Protein AF-0000000079326878 (afdb_homodimer)

Sequence (816 aa):
MRILHTADWHLGKNLEGQSRMDEQEEFLNDFVKIVEENNIDLIMIAGDVYDSSNPPARAEKMFYDTLKRLSGNGERLTLIISGNHDNPDRLVAAGPLARDHGIIMVGTPKTVVPCGEYGNHKVIKSGEGFIEIEMNNEKAVILTVPYPSEKRLNEVIYNGMDDEDEKAKSYSDRIFSLFDALKSNYREDTINLAISHLFAMGSEESGSERSVQLGGTYIVDGSCFPKEAQYVALGHVHKPQIVPGTNKKARYCGSPIHYNKKEINFSKKCFIVDVKASEECNIEEVDLKVYKPIEVWKCSSIEEAILKCDENKERDCWVYLEINTDRYIREDEIKQMKDLKKDILEIMPKIKSLEEEEIALDLNDKSFEEIFRDFYLKERETAPEEEVVELLLSIISEEGEIDETNQAMRILHTADWHLGKNLEGQSRMDEQEEFLNDFVKIVEENNIDLIMIAGDVYDSSNPPARAEKMFYDTLKRLSGNGERLTLIISGNHDNPDRLVAAGPLARDHGIIMVGTPKTVVPCGEYGNHKVIKSGEGFIEIEMNNEKAVILTVPYPSEKRLNEVIYNGMDDEDEKAKSYSDRIFSLFDALKSNYREDTINLAISHLFAMGSEESGSERSVQLGGTYIVDGSCFPKEAQYVALGHVHKPQIVPGTNKKARYCGSPIHYNKKEINFSKKCFIVDVKASEECNIEEVDLKVYKPIEVWKCSSIEEAILKCDENKERDCWVYLEINTDRYIREDEIKQMKDLKKDILEIMPKIKSLEEEEIALDLNDKSFEEIFRDFYLKERETAPEEEVVELLLSIISEEGEIDETNQA

pLDDT: mean 86.63, std 18.92, range [22.53, 98.94]

Radius of gyration: 30.7 Å; Cα contacts (8 Å, |Δi|>4): 1773; chains: 2; bounding box: 71×85×83 Å

Secondary structure (DSSP, 8-state):
-EEEEE----BT-EETTEE-HHHHHHHHHHHHHHHHHTT-SEEEEES--BSSSS--HHHHHHHHHHHHHHHTTTTSEEEEE--SSS-HHHHTTTHHHHGGGTEEEE-STT--PPPEEETTEEEEEEETTEEEEEETTEEEEEEEE----HHHHHHHHSSS---HHHHTS-HHHHHHHHHHHHGGG--TTSEEEEEEE-EETT----S-S--TTTTSTTEE-GGGS-TT-SEEEEES-SS-EEPTTSTT-EEE---SS--SGGGGGS--EEEEEE--TTSPPEEEEEEPP-SS-EEEEEESSHHHHHHHHHHTTT---EEEEEEEESSPPPHHHHHHHHHH-TTEEEEEEEEHHHHHH-----GGGS-HHHHHHHHHHHHHSSPPPHHHHHHHHHHHHHHHHHHHHTT-/-EEEEE----BT-EETTEE-HHHHHHHHHHHHHHHHHTT-SEEEEES--BSSSS--HHHHHHHHHHHHHHHTTTTSEEEEE--SSS-HHHHTTTHHHHGGGTEEEE-STT--PPPEEETTEEEEEEETTEEEEEETTEEEEEEEE----HHHHHHHHSTT---HHHHTS-HHHHHHHHHHHHGGG--TTSEEEEEEE-EETT----S-S--TTTTSTTEE-GGGS-TT-SEEEEES-SS-EEPTTSTT-EEE---SS--SGGGGGS--EEEEEE--TTSPPEEEEEEPP-SS-EEEEEESSHHHHHHHHHHTTT---EEEEEEEESSPPPHHHHHHHHHH-TTEEEEEEEEHHHHHH-----GGGS-HHHHHHHHHHHHHSSPPPHHHHHHHHHHHHHHHHHHHHTT-

Organism: NCBI:txid704125

Foldseek 3Di:
DKEWFEEQLQQQAAFLNHTCNVVSLVQLVVVLVVCVVVVHAEYEYQANLHNAQDHDPVSVVSVVVSLLSNLVQVRHAYEYEYEPRHQLCVQCVCVVVQQLSRYHYYRALQDWTDWDHRNPWTFHDTGRQWTWIADPNAIAIEGEHEHQDPVRLCVVQVVPPPPVVVVPDALQVSLLVVQVVSCVPDDQRHQYEYGYEAAEPPDDAQPPFDPPPPPDRGYYHLNSHDLSHLAYRYERGQDWDAHPPNVSRYIYQHHQEDSDPSPLPDFHWMWMWADGRNDHIDIDIGTHDHPAEEEEDEEAALVRLLVVLQVCLPPRHAYEYEYEDQDDDDPVSVVSSCVSHVRYSYHHYDHVVVVVPPPPPVPVPDDPLVVVQVVCCVVVVDGDDPVVSVVVVVVVVVVVVVVVVVVD/DKEWFEEQLQAQAAFLNHTCNVVSLVQLVVVLVVCVVVVHAEYEYQANLHNAQDHDPVSVVSVVVSLLSNLVQVRHAYEYEYEPRYQLCVQCVCVVVQQLSRYHYYRALQDWTDWDHRNPWTFHDTGRQWTWIADPNAIAIEGEHEHQDPVRLCVVQVVPPPPVVVVPDALQVSLLVVQVVSCVPDDQRHQYEYGYEAAEPPDDAQPQFDPPCPPDRGYYHLNSHDLSHLAYRYERGQDWDAHPPNVSRYIYQHHQEDSDPSPLPDFHWMWMWADGRNDHIDIDIGTHDHPAEEEEDEEAALVRLLVVLQVCLPPRHAYEYEYEDQDDDDPVSVVSSCVSHVRYSYHHYDHVVVVVPPPPPVPVPDDPLVVVQVVCCVVVVDGDDPVVSVVVVVVVVVVVVVVVVVVD

Nearest PDB structures (foldseek):
  7dog-assembly1_B  TM=8.941E-01  e=4.505E-23  Staphylococcus aureus subsp. aureus Mu50
  4lu9-assembly1_C  TM=8.098E-01  e=3.257E-23  Escherichia coli KO11FL
  4m0v-assembly1_A  TM=8.175E-01  e=1.069E-22  Escherichia coli KO11FL
  7z03-assembly1_A  TM=7.058E-01  e=2.003E-23  Escherichia coli
  7yzp-assembly1_A  TM=7.051E-01  e=3.438E-23  Escherichia coli

Solvent-accessible surface area (backbone atoms only — not comparable to full-atom values): 41894 Å² total; per-residue (Å²): 91,36,32,36,38,42,21,33,61,25,34,57,35,59,48,77,85,40,75,42,48,69,53,50,52,53,48,54,55,50,48,44,48,54,43,61,76,63,64,46,42,35,37,38,34,16,9,16,57,26,48,36,62,76,53,50,40,67,34,51,25,52,50,34,47,46,50,44,61,58,11,60,83,6,71,15,38,36,43,36,35,19,14,85,32,30,33,30,59,49,70,33,20,51,36,67,45,32,24,65,33,9,36,45,59,36,34,39,42,67,42,60,59,79,62,41,71,25,33,80,30,31,30,77,41,56,36,65,29,32,41,25,36,42,51,96,91,40,38,34,31,36,36,38,39,16,33,61,46,72,70,53,42,44,54,65,73,28,73,77,56,82,51,68,68,67,71,66,48,52,54,33,54,50,49,25,52,50,38,58,60,55,52,70,71,52,53,72,79,22,30,30,35,34,36,26,23,56,47,45,51,88,57,66,74,48,75,67,50,78,73,65,48,81,81,63,59,62,48,26,52,40,77,33,56,59,83,79,39,51,33,32,41,29,7,66,36,49,43,53,43,64,39,56,82,36,89,71,30,29,31,26,24,8,16,54,63,77,73,43,81,68,38,66,85,56,76,32,30,34,35,39,35,42,41,48,51,82,45,81,54,48,78,42,82,40,79,47,73,79,80,59,48,71,41,78,47,78,23,78,25,67,68,49,42,43,50,51,24,56,76,44,40,82,57,76,44,38,31,38,38,35,29,33,33,90,63,83,80,49,69,68,56,51,48,50,32,43,70,40,23,75,45,57,53,44,81,44,79,43,48,66,78,55,60,72,66,59,63,79,70,62,64,86,79,42,52,71,64,50,50,47,42,49,48,39,23,67,74,64,74,40,76,64,53,67,65,58,54,48,49,49,49,46,48,48,52,49,49,56,52,49,60,59,55,71,74,102,91,37,32,36,38,39,22,34,61,26,34,58,35,60,48,78,84,41,75,44,48,70,52,49,51,51,48,53,57,50,48,45,48,52,42,62,75,63,63,45,42,35,37,39,35,16,10,17,55,26,49,36,63,76,53,50,39,67,33,48,26,52,49,34,47,48,51,43,60,56,12,60,84,6,70,16,40,36,42,37,34,19,15,85,33,30,33,31,58,50,72,33,20,52,36,67,45,32,24,65,33,9,36,45,59,36,33,38,41,68,43,60,58,79,64,42,73,26,32,78,30,32,31,77,42,56,35,64,30,32,41,26,35,42,50,97,91,40,38,33,31,34,37,37,38,16,34,62,45,73,70,54,42,46,55,64,73,28,73,79,56,84,50,69,68,66,69,66,50,51,54,34,54,50,49,25,52,49,38,59,60,55,53,70,71,52,52,72,78,20,30,30,35,33,38,26,24,57,46,48,50,88,58,67,73,49,76,68,49,79,73,64,48,81,80,63,58,62,48,28,52,40,76,32,55,59,82,78,40,50,35,32,40,30,7,65,36,50,43,53,43,63,38,54,82,37,90,71,29,30,31,27,26,8,15,54,63,77,73,42,82,68,38,65,83,56,76,32,29,33,36,38,36,41,40,46,50,84,44,80,53,46,79,43,82,40,81,47,74,79,82,59,47,72,41,78,46,80,25,79,27,68,68,50,42,42,50,49,23,55,76,45,40,83,56,76,44,38,30,37,37,36,28,32,35,90,63,84,81,50,70,68,56,50,48,50,31,42,71,39,22,74,46,58,53,45,82,43,78,43,45,65,77,56,60,73,66,59,62,80,70,63,62,85,80,43,52,72,66,50,51,47,43,50,48,38,24,69,73,63,75,40,76,64,54,69,65,57,53,48,48,49,48,46,47,48,53,49,49,57,52,49,59,59,56,70,73,103

InterPro domains:
  IPR004593 Nuclease SbcCD subunit D [TIGR00619] (1-268)
  IPR004843 Calcineurin-like, phosphoesterase domain [PF00149] (1-240)
  IPR026843 Nuclease SbcCD subunit D, C-terminal domain [PF12320] (291-379)
  IPR029052 Metallo-dependent phosphatase-like [G3DSA:3.60.21.10] (1-290)
  IPR029052 Metallo-dependent phosphatase-like [SSF56300] (1-348)
  IPR041796 DNA double-strand break repair protein Mre11, N-terminal metallophosphatase domain [cd00840] (2-257)
  IPR050535 DNA Repair and Maintenance Complex Component [PTHR30337] (1-402)

Structure (mmCIF, N/CA/C/O backbone):
data_AF-0000000079326878-model_v1
#
loop_
_entity.id
_entity.type
_entity.pdbx_description
1 polymer 'Nuclease SbcCD subunit D'
#
loop_
_atom_site.group_PDB
_atom_site.id
_atom_site.type_symbol
_atom_site.label_atom_id
_atom_site.label_alt_id
_atom_site.label_comp_id
_atom_site.label_asym_id
_atom_site.label_entity_id
_atom_site.label_seq_id
_atom_site.pdbx_PDB_ins_code
_atom_site.Cartn_x
_atom_site.Cartn_y
_atom_site.Cartn_z
_atom_site.occupancy
_atom_site.B_iso_or_equiv
_atom_site.auth_seq_id
_atom_site.auth_comp_id
_atom_site.auth_asym_id
_atom_site.auth_atom_id
_atom_site.pdbx_PDB_model_num
ATOM 1 N N . MET A 1 1 ? 9.391 -29.906 9.258 1 97.69 1 MET A N 1
ATOM 2 C CA . MET A 1 1 ? 8.719 -28.656 8.883 1 97.69 1 MET A CA 1
ATOM 3 C C . MET A 1 1 ? 7.816 -28.859 7.672 1 97.69 1 MET A C 1
ATOM 5 O O . MET A 1 1 ? 8.188 -29.578 6.734 1 97.69 1 MET A O 1
ATOM 9 N N . ARG A 1 2 ? 6.57 -28.375 7.773 1 98.62 2 ARG A N 1
ATOM 10 C CA . ARG A 1 2 ? 5.641 -28.469 6.652 1 98.62 2 ARG A CA 1
ATOM 11 C C . ARG A 1 2 ? 5.492 -27.125 5.953 1 98.62 2 ARG A C 1
ATOM 13 O O . ARG A 1 2 ? 5.059 -26.141 6.566 1 98.62 2 ARG A O 1
ATOM 20 N N . ILE A 1 3 ? 5.836 -27.109 4.617 1 98.69 3 ILE A N 1
ATOM 21 C CA . ILE A 1 3 ? 5.938 -25.875 3.844 1 98.69 3 ILE A CA 1
ATOM 22 C C . ILE A 1 3 ? 4.867 -25.859 2.754 1 98.69 3 ILE A C 1
ATOM 24 O O . ILE A 1 3 ? 4.586 -26.891 2.137 1 98.69 3 ILE A O 1
ATOM 28 N N . LEU A 1 4 ? 4.238 -24.75 2.539 1 98.94 4 LEU A N 1
ATOM 29 C CA . LEU A 1 4 ? 3.365 -24.562 1.385 1 98.94 4 LEU A CA 1
ATOM 30 C C . LEU A 1 4 ? 3.947 -23.531 0.427 1 98.94 4 LEU A C 1
ATOM 32 O O . LEU A 1 4 ? 4.293 -22.422 0.838 1 98.94 4 LEU A O 1
ATOM 36 N N . HIS A 1 5 ? 4.133 -23.938 -0.835 1 98.88 5 HIS A N 1
ATOM 37 C CA . HIS A 1 5 ? 4.703 -23.109 -1.899 1 98.88 5 HIS A CA 1
ATOM 38 C C . HIS A 1 5 ? 3.617 -22.609 -2.84 1 98.88 5 HIS A C 1
ATOM 40 O O . HIS A 1 5 ? 2.869 -23.391 -3.422 1 98.88 5 HIS A O 1
ATOM 46 N N . THR A 1 6 ? 3.473 -21.25 -2.959 1 98.88 6 THR A N 1
ATOM 47 C CA . THR A 1 6 ? 2.576 -20.594 -3.91 1 98.88 6 THR A CA 1
ATOM 48 C C . THR A 1 6 ? 3.262 -19.406 -4.57 1 98.88 6 THR A C 1
ATOM 50 O O . THR A 1 6 ? 4.359 -19.016 -4.168 1 98.88 6 THR A O 1
ATOM 53 N N . ALA A 1 7 ? 2.723 -18.906 -5.688 1 98.5 7 ALA A N 1
ATOM 54 C CA . ALA A 1 7 ? 3.305 -17.781 -6.41 1 98.5 7 ALA A CA 1
ATOM 55 C C . ALA A 1 7 ? 2.314 -17.203 -7.418 1 98.5 7 ALA A C 1
ATOM 57 O O . ALA A 1 7 ? 1.236 -17.766 -7.625 1 98.5 7 ALA A O 1
ATOM 58 N N . ASP A 1 8 ? 2.668 -16.031 -7.969 1 98.19 8 ASP A N 1
ATOM 59 C CA . ASP A 1 8 ? 2.045 -15.445 -9.148 1 98.19 8 ASP A CA 1
ATOM 60 C C . ASP A 1 8 ? 0.544 -15.258 -8.945 1 98.19 8 ASP A C 1
ATOM 62 O O . ASP A 1 8 ? -0.258 -15.641 -9.797 1 98.19 8 ASP A O 1
ATOM 66 N N . TRP A 1 9 ? 0.219 -14.695 -7.766 1 98.75 9 TRP A N 1
ATOM 67 C CA . TRP A 1 9 ? -1.181 -14.398 -7.477 1 98.75 9 TRP A CA 1
ATOM 68 C C . TRP A 1 9 ? -1.731 -13.359 -8.445 1 98.75 9 TRP A C 1
ATOM 70 O O . TRP A 1 9 ? -2.904 -13.414 -8.828 1 98.75 9 TRP A O 1
ATOM 80 N N . HIS A 1 10 ? -0.893 -12.438 -8.82 1 98.31 10 HIS A N 1
ATOM 81 C CA . HIS A 1 10 ? -1.231 -11.375 -9.758 1 98.31 10 HIS A CA 1
ATOM 82 C C . HIS A 1 10 ? -2.508 -10.656 -9.336 1 98.31 10 HIS A C 1
ATOM 84 O O . HIS A 1 10 ? -3.402 -10.438 -10.156 1 98.31 10 HIS A O 1
ATOM 90 N N . LEU A 1 11 ? -2.621 -10.359 -8.078 1 98.75 11 LEU A N 1
ATOM 91 C CA . LEU A 1 11 ? -3.793 -9.641 -7.586 1 98.75 11 LEU A CA 1
ATOM 92 C C . LEU A 1 11 ? -4.004 -8.344 -8.359 1 98.75 11 LEU A C 1
ATOM 94 O O . LEU A 1 11 ? -3.068 -7.566 -8.539 1 98.75 11 LEU A O 1
ATOM 98 N N . GLY A 1 12 ? -5.254 -8.133 -8.836 1 98.12 12 GLY A N 1
ATOM 99 C CA . GLY A 1 12 ? -5.582 -6.953 -9.617 1 98.12 12 GLY A CA 1
ATOM 100 C C . GLY A 1 12 ? -5.559 -7.207 -11.117 1 98.12 12 GLY A C 1
ATOM 101 O O . GLY A 1 12 ? -5.809 -6.301 -11.914 1 98.12 12 GLY A O 1
ATOM 102 N N . LYS A 1 13 ? -5.367 -8.383 -11.531 1 96.5 13 LYS A N 1
ATOM 103 C CA . LYS A 1 13 ? -5.219 -8.703 -12.953 1 96.5 13 LYS A CA 1
ATOM 104 C C . LYS A 1 13 ? -6.562 -8.641 -13.672 1 96.5 13 LYS A C 1
ATOM 106 O O . LYS A 1 13 ? -7.59 -9.039 -13.117 1 96.5 13 LYS A O 1
ATOM 111 N N . ASN A 1 14 ? -6.535 -8.164 -14.922 1 94.62 14 ASN A N 1
ATOM 112 C CA . ASN A 1 14 ? -7.672 -8.172 -15.836 1 94.62 14 ASN A CA 1
ATOM 113 C C . ASN A 1 14 ? -7.453 -9.141 -17 1 94.62 14 ASN A C 1
ATOM 115 O O . ASN A 1 14 ? -6.312 -9.414 -17.375 1 94.62 14 ASN A O 1
ATOM 119 N N . LEU A 1 15 ? -8.484 -9.727 -17.438 1 93.5 15 LEU A N 1
ATOM 120 C CA . LEU A 1 15 ? -8.531 -10.531 -18.656 1 93.5 15 LEU A CA 1
ATOM 121 C C . LEU A 1 15 ? -9.359 -9.836 -19.734 1 93.5 15 LEU A C 1
ATOM 123 O O . LEU A 1 15 ? -10.594 -9.828 -19.672 1 93.5 15 LEU A O 1
ATOM 127 N N . GLU A 1 16 ? -8.727 -9.305 -20.719 1 91.75 16 GLU A N 1
ATOM 128 C CA . GLU A 1 16 ? -9.406 -8.562 -21.781 1 91.75 16 GLU A CA 1
ATOM 129 C C . GLU A 1 16 ? -10.305 -7.477 -21.188 1 91.75 16 GLU A C 1
ATOM 131 O O . GLU A 1 16 ? -11.484 -7.383 -21.562 1 91.75 16 GLU A O 1
ATOM 136 N N . GLY A 1 17 ? -9.82 -6.789 -20.25 1 92.81 17 GLY A N 1
ATOM 137 C CA . GLY A 1 17 ? -10.531 -5.66 -19.672 1 92.81 17 GLY A CA 1
ATOM 138 C C . GLY A 1 17 ? -11.453 -6.055 -18.531 1 92.81 17 GLY A C 1
ATOM 139 O O . GLY A 1 17 ? -11.992 -5.191 -17.844 1 92.81 17 GLY A O 1
ATOM 140 N N . GLN A 1 18 ? -11.68 -7.289 -18.312 1 95.31 18 GLN A N 1
ATOM 141 C CA . GLN A 1 18 ? -12.531 -7.762 -17.234 1 95.31 18 GLN A CA 1
ATOM 142 C C . GLN A 1 18 ? -11.711 -8.148 -16.016 1 95.31 18 GLN A C 1
ATOM 144 O O . GLN A 1 18 ? -10.75 -8.914 -16.125 1 95.31 18 GLN A O 1
ATOM 149 N N . SER A 1 19 ? -12.141 -7.684 -14.852 1 96.88 19 SER A N 1
ATOM 150 C CA . SER A 1 19 ? -11.398 -7.934 -13.617 1 96.88 19 SER A CA 1
ATOM 151 C C . SER A 1 19 ? -11.508 -9.391 -13.188 1 96.88 19 SER A C 1
ATOM 153 O O . SER A 1 19 ? -12.586 -9.977 -13.25 1 96.88 19 SER A O 1
ATOM 155 N N . ARG A 1 20 ? -10.43 -9.945 -12.711 1 97.19 20 ARG A N 1
ATOM 156 C CA . ARG A 1 20 ? -10.43 -11.297 -12.172 1 97.19 20 ARG A CA 1
ATOM 157 C C . ARG A 1 20 ? -10.461 -11.281 -10.648 1 97.19 20 ARG A C 1
ATOM 159 O O . ARG A 1 20 ? -10.391 -12.328 -10.008 1 97.19 20 ARG A O 1
ATOM 166 N N . MET A 1 21 ? -10.656 -10.172 -10.023 1 98.12 21 MET A N 1
ATOM 167 C CA . MET A 1 21 ? -10.438 -10 -8.586 1 98.12 21 MET A CA 1
ATOM 168 C C . MET A 1 21 ? -11.5 -10.75 -7.785 1 98.12 21 MET A C 1
ATOM 170 O O . MET A 1 21 ? -11.234 -11.195 -6.664 1 98.12 21 MET A O 1
ATOM 174 N N . ASP A 1 22 ? -12.711 -10.938 -8.352 1 98.06 22 ASP A N 1
ATOM 175 C CA . ASP A 1 22 ? -13.711 -11.727 -7.637 1 98.06 22 ASP A CA 1
ATOM 176 C C . ASP A 1 22 ? -13.242 -13.172 -7.473 1 98.06 22 ASP A C 1
ATOM 178 O O . ASP A 1 22 ? -13.328 -13.742 -6.383 1 98.06 22 ASP A O 1
ATOM 182 N N . GLU A 1 23 ? -12.727 -13.758 -8.539 1 98.5 23 GLU A N 1
ATOM 183 C CA . GLU A 1 23 ? -12.195 -15.117 -8.484 1 98.5 23 GLU A CA 1
ATOM 184 C C . GLU A 1 23 ? -10.938 -15.18 -7.621 1 98.5 23 GLU A C 1
ATOM 186 O O . GLU A 1 23 ? -10.711 -16.172 -6.922 1 98.5 23 GLU A O 1
ATOM 191 N N . GLN A 1 24 ? -10.125 -14.164 -7.695 1 98.62 24 GLN A N 1
ATOM 192 C CA . GLN A 1 24 ? -8.93 -14.109 -6.852 1 98.62 24 GLN A CA 1
ATOM 193 C C . GLN A 1 24 ? -9.305 -14.109 -5.375 1 98.62 24 GLN A C 1
ATOM 195 O O . GLN A 1 24 ? -8.648 -14.773 -4.566 1 98.62 24 GLN A O 1
ATOM 200 N N . GLU A 1 25 ? -10.305 -13.352 -5.02 1 98.62 25 GLU A N 1
ATOM 201 C CA . GLU A 1 25 ? -10.781 -13.336 -3.637 1 98.62 25 GLU A CA 1
ATOM 202 C C . GLU A 1 25 ? -11.25 -14.719 -3.197 1 98.62 25 GLU A C 1
ATOM 204 O O . GLU A 1 25 ? -10.961 -15.156 -2.078 1 98.62 25 GLU A O 1
ATOM 209 N N . GLU A 1 26 ? -11.961 -15.406 -4.078 1 98.62 26 GLU A N 1
ATOM 210 C CA . GLU A 1 26 ? -12.391 -16.766 -3.791 1 98.62 26 GLU A CA 1
ATOM 211 C C . GLU A 1 26 ? -11.195 -17.688 -3.578 1 98.62 26 GLU A C 1
ATOM 213 O O . GLU A 1 26 ? -11.188 -18.5 -2.648 1 98.62 26 GLU A O 1
ATOM 218 N N . PHE A 1 27 ? -10.234 -17.594 -4.426 1 98.69 27 PHE A N 1
ATOM 219 C CA . PHE A 1 27 ? -9.016 -18.391 -4.277 1 98.69 27 PHE A CA 1
ATOM 220 C C . PHE A 1 27 ? -8.367 -18.125 -2.922 1 98.69 27 PHE A C 1
ATOM 222 O O . PHE A 1 27 ? -7.996 -19.078 -2.217 1 98.69 27 PHE A O 1
ATOM 229 N N . LEU A 1 28 ? -8.18 -16.844 -2.584 1 98.88 28 LEU A N 1
ATOM 230 C CA . LEU A 1 28 ? -7.512 -16.5 -1.338 1 98.88 28 LEU A CA 1
ATOM 231 C C . LEU A 1 28 ? -8.266 -17.062 -0.138 1 98.88 28 LEU A C 1
ATOM 233 O O . LEU A 1 28 ? -7.645 -17.531 0.819 1 98.88 28 LEU A O 1
ATOM 237 N N . ASN A 1 29 ? -9.57 -17 -0.182 1 98.69 29 ASN A N 1
ATOM 238 C CA . ASN A 1 29 ? -10.375 -17.609 0.877 1 98.69 29 ASN A CA 1
ATOM 239 C C . ASN A 1 29 ? -10.109 -19.109 0.992 1 98.69 29 ASN A C 1
ATOM 241 O O . ASN A 1 29 ? -9.898 -19.625 2.092 1 98.69 29 ASN A O 1
ATOM 245 N N . ASP A 1 30 ? -10.109 -19.781 -0.126 1 98.69 30 ASP A N 1
ATOM 246 C CA . ASP A 1 30 ? -9.852 -21.219 -0.14 1 98.69 30 ASP A CA 1
ATOM 247 C C . ASP A 1 30 ? -8.414 -21.516 0.29 1 98.69 30 ASP A C 1
ATOM 249 O O . ASP A 1 30 ? -8.164 -22.516 0.962 1 98.69 30 ASP A O 1
ATOM 253 N N . PHE A 1 31 ? -7.52 -20.703 -0.158 1 98.81 31 PHE A N 1
ATOM 254 C CA . PHE A 1 31 ? -6.109 -20.891 0.152 1 98.81 31 PHE A CA 1
ATOM 255 C C . PHE A 1 31 ? -5.879 -20.875 1.658 1 98.81 31 PHE A C 1
ATOM 257 O O . PHE A 1 31 ? -5.133 -21.703 2.189 1 98.81 31 PHE A O 1
ATOM 264 N N . VAL A 1 32 ? -6.516 -19.922 2.348 1 98.81 32 VAL A N 1
ATOM 265 C CA . VAL A 1 32 ? -6.418 -19.844 3.803 1 98.81 32 VAL A CA 1
ATOM 266 C C . VAL A 1 32 ? -6.891 -21.156 4.418 1 98.81 32 VAL A C 1
ATOM 268 O O . VAL A 1 32 ? -6.254 -21.688 5.332 1 98.81 32 VAL A O 1
ATOM 271 N N . LYS A 1 33 ? -7.961 -21.688 3.906 1 98.62 33 LYS A N 1
ATOM 272 C CA . LYS A 1 33 ? -8.477 -22.969 4.402 1 98.62 33 LYS A CA 1
ATOM 273 C C . LYS A 1 33 ? -7.473 -24.094 4.164 1 98.62 33 LYS A C 1
ATOM 275 O O . LYS A 1 33 ? -7.246 -24.922 5.043 1 98.62 33 LYS A O 1
ATOM 280 N N . ILE A 1 34 ? -6.891 -24.141 3.002 1 98.75 34 ILE A N 1
ATOM 281 C CA . ILE A 1 34 ? -5.898 -25.156 2.672 1 98.75 34 ILE A CA 1
ATOM 282 C C . ILE A 1 34 ? -4.75 -25.094 3.68 1 98.75 34 ILE A C 1
ATOM 284 O O . ILE A 1 34 ? -4.32 -26.125 4.195 1 98.75 34 ILE A O 1
ATOM 288 N N . VAL A 1 35 ? -4.305 -23.891 4 1 98.75 35 VAL A N 1
ATOM 289 C CA . VAL A 1 35 ? -3.189 -23.688 4.918 1 98.75 35 VAL A CA 1
ATOM 290 C C . VAL A 1 35 ? -3.564 -24.203 6.309 1 98.75 35 VAL A C 1
ATOM 292 O O . VAL A 1 35 ? -2.789 -24.922 6.941 1 98.75 35 VAL A O 1
ATOM 295 N N . GLU A 1 36 ? -4.723 -23.844 6.758 1 98.44 36 GLU A N 1
ATOM 296 C CA . GLU A 1 36 ? -5.184 -24.234 8.086 1 98.44 36 GLU A CA 1
ATOM 297 C C . GLU A 1 36 ? -5.418 -25.734 8.18 1 98.44 36 GLU A C 1
ATOM 299 O O . GLU A 1 36 ? -4.957 -26.391 9.117 1 98.44 36 GLU A O 1
ATOM 304 N N . GLU A 1 37 ? -6.031 -26.281 7.172 1 98.25 37 GLU A N 1
ATOM 305 C CA . GLU A 1 37 ? -6.41 -27.703 7.184 1 98.25 37 GLU A CA 1
ATOM 306 C C . GLU A 1 37 ? -5.18 -28.594 7.09 1 98.25 37 GLU A C 1
ATOM 308 O O . GLU A 1 37 ? -5.203 -29.734 7.559 1 98.25 37 GLU A O 1
ATOM 313 N N . ASN A 1 38 ? -4.156 -28.078 6.566 1 98.44 38 ASN A N 1
ATOM 314 C CA . ASN A 1 38 ? -2.973 -28.906 6.371 1 98.44 38 ASN A CA 1
ATOM 315 C C . ASN A 1 38 ? -1.89 -28.594 7.398 1 98.44 38 ASN A C 1
ATOM 317 O O . ASN A 1 38 ? -0.758 -29.062 7.277 1 98.44 38 ASN A O 1
ATOM 321 N N . ASN A 1 39 ? -2.182 -27.734 8.359 1 97.81 39 ASN A N 1
ATOM 322 C CA . ASN A 1 39 ? -1.274 -27.406 9.453 1 97.81 39 ASN A CA 1
ATOM 323 C C . ASN A 1 39 ? 0.087 -26.953 8.93 1 97.81 39 ASN A C 1
ATOM 325 O O . ASN A 1 39 ? 1.122 -27.469 9.352 1 97.81 39 ASN A O 1
ATOM 329 N N . ILE A 1 40 ? 0.088 -26.047 8.055 1 98.62 40 ILE A N 1
ATOM 330 C CA . ILE A 1 40 ? 1.303 -25.531 7.43 1 98.62 40 ILE A CA 1
ATOM 331 C C . ILE A 1 40 ? 2.111 -24.734 8.453 1 98.62 40 ILE A C 1
ATOM 333 O O . ILE A 1 40 ? 1.551 -23.953 9.227 1 98.62 40 ILE A O 1
ATOM 337 N N . ASP A 1 41 ? 3.453 -24.922 8.445 1 98.56 41 ASP A N 1
ATOM 338 C CA . ASP A 1 41 ? 4.359 -24.188 9.32 1 98.56 41 ASP A CA 1
ATOM 339 C C . ASP A 1 41 ? 4.871 -22.922 8.641 1 98.56 41 ASP A C 1
ATOM 341 O O . ASP A 1 41 ? 4.898 -21.844 9.258 1 98.56 41 ASP A O 1
ATOM 345 N N . LEU A 1 42 ? 5.301 -23.031 7.41 1 98.81 42 LEU A N 1
ATOM 346 C CA . LEU A 1 42 ? 5.926 -21.969 6.633 1 98.81 42 LEU A CA 1
ATOM 347 C C . LEU A 1 42 ? 5.27 -21.844 5.262 1 98.81 42 LEU A C 1
ATOM 349 O O . LEU A 1 42 ? 5.168 -22.812 4.523 1 98.81 42 LEU A O 1
ATOM 353 N N . ILE A 1 43 ? 4.758 -20.703 4.977 1 98.94 43 ILE A N 1
ATOM 354 C CA . ILE A 1 43 ? 4.238 -20.391 3.648 1 98.94 43 ILE A CA 1
ATOM 355 C C . ILE A 1 43 ? 5.285 -19.625 2.846 1 98.94 43 ILE A C 1
ATOM 357 O O . ILE A 1 43 ? 5.832 -18.625 3.32 1 98.94 43 ILE A O 1
ATOM 361 N N . MET A 1 44 ? 5.641 -20.078 1.679 1 98.94 44 MET A N 1
ATOM 362 C CA . MET A 1 44 ? 6.562 -19.391 0.77 1 98.94 44 MET A CA 1
ATOM 363 C C . MET A 1 44 ? 5.816 -18.844 -0.441 1 98.94 44 MET A C 1
ATOM 365 O O . MET A 1 44 ? 5.273 -19.609 -1.242 1 98.94 44 MET A O 1
ATOM 369 N N . ILE A 1 45 ? 5.746 -17.547 -0.574 1 98.94 45 ILE A N 1
ATOM 370 C CA . ILE A 1 45 ? 5.141 -16.875 -1.718 1 98.94 45 ILE A CA 1
ATOM 371 C C . ILE A 1 45 ? 6.23 -16.359 -2.65 1 98.94 45 ILE A C 1
ATOM 373 O O . ILE A 1 45 ? 6.898 -15.367 -2.344 1 98.94 45 ILE A O 1
ATOM 377 N N . ALA A 1 46 ? 6.363 -16.938 -3.809 1 98.75 46 ALA A N 1
ATOM 378 C CA . ALA A 1 46 ? 7.543 -16.75 -4.648 1 98.75 46 ALA A CA 1
ATOM 379 C C . ALA A 1 46 ? 7.305 -15.68 -5.707 1 98.75 46 ALA A C 1
ATOM 381 O O . ALA A 1 46 ? 7.602 -15.883 -6.887 1 98.75 46 ALA A O 1
ATOM 382 N N . GLY A 1 47 ? 6.699 -14.609 -5.336 1 98.06 47 GLY A N 1
ATOM 383 C CA . GLY A 1 47 ? 6.719 -13.391 -6.129 1 98.06 47 GLY A CA 1
ATOM 384 C C . GLY A 1 47 ? 5.488 -13.234 -7.004 1 98.06 47 GLY A C 1
ATOM 385 O O . GLY A 1 47 ? 4.641 -14.125 -7.062 1 98.06 47 GLY A O 1
ATOM 386 N N . ASP A 1 48 ? 5.414 -11.992 -7.594 1 97.62 48 ASP A N 1
ATOM 387 C CA . ASP A 1 48 ? 4.293 -11.539 -8.414 1 97.62 48 ASP A CA 1
ATOM 388 C C . ASP A 1 48 ? 2.975 -11.656 -7.648 1 97.62 48 ASP A C 1
ATOM 390 O O . ASP A 1 48 ? 2.016 -12.25 -8.141 1 97.62 48 ASP A O 1
ATOM 394 N N . VAL A 1 49 ? 3.025 -11.086 -6.492 1 98.69 49 VAL A N 1
ATOM 395 C CA . VAL A 1 49 ? 1.826 -10.977 -5.672 1 98.69 49 VAL A CA 1
ATOM 396 C C . VAL A 1 49 ? 0.778 -10.133 -6.395 1 98.69 49 VAL A C 1
ATOM 398 O O . VAL A 1 49 ? -0.389 -10.523 -6.477 1 98.69 49 VAL A O 1
ATOM 401 N N . TYR A 1 50 ? 1.265 -9.016 -6.898 1 98.25 50 TYR A N 1
ATOM 402 C CA . TYR A 1 50 ? 0.395 -8.117 -7.641 1 98.25 50 TYR A CA 1
ATOM 403 C C . TYR A 1 50 ? 0.619 -8.25 -9.141 1 98.25 50 TYR A C 1
ATOM 405 O O . TYR A 1 50 ? 1.658 -8.75 -9.578 1 98.25 50 TYR A O 1
ATOM 413 N N . ASP A 1 51 ? -0.393 -7.801 -9.867 1 97.25 51 ASP A N 1
ATOM 414 C CA . ASP A 1 51 ? -0.265 -7.832 -11.32 1 97.25 51 ASP A CA 1
ATOM 415 C C . ASP A 1 51 ? 0.555 -6.648 -11.828 1 97.25 51 ASP A C 1
ATOM 417 O O . ASP A 1 51 ? 1.085 -6.684 -12.945 1 97.25 51 ASP A O 1
ATOM 421 N N . SER A 1 52 ? 0.606 -5.629 -11.016 1 94.56 52 SER A N 1
ATOM 422 C CA . SER A 1 52 ? 1.326 -4.426 -11.414 1 94.56 52 SER A CA 1
ATOM 423 C C . SER A 1 52 ? 2.076 -3.811 -10.242 1 94.56 52 SER A C 1
ATOM 425 O O . SER A 1 52 ? 1.787 -4.121 -9.086 1 94.56 52 SER A O 1
ATOM 427 N N . SER A 1 53 ? 3.027 -2.922 -10.602 1 94.19 53 SER A N 1
ATOM 428 C CA . SER A 1 53 ? 3.834 -2.256 -9.586 1 94.19 53 SER A CA 1
ATOM 429 C C . SER A 1 53 ? 2.996 -1.278 -8.773 1 94.19 53 SER A C 1
ATOM 431 O O . SER A 1 53 ? 3.395 -0.877 -7.676 1 94.19 53 SER A O 1
ATOM 433 N N . ASN A 1 54 ? 1.917 -0.812 -9.305 1 93.75 54 ASN A N 1
ATOM 434 C CA . ASN A 1 54 ? 0.926 0.02 -8.633 1 93.75 54 ASN A CA 1
ATOM 435 C C . ASN A 1 54 ? -0.45 -0.64 -8.625 1 93.75 54 ASN A C 1
ATOM 437 O O . ASN A 1 54 ? -1.326 -0.264 -9.406 1 93.75 54 ASN A O 1
ATOM 441 N N . PRO A 1 55 ? -0.63 -1.581 -7.734 1 96.69 55 PRO A N 1
ATOM 442 C CA . PRO A 1 55 ? -1.884 -2.34 -7.738 1 96.69 55 PRO A CA 1
ATOM 443 C C . PRO A 1 55 ? -3.086 -1.495 -7.324 1 96.69 55 PRO A C 1
ATOM 445 O O . PRO A 1 55 ? -2.926 -0.472 -6.652 1 96.69 55 PRO A O 1
ATOM 448 N N . PRO A 1 56 ? -4.324 -1.897 -7.781 1 95.56 56 PRO A N 1
ATOM 449 C CA . PRO A 1 56 ? -5.527 -1.253 -7.246 1 95.56 56 PRO A CA 1
ATOM 450 C C . PRO A 1 56 ? -5.672 -1.432 -5.738 1 95.56 56 PRO A C 1
ATOM 452 O O . PRO A 1 56 ? -5.152 -2.398 -5.176 1 95.56 56 PRO A O 1
ATOM 455 N N . ALA A 1 57 ? -6.367 -0.544 -5.121 1 94.5 57 ALA A N 1
ATOM 456 C CA . ALA A 1 57 ? -6.543 -0.54 -3.672 1 94.5 57 ALA A CA 1
ATOM 457 C C . ALA A 1 57 ? -7.164 -1.848 -3.189 1 94.5 57 ALA A C 1
ATOM 459 O O . ALA A 1 57 ? -6.758 -2.389 -2.158 1 94.5 57 ALA A O 1
ATOM 460 N N . ARG A 1 58 ? -8.109 -2.332 -3.904 1 96.38 58 ARG A N 1
ATOM 461 C CA . ARG A 1 58 ? -8.781 -3.572 -3.521 1 96.38 58 ARG A CA 1
ATOM 462 C C . ARG A 1 58 ? -7.789 -4.734 -3.482 1 96.38 58 ARG A C 1
ATOM 464 O O . ARG A 1 58 ? -7.891 -5.613 -2.625 1 96.38 58 ARG A O 1
ATOM 471 N N . ALA A 1 59 ? -6.867 -4.781 -4.418 1 98.19 59 ALA A N 1
ATOM 472 C CA . ALA A 1 59 ? -5.844 -5.82 -4.441 1 98.19 59 ALA A CA 1
ATOM 473 C C . ALA A 1 59 ? -4.973 -5.762 -3.189 1 98.19 59 ALA A C 1
ATOM 475 O O . ALA A 1 59 ? -4.656 -6.797 -2.598 1 98.19 59 ALA A O 1
ATOM 476 N N . GLU A 1 60 ? -4.598 -4.578 -2.807 1 97.31 60 GLU A N 1
ATOM 477 C CA . GLU A 1 60 ? -3.805 -4.414 -1.593 1 97.31 60 GLU A CA 1
ATOM 478 C C . GLU A 1 60 ? -4.578 -4.883 -0.363 1 97.31 60 GLU A C 1
ATOM 480 O O . GLU A 1 60 ? -4.023 -5.566 0.501 1 97.31 60 GLU A O 1
ATOM 485 N N . LYS A 1 61 ? -5.809 -4.492 -0.317 1 96.62 61 LYS A N 1
ATOM 486 C CA . LYS A 1 61 ? -6.652 -4.922 0.793 1 96.62 61 LYS A CA 1
ATOM 487 C C . LYS A 1 61 ? -6.734 -6.445 0.866 1 96.62 61 LYS A C 1
ATOM 489 O O . LYS A 1 61 ? -6.598 -7.027 1.943 1 96.62 61 LYS A O 1
ATOM 494 N N . MET A 1 62 ? -6.973 -7.07 -0.293 1 98.12 62 MET A N 1
ATOM 495 C CA . MET A 1 62 ? -7.02 -8.531 -0.36 1 98.12 62 MET A CA 1
ATOM 496 C C . MET A 1 62 ? -5.727 -9.141 0.163 1 98.12 62 MET A C 1
ATOM 498 O O . MET A 1 62 ? -5.754 -10.117 0.909 1 98.12 62 MET A O 1
ATOM 502 N N . PHE A 1 63 ? -4.641 -8.562 -0.199 1 98.69 63 PHE A N 1
ATOM 503 C CA . PHE A 1 63 ? -3.324 -9.062 0.172 1 98.69 63 PHE A CA 1
ATOM 504 C C . PHE A 1 63 ? -3.139 -9.031 1.685 1 98.69 63 PHE A C 1
ATOM 506 O O . PHE A 1 63 ? -2.861 -10.062 2.303 1 98.69 63 PHE A O 1
ATOM 513 N N . TYR A 1 64 ? -3.371 -7.891 2.303 1 98.19 64 TYR A N 1
ATOM 514 C CA . TYR A 1 64 ? -3.121 -7.73 3.73 1 98.19 64 TYR A CA 1
ATOM 515 C C . TYR A 1 64 ? -4.125 -8.523 4.555 1 98.19 64 TYR A C 1
ATOM 517 O O . TYR A 1 64 ? -3.771 -9.102 5.586 1 98.19 64 TYR A O 1
ATOM 525 N N . ASP A 1 65 ? -5.402 -8.562 4.082 1 97.56 65 ASP A N 1
ATOM 526 C CA . ASP A 1 65 ? -6.398 -9.398 4.742 1 97.56 65 ASP A CA 1
ATOM 527 C C . ASP A 1 65 ? -5.957 -10.859 4.773 1 97.56 65 ASP A C 1
ATOM 529 O O . ASP A 1 65 ? -6.027 -11.516 5.812 1 97.56 65 ASP A O 1
ATOM 533 N N . THR A 1 66 ? -5.516 -11.297 3.674 1 98.75 66 THR A N 1
ATOM 534 C CA . THR A 1 66 ? -5.105 -12.688 3.541 1 98.75 66 THR A CA 1
ATOM 535 C C . THR A 1 66 ? -3.879 -12.977 4.402 1 98.75 66 THR A C 1
ATOM 537 O O . THR A 1 66 ? -3.822 -14 5.09 1 98.75 66 THR A O 1
ATOM 540 N N . LEU A 1 67 ? -2.883 -12.086 4.395 1 98.56 67 LEU A N 1
ATOM 541 C CA . LEU A 1 67 ? -1.679 -12.273 5.195 1 98.56 67 LEU A CA 1
ATOM 542 C C . LEU A 1 67 ? -2.025 -12.414 6.676 1 98.56 67 LEU A C 1
ATOM 544 O O . LEU A 1 67 ? -1.474 -13.273 7.367 1 98.56 67 LEU A O 1
ATOM 548 N N . LYS A 1 68 ? -2.91 -11.555 7.125 1 98.25 68 LYS A N 1
ATOM 549 C CA . LYS A 1 68 ? -3.332 -11.617 8.523 1 98.25 68 LYS A CA 1
ATOM 550 C C . LYS A 1 68 ? -3.949 -12.977 8.844 1 98.25 68 LYS A C 1
ATOM 552 O O . LYS A 1 68 ? -3.592 -13.609 9.844 1 98.25 68 LYS A O 1
ATOM 557 N N . ARG A 1 69 ? -4.789 -13.398 7.977 1 98.44 69 ARG A N 1
ATOM 558 C CA . ARG A 1 69 ? -5.465 -14.672 8.195 1 98.44 69 ARG A CA 1
ATOM 559 C C . ARG A 1 69 ? -4.48 -15.836 8.125 1 98.44 69 ARG A C 1
ATOM 561 O O . ARG A 1 69 ? -4.547 -16.766 8.938 1 98.44 69 ARG A O 1
ATOM 568 N N . LEU A 1 70 ? -3.572 -15.789 7.191 1 98.75 70 LEU A N 1
ATOM 569 C CA . LEU A 1 70 ? -2.584 -16.844 7.02 1 98.75 70 LEU A CA 1
ATOM 570 C C . LEU A 1 70 ? -1.673 -16.938 8.242 1 98.75 70 LEU A C 1
ATOM 572 O O . LEU A 1 70 ? -1.177 -18.031 8.562 1 98.75 70 LEU A O 1
ATOM 576 N N . SER A 1 71 ? -1.428 -15.859 8.898 1 97.94 71 SER A N 1
ATOM 577 C CA . SER A 1 71 ? -0.466 -15.789 10 1 97.94 71 SER A CA 1
ATOM 578 C C . SER A 1 71 ? -0.907 -16.656 11.172 1 97.94 71 SER A C 1
ATOM 580 O O . SER A 1 71 ? -0.075 -17.109 11.953 1 97.94 71 SER A O 1
ATOM 582 N N . GLY A 1 72 ? -2.26 -16.828 11.32 1 96.5 72 GLY A N 1
ATOM 583 C CA . GLY A 1 72 ? -2.754 -17.516 12.5 1 96.5 72 GLY A CA 1
ATOM 584 C C . GLY A 1 72 ? -2.305 -16.875 13.797 1 96.5 72 GLY A C 1
ATOM 585 O O . GLY A 1 72 ? -1.89 -17.562 14.727 1 96.5 72 GLY A O 1
ATOM 586 N N . ASN A 1 73 ? -2.273 -15.555 13.75 1 92.25 73 ASN A N 1
ATOM 587 C CA . ASN A 1 73 ? -1.854 -14.75 14.891 1 92.25 73 ASN A CA 1
ATOM 588 C C . ASN A 1 73 ? -0.4 -15.023 15.266 1 92.25 73 ASN A C 1
ATOM 590 O O . ASN A 1 73 ? -0.061 -15.094 16.453 1 92.25 73 ASN A O 1
ATOM 594 N N . GLY A 1 74 ? 0.403 -15.289 14.297 1 95.12 74 GLY A N 1
ATOM 595 C CA . GLY A 1 74 ? 1.839 -15.414 14.492 1 95.12 74 GLY A CA 1
ATOM 596 C C . GLY A 1 74 ? 2.307 -16.844 14.625 1 95.12 74 GLY A C 1
ATOM 597 O O . GLY A 1 74 ? 3.504 -17.109 14.766 1 95.12 74 GLY A O 1
ATOM 598 N N . GLU A 1 75 ? 1.389 -17.75 14.523 1 97.12 75 GLU A N 1
ATOM 599 C CA . GLU A 1 75 ? 1.733 -19.172 14.664 1 97.12 75 GLU A CA 1
ATOM 600 C C . GLU A 1 75 ? 2.459 -19.688 13.422 1 97.12 75 GLU A C 1
ATOM 602 O O . GLU A 1 75 ? 3.281 -20.594 13.516 1 97.12 75 GLU A O 1
ATOM 607 N N . ARG A 1 76 ? 2.115 -19.156 12.328 1 98.31 76 ARG A N 1
ATOM 608 C CA . ARG A 1 76 ? 2.729 -19.547 11.07 1 98.31 76 ARG A CA 1
ATOM 609 C C . ARG A 1 76 ? 3.695 -18.484 10.57 1 98.31 76 ARG A C 1
ATOM 611 O O . ARG A 1 76 ? 3.5 -17.297 10.828 1 98.31 76 ARG A O 1
ATOM 618 N N . LEU A 1 77 ? 4.734 -18.922 9.906 1 98.69 77 LEU A N 1
ATOM 619 C CA . LEU A 1 77 ? 5.605 -17.969 9.211 1 98.69 77 LEU A CA 1
ATOM 620 C C . LEU A 1 77 ? 5.215 -17.859 7.738 1 98.69 77 LEU A C 1
ATOM 622 O O . LEU A 1 77 ? 4.852 -18.844 7.105 1 98.69 77 LEU A O 1
ATOM 626 N N . THR A 1 78 ? 5.219 -16.688 7.242 1 98.88 78 THR A N 1
ATOM 627 C CA . THR A 1 78 ? 5.07 -16.438 5.812 1 98.88 78 THR A CA 1
ATOM 628 C C . THR A 1 78 ? 6.293 -15.703 5.266 1 98.88 78 THR A C 1
ATOM 630 O O . THR A 1 78 ? 6.699 -14.672 5.801 1 98.88 78 THR A O 1
ATOM 633 N N . LEU A 1 79 ? 6.965 -16.25 4.32 1 98.94 79 LEU A N 1
ATOM 634 C CA . LEU A 1 79 ? 8.062 -15.617 3.594 1 98.94 79 LEU A CA 1
ATOM 635 C C . LEU A 1 79 ? 7.625 -15.211 2.191 1 98.94 79 LEU A C 1
ATOM 637 O O . LEU A 1 79 ? 7.211 -16.047 1.394 1 98.94 79 LEU A O 1
ATOM 641 N N . ILE A 1 80 ? 7.719 -13.922 1.918 1 98.88 80 ILE A N 1
ATOM 642 C CA . ILE A 1 80 ? 7.281 -13.391 0.632 1 98.88 80 ILE A CA 1
ATOM 643 C C . ILE A 1 80 ? 8.445 -12.688 -0.06 1 98.88 80 ILE A C 1
ATOM 645 O O . ILE A 1 80 ? 9.172 -11.914 0.566 1 98.88 80 ILE A O 1
ATOM 649 N N . ILE A 1 81 ? 8.656 -12.93 -1.315 1 98.62 81 ILE A N 1
ATOM 650 C CA . ILE A 1 81 ? 9.633 -12.188 -2.105 1 98.62 81 ILE A CA 1
ATOM 651 C C . ILE A 1 81 ? 8.938 -11.492 -3.27 1 98.62 81 ILE A C 1
ATOM 653 O O . ILE A 1 81 ? 7.797 -11.828 -3.611 1 98.62 81 ILE A O 1
ATOM 657 N N . SER A 1 82 ? 9.586 -10.508 -3.91 1 97.81 82 SER A N 1
ATOM 658 C CA . SER A 1 82 ? 9.016 -9.773 -5.035 1 97.81 82 SER A CA 1
ATOM 659 C C . SER A 1 82 ? 9.258 -10.508 -6.352 1 97.81 82 SER A C 1
ATOM 661 O O . SER A 1 82 ? 10.281 -11.164 -6.52 1 97.81 82 SER A O 1
ATOM 663 N N . GLY A 1 83 ? 8.273 -10.469 -7.215 1 96.38 83 GLY A N 1
ATOM 664 C CA . GLY A 1 83 ? 8.469 -10.844 -8.609 1 96.38 83 GLY A CA 1
ATOM 665 C C . GLY A 1 83 ? 8.648 -9.648 -9.523 1 96.38 83 GLY A C 1
ATOM 666 O O . GLY A 1 83 ? 8.867 -8.531 -9.055 1 96.38 83 GLY A O 1
ATOM 667 N N . ASN A 1 84 ? 8.648 -9.836 -10.805 1 92.94 84 ASN A N 1
ATOM 668 C CA . ASN A 1 84 ? 8.961 -8.766 -11.75 1 92.94 84 ASN A CA 1
ATOM 669 C C . ASN A 1 84 ? 7.797 -7.797 -11.906 1 92.94 84 ASN A C 1
ATOM 671 O O . ASN A 1 84 ? 7.973 -6.676 -12.391 1 92.94 84 ASN A O 1
ATOM 675 N N . HIS A 1 85 ? 6.555 -8.203 -11.547 1 94.94 85 HIS A N 1
ATOM 676 C CA . HIS A 1 85 ? 5.406 -7.305 -11.57 1 94.94 85 HIS A CA 1
ATOM 677 C C . HIS A 1 85 ? 5.34 -6.457 -10.305 1 94.94 85 HIS A C 1
ATOM 679 O O . HIS A 1 85 ? 4.754 -5.371 -10.312 1 94.94 85 HIS A O 1
ATOM 685 N N . ASP A 1 86 ? 5.945 -6.906 -9.312 1 96.56 86 ASP A N 1
ATOM 686 C CA . ASP A 1 86 ? 5.859 -6.25 -8.008 1 96.56 86 ASP A CA 1
ATOM 687 C C . ASP A 1 86 ? 6.82 -5.066 -7.93 1 96.56 86 ASP A C 1
ATOM 689 O O . ASP A 1 86 ? 7.91 -5.105 -8.5 1 96.56 86 ASP A O 1
ATOM 693 N N . ASN A 1 87 ? 6.371 -4.008 -7.281 1 95.56 87 ASN A N 1
ATOM 694 C CA . ASN A 1 87 ? 7.316 -3.023 -6.762 1 95.56 87 ASN A CA 1
ATOM 695 C C . ASN A 1 87 ? 7.938 -3.48 -5.445 1 95.56 87 ASN A C 1
ATOM 697 O O . ASN A 1 87 ? 7.234 -3.633 -4.441 1 95.56 87 ASN A O 1
ATOM 701 N N . PRO A 1 88 ? 9.242 -3.703 -5.473 1 96.25 88 PRO A N 1
ATOM 702 C CA . PRO A 1 88 ? 9.859 -4.289 -4.281 1 96.25 88 PRO A CA 1
ATOM 703 C C . PRO A 1 88 ? 9.656 -3.432 -3.033 1 96.25 88 PRO A C 1
ATOM 705 O O . PRO A 1 88 ? 9.367 -3.961 -1.957 1 96.25 88 PRO A O 1
ATOM 708 N N . ASP A 1 89 ? 9.797 -2.156 -3.141 1 95.19 89 ASP A N 1
ATOM 709 C CA . ASP A 1 89 ? 9.664 -1.256 -1.999 1 95.19 89 ASP A CA 1
ATOM 710 C C . ASP A 1 89 ? 8.227 -1.242 -1.477 1 95.19 89 ASP A C 1
ATOM 712 O O . ASP A 1 89 ? 8 -1.239 -0.264 1 95.19 89 ASP A O 1
ATOM 716 N N . ARG A 1 90 ? 7.301 -1.198 -2.369 1 96 90 ARG A N 1
ATOM 717 C CA . ARG A 1 90 ? 5.891 -1.203 -1.986 1 96 90 ARG A CA 1
ATOM 718 C C . ARG A 1 90 ? 5.512 -2.521 -1.323 1 96 90 ARG A C 1
ATOM 720 O O . ARG A 1 90 ? 4.789 -2.533 -0.322 1 96 90 ARG A O 1
ATOM 727 N N . LEU A 1 91 ? 5.988 -3.562 -1.851 1 96.94 91 LEU A N 1
ATOM 728 C CA . LEU A 1 91 ? 5.656 -4.887 -1.331 1 96.94 91 LEU A CA 1
ATOM 729 C C . LEU A 1 91 ? 6.094 -5.023 0.124 1 96.94 91 LEU A C 1
ATOM 731 O O . LEU A 1 91 ? 5.387 -5.629 0.933 1 96.94 91 LEU A O 1
ATOM 735 N N . VAL A 1 92 ? 7.266 -4.465 0.463 1 96.62 92 VAL A N 1
ATOM 736 C CA . VAL A 1 92 ? 7.824 -4.707 1.789 1 96.62 92 VAL A CA 1
ATOM 737 C C . VAL A 1 92 ? 7.461 -3.557 2.723 1 96.62 92 VAL A C 1
ATOM 739 O O . VAL A 1 92 ? 7.883 -3.529 3.881 1 96.62 92 VAL A O 1
ATOM 742 N N . ALA A 1 93 ? 6.656 -2.602 2.285 1 95.75 93 ALA A N 1
ATOM 743 C CA . ALA A 1 93 ? 6.395 -1.359 3.008 1 95.75 93 ALA A CA 1
ATOM 744 C C . ALA A 1 93 ? 5.77 -1.638 4.371 1 95.75 93 ALA A C 1
ATOM 746 O O . ALA A 1 93 ? 6.102 -0.979 5.359 1 95.75 93 ALA A O 1
ATOM 747 N N . ALA A 1 94 ? 4.895 -2.621 4.449 1 95.94 94 ALA A N 1
ATOM 748 C CA . ALA A 1 94 ? 4.176 -2.895 5.691 1 95.94 94 ALA A CA 1
ATOM 749 C C . ALA A 1 94 ? 4.953 -3.867 6.574 1 95.94 94 ALA A C 1
ATOM 751 O O . ALA A 1 94 ? 4.418 -4.383 7.559 1 95.94 94 ALA A O 1
ATOM 752 N N . GLY A 1 95 ? 6.215 -4.113 6.246 1 95.88 95 GLY A N 1
ATOM 753 C CA . GLY A 1 95 ? 7.074 -5.043 6.961 1 95.88 95 GLY A CA 1
ATOM 754 C C . GLY A 1 95 ? 7.078 -4.816 8.461 1 95.88 95 GLY A C 1
ATOM 755 O O . GLY A 1 95 ? 6.902 -5.762 9.234 1 95.88 95 GLY A O 1
ATOM 756 N N . PRO A 1 96 ? 7.23 -3.59 8.883 1 94.81 96 PRO A N 1
ATOM 757 C CA . PRO A 1 96 ? 7.297 -3.311 10.32 1 94.81 96 PRO A CA 1
ATOM 758 C C . PRO A 1 96 ? 6.047 -3.766 11.07 1 94.81 96 PRO A C 1
ATOM 760 O O . PRO A 1 96 ? 6.145 -4.258 12.195 1 94.81 96 PRO A O 1
ATOM 763 N N . LEU A 1 97 ? 4.879 -3.666 10.438 1 96.31 97 LEU A N 1
ATOM 764 C CA . LEU A 1 97 ? 3.635 -4.121 11.047 1 96.31 97 LEU A CA 1
ATOM 765 C C . LEU A 1 97 ? 3.484 -5.633 10.906 1 96.31 97 LEU A C 1
ATOM 767 O O . LEU A 1 97 ? 2.992 -6.301 11.82 1 96.31 97 LEU A O 1
ATOM 771 N N . ALA A 1 98 ? 3.979 -6.176 9.82 1 97.62 98 ALA A N 1
ATOM 772 C CA . ALA A 1 98 ? 3.785 -7.574 9.453 1 97.62 98 ALA A CA 1
ATOM 773 C C . ALA A 1 98 ? 4.656 -8.492 10.297 1 97.62 98 ALA A C 1
ATOM 775 O O . ALA A 1 98 ? 4.293 -9.641 10.562 1 97.62 98 ALA A O 1
ATOM 776 N N . ARG A 1 99 ? 5.785 -7.969 10.789 1 97.31 99 ARG A N 1
ATOM 777 C CA . ARG A 1 99 ? 6.785 -8.758 11.508 1 97.31 99 ARG A CA 1
ATOM 778 C C . ARG A 1 99 ? 6.168 -9.461 12.703 1 97.31 99 ARG A C 1
ATOM 780 O O . ARG A 1 99 ? 6.395 -10.656 12.914 1 97.31 99 ARG A O 1
ATOM 787 N N . ASP A 1 100 ? 5.348 -8.805 13.43 1 96.38 100 ASP A N 1
ATOM 788 C CA . ASP A 1 100 ? 4.77 -9.344 14.656 1 96.38 100 ASP A CA 1
ATOM 789 C C . ASP A 1 100 ? 3.754 -10.438 14.352 1 96.38 100 ASP A C 1
ATOM 791 O O . ASP A 1 100 ? 3.334 -11.172 15.242 1 96.38 100 ASP A O 1
ATOM 795 N N . HIS A 1 101 ? 3.42 -10.555 13.094 1 97.75 101 HIS A N 1
ATOM 796 C CA . HIS A 1 101 ? 2.488 -11.594 12.664 1 97.75 101 HIS A CA 1
ATOM 797 C C . HIS A 1 101 ? 3.221 -12.742 11.992 1 97.75 101 HIS A C 1
ATOM 799 O O . HIS A 1 101 ? 2.594 -13.602 11.367 1 97.75 101 HIS A O 1
ATOM 805 N N . GLY A 1 102 ? 4.539 -12.758 12.055 1 98.44 102 GLY A N 1
ATOM 806 C CA . GLY A 1 102 ? 5.316 -13.844 11.477 1 98.44 102 GLY A CA 1
ATOM 807 C C . GLY A 1 102 ? 5.496 -13.719 9.977 1 98.44 102 GLY A C 1
ATOM 808 O O . GLY A 1 102 ? 5.656 -14.719 9.273 1 98.44 102 GLY A O 1
ATOM 809 N N . ILE A 1 103 ? 5.43 -12.539 9.508 1 98.75 103 ILE A N 1
ATOM 810 C CA . ILE A 1 103 ? 5.508 -12.32 8.07 1 98.75 103 ILE A CA 1
ATOM 811 C C . ILE A 1 103 ? 6.852 -11.688 7.719 1 98.75 103 ILE A C 1
ATOM 813 O O . ILE A 1 103 ? 7.215 -10.648 8.266 1 98.75 103 ILE A O 1
ATOM 817 N N . ILE A 1 104 ? 7.609 -12.32 6.887 1 98.75 104 ILE A N 1
ATOM 818 C CA . ILE A 1 104 ? 8.914 -11.875 6.414 1 98.75 104 ILE A CA 1
ATOM 819 C C . ILE A 1 104 ? 8.812 -11.438 4.953 1 98.75 104 ILE A C 1
ATOM 821 O O . ILE A 1 104 ? 8.359 -12.211 4.098 1 98.75 104 ILE A O 1
ATOM 825 N N . MET A 1 105 ? 9.211 -10.234 4.664 1 98.25 105 MET A N 1
ATOM 826 C CA . MET A 1 105 ? 9.109 -9.688 3.312 1 98.25 105 MET A CA 1
ATOM 827 C C . MET A 1 105 ? 10.484 -9.305 2.771 1 98.25 105 MET A C 1
ATOM 829 O O . MET A 1 105 ? 11.234 -8.586 3.43 1 98.25 105 MET A O 1
ATOM 833 N N . VAL A 1 106 ? 10.797 -9.789 1.615 1 98.31 106 VAL A N 1
ATOM 834 C CA . VAL A 1 106 ? 12.086 -9.539 0.983 1 98.31 106 VAL A CA 1
ATOM 835 C C . VAL A 1 106 ? 11.875 -8.93 -0.404 1 98.31 106 VAL A C 1
ATOM 837 O O . VAL A 1 106 ? 11.367 -9.602 -1.308 1 98.31 106 VAL A O 1
ATOM 840 N N . GLY A 1 107 ? 12.328 -7.719 -0.595 1 97.12 107 GLY A N 1
ATOM 841 C CA . GLY A 1 107 ? 12.031 -7 -1.825 1 97.12 107 GLY A CA 1
ATOM 842 C C . GLY A 1 107 ? 13.078 -7.219 -2.906 1 97.12 107 GLY A C 1
ATOM 843 O O . GLY A 1 107 ? 12.75 -7.258 -4.094 1 97.12 107 GLY A O 1
ATOM 844 N N . THR A 1 108 ? 14.336 -7.266 -2.539 1 95.44 108 THR A N 1
ATOM 845 C CA . THR A 1 108 ? 15.445 -7.426 -3.475 1 95.44 108 THR A CA 1
ATOM 846 C C . THR A 1 108 ? 16.484 -8.391 -2.918 1 95.44 108 THR A C 1
ATOM 848 O O . THR A 1 108 ? 16.484 -8.703 -1.724 1 95.44 108 THR A O 1
ATOM 851 N N . PRO A 1 109 ? 17.359 -8.844 -3.779 1 94.5 109 PRO A N 1
ATOM 852 C CA . PRO A 1 109 ? 18.422 -9.727 -3.289 1 94.5 109 PRO A CA 1
ATOM 853 C C . PRO A 1 109 ? 19.344 -9.039 -2.281 1 94.5 109 PRO A C 1
ATOM 855 O O . PRO A 1 109 ? 20.094 -9.711 -1.565 1 94.5 109 PRO A O 1
ATOM 858 N N . LYS A 1 110 ? 19.297 -7.754 -2.139 1 94.25 110 LYS A N 1
ATOM 859 C CA . LYS A 1 110 ? 20.141 -7 -1.221 1 94.25 110 LYS A CA 1
ATOM 860 C C . LYS A 1 110 ? 19.438 -6.766 0.11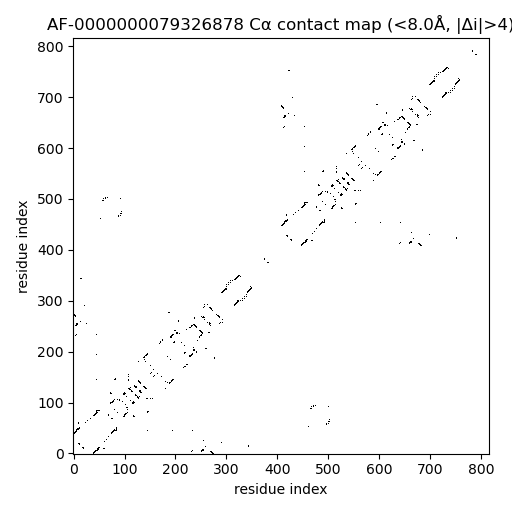2 1 94.25 110 LYS A C 1
ATOM 862 O O . LYS A 1 110 ? 20.031 -6.277 1.066 1 94.25 110 LYS A O 1
ATOM 867 N N . THR A 1 111 ? 18.203 -7.109 0.147 1 95 111 THR A N 1
ATOM 868 C CA . THR A 1 111 ? 17.453 -6.898 1.372 1 95 111 THR A CA 1
ATOM 869 C C . THR A 1 111 ? 18.031 -7.723 2.52 1 95 111 THR A C 1
ATOM 871 O O . THR A 1 111 ? 18.266 -8.922 2.373 1 95 111 THR A O 1
ATOM 874 N N . VAL A 1 112 ? 18.297 -7.074 3.609 1 97.12 112 VAL A N 1
ATOM 875 C CA . VAL A 1 112 ? 18.688 -7.77 4.832 1 97.12 112 VAL A CA 1
ATOM 876 C C . VAL A 1 112 ? 17.547 -7.746 5.832 1 97.12 112 VAL A C 1
ATOM 878 O O . VAL A 1 112 ? 17.125 -6.68 6.289 1 97.12 112 VAL A O 1
ATOM 881 N N . VAL A 1 113 ? 17.031 -8.844 6.125 1 97.88 113 VAL A N 1
ATOM 882 C CA . VAL A 1 113 ? 15.914 -8.992 7.059 1 97.88 113 VAL A CA 1
ATOM 883 C C . VAL A 1 113 ? 16.422 -8.852 8.492 1 97.88 113 VAL A C 1
ATOM 885 O O . VAL A 1 113 ? 17.422 -9.477 8.875 1 97.88 113 VAL A O 1
ATOM 888 N N . PRO A 1 114 ? 15.82 -8.023 9.328 1 96.69 114 PRO A N 1
ATOM 889 C CA . PRO A 1 114 ? 16.25 -7.922 10.719 1 96.69 114 PRO A CA 1
ATOM 890 C C . PRO A 1 114 ? 16.078 -9.219 11.492 1 96.69 114 PRO A C 1
ATOM 892 O O . PRO A 1 114 ? 15.031 -9.867 11.391 1 96.69 114 PRO A O 1
ATOM 895 N N . CYS A 1 115 ? 17.078 -9.516 12.25 1 98.38 115 CYS A N 1
ATOM 896 C CA . CYS A 1 115 ? 16.953 -10.68 13.133 1 98.38 115 CYS A CA 1
ATOM 897 C C . CYS A 1 115 ? 16.031 -10.375 14.312 1 98.38 115 CYS A C 1
ATOM 899 O O . CYS A 1 115 ? 15.859 -9.211 14.68 1 98.38 115 CYS A O 1
ATOM 901 N N . GLY A 1 116 ? 15.445 -11.453 14.852 1 98 116 GLY A N 1
ATOM 902 C CA . GLY A 1 116 ? 14.57 -11.305 16 1 98 116 GLY A CA 1
ATOM 903 C C . GLY A 1 116 ? 13.305 -12.133 15.906 1 98 116 GLY A C 1
ATOM 904 O O . GLY A 1 116 ? 13.266 -13.125 15.18 1 98 116 GLY A O 1
ATOM 905 N N . GLU A 1 117 ? 12.367 -11.711 16.703 1 97.75 117 GLU A N 1
ATOM 906 C CA . GLU A 1 117 ? 11.109 -12.453 16.781 1 97.75 117 GLU A CA 1
ATOM 907 C C . GLU A 1 117 ? 10.203 -12.117 15.594 1 97.75 117 GLU A C 1
ATOM 909 O O . GLU A 1 117 ? 10.078 -10.945 15.211 1 97.75 117 GLU A O 1
ATOM 914 N N . TYR A 1 118 ? 9.648 -13.023 15.031 1 98.19 118 TYR A N 1
ATOM 915 C CA . TYR A 1 118 ? 8.602 -12.961 14.016 1 98.19 118 TYR A CA 1
ATOM 916 C C . TYR A 1 118 ? 7.418 -13.836 14.406 1 98.19 118 TYR A C 1
ATOM 918 O O . TYR A 1 118 ? 7.441 -15.047 14.203 1 98.19 118 TYR A O 1
ATOM 926 N N . GLY A 1 119 ? 6.383 -13.18 14.828 1 97.06 119 GLY A N 1
ATOM 927 C CA . GLY A 1 119 ? 5.348 -13.961 15.484 1 97.06 119 GLY A CA 1
ATOM 928 C C . GLY A 1 119 ? 5.875 -14.812 16.625 1 97.06 119 GLY A C 1
ATOM 929 O O . GLY A 1 119 ? 6.547 -14.305 17.531 1 97.06 119 GLY A O 1
ATOM 930 N N . ASN A 1 120 ? 5.602 -16.078 16.594 1 97.69 120 ASN A N 1
ATOM 931 C CA . ASN A 1 120 ? 6.027 -17 17.641 1 97.69 120 ASN A CA 1
ATOM 932 C C . ASN A 1 120 ? 7.355 -17.656 17.297 1 97.69 120 ASN A C 1
ATOM 934 O O . ASN A 1 120 ? 7.777 -18.594 17.984 1 97.69 120 ASN A O 1
ATOM 938 N N . HIS A 1 121 ? 7.961 -17.188 16.25 1 98.38 121 HIS A N 1
ATOM 939 C CA . HIS A 1 121 ? 9.195 -17.781 15.766 1 98.38 121 HIS A CA 1
ATOM 940 C C . HIS A 1 121 ? 10.312 -16.75 15.664 1 98.38 121 HIS A C 1
ATOM 942 O O . HIS A 1 121 ? 10.18 -15.641 16.188 1 98.38 121 HIS A O 1
ATOM 948 N N . LYS A 1 122 ? 11.492 -17.172 15.023 1 98.44 122 LYS A N 1
ATOM 949 C CA . LYS A 1 122 ? 12.609 -16.234 15.07 1 98.44 122 LYS A CA 1
ATOM 950 C C . LYS A 1 122 ? 13.438 -16.312 13.789 1 98.44 122 LYS A C 1
ATOM 952 O O . LYS A 1 122 ? 13.617 -17.391 13.219 1 98.44 122 LYS A O 1
ATOM 957 N N . VAL A 1 123 ? 13.852 -15.195 13.359 1 98.69 123 VAL A N 1
ATOM 958 C CA . VAL A 1 123 ? 14.984 -15.102 12.445 1 98.69 123 VAL A CA 1
ATOM 959 C C . VAL A 1 123 ? 16.281 -14.969 13.234 1 98.69 123 VAL A C 1
ATOM 961 O O . VAL A 1 123 ? 16.484 -13.969 13.93 1 98.69 123 VAL A O 1
ATOM 964 N N . ILE A 1 124 ? 17.141 -15.93 13.125 1 98.56 124 ILE A N 1
ATOM 965 C CA . ILE A 1 124 ? 18.281 -15.977 14.031 1 98.56 124 ILE A CA 1
ATOM 966 C C . ILE A 1 124 ? 19.531 -15.484 13.32 1 98.56 124 ILE A C 1
ATOM 968 O O . ILE A 1 124 ? 20.516 -15.094 13.961 1 98.56 124 ILE A O 1
ATOM 972 N N . LYS A 1 125 ? 19.562 -15.531 12.062 1 98.56 125 LYS A N 1
ATOM 973 C CA . LYS A 1 125 ? 20.641 -15.008 11.234 1 98.56 125 LYS A CA 1
ATOM 974 C C . LYS A 1 125 ? 20.109 -14.492 9.898 1 98.56 125 LYS A C 1
ATOM 976 O O . LYS A 1 125 ? 19.125 -15.031 9.367 1 98.56 125 LYS A O 1
ATOM 981 N N . SER A 1 126 ? 20.734 -13.438 9.414 1 98.62 126 SER A N 1
ATOM 982 C CA . SER A 1 126 ? 20.297 -12.844 8.156 1 98.62 126 SER A CA 1
ATOM 983 C C . SER A 1 126 ? 21.438 -12.117 7.453 1 98.62 126 SER A C 1
ATOM 985 O O . SER A 1 126 ? 22.391 -11.656 8.102 1 98.62 126 SER A O 1
ATOM 987 N N . GLY A 1 127 ? 21.406 -12.062 6.207 1 97.88 127 GLY A N 1
ATOM 988 C CA . GLY A 1 127 ? 22.266 -11.312 5.312 1 97.88 127 GLY A CA 1
ATOM 989 C C . GLY A 1 127 ? 21.656 -11.094 3.939 1 97.88 127 GLY A C 1
ATOM 990 O O . GLY A 1 127 ? 20.516 -11.484 3.689 1 97.88 127 GLY A O 1
ATOM 991 N N . GLU A 1 128 ? 22.453 -10.406 3.104 1 96.56 128 GLU A N 1
ATOM 992 C CA . GLU A 1 128 ? 21.969 -10.25 1.734 1 96.56 128 GLU A CA 1
ATOM 993 C C . GLU A 1 128 ? 21.75 -11.609 1.07 1 96.56 128 GLU A C 1
ATOM 995 O O . GLU A 1 128 ? 22.672 -12.43 1.006 1 96.56 128 GLU A O 1
ATOM 1000 N N . GLY A 1 129 ? 20.547 -11.844 0.713 1 97.38 129 GLY A N 1
ATOM 1001 C CA . GLY A 1 129 ? 20.25 -13.008 -0.099 1 97.38 129 GLY A CA 1
ATOM 1002 C C . GLY A 1 129 ? 19.875 -14.234 0.725 1 97.38 129 GLY A C 1
ATOM 1003 O O . GLY A 1 129 ? 19.672 -15.32 0.177 1 97.38 129 GLY A O 1
ATOM 1004 N N . PHE A 1 130 ? 19.828 -14.102 2.109 1 98.56 130 PHE A N 1
ATOM 1005 C CA . PHE A 1 130 ? 19.453 -15.297 2.859 1 98.56 130 PHE A CA 1
ATOM 1006 C C . PHE A 1 130 ? 18.922 -14.922 4.242 1 98.56 130 PHE A C 1
ATOM 1008 O O . PHE A 1 130 ? 19.203 -13.828 4.738 1 98.56 130 PHE A O 1
ATOM 1015 N N . ILE A 1 131 ? 18.141 -15.844 4.828 1 98.81 131 ILE A N 1
ATOM 1016 C CA . ILE A 1 131 ? 17.719 -15.781 6.227 1 98.81 131 ILE A CA 1
ATOM 1017 C C . ILE A 1 131 ? 17.844 -17.156 6.863 1 98.81 131 ILE A C 1
ATOM 1019 O O . ILE A 1 131 ? 17.812 -18.188 6.168 1 98.81 131 ILE A O 1
ATOM 1023 N N . GLU A 1 132 ? 18.094 -17.203 8.125 1 98.88 132 GLU A N 1
ATOM 1024 C CA . GLU A 1 132 ? 17.984 -18.406 8.945 1 98.88 132 GLU A CA 1
ATOM 1025 C C . GLU A 1 132 ? 16.891 -18.266 9.992 1 98.88 132 GLU A C 1
ATOM 1027 O O . GLU A 1 132 ? 16.891 -17.328 10.789 1 98.88 132 GLU A O 1
ATOM 1032 N N . ILE A 1 133 ? 15.961 -19.172 9.969 1 98.88 133 ILE A N 1
ATOM 1033 C CA . ILE A 1 133 ? 14.836 -19.094 10.898 1 98.88 133 ILE A CA 1
ATOM 1034 C C . ILE A 1 133 ? 14.883 -20.281 11.859 1 98.88 133 ILE A C 1
ATOM 1036 O O . ILE A 1 133 ? 15.492 -21.312 11.555 1 98.88 133 ILE A O 1
ATOM 1040 N N . GLU A 1 134 ? 14.344 -20.094 13.008 1 98.5 134 GLU A N 1
ATOM 1041 C CA . GLU A 1 134 ? 14.117 -21.141 14 1 98.5 134 GLU A CA 1
ATOM 1042 C C . GLU A 1 134 ? 12.633 -21.281 14.312 1 98.5 134 GLU A C 1
ATOM 1044 O O . GLU A 1 134 ? 11.977 -20.312 14.703 1 98.5 134 GLU A O 1
ATOM 1049 N N . MET A 1 135 ? 12.133 -22.453 14.008 1 96.5 135 MET A N 1
ATOM 1050 C CA . MET A 1 135 ? 10.727 -22.781 14.242 1 96.5 135 MET A CA 1
ATOM 1051 C C . MET A 1 135 ? 10.586 -24.172 14.852 1 96.5 135 MET A C 1
ATOM 1053 O O . MET A 1 135 ? 11.109 -25.156 14.312 1 96.5 135 MET A O 1
ATOM 1057 N N . ASN A 1 136 ? 9.867 -24.281 15.969 1 92.69 136 ASN A N 1
ATOM 1058 C CA . ASN A 1 136 ? 9.625 -25.578 16.609 1 92.69 136 ASN A CA 1
ATOM 1059 C C . ASN A 1 136 ? 10.93 -26.344 16.812 1 92.69 136 ASN A C 1
ATOM 1061 O O . ASN A 1 136 ? 11.008 -27.531 16.469 1 92.69 136 ASN A O 1
ATOM 1065 N N . ASN A 1 137 ? 11.906 -25.703 17.125 1 92.12 137 ASN A N 1
ATOM 1066 C CA . ASN A 1 137 ? 13.211 -26.266 17.469 1 92.12 137 ASN A CA 1
ATOM 1067 C C . ASN A 1 137 ? 13.945 -26.766 16.234 1 92.12 137 ASN A C 1
ATOM 1069 O O . ASN A 1 137 ? 14.867 -27.594 16.344 1 92.12 137 ASN A O 1
ATOM 1073 N N . GLU A 1 138 ? 13.508 -26.438 15.102 1 97.06 138 GLU A N 1
ATOM 1074 C CA . GLU A 1 138 ? 14.203 -26.703 13.852 1 97.06 138 GLU A CA 1
ATOM 1075 C C . GLU A 1 138 ? 14.734 -25.406 13.227 1 97.06 138 GLU A C 1
ATOM 1077 O O . GLU A 1 138 ? 14.148 -24.344 13.414 1 97.06 138 GLU A O 1
ATOM 1082 N N . LYS A 1 139 ? 15.836 -25.562 12.555 1 98.44 139 LYS A N 1
ATOM 1083 C CA . LYS A 1 139 ? 16.422 -24.422 11.867 1 98.44 139 LYS A CA 1
ATOM 1084 C C . LYS A 1 139 ? 16.344 -24.594 10.352 1 98.44 139 LYS A C 1
ATOM 1086 O O . LYS A 1 139 ? 16.547 -25.703 9.844 1 98.44 139 LYS A O 1
ATOM 1091 N N . ALA A 1 140 ? 16.094 -23.547 9.688 1 98.81 140 ALA A N 1
ATOM 1092 C CA . ALA A 1 140 ? 16.078 -23.562 8.234 1 98.81 140 ALA A CA 1
ATOM 1093 C C . ALA A 1 140 ? 16.859 -22.375 7.676 1 98.81 140 ALA A C 1
ATOM 1095 O O . ALA A 1 140 ? 16.719 -21.25 8.164 1 98.81 140 ALA A O 1
ATOM 1096 N N . VAL A 1 141 ? 17.75 -22.656 6.754 1 98.88 141 VAL A N 1
ATOM 1097 C CA . VAL A 1 141 ? 18.391 -21.609 5.965 1 98.88 141 VAL A CA 1
ATOM 1098 C C . VAL A 1 141 ? 17.672 -21.469 4.621 1 98.88 141 VAL A C 1
ATOM 1100 O O . VAL A 1 141 ? 17.562 -22.453 3.871 1 98.88 141 VAL A O 1
ATOM 1103 N N . ILE A 1 142 ? 17.188 -20.312 4.359 1 98.94 142 ILE A N 1
ATOM 1104 C CA . ILE A 1 142 ? 16.469 -20.062 3.119 1 98.94 142 ILE A CA 1
ATOM 1105 C C . ILE A 1 142 ? 17.203 -19 2.305 1 98.94 142 ILE A C 1
ATOM 1107 O O . ILE A 1 142 ? 17.344 -17.859 2.752 1 98.94 142 ILE A O 1
ATOM 1111 N N . LEU A 1 143 ? 17.688 -19.375 1.149 1 98.81 143 LEU A N 1
ATOM 1112 C CA . LEU A 1 143 ? 18.188 -18.391 0.208 1 98.81 143 LEU A CA 1
ATOM 1113 C C . LEU A 1 143 ? 17.047 -17.594 -0.429 1 98.81 143 LEU A C 1
ATOM 1115 O O . LEU A 1 143 ? 16.078 -18.188 -0.893 1 98.81 143 LEU A O 1
ATOM 1119 N N . THR A 1 144 ? 17.109 -16.297 -0.368 1 98.56 144 THR A N 1
ATOM 1120 C CA . THR A 1 144 ? 16.047 -15.414 -0.851 1 98.56 144 THR A CA 1
ATOM 1121 C C . THR A 1 144 ? 16.547 -14.555 -2.012 1 98.56 144 THR A C 1
ATOM 1123 O O . THR A 1 144 ? 17.266 -13.578 -1.805 1 98.56 144 THR A O 1
ATOM 1126 N N . VAL A 1 145 ? 16.109 -14.852 -3.203 1 96.44 145 VAL A N 1
ATOM 1127 C CA . VAL A 1 145 ? 16.547 -14.125 -4.391 1 96.44 145 VAL A CA 1
ATOM 1128 C C . VAL A 1 145 ? 15.328 -13.617 -5.16 1 96.44 145 VAL A C 1
ATOM 1130 O O . VAL A 1 145 ? 14.938 -14.195 -6.18 1 96.44 145 VAL A O 1
ATOM 1133 N N . PRO A 1 146 ? 14.742 -12.539 -4.652 1 96.94 146 PRO A N 1
ATOM 1134 C CA . PRO A 1 146 ? 13.656 -11.914 -5.418 1 96.94 146 PRO A CA 1
ATOM 1135 C C . PRO A 1 146 ? 14.062 -11.594 -6.855 1 96.94 146 PRO A C 1
ATOM 1137 O O . PRO A 1 146 ? 15.242 -11.688 -7.207 1 96.94 146 PRO A O 1
ATOM 1140 N N . TYR A 1 147 ? 13.086 -11.258 -7.684 1 91.62 147 TYR A N 1
ATOM 1141 C CA . TYR A 1 147 ? 13.359 -11.031 -9.094 1 91.62 147 TYR A CA 1
ATOM 1142 C C . TYR A 1 147 ? 14.578 -10.133 -9.273 1 91.62 147 TYR A C 1
ATOM 1144 O O . TYR A 1 147 ? 14.531 -8.945 -8.961 1 91.62 147 TYR A O 1
ATOM 1152 N N . PRO A 1 148 ? 15.57 -10.672 -9.75 1 80.31 148 PRO A N 1
ATOM 1153 C CA . PRO A 1 148 ? 16.812 -9.922 -9.969 1 80.31 148 PRO A CA 1
ATOM 1154 C C . PRO A 1 148 ? 16.906 -9.352 -11.383 1 80.31 148 PRO A C 1
ATOM 1156 O O . PRO A 1 148 ? 17.484 -10 -12.273 1 80.31 148 PRO A O 1
ATOM 1159 N N . SER A 1 149 ? 16.359 -8.164 -11.516 1 73.25 149 SER A N 1
ATOM 1160 C CA . SER A 1 149 ? 16.578 -7.527 -12.812 1 73.25 149 SER A CA 1
ATOM 1161 C C . SER A 1 149 ? 18.062 -7.324 -13.094 1 73.25 149 SER A C 1
ATOM 1163 O O . SER A 1 149 ? 18.891 -7.547 -12.219 1 73.25 149 SER A O 1
ATOM 1165 N N . GLU A 1 150 ? 18.375 -7.066 -14.344 1 64.38 150 GLU A N 1
ATOM 1166 C CA . GLU A 1 150 ? 19.781 -6.82 -14.664 1 64.38 150 GLU A CA 1
ATOM 1167 C C . GLU A 1 150 ? 20.375 -5.73 -13.773 1 64.38 150 GLU A C 1
ATOM 1169 O O . GLU A 1 150 ? 21.484 -5.863 -13.273 1 64.38 150 GLU A O 1
ATOM 1174 N N . LYS A 1 151 ? 19.578 -4.742 -13.648 1 65.75 151 LYS A N 1
ATOM 1175 C CA . LYS A 1 151 ? 20.031 -3.629 -12.82 1 65.75 151 LYS A CA 1
ATOM 1176 C C . LYS A 1 151 ? 20.25 -4.07 -11.383 1 65.75 151 LYS A C 1
ATOM 1178 O O . LYS A 1 151 ? 21.297 -3.762 -10.781 1 65.75 151 LYS A O 1
ATOM 1183 N N . ARG A 1 152 ? 19.406 -4.824 -10.891 1 70 152 ARG A N 1
ATOM 1184 C CA . ARG A 1 152 ? 19.484 -5.277 -9.508 1 70 152 ARG A CA 1
ATOM 1185 C C . ARG A 1 152 ? 20.625 -6.266 -9.32 1 70 152 ARG A C 1
ATOM 1187 O O . ARG A 1 152 ? 21.281 -6.273 -8.273 1 70 152 ARG A O 1
ATOM 1194 N N . LEU A 1 153 ? 20.844 -7.086 -10.297 1 68.38 153 LEU A N 1
ATOM 1195 C CA . LEU A 1 153 ? 21.922 -8.07 -10.219 1 68.38 153 LEU A CA 1
ATOM 1196 C C . LEU A 1 153 ? 23.281 -7.379 -10.203 1 68.38 153 LEU A C 1
ATOM 1198 O O . LEU A 1 153 ? 24.188 -7.812 -9.492 1 68.38 153 LEU A O 1
ATOM 1202 N N . ASN A 1 154 ? 23.344 -6.293 -11.008 1 65.56 154 ASN A N 1
ATOM 1203 C CA . ASN A 1 154 ? 24.578 -5.535 -11.023 1 65.56 154 ASN A CA 1
ATOM 1204 C C . ASN A 1 154 ? 24.891 -4.941 -9.656 1 65.56 154 ASN A C 1
ATOM 1206 O O . ASN A 1 154 ? 26.047 -4.906 -9.234 1 65.56 154 ASN A O 1
ATOM 1210 N N . GLU A 1 155 ? 23.906 -4.602 -9.008 1 65.31 155 GLU A N 1
ATOM 1211 C CA . GLU A 1 155 ? 24.078 -4.008 -7.684 1 65.31 155 GLU A CA 1
ATOM 1212 C C . GLU A 1 155 ? 24.531 -5.051 -6.664 1 65.31 155 GLU A C 1
ATOM 1214 O O . GLU A 1 155 ? 25.281 -4.73 -5.734 1 65.31 155 GLU A O 1
ATOM 1219 N N . VAL A 1 156 ? 24.047 -6.211 -6.816 1 62.47 156 VAL A N 1
ATOM 1220 C CA . VAL A 1 156 ? 24.312 -7.262 -5.84 1 62.47 156 VAL A CA 1
ATOM 1221 C C . VAL A 1 156 ? 25.703 -7.844 -6.078 1 62.47 156 VAL A C 1
ATOM 1223 O O . VAL A 1 156 ? 26.438 -8.125 -5.129 1 62.47 156 VAL A O 1
ATOM 1226 N N . ILE A 1 157 ? 25.984 -8.094 -7.312 1 55.97 157 ILE A N 1
ATOM 1227 C CA . ILE A 1 157 ? 27.219 -8.781 -7.656 1 55.97 157 ILE A CA 1
ATOM 1228 C C . ILE A 1 157 ? 28.375 -7.793 -7.656 1 55.97 157 ILE A C 1
ATOM 1230 O O . ILE A 1 157 ? 29.484 -8.117 -7.207 1 55.97 157 ILE A O 1
ATOM 1234 N N . TYR A 1 158 ? 28.016 -6.574 -8.328 1 52.31 158 TYR A N 1
ATOM 1235 C CA . TYR A 1 158 ? 29.141 -5.664 -8.5 1 52.31 158 TYR A CA 1
ATOM 1236 C C . TYR A 1 158 ? 29.203 -4.633 -7.379 1 52.31 158 TYR A C 1
ATOM 1238 O O . TYR A 1 158 ? 28.547 -3.592 -7.457 1 52.31 158 TYR A O 1
ATOM 1246 N N . ASN A 1 159 ? 29.062 -5.062 -6.156 1 49.03 159 ASN A N 1
ATOM 1247 C CA . ASN A 1 159 ? 29.266 -4.031 -5.148 1 49.03 159 ASN A CA 1
ATOM 1248 C C . ASN A 1 159 ? 29.844 -2.758 -5.758 1 49.03 159 ASN A C 1
ATOM 1250 O O . ASN A 1 159 ? 30.859 -2.246 -5.289 1 49.03 159 ASN A O 1
ATOM 1254 N N . GLY A 1 160 ? 29.359 -2.154 -6.738 1 43.78 160 GLY A N 1
ATOM 1255 C CA . GLY A 1 160 ? 29.844 -0.92 -7.332 1 43.78 160 GLY A CA 1
ATOM 1256 C C . GLY A 1 160 ? 31.062 -1.123 -8.211 1 43.78 160 GLY A C 1
ATOM 1257 O O . GLY A 1 160 ? 31.609 -0.161 -8.75 1 43.78 160 GLY A O 1
ATOM 1258 N N . MET A 1 161 ? 31.875 -2.168 -8.031 1 43.12 161 MET A N 1
ATOM 1259 C CA . MET A 1 161 ? 33.156 -2.176 -8.727 1 43.12 161 MET A CA 1
ATOM 1260 C C . MET A 1 161 ? 33 -2.586 -10.188 1 43.12 161 MET A C 1
ATOM 1262 O O . MET A 1 161 ? 32.25 -3.514 -10.484 1 43.12 161 MET A O 1
ATOM 1266 N N . ASP A 1 162 ? 33.125 -1.688 -11.094 1 44.84 162 ASP A N 1
ATOM 1267 C CA . ASP A 1 162 ? 33.188 -1.722 -12.555 1 44.84 162 ASP A CA 1
ATOM 1268 C C . ASP A 1 162 ? 34.094 -2.863 -13.031 1 44.84 162 ASP A C 1
ATOM 1270 O O . ASP A 1 162 ? 35.219 -2.633 -13.453 1 44.84 162 ASP A O 1
ATOM 1274 N N . ASP A 1 163 ? 34.094 -3.963 -12.438 1 45.66 163 ASP A N 1
ATOM 1275 C CA . ASP A 1 163 ? 35.031 -4.918 -13.031 1 45.66 163 ASP A CA 1
ATOM 1276 C C . ASP A 1 163 ? 34.5 -5.43 -14.367 1 45.66 163 ASP A C 1
ATOM 1278 O O . ASP A 1 163 ? 33.438 -6.023 -14.438 1 45.66 163 ASP A O 1
ATOM 1282 N N . GLU A 1 164 ? 35.031 -4.961 -15.43 1 51.31 164 GLU A N 1
ATOM 1283 C CA . GLU A 1 164 ? 34.781 -5.246 -16.844 1 51.31 164 GLU A CA 1
ATOM 1284 C C . GLU A 1 164 ? 34.531 -6.738 -17.062 1 51.31 164 GLU A C 1
ATOM 1286 O O . GLU A 1 164 ? 33.719 -7.125 -17.906 1 51.31 164 GLU A O 1
ATOM 1291 N N . ASP A 1 165 ? 35.25 -7.551 -16.438 1 50.47 165 ASP A N 1
ATOM 1292 C CA . ASP A 1 165 ? 35.156 -8.984 -16.688 1 50.47 165 ASP A CA 1
ATOM 1293 C C . ASP A 1 165 ? 33.812 -9.547 -16.188 1 50.47 165 ASP A C 1
ATOM 1295 O O . ASP A 1 165 ? 33.219 -10.406 -16.828 1 50.47 165 ASP A O 1
ATOM 1299 N N . GLU A 1 166 ? 33.375 -9.156 -15.055 1 54.12 166 GLU A N 1
ATOM 1300 C CA . GLU A 1 166 ? 32.125 -9.68 -14.484 1 54.12 166 GLU A CA 1
ATOM 1301 C C . GLU A 1 166 ? 30.922 -9.141 -15.242 1 54.12 166 GLU A C 1
ATOM 1303 O O . GLU A 1 166 ? 29.891 -9.812 -15.336 1 54.12 166 GLU A O 1
ATOM 1308 N N . LYS A 1 167 ? 31.141 -8 -15.758 1 53.81 167 LYS A N 1
ATOM 1309 C CA . LYS A 1 167 ? 30.094 -7.43 -16.594 1 53.81 167 LYS A CA 1
ATOM 1310 C C . LYS A 1 167 ? 29.906 -8.258 -17.859 1 53.81 167 LYS A C 1
ATOM 1312 O O . LYS A 1 167 ? 28.812 -8.266 -18.453 1 53.81 167 LYS A O 1
ATOM 1317 N N . ALA A 1 168 ? 30.969 -9.086 -18.109 1 54.41 168 ALA A N 1
ATOM 1318 C CA . ALA A 1 168 ? 30.953 -9.867 -19.344 1 54.41 168 ALA A CA 1
ATOM 1319 C C . ALA A 1 168 ? 30.188 -11.172 -19.156 1 54.41 168 ALA A C 1
ATOM 1321 O O . ALA A 1 168 ? 29.797 -11.812 -20.141 1 54.41 168 ALA A O 1
ATOM 1322 N N . LYS A 1 169 ? 29.891 -11.484 -17.906 1 67.38 169 LYS A N 1
ATOM 1323 C CA . LYS A 1 169 ? 29.219 -12.758 -17.672 1 67.38 169 LYS A CA 1
ATOM 1324 C C . LYS A 1 169 ? 27.734 -12.664 -18.016 1 67.38 169 LYS A C 1
ATOM 1326 O O . LYS A 1 169 ? 27.125 -11.594 -17.891 1 67.38 169 LYS A O 1
ATOM 1331 N N . SER A 1 170 ? 27.25 -13.789 -18.5 1 77.56 170 SER A N 1
ATOM 1332 C CA . SER A 1 170 ? 25.828 -13.859 -18.828 1 77.56 170 SER A CA 1
ATOM 1333 C C . SER A 1 170 ? 24.953 -13.773 -17.578 1 77.56 170 SER A C 1
ATOM 1335 O O . SER A 1 170 ? 25.453 -13.93 -16.453 1 77.56 170 SER A O 1
ATOM 1337 N N . TYR A 1 171 ? 23.875 -13.43 -17.641 1 82.94 171 TYR A N 1
ATOM 1338 C CA . TYR A 1 171 ? 22.891 -13.398 -16.562 1 82.94 171 TYR A CA 1
ATOM 1339 C C . TYR A 1 171 ? 22.859 -14.727 -15.812 1 82.94 171 TYR A C 1
ATOM 1341 O O . TYR A 1 171 ? 22.891 -14.75 -14.578 1 82.94 171 TYR A O 1
ATOM 1349 N N . SER A 1 172 ? 22.875 -15.781 -16.531 1 85.62 172 SER A N 1
ATOM 1350 C CA . SER A 1 172 ? 22.844 -17.109 -15.938 1 85.62 172 SER A CA 1
ATOM 1351 C C . SER A 1 172 ? 24.062 -17.375 -15.078 1 85.62 172 SER A C 1
ATOM 1353 O O . SER A 1 172 ? 23.969 -17.922 -13.984 1 85.62 172 SER A O 1
ATOM 1355 N N . ASP A 1 173 ? 25.172 -16.953 -15.57 1 87.31 173 ASP A N 1
ATOM 1356 C CA . ASP A 1 173 ? 26.422 -17.125 -14.828 1 87.31 173 ASP A CA 1
ATOM 1357 C C . ASP A 1 173 ? 26.406 -16.328 -13.531 1 87.31 173 ASP A C 1
ATOM 1359 O O . ASP A 1 173 ? 26.891 -16.797 -12.5 1 87.31 173 ASP A O 1
ATOM 1363 N N . ARG A 1 174 ? 25.891 -15.211 -13.641 1 87.56 174 ARG A N 1
ATOM 1364 C CA . ARG A 1 174 ? 25.828 -14.352 -12.461 1 87.56 174 ARG A CA 1
ATOM 1365 C C . ARG A 1 174 ? 24.891 -14.93 -11.406 1 87.56 174 ARG A C 1
ATOM 1367 O O . ARG A 1 174 ? 25.203 -14.914 -10.219 1 87.56 174 ARG A O 1
ATOM 1374 N N . ILE A 1 175 ? 23.812 -15.414 -11.836 1 91.31 175 ILE A N 1
ATOM 1375 C CA . ILE A 1 175 ? 22.859 -16.031 -10.914 1 91.31 175 ILE A CA 1
ATOM 1376 C C . ILE A 1 175 ? 23.484 -17.281 -10.289 1 91.31 175 ILE A C 1
ATOM 1378 O O . ILE A 1 175 ? 23.344 -17.516 -9.094 1 91.31 175 ILE A O 1
ATOM 1382 N N . PHE A 1 176 ? 24.172 -18.062 -11.109 1 91.88 176 PHE A N 1
ATOM 1383 C CA . PHE A 1 176 ? 24.891 -19.234 -10.602 1 91.88 176 PHE A CA 1
ATOM 1384 C C . PHE A 1 176 ? 25.875 -18.828 -9.508 1 91.88 176 PHE A C 1
ATOM 1386 O O . PHE A 1 176 ? 25.906 -19.453 -8.445 1 91.88 176 PHE A O 1
ATOM 1393 N N . SER A 1 177 ? 26.609 -17.797 -9.836 1 92 177 SER A N 1
ATOM 1394 C CA . SER A 1 177 ? 27.609 -17.328 -8.875 1 92 177 SER A CA 1
ATOM 1395 C C . SER A 1 177 ? 26.938 -16.859 -7.582 1 92 177 SER A C 1
ATOM 1397 O O . SER A 1 177 ? 27.469 -17.078 -6.492 1 92 177 SER A O 1
ATOM 1399 N N . LEU A 1 178 ? 25.859 -16.203 -7.73 1 93.19 178 LEU A N 1
ATOM 1400 C CA . LEU A 1 178 ? 25.125 -15.719 -6.566 1 93.19 178 LEU A CA 1
ATOM 1401 C C . LEU A 1 178 ? 24.672 -16.875 -5.684 1 93.19 178 LEU A C 1
ATOM 1403 O O . LEU A 1 178 ? 24.953 -16.891 -4.484 1 93.19 178 LEU A O 1
ATOM 1407 N N . PHE A 1 179 ? 24.031 -17.828 -6.246 1 95.94 179 PHE A N 1
ATOM 1408 C CA . PHE A 1 179 ? 23.547 -18.969 -5.48 1 95.94 179 PHE A CA 1
ATOM 1409 C C . PHE A 1 179 ? 24.719 -19.766 -4.898 1 95.94 179 PHE A C 1
ATOM 1411 O O . PHE A 1 179 ? 24.625 -20.297 -3.789 1 95.94 179 PHE A O 1
ATOM 1418 N N . ASP A 1 180 ? 25.766 -19.844 -5.66 1 95.62 180 ASP A N 1
ATOM 1419 C CA . ASP A 1 180 ? 26.953 -20.562 -5.203 1 95.62 180 ASP A CA 1
ATOM 1420 C C . ASP A 1 180 ? 27.547 -19.906 -3.955 1 95.62 180 ASP A C 1
ATOM 1422 O O . ASP A 1 180 ? 27.984 -20.594 -3.035 1 95.62 180 ASP A O 1
ATOM 1426 N N . ALA A 1 181 ? 27.562 -18.641 -3.973 1 95.81 181 ALA A N 1
ATOM 1427 C CA . ALA A 1 181 ? 28.047 -17.922 -2.807 1 95.81 181 ALA A CA 1
ATOM 1428 C C . ALA A 1 181 ? 27.109 -18.078 -1.62 1 95.81 181 ALA A C 1
ATOM 1430 O O . ALA A 1 181 ? 27.547 -18.297 -0.492 1 95.81 181 ALA A O 1
ATOM 1431 N N . LEU A 1 182 ? 25.859 -18.047 -1.852 1 97.44 182 LEU A N 1
ATOM 1432 C CA . LEU A 1 182 ? 24.859 -18.047 -0.796 1 97.44 182 LEU A CA 1
ATOM 1433 C C . LEU A 1 182 ? 24.734 -19.422 -0.157 1 97.44 182 LEU A C 1
ATOM 1435 O O . LEU A 1 182 ? 24.422 -19.531 1.03 1 97.44 182 LEU A O 1
ATOM 1439 N N . LYS A 1 183 ? 25.016 -20.5 -0.903 1 97.31 183 LYS A N 1
ATOM 1440 C CA . LYS A 1 183 ? 24.844 -21.844 -0.396 1 97.31 183 LYS A CA 1
ATOM 1441 C C . LYS A 1 183 ? 25.812 -22.156 0.731 1 97.31 183 LYS A C 1
ATOM 1443 O O . LYS A 1 183 ? 25.656 -23.141 1.455 1 97.31 183 LYS A O 1
ATOM 1448 N N . SER A 1 184 ? 26.828 -21.312 0.834 1 97.81 184 SER A N 1
ATOM 1449 C CA . SER A 1 184 ? 27.797 -21.484 1.912 1 97.81 184 SER A CA 1
ATOM 1450 C C . SER A 1 184 ? 27.141 -21.344 3.279 1 97.81 184 SER A C 1
ATOM 1452 O O . SER A 1 184 ? 27.703 -21.766 4.293 1 97.81 184 SER A O 1
ATOM 1454 N N . ASN A 1 185 ? 25.938 -20.812 3.314 1 98.25 185 ASN A N 1
ATOM 1455 C CA . ASN A 1 185 ? 25.219 -20.641 4.574 1 98.25 185 ASN A CA 1
ATOM 1456 C C . ASN A 1 185 ? 24.484 -21.906 4.984 1 98.25 185 ASN A C 1
ATOM 1458 O O . ASN A 1 185 ? 24.047 -22.047 6.129 1 98.25 185 ASN A O 1
ATOM 1462 N N . TYR A 1 186 ? 24.328 -22.844 4.07 1 98.5 186 TYR A N 1
ATOM 1463 C CA . TYR A 1 186 ? 23.688 -24.109 4.371 1 98.5 186 TYR A CA 1
ATOM 1464 C C . TYR A 1 186 ? 24.531 -24.938 5.336 1 98.5 186 TYR A C 1
ATOM 1466 O O . TYR A 1 186 ? 25.766 -24.875 5.301 1 98.5 186 TYR A O 1
ATOM 1474 N N . ARG A 1 187 ? 23.859 -25.641 6.145 1 98.12 187 ARG A N 1
ATOM 1475 C CA . ARG A 1 187 ? 24.516 -26.578 7.059 1 98.12 187 ARG A CA 1
ATOM 1476 C C . ARG A 1 187 ? 23.766 -27.906 7.113 1 98.12 187 ARG A C 1
ATOM 1478 O O . ARG A 1 187 ? 22.641 -28.016 6.637 1 98.12 187 ARG A O 1
ATOM 1485 N N . GLU A 1 188 ? 24.438 -28.938 7.738 1 96.5 188 GLU A N 1
ATOM 1486 C CA . GLU A 1 188 ? 23.844 -30.266 7.852 1 96.5 188 GLU A CA 1
ATOM 1487 C C . GLU A 1 188 ? 22.688 -30.266 8.844 1 96.5 188 GLU A C 1
ATOM 1489 O O . GLU A 1 188 ? 21.75 -31.047 8.703 1 96.5 188 GLU A O 1
ATOM 1494 N N . ASP A 1 189 ? 22.75 -29.391 9.773 1 97.38 189 ASP A N 1
ATOM 1495 C CA . ASP A 1 189 ? 21.75 -29.391 10.836 1 97.38 189 ASP A CA 1
ATOM 1496 C C . ASP A 1 189 ? 20.594 -28.453 10.484 1 97.38 189 ASP A C 1
ATOM 1498 O O . ASP A 1 189 ? 19.719 -28.203 11.32 1 97.38 189 ASP A O 1
ATOM 1502 N N . THR A 1 190 ? 20.641 -27.953 9.289 1 98.44 190 THR A N 1
ATOM 1503 C CA . THR A 1 190 ? 19.562 -27.031 8.883 1 98.44 190 THR A CA 1
ATOM 1504 C C . THR A 1 190 ? 18.766 -27.625 7.723 1 98.44 190 THR A C 1
ATOM 1506 O O . THR A 1 190 ? 19.297 -28.422 6.941 1 98.44 190 THR A O 1
ATOM 1509 N N . ILE A 1 191 ? 17.5 -27.297 7.75 1 98.62 191 ILE A N 1
ATOM 1510 C CA . ILE A 1 191 ? 16.703 -27.453 6.531 1 98.62 191 ILE A CA 1
ATOM 1511 C C . ILE A 1 191 ? 17.156 -26.422 5.496 1 98.62 191 ILE A C 1
ATOM 1513 O O . ILE A 1 191 ? 17.188 -25.219 5.781 1 98.62 191 ILE A O 1
ATOM 1517 N N . ASN A 1 192 ? 17.547 -26.844 4.289 1 98.81 192 ASN A N 1
ATOM 1518 C CA . ASN A 1 192 ? 18.109 -25.969 3.27 1 98.81 192 ASN A CA 1
ATOM 1519 C C . ASN A 1 192 ? 17.125 -25.703 2.141 1 98.81 192 ASN A C 1
ATOM 1521 O O . ASN A 1 192 ? 16.766 -26.625 1.392 1 98.81 192 ASN A O 1
ATOM 1525 N N . LEU A 1 193 ? 16.719 -24.453 2.012 1 98.88 193 LEU A N 1
ATOM 1526 C CA . LEU A 1 193 ? 15.695 -24.062 1.052 1 98.88 193 LEU A CA 1
ATOM 1527 C C . LEU A 1 193 ? 16.141 -22.875 0.214 1 98.88 193 LEU A C 1
ATOM 1529 O O . LEU A 1 193 ? 17.109 -22.188 0.57 1 98.88 193 LEU A O 1
ATOM 1533 N N . ALA A 1 194 ? 15.492 -22.656 -0.907 1 98.75 194 ALA A N 1
ATOM 1534 C CA . ALA A 1 194 ? 15.641 -21.453 -1.712 1 98.75 194 ALA A CA 1
ATOM 1535 C C . ALA A 1 194 ? 14.297 -20.984 -2.264 1 98.75 194 ALA A C 1
ATOM 1537 O O . ALA A 1 194 ? 13.414 -21.797 -2.537 1 98.75 194 ALA A O 1
ATOM 1538 N N . ILE A 1 195 ? 14.102 -19.75 -2.35 1 98.81 195 ILE A N 1
ATOM 1539 C CA . ILE A 1 195 ? 12.938 -19.125 -2.975 1 98.81 195 ILE A CA 1
ATOM 1540 C C . ILE A 1 195 ? 13.391 -18.062 -3.965 1 98.81 195 ILE A C 1
ATOM 1542 O O . ILE A 1 195 ? 14.281 -17.266 -3.662 1 98.81 195 ILE A O 1
ATOM 1546 N N . SER A 1 196 ? 12.875 -18.062 -5.168 1 97.69 196 SER A N 1
ATOM 1547 C CA . SER A 1 196 ? 13.273 -17.094 -6.184 1 97.69 196 SER A CA 1
ATOM 1548 C C . SER A 1 196 ? 12.18 -16.891 -7.223 1 97.69 196 SER A C 1
ATOM 1550 O O . SER A 1 196 ? 11.211 -17.656 -7.266 1 97.69 196 SER A O 1
ATOM 1552 N N . HIS A 1 197 ? 12.281 -15.828 -7.938 1 96.69 197 HIS A N 1
ATOM 1553 C CA . HIS A 1 197 ? 11.398 -15.5 -9.047 1 96.69 197 HIS A CA 1
ATOM 1554 C C . HIS A 1 197 ? 12.188 -15.297 -10.336 1 96.69 197 HIS A C 1
ATOM 1556 O O . HIS A 1 197 ? 12.688 -14.203 -10.602 1 96.69 197 HIS A O 1
ATOM 1562 N N . LEU A 1 198 ? 12.328 -16.375 -11.078 1 92.12 198 LEU A N 1
ATOM 1563 C CA . LEU A 1 198 ? 13.172 -16.422 -12.266 1 92.12 198 LEU A CA 1
ATOM 1564 C C . LEU A 1 198 ? 12.617 -17.391 -13.297 1 92.12 198 LEU A C 1
ATOM 1566 O O . LEU A 1 198 ? 11.797 -18.25 -12.969 1 92.12 198 LEU A O 1
ATOM 1570 N N . PHE A 1 199 ? 13.125 -17.219 -14.461 1 89.62 199 PHE A N 1
ATOM 1571 C CA . PHE A 1 199 ? 12.773 -18.141 -15.531 1 89.62 199 PHE A CA 1
ATOM 1572 C C . PHE A 1 199 ? 13.914 -19.094 -15.828 1 89.62 199 PHE A C 1
ATOM 1574 O O . PHE A 1 199 ? 15 -18.672 -16.234 1 89.62 199 PHE A O 1
ATOM 1581 N N . ALA A 1 200 ? 13.703 -20.328 -15.656 1 90.31 200 ALA A N 1
ATOM 1582 C CA . ALA A 1 200 ? 14.719 -21.344 -15.898 1 90.31 200 ALA A CA 1
ATOM 1583 C C . ALA A 1 200 ? 14.531 -21.984 -17.281 1 90.31 200 ALA A C 1
ATOM 1585 O O . ALA A 1 200 ? 13.406 -22.25 -17.688 1 90.31 200 ALA A O 1
ATOM 1586 N N . MET A 1 201 ? 15.641 -22.219 -17.875 1 85.38 201 MET A N 1
ATOM 1587 C CA . MET A 1 201 ? 15.641 -22.859 -19.203 1 85.38 201 MET A CA 1
ATOM 1588 C C . MET A 1 201 ? 14.945 -24.219 -19.141 1 85.38 201 MET A C 1
ATOM 1590 O O . MET A 1 201 ? 15.125 -24.984 -18.188 1 85.38 201 MET A O 1
ATOM 1594 N N . GLY A 1 202 ? 14.227 -24.484 -20.25 1 84.31 202 GLY A N 1
ATOM 1595 C CA . GLY A 1 202 ? 13.547 -25.766 -20.359 1 84.31 202 GLY A CA 1
ATOM 1596 C C . GLY A 1 202 ? 12.141 -25.734 -19.781 1 84.31 202 GLY A C 1
ATOM 1597 O O . GLY A 1 202 ? 11.391 -26.703 -19.922 1 84.31 202 GLY A O 1
ATOM 1598 N N . SER A 1 203 ? 11.812 -24.703 -19.094 1 85.75 203 SER A N 1
ATOM 1599 C CA . SER A 1 203 ? 10.453 -24.531 -18.578 1 85.75 203 SER A CA 1
ATOM 1600 C C . SER A 1 203 ? 9.531 -23.953 -19.641 1 85.75 203 SER A C 1
ATOM 1602 O O . SER A 1 203 ? 9.984 -23.297 -20.578 1 85.75 203 SER A O 1
ATOM 1604 N N . GLU A 1 204 ? 8.273 -24.266 -19.484 1 81 204 GLU A N 1
ATOM 1605 C CA . GLU A 1 204 ? 7.273 -23.828 -20.453 1 81 204 GLU A CA 1
ATOM 1606 C C . GLU A 1 204 ? 6.406 -22.703 -19.891 1 81 204 GLU A C 1
ATOM 1608 O O . GLU A 1 204 ? 5.766 -22.875 -18.844 1 81 204 GLU A O 1
ATOM 1613 N N . GLU A 1 205 ? 6.414 -21.609 -20.578 1 81.88 205 GLU A N 1
ATOM 1614 C CA . GLU A 1 205 ? 5.523 -20.5 -20.203 1 81.88 205 GLU A CA 1
ATOM 1615 C C . GLU A 1 205 ? 4.133 -20.703 -20.812 1 81.88 205 GLU A C 1
ATOM 1617 O O . GLU A 1 205 ? 3.971 -21.438 -21.781 1 81.88 205 GLU A O 1
ATOM 1622 N N . SER A 1 206 ? 3.16 -20.047 -20.172 1 79.5 206 SER A N 1
ATOM 1623 C CA . SER A 1 206 ? 1.771 -20.25 -20.562 1 79.5 206 SER A CA 1
ATOM 1624 C C . SER A 1 206 ? 1.26 -19.094 -21.422 1 79.5 206 SER A C 1
ATOM 1626 O O . SER A 1 206 ? 0.153 -19.172 -21.969 1 79.5 206 SER A O 1
ATOM 1628 N N . GLY A 1 207 ? 1.969 -18.047 -21.609 1 73.31 207 GLY A N 1
ATOM 1629 C CA . GLY A 1 207 ? 1.546 -16.938 -22.438 1 73.31 207 GLY A CA 1
ATOM 1630 C C . GLY A 1 207 ? 1.099 -15.727 -21.641 1 73.31 207 GLY A C 1
ATOM 1631 O O . GLY A 1 207 ? 0.984 -14.625 -22.188 1 73.31 207 GLY A O 1
ATOM 1632 N N . SER A 1 208 ? 0.86 -15.883 -20.438 1 74.44 208 SER A N 1
ATOM 1633 C CA . SER A 1 208 ? 0.364 -14.773 -19.625 1 74.44 208 SER A CA 1
ATOM 1634 C C . SER A 1 208 ? 1.5 -14.078 -18.875 1 74.44 208 SER A C 1
ATOM 1636 O O . SER A 1 208 ? 1.312 -13 -18.312 1 74.44 208 SER A O 1
ATOM 1638 N N . GLU A 1 209 ? 2.646 -14.719 -18.938 1 80.31 209 GLU A N 1
ATOM 1639 C CA . GLU A 1 209 ? 3.799 -14.164 -18.234 1 80.31 209 GLU A CA 1
ATOM 1640 C C . GLU A 1 209 ? 4.402 -12.992 -19.016 1 80.31 209 GLU A C 1
ATOM 1642 O O . GLU A 1 209 ? 4.32 -12.953 -20.234 1 80.31 209 GLU A O 1
ATOM 1647 N N . ARG A 1 210 ? 4.75 -11.906 -18.312 1 68.56 210 ARG A N 1
ATOM 1648 C CA . ARG A 1 210 ? 5.551 -10.875 -18.969 1 68.56 210 ARG A CA 1
ATOM 1649 C C . ARG A 1 210 ? 6.867 -11.461 -19.484 1 68.56 210 ARG A C 1
ATOM 1651 O O . ARG A 1 210 ? 7.602 -12.102 -18.719 1 68.56 210 ARG A O 1
ATOM 1658 N N . SER A 1 211 ? 6.871 -11.43 -20.875 1 56.53 211 SER A N 1
ATOM 1659 C CA . SER A 1 211 ? 8.031 -12.031 -21.5 1 56.53 211 SER A CA 1
ATOM 1660 C C . SER A 1 211 ? 9.328 -11.43 -20.969 1 56.53 211 SER A C 1
ATOM 1662 O O . SER A 1 211 ? 9.516 -10.211 -21.016 1 56.53 211 SER A O 1
ATOM 1664 N N . VAL A 1 212 ? 9.875 -11.891 -19.938 1 54 212 VAL A N 1
ATOM 1665 C CA . VAL A 1 212 ? 11.227 -11.477 -19.562 1 54 212 VAL A CA 1
ATOM 1666 C C . VAL A 1 212 ? 12.18 -11.719 -20.734 1 54 212 VAL A C 1
ATOM 1668 O O . VAL A 1 212 ? 13.289 -11.172 -20.766 1 54 212 VAL A O 1
ATOM 1671 N N . GLN A 1 213 ? 11.672 -12.438 -21.797 1 46.84 213 GLN A N 1
ATOM 1672 C CA . GLN A 1 213 ? 12.484 -13.008 -22.859 1 46.84 213 GLN A CA 1
ATOM 1673 C C . GLN A 1 213 ? 12.852 -11.961 -23.906 1 46.84 213 GLN A C 1
ATOM 1675 O O . GLN A 1 213 ? 13.57 -12.25 -24.859 1 46.84 213 GLN A O 1
ATOM 1680 N N . LEU A 1 214 ? 12.25 -10.75 -23.766 1 42 214 LEU A N 1
ATOM 1681 C CA . LEU A 1 214 ? 12.719 -10.016 -24.938 1 42 214 LEU A CA 1
ATOM 1682 C C . LEU A 1 214 ? 14.242 -9.875 -24.906 1 42 214 LEU A C 1
ATOM 1684 O O . LEU A 1 214 ? 14.797 -9.312 -23.969 1 42 214 LEU A O 1
ATOM 1688 N N . GLY A 1 215 ? 14.82 -10.773 -25.688 1 47.12 215 GLY A N 1
ATOM 1689 C CA . GLY A 1 215 ? 16.203 -10.891 -26.125 1 47.12 215 GLY A CA 1
ATOM 1690 C C . GLY A 1 215 ? 16.969 -11.977 -25.391 1 47.12 215 GLY A C 1
ATOM 1691 O O . GLY A 1 215 ? 18.188 -12.102 -25.562 1 47.12 215 GLY A O 1
ATOM 1692 N N . GLY A 1 216 ? 16.188 -12.883 -24.688 1 52.38 216 GLY A N 1
ATOM 1693 C CA . GLY A 1 216 ? 16.859 -14.055 -24.141 1 52.38 216 GLY A CA 1
ATOM 1694 C C . GLY A 1 216 ? 17.719 -13.742 -22.938 1 52.38 216 GLY A C 1
ATOM 1695 O O . GLY A 1 216 ? 18.406 -14.625 -22.406 1 52.38 216 GLY A O 1
ATOM 1696 N N . THR A 1 217 ? 17.594 -12.586 -22.469 1 60.16 217 THR A N 1
ATOM 1697 C CA . THR A 1 217 ? 18.656 -12.047 -21.609 1 60.16 217 THR A CA 1
ATOM 1698 C C . THR A 1 217 ? 18.422 -12.445 -20.156 1 60.16 217 THR A C 1
ATOM 1700 O O . THR A 1 217 ? 19.391 -12.594 -19.391 1 60.16 217 THR A O 1
ATOM 1703 N N . TYR A 1 218 ? 17.172 -13.039 -19.734 1 76.94 218 TYR A N 1
ATOM 1704 C CA . TYR A 1 218 ? 17.031 -13.281 -18.312 1 76.94 218 TYR A CA 1
ATOM 1705 C C . TYR A 1 218 ? 16.625 -14.727 -18.047 1 76.94 218 TYR A C 1
ATOM 1707 O O . TYR A 1 218 ? 15.656 -14.984 -17.312 1 76.94 218 TYR A O 1
ATOM 1715 N N . ILE A 1 219 ? 17.281 -15.625 -18.734 1 80.94 219 ILE A N 1
ATOM 1716 C CA . ILE A 1 219 ? 17.047 -17.062 -18.578 1 80.94 219 ILE A CA 1
ATOM 1717 C C . ILE A 1 219 ? 18.203 -17.703 -17.812 1 80.94 219 ILE A C 1
ATOM 1719 O O . ILE A 1 219 ? 19.359 -17.375 -18.062 1 80.94 219 ILE A O 1
ATOM 1723 N N . VAL A 1 220 ? 17.812 -18.562 -16.891 1 87.69 220 VAL A N 1
ATOM 1724 C CA . VAL A 1 220 ? 18.844 -19.25 -16.125 1 87.69 220 VAL A CA 1
ATOM 1725 C C . VAL A 1 220 ? 18.781 -20.75 -16.391 1 87.69 220 VAL A C 1
ATOM 1727 O O . VAL A 1 220 ? 17.75 -21.25 -16.844 1 87.69 220 VAL A O 1
ATOM 1730 N N . ASP A 1 221 ? 19.922 -21.375 -16.156 1 87.44 221 ASP A N 1
ATOM 1731 C CA . ASP A 1 221 ? 19.969 -22.828 -16.234 1 87.44 221 ASP A CA 1
ATOM 1732 C C . ASP A 1 221 ? 19.594 -23.469 -14.906 1 87.44 221 ASP A C 1
ATOM 1734 O O . ASP A 1 221 ? 19.891 -22.922 -13.844 1 87.44 221 ASP A O 1
ATOM 1738 N N . GLY A 1 222 ? 18.953 -24.641 -15.016 1 89.5 222 GLY A N 1
ATOM 1739 C CA . GLY A 1 222 ? 18.594 -25.359 -13.797 1 89.5 222 GLY A CA 1
ATOM 1740 C C . GLY A 1 222 ? 19.781 -25.609 -12.883 1 89.5 222 GLY A C 1
ATOM 1741 O O . GLY A 1 222 ? 19.609 -25.781 -11.672 1 89.5 222 GLY A O 1
ATOM 1742 N N . SER A 1 223 ? 20.938 -25.688 -13.445 1 90.75 223 SER A N 1
ATOM 1743 C CA . SER A 1 223 ? 22.156 -25.969 -12.68 1 90.75 223 SER A CA 1
ATOM 1744 C C . SER A 1 223 ? 22.516 -24.797 -11.773 1 90.75 223 SER A C 1
ATOM 1746 O O . SER A 1 223 ? 23.375 -24.922 -10.891 1 90.75 223 SER A O 1
ATOM 1748 N N . CYS A 1 224 ? 21.812 -23.688 -11.953 1 91.44 224 CYS A N 1
ATOM 1749 C CA . CYS A 1 224 ? 22.094 -22.5 -11.133 1 91.44 224 CYS A CA 1
ATOM 1750 C C . CYS A 1 224 ? 21.641 -22.719 -9.695 1 91.44 224 CYS A C 1
ATOM 1752 O O . CYS A 1 224 ? 22.156 -22.078 -8.781 1 91.44 224 CYS A O 1
ATOM 1754 N N . PHE A 1 225 ? 20.688 -23.578 -9.508 1 95.69 225 PHE A N 1
ATOM 1755 C CA . PHE A 1 225 ? 20.172 -23.812 -8.172 1 95.69 225 PHE A CA 1
ATOM 1756 C C . PHE A 1 225 ? 21.062 -24.781 -7.402 1 95.69 225 PHE A C 1
ATOM 1758 O O . PHE A 1 225 ? 21.484 -25.812 -7.938 1 95.69 225 PHE A O 1
ATOM 1765 N N . PRO A 1 226 ? 21.391 -24.484 -6.203 1 96.12 226 PRO A N 1
ATOM 1766 C CA . PRO A 1 226 ? 22.312 -25.328 -5.438 1 96.12 226 PRO A CA 1
ATOM 1767 C C . PRO A 1 226 ? 21.766 -26.734 -5.23 1 96.12 226 PRO A C 1
ATOM 1769 O O . PRO A 1 226 ? 20.609 -26.906 -4.848 1 96.12 226 PRO A O 1
ATOM 1772 N N . LYS A 1 227 ? 22.594 -27.719 -5.367 1 94.75 227 LYS A N 1
ATOM 1773 C CA . LYS A 1 227 ? 22.234 -29.109 -5.152 1 94.75 227 LYS A CA 1
ATOM 1774 C C . LYS A 1 227 ? 21.969 -29.391 -3.676 1 94.75 227 LYS A C 1
ATOM 1776 O O . LYS A 1 227 ? 21.25 -30.328 -3.334 1 94.75 227 LYS A O 1
ATOM 1781 N N . GLU A 1 228 ? 22.594 -28.547 -2.84 1 96.12 228 GLU A N 1
ATOM 1782 C CA . GLU A 1 228 ? 22.453 -28.688 -1.393 1 96.12 228 GLU A CA 1
ATOM 1783 C C . GLU A 1 228 ? 21.062 -28.266 -0.92 1 96.12 228 GLU A C 1
ATOM 1785 O O . GLU A 1 228 ? 20.688 -28.547 0.214 1 96.12 228 GLU A O 1
ATOM 1790 N N . ALA A 1 229 ? 20.328 -27.562 -1.769 1 97.94 229 ALA A N 1
ATOM 1791 C CA . ALA A 1 229 ? 18.969 -27.203 -1.414 1 97.94 229 ALA A CA 1
ATOM 1792 C C . ALA A 1 229 ? 18.047 -28.422 -1.45 1 97.94 229 ALA A C 1
ATOM 1794 O O . ALA A 1 229 ? 18.078 -29.203 -2.398 1 97.94 229 ALA A O 1
ATOM 1795 N N . GLN A 1 230 ? 17.281 -28.562 -0.435 1 98.38 230 GLN A N 1
ATOM 1796 C CA . GLN A 1 230 ? 16.312 -29.656 -0.394 1 98.38 230 GLN A CA 1
ATOM 1797 C C . GLN A 1 230 ? 15.078 -29.344 -1.219 1 98.38 230 GLN A C 1
ATOM 1799 O O . GLN A 1 230 ? 14.414 -30.234 -1.738 1 98.38 230 GLN A O 1
ATOM 1804 N N . TYR A 1 231 ? 14.75 -28.062 -1.353 1 98.62 231 TYR A N 1
ATOM 1805 C CA . TYR A 1 231 ? 13.625 -27.594 -2.145 1 98.62 231 TYR A CA 1
ATOM 1806 C C . TYR A 1 231 ? 13.859 -26.156 -2.621 1 98.62 231 TYR A C 1
ATOM 1808 O O . TYR A 1 231 ? 14.383 -25.328 -1.873 1 98.62 231 TYR A O 1
ATOM 1816 N N . VAL A 1 232 ? 13.539 -25.906 -3.857 1 98.69 232 VAL A N 1
ATOM 1817 C CA . VAL A 1 232 ? 13.625 -24.562 -4.449 1 98.69 232 VAL A CA 1
ATOM 1818 C C . VAL A 1 232 ? 12.242 -24.125 -4.934 1 98.69 232 VAL A C 1
ATOM 1820 O O . VAL A 1 232 ? 11.711 -24.672 -5.898 1 98.69 232 VAL A O 1
ATOM 1823 N N . ALA A 1 233 ? 11.656 -23.125 -4.266 1 98.81 233 ALA A N 1
ATOM 1824 C CA . ALA A 1 233 ? 10.359 -22.562 -4.613 1 98.81 233 ALA A CA 1
ATOM 1825 C C . ALA A 1 233 ? 10.5 -21.453 -5.652 1 98.81 233 ALA A C 1
ATOM 1827 O O . ALA A 1 233 ? 11.07 -20.406 -5.371 1 98.81 233 ALA A O 1
ATOM 1828 N N . LEU A 1 234 ? 9.922 -21.688 -6.816 1 97.88 234 LEU A N 1
ATOM 1829 C CA . LEU A 1 234 ? 10.086 -20.719 -7.898 1 97.88 234 LEU A CA 1
ATOM 1830 C C . LEU A 1 234 ? 8.742 -20.094 -8.273 1 97.88 234 LEU A C 1
ATOM 1832 O O . LEU A 1 234 ? 7.695 -20.719 -8.117 1 97.88 234 LEU A O 1
ATOM 1836 N N . GLY A 1 235 ? 8.781 -18.859 -8.695 1 96.94 235 GLY A N 1
ATOM 1837 C CA . GLY A 1 235 ? 7.676 -18.172 -9.344 1 96.94 235 GLY A CA 1
ATOM 1838 C C . GLY A 1 235 ? 8.031 -17.656 -10.727 1 96.94 235 GLY A C 1
ATOM 1839 O O . GLY A 1 235 ? 9.156 -17.844 -11.195 1 96.94 235 GLY A O 1
ATOM 1840 N N . HIS A 1 236 ? 7.059 -17.047 -11.461 1 94.56 236 HIS A N 1
ATOM 1841 C CA . HIS A 1 236 ? 7.203 -16.422 -12.773 1 94.56 236 HIS A CA 1
ATOM 1842 C C . HIS A 1 236 ? 6.434 -17.203 -13.836 1 94.56 236 HIS A C 1
ATOM 1844 O O . HIS A 1 236 ? 5.684 -16.625 -14.617 1 94.56 236 HIS A O 1
ATOM 1850 N N . VAL A 1 237 ? 6.68 -18.531 -13.82 1 94.69 237 VAL A N 1
ATOM 1851 C CA . VAL A 1 237 ? 5.98 -19.375 -14.781 1 94.69 237 VAL A CA 1
ATOM 1852 C C . VAL A 1 237 ? 4.621 -19.781 -14.219 1 94.69 237 VAL A C 1
ATOM 1854 O O . VAL A 1 237 ? 4.531 -20.266 -13.086 1 94.69 237 VAL A O 1
ATOM 1857 N N . HIS A 1 238 ? 3.57 -19.672 -15.031 1 96.5 238 HIS A N 1
ATOM 1858 C CA . HIS A 1 238 ? 2.213 -19.828 -14.523 1 96.5 238 HIS A CA 1
ATOM 1859 C C . HIS A 1 238 ? 1.765 -21.281 -14.586 1 96.5 238 HIS A C 1
ATOM 1861 O O . HIS A 1 238 ? 0.714 -21.641 -14.047 1 96.5 238 HIS A O 1
ATOM 1867 N N . LYS A 1 239 ? 2.508 -22.156 -15.188 1 95.75 239 LYS A N 1
ATOM 1868 C CA . LYS A 1 239 ? 2.221 -23.594 -15.258 1 95.75 239 LYS A CA 1
ATOM 1869 C C . LYS A 1 239 ? 3.01 -24.359 -14.203 1 95.75 239 LYS A C 1
ATOM 1871 O O . LYS A 1 239 ? 4.242 -24.297 -14.172 1 95.75 239 LYS A O 1
ATOM 1876 N N . PRO A 1 240 ? 2.258 -25.078 -13.398 1 97.12 240 PRO A N 1
ATOM 1877 C CA . PRO A 1 240 ? 3.012 -25.922 -12.477 1 97.12 240 PRO A CA 1
ATOM 1878 C C . PRO A 1 240 ? 3.918 -26.922 -13.211 1 97.12 240 PRO A C 1
ATOM 1880 O O . PRO A 1 240 ? 3.469 -27.609 -14.125 1 97.12 240 PRO A O 1
ATOM 1883 N N . GLN A 1 241 ? 5.188 -26.938 -12.836 1 95.75 241 GLN A N 1
ATOM 1884 C CA . GLN A 1 241 ? 6.105 -27.844 -13.531 1 95.75 241 GLN A CA 1
ATOM 1885 C C . GLN A 1 241 ? 7.422 -27.969 -12.766 1 95.75 241 GLN A C 1
ATOM 1887 O O . GLN A 1 241 ? 7.75 -27.125 -11.93 1 95.75 241 GLN A O 1
ATOM 1892 N N . ILE A 1 242 ? 8.094 -29.062 -13.039 1 96.31 242 ILE A N 1
ATOM 1893 C CA . ILE A 1 242 ? 9.414 -29.344 -12.484 1 96.31 242 ILE A CA 1
ATOM 1894 C C . ILE A 1 242 ? 10.5 -28.781 -13.406 1 96.31 242 ILE A C 1
ATOM 1896 O O . ILE A 1 242 ? 10.414 -28.922 -14.625 1 96.31 242 ILE A O 1
ATOM 1900 N N . VAL A 1 243 ? 11.422 -28.062 -12.836 1 95.38 243 VAL A N 1
ATOM 1901 C CA . VAL A 1 243 ? 12.547 -27.578 -13.633 1 95.38 243 VAL A CA 1
ATOM 1902 C C . VAL A 1 243 ? 13.469 -28.734 -13.992 1 95.38 243 VAL A C 1
ATOM 1904 O O . VAL A 1 243 ? 13.953 -29.438 -13.102 1 95.38 243 VAL A O 1
ATOM 1907 N N . PRO A 1 244 ? 13.75 -28.906 -15.219 1 91.5 244 PRO A N 1
ATOM 1908 C CA . PRO A 1 244 ? 14.609 -30.031 -15.617 1 91.5 244 PRO A CA 1
ATOM 1909 C C . PRO A 1 244 ? 16.016 -29.938 -15.016 1 91.5 244 PRO A C 1
ATOM 1911 O O . PRO A 1 244 ? 16.531 -28.828 -14.836 1 91.5 244 PRO A O 1
ATOM 1914 N N . GLY A 1 245 ? 16.562 -31.062 -14.672 1 89.19 245 GLY A N 1
ATOM 1915 C CA . GLY A 1 245 ? 17.938 -31.125 -14.227 1 89.19 245 GLY A CA 1
ATOM 1916 C C . GLY A 1 245 ? 18.109 -30.797 -12.75 1 89.19 245 GLY A C 1
ATOM 1917 O O . GLY A 1 245 ? 19.219 -30.547 -12.281 1 89.19 245 GLY A O 1
ATOM 1918 N N . THR A 1 246 ? 17 -30.766 -12.016 1 93.19 246 THR A N 1
ATOM 1919 C CA . THR A 1 246 ? 17.094 -30.359 -10.617 1 93.19 246 THR A CA 1
ATOM 1920 C C . THR A 1 246 ? 16.656 -31.484 -9.688 1 93.19 246 THR A C 1
ATOM 1922 O O . THR A 1 246 ? 16.328 -31.25 -8.523 1 93.19 246 THR A O 1
ATOM 1925 N N . ASN A 1 247 ? 16.594 -32.75 -10.211 1 92 247 ASN A N 1
ATOM 1926 C CA . ASN A 1 247 ? 16.156 -33.906 -9.445 1 92 247 ASN A CA 1
ATOM 1927 C C . ASN A 1 247 ? 14.82 -33.656 -8.758 1 92 247 ASN A C 1
ATOM 1929 O O . ASN A 1 247 ? 14.641 -34 -7.586 1 92 247 ASN A O 1
ATOM 1933 N N . LYS A 1 248 ? 13.953 -32.844 -9.359 1 92.88 248 LYS A N 1
ATOM 1934 C CA . LYS A 1 248 ? 12.57 -32.562 -8.977 1 92.88 248 LYS A CA 1
ATOM 1935 C C . LYS A 1 248 ? 12.508 -31.641 -7.77 1 92.88 248 LYS A C 1
ATOM 1937 O O . LYS A 1 248 ? 11.453 -31.469 -7.16 1 92.88 248 LYS A O 1
ATOM 1942 N N . LYS A 1 249 ? 13.664 -31.031 -7.453 1 95.44 249 LYS A N 1
ATOM 1943 C CA . LYS A 1 249 ? 13.727 -30.203 -6.25 1 95.44 249 LYS A CA 1
ATOM 1944 C C . LYS A 1 249 ? 13.25 -28.781 -6.543 1 95.44 249 LYS A C 1
ATOM 1946 O O . LYS A 1 249 ? 12.75 -28.094 -5.648 1 95.44 249 LYS A O 1
ATOM 1951 N N . ALA A 1 250 ? 13.516 -28.281 -7.727 1 97.38 250 ALA A N 1
ATOM 1952 C CA . ALA A 1 250 ? 13.078 -26.938 -8.117 1 97.38 250 ALA A CA 1
ATOM 1953 C C . ALA A 1 250 ? 11.766 -27 -8.898 1 97.38 250 ALA A C 1
ATOM 1955 O O . ALA A 1 250 ? 11.648 -27.75 -9.875 1 97.38 250 ALA A O 1
ATOM 1956 N N . ARG A 1 251 ? 10.789 -26.234 -8.484 1 97.81 251 ARG A N 1
ATOM 1957 C CA . ARG A 1 251 ? 9.477 -26.297 -9.109 1 97.81 251 ARG A CA 1
ATOM 1958 C C . ARG A 1 251 ? 8.844 -24.906 -9.211 1 97.81 251 ARG A C 1
ATOM 1960 O O . ARG A 1 251 ? 9.055 -24.062 -8.336 1 97.81 251 ARG A O 1
ATOM 1967 N N . TYR A 1 252 ? 8.156 -24.766 -10.266 1 97.56 252 TYR A N 1
ATOM 1968 C CA . TYR A 1 252 ? 7.16 -23.703 -10.344 1 97.56 252 TYR A CA 1
ATOM 1969 C C . TYR A 1 252 ? 5.793 -24.188 -9.875 1 97.56 252 TYR A C 1
ATOM 1971 O O . TYR A 1 252 ? 5.309 -25.234 -10.328 1 97.56 252 TYR A O 1
ATOM 1979 N N . CYS A 1 253 ? 5.211 -23.5 -8.938 1 97.56 253 CYS A N 1
ATOM 1980 C CA . CYS A 1 253 ? 3.867 -23.891 -8.523 1 97.56 253 CYS A CA 1
ATOM 1981 C C . CYS A 1 253 ? 2.818 -23.328 -9.477 1 97.56 253 CYS A C 1
ATOM 1983 O O . CYS A 1 253 ? 1.679 -23.797 -9.492 1 97.56 253 CYS A O 1
ATOM 1985 N N . GLY A 1 254 ? 3.229 -22.25 -10.289 1 96.94 254 GLY A N 1
ATOM 1986 C CA . GLY A 1 254 ? 2.299 -21.625 -11.219 1 96.94 254 GLY A CA 1
ATOM 1987 C C . GLY A 1 254 ? 1.383 -20.625 -10.562 1 96.94 254 GLY A C 1
ATOM 1988 O O . GLY A 1 254 ? 1.462 -20.391 -9.352 1 96.94 254 GLY A O 1
ATOM 1989 N N . SER A 1 255 ? 0.547 -19.953 -11.414 1 97.88 255 SER A N 1
ATOM 1990 C CA . SER A 1 255 ? -0.49 -19.078 -10.898 1 97.88 255 SER A CA 1
ATOM 1991 C C . SER A 1 255 ? -1.67 -19.859 -10.344 1 97.88 255 SER A C 1
ATOM 1993 O O . SER A 1 255 ? -1.899 -21 -10.742 1 97.88 255 SER A O 1
ATOM 1995 N N . PRO A 1 256 ? -2.42 -19.297 -9.43 1 98.25 256 PRO A N 1
ATOM 1996 C CA . PRO A 1 256 ? -3.473 -20.062 -8.766 1 98.25 256 PRO A CA 1
ATOM 1997 C C . PRO A 1 256 ? -4.746 -20.172 -9.602 1 98.25 256 PRO A C 1
ATOM 1999 O O . PRO A 1 256 ? -5.57 -21.062 -9.367 1 98.25 256 PRO A O 1
ATOM 2002 N N . ILE A 1 257 ? -4.98 -19.234 -10.516 1 97.81 257 ILE A N 1
ATOM 2003 C CA . ILE A 1 257 ? -6.137 -19.281 -11.398 1 97.81 257 ILE A CA 1
ATOM 2004 C C . ILE A 1 257 ? -5.695 -19.047 -12.836 1 97.81 257 ILE A C 1
ATOM 2006 O O . ILE A 1 257 ? -4.543 -18.688 -13.086 1 97.81 257 ILE A O 1
ATOM 2010 N N . HIS A 1 258 ? -6.59 -19.297 -13.789 1 96.62 258 HIS A N 1
ATOM 2011 C CA . HIS A 1 258 ? -6.281 -19.078 -15.195 1 96.62 258 HIS A CA 1
ATOM 2012 C C . HIS A 1 258 ? -6.277 -17.594 -15.547 1 96.62 258 HIS A C 1
ATOM 2014 O O . HIS A 1 258 ? -7.266 -16.891 -15.305 1 96.62 258 HIS A O 1
ATOM 2020 N N . TYR A 1 259 ? -5.16 -17.141 -16.094 1 95.38 259 TYR A N 1
ATOM 2021 C CA . TYR A 1 259 ? -5.055 -15.742 -16.453 1 95.38 259 TYR A CA 1
ATOM 2022 C C . TYR A 1 259 ? -5 -15.57 -17.969 1 95.38 259 TYR A C 1
ATOM 2024 O O . TYR A 1 259 ? -4.867 -14.445 -18.469 1 95.38 259 TYR A O 1
ATOM 2032 N N . ASN A 1 260 ? -5.078 -16.609 -18.688 1 91.25 260 ASN A N 1
ATOM 2033 C CA . ASN A 1 260 ? -5.047 -16.641 -20.141 1 91.25 260 ASN A CA 1
ATOM 2034 C C . ASN A 1 260 ? -5.73 -17.891 -20.688 1 91.25 260 ASN A C 1
ATOM 2036 O O . ASN A 1 260 ? -5.773 -18.922 -20.031 1 91.25 260 ASN A O 1
ATOM 2040 N N . LYS A 1 261 ? -6.254 -17.812 -21.906 1 91.62 261 LYS A N 1
ATOM 2041 C CA . LYS A 1 261 ? -6.957 -18.953 -22.516 1 91.62 261 LYS A CA 1
ATOM 2042 C C . LYS A 1 261 ? -6.012 -20.125 -22.719 1 91.62 261 LYS A C 1
ATOM 2044 O O . LYS A 1 261 ? -6.449 -21.281 -22.734 1 91.62 261 LYS A O 1
ATOM 2049 N N . LYS A 1 262 ? -4.734 -19.891 -22.875 1 90.19 262 LYS A N 1
ATOM 2050 C CA . LYS A 1 262 ? -3.76 -20.953 -23.094 1 90.19 262 LYS A CA 1
ATOM 2051 C C . LYS A 1 262 ? -3.541 -21.781 -21.828 1 90.19 262 LYS A C 1
ATOM 2053 O O . LYS A 1 262 ? -2.967 -22.859 -21.875 1 90.19 262 LYS A O 1
ATOM 2058 N N . GLU A 1 263 ? -4.004 -21.281 -20.672 1 93.88 263 GLU A N 1
ATOM 2059 C CA . GLU A 1 263 ? -3.773 -21.938 -19.391 1 93.88 263 GLU A CA 1
ATOM 2060 C C . GLU A 1 263 ? -4.898 -22.922 -19.078 1 93.88 263 GLU A C 1
ATOM 2062 O O . GLU A 1 263 ? -4.82 -23.656 -18.078 1 93.88 263 GLU A O 1
ATOM 2067 N N . ILE A 1 264 ? -5.871 -23 -19.922 1 92.81 264 ILE A N 1
ATOM 2068 C CA . ILE A 1 264 ? -7.055 -23.797 -19.625 1 92.81 264 ILE A CA 1
ATOM 2069 C C . ILE A 1 264 ? -6.719 -25.281 -19.719 1 92.81 264 ILE A C 1
ATOM 2071 O O . ILE A 1 264 ? -7.449 -26.125 -19.188 1 92.81 264 ILE A O 1
ATOM 2075 N N . ASN A 1 265 ? -5.578 -25.641 -20.359 1 91 265 ASN A N 1
ATOM 2076 C CA . ASN A 1 265 ? -5.254 -27.031 -20.672 1 91 265 ASN A CA 1
ATOM 2077 C C . ASN A 1 265 ? -4.496 -27.703 -19.531 1 91 265 ASN A C 1
ATOM 2079 O O . ASN A 1 265 ? -4.074 -28.844 -19.656 1 91 265 ASN A O 1
ATOM 2083 N N . PHE A 1 266 ? -4.262 -27.031 -18.438 1 91.56 266 PHE A N 1
ATOM 2084 C CA . PHE A 1 266 ? -3.609 -27.672 -17.297 1 91.56 266 PHE A CA 1
ATOM 2085 C C . PHE A 1 266 ? -4.223 -27.203 -15.984 1 91.56 266 PHE A C 1
ATOM 2087 O O . PHE A 1 266 ? -4.883 -26.156 -15.938 1 91.56 266 PHE A O 1
ATOM 2094 N N . SER A 1 267 ? -4.039 -28.031 -15 1 95.38 267 SER A N 1
ATOM 2095 C CA . SER A 1 267 ? -4.594 -27.75 -13.68 1 95.38 267 SER A CA 1
ATOM 2096 C C . SER A 1 267 ? -3.672 -26.828 -12.883 1 95.38 267 SER A C 1
ATOM 2098 O O . SER A 1 267 ? -2.447 -26.938 -12.984 1 95.38 267 SER A O 1
ATOM 2100 N N . LYS A 1 268 ? -4.316 -26 -12.156 1 97.5 268 LYS A N 1
ATOM 2101 C CA . LYS A 1 268 ? -3.57 -25.156 -11.234 1 97.5 268 LYS A CA 1
ATOM 2102 C C . LYS A 1 268 ? -3.348 -25.844 -9.898 1 97.5 268 LYS A C 1
ATOM 2104 O O . LYS A 1 268 ? -4.188 -26.641 -9.453 1 97.5 268 LYS A O 1
ATOM 2109 N N . LYS A 1 269 ? -2.188 -25.547 -9.305 1 97.38 269 LYS A N 1
ATOM 2110 C CA . LYS A 1 269 ? -1.82 -26.281 -8.102 1 97.38 269 LYS A CA 1
ATOM 2111 C C . LYS A 1 269 ? -0.983 -25.422 -7.16 1 97.38 269 LYS A C 1
ATOM 2113 O O . LYS A 1 269 ? -0.528 -24.344 -7.547 1 97.38 269 LYS A O 1
ATOM 2118 N N . CYS A 1 270 ? -0.888 -25.781 -5.93 1 97.94 270 CYS A N 1
ATOM 2119 C CA . CYS A 1 270 ? 0.193 -25.438 -5.016 1 97.94 270 CYS A CA 1
ATOM 2120 C C . CYS A 1 270 ? 0.863 -26.672 -4.453 1 97.94 270 CYS A C 1
ATOM 2122 O O . CYS A 1 270 ? 0.403 -27.797 -4.688 1 97.94 270 CYS A O 1
ATOM 2124 N N . PHE A 1 271 ? 2.023 -26.516 -3.799 1 98.62 271 PHE A N 1
ATOM 2125 C CA . PHE A 1 271 ? 2.783 -27.672 -3.328 1 98.62 271 PHE A CA 1
ATOM 2126 C C . PHE A 1 271 ? 2.938 -27.641 -1.812 1 98.62 271 PHE A C 1
ATOM 2128 O O . PHE A 1 271 ? 3.193 -26.578 -1.233 1 98.62 271 PHE A O 1
ATOM 2135 N N . ILE A 1 272 ? 2.721 -28.719 -1.207 1 98.81 272 ILE A N 1
ATOM 2136 C CA . ILE A 1 272 ? 3.057 -28.938 0.197 1 98.81 272 ILE A CA 1
ATOM 2137 C C . ILE A 1 272 ? 4.32 -29.781 0.301 1 98.81 272 ILE A C 1
ATOM 2139 O O . ILE A 1 272 ? 4.414 -30.844 -0.309 1 98.81 272 ILE A O 1
ATOM 2143 N N . VAL A 1 273 ? 5.273 -29.312 1.057 1 98.75 273 VAL A N 1
ATOM 2144 C CA . VAL A 1 273 ? 6.582 -29.953 1.165 1 98.75 273 VAL A CA 1
ATOM 2145 C C . VAL A 1 273 ? 6.875 -30.297 2.625 1 98.75 273 VAL A C 1
ATOM 2147 O O . VAL A 1 273 ? 6.93 -29.406 3.475 1 98.75 273 VAL A O 1
ATOM 2150 N N . ASP A 1 274 ? 7.047 -31.562 2.898 1 98.62 274 ASP A N 1
ATOM 2151 C CA . ASP A 1 274 ? 7.543 -32 4.203 1 98.62 274 ASP A CA 1
ATOM 2152 C C . ASP A 1 274 ? 9.055 -32.188 4.18 1 98.62 274 ASP A C 1
ATOM 2154 O O . ASP A 1 274 ? 9.578 -32.938 3.359 1 98.62 274 ASP A O 1
ATOM 2158 N N . VAL A 1 275 ? 9.727 -31.484 5.109 1 98 275 VAL A N 1
ATOM 2159 C CA . VAL A 1 275 ? 11.18 -31.5 5.008 1 98 275 VAL A CA 1
ATOM 2160 C C . VAL A 1 275 ? 11.797 -31.562 6.406 1 98 275 VAL A C 1
ATOM 2162 O O . VAL A 1 275 ? 11.266 -30.969 7.348 1 98 275 VAL A O 1
ATOM 2165 N N . LYS A 1 276 ? 12.812 -32.281 6.555 1 97.44 276 LYS A N 1
ATOM 2166 C CA . LYS A 1 276 ? 13.672 -32.406 7.73 1 97.44 276 LYS A CA 1
ATOM 2167 C C . LYS A 1 276 ? 15.141 -32.25 7.352 1 97.44 276 LYS A C 1
ATOM 2169 O O . LYS A 1 276 ? 15.547 -32.656 6.254 1 97.44 276 LYS A O 1
ATOM 2174 N N . ALA A 1 277 ? 15.867 -31.703 8.289 1 97.44 277 ALA A N 1
ATOM 2175 C CA . ALA A 1 277 ? 17.297 -31.516 8.016 1 97.44 277 ALA A CA 1
ATOM 2176 C C . ALA A 1 277 ? 17.938 -32.812 7.57 1 97.44 277 ALA A C 1
ATOM 2178 O O . ALA A 1 277 ? 17.656 -33.875 8.141 1 97.44 277 ALA A O 1
ATOM 2179 N N . SER A 1 278 ? 18.703 -32.781 6.465 1 95.25 278 SER A N 1
ATOM 2180 C CA . SER A 1 278 ? 19.547 -33.844 5.953 1 95.25 278 SER A CA 1
ATOM 2181 C C . SER A 1 278 ? 18.719 -35 5.398 1 95.25 278 SER A C 1
ATOM 2183 O O . SER A 1 278 ? 19.188 -36.125 5.285 1 95.25 278 SER A O 1
ATOM 2185 N N . GLU A 1 279 ? 17.453 -34.781 5.156 1 96.19 279 GLU A N 1
ATOM 2186 C CA . GLU A 1 279 ? 16.578 -35.781 4.527 1 96.19 279 GLU A CA 1
ATOM 2187 C C . GLU A 1 279 ? 15.977 -35.219 3.229 1 96.19 279 GLU A C 1
ATOM 2189 O O . GLU A 1 279 ? 15.891 -34.031 3.041 1 96.19 279 GLU A O 1
ATOM 2194 N N . GLU A 1 280 ? 15.672 -36.156 2.406 1 95.5 280 GLU A N 1
ATOM 2195 C CA . GLU A 1 280 ? 14.945 -35.75 1.208 1 95.5 280 GLU A CA 1
ATOM 2196 C C . GLU A 1 280 ? 13.547 -35.281 1.553 1 95.5 280 GLU A C 1
ATOM 2198 O O . GLU A 1 280 ? 12.906 -35.781 2.477 1 95.5 280 GLU A O 1
ATOM 2203 N N . CYS A 1 281 ? 13.117 -34.312 0.787 1 96.62 281 CYS A N 1
ATOM 2204 C CA . CYS A 1 281 ? 11.789 -33.781 1.086 1 96.62 281 CYS A CA 1
ATOM 2205 C C . CYS A 1 281 ? 10.711 -34.594 0.395 1 96.62 281 CYS A C 1
ATOM 2207 O O . CYS A 1 281 ? 10.984 -35.312 -0.563 1 96.62 281 CYS A O 1
ATOM 2209 N N . ASN A 1 282 ? 9.516 -34.594 0.952 1 97.75 282 ASN A N 1
ATOM 2210 C CA . ASN A 1 282 ? 8.305 -35.156 0.347 1 97.75 282 ASN A CA 1
ATOM 2211 C C . ASN A 1 282 ? 7.398 -34.062 -0.188 1 97.75 282 ASN A C 1
ATOM 2213 O O . ASN A 1 282 ? 7.027 -33.125 0.547 1 97.75 282 ASN A O 1
ATOM 2217 N N . ILE A 1 283 ? 7.066 -34.188 -1.447 1 97.94 283 ILE A N 1
ATOM 2218 C CA . ILE A 1 283 ? 6.297 -33.125 -2.092 1 97.94 283 ILE A CA 1
ATOM 2219 C C . ILE A 1 283 ? 4.906 -33.656 -2.453 1 97.94 283 ILE A C 1
ATOM 2221 O O . ILE A 1 283 ? 4.777 -34.688 -3.119 1 97.94 283 ILE A O 1
ATOM 2225 N N . GLU A 1 284 ? 3.906 -32.938 -2.012 1 97.94 284 GLU A N 1
ATOM 2226 C CA . GLU A 1 284 ? 2.512 -33.25 -2.328 1 97.94 284 GLU A CA 1
ATOM 2227 C C . GLU A 1 284 ? 1.895 -32.125 -3.17 1 97.94 284 GLU A C 1
ATOM 2229 O O . GLU A 1 284 ? 2.09 -30.938 -2.883 1 97.94 284 GLU A O 1
ATOM 2234 N N . GLU A 1 285 ? 1.236 -32.531 -4.203 1 97.5 285 GLU A N 1
ATOM 2235 C CA . GLU A 1 285 ? 0.524 -31.578 -5.043 1 97.5 285 GLU A CA 1
ATOM 2236 C C . GLU A 1 285 ? -0.899 -31.359 -4.543 1 97.5 285 GLU A C 1
ATOM 2238 O O . GLU A 1 285 ? -1.589 -32.312 -4.168 1 97.5 285 GLU A O 1
ATOM 2243 N N . VAL A 1 286 ? -1.289 -30.141 -4.469 1 98.12 286 VAL A N 1
ATOM 2244 C CA . VAL A 1 286 ? -2.65 -29.766 -4.086 1 98.12 286 VAL A CA 1
ATOM 2245 C C . VAL A 1 286 ? -3.35 -29.094 -5.258 1 98.12 286 VAL A C 1
ATOM 2247 O O . VAL A 1 286 ? -2.916 -28.031 -5.715 1 98.12 286 VAL A O 1
ATOM 2250 N N . ASP A 1 287 ? -4.434 -29.641 -5.684 1 97.31 287 ASP A N 1
ATOM 2251 C CA . ASP A 1 287 ? -5.195 -29.062 -6.785 1 97.31 287 ASP A CA 1
ATOM 2252 C C . ASP A 1 287 ? -5.992 -27.844 -6.328 1 97.31 287 ASP A C 1
ATOM 2254 O O . ASP A 1 287 ? -6.578 -27.844 -5.242 1 97.31 287 ASP A O 1
ATOM 2258 N N . LEU A 1 288 ? -5.969 -26.875 -7.148 1 98.31 288 LEU A N 1
ATOM 2259 C CA . LEU A 1 288 ? -6.762 -25.688 -6.871 1 98.31 288 LEU A CA 1
ATOM 2260 C C . LEU A 1 288 ? -8.031 -25.672 -7.715 1 98.31 288 LEU A C 1
ATOM 2262 O O . LEU A 1 288 ? -8.047 -26.188 -8.836 1 98.31 288 LEU A O 1
ATOM 2266 N N . LYS A 1 289 ? -9.047 -25.047 -7.215 1 97.31 289 LYS A N 1
ATOM 2267 C CA . LYS A 1 289 ? -10.352 -24.984 -7.871 1 97.31 289 LYS A CA 1
ATOM 2268 C C . LYS A 1 289 ? -10.336 -23.984 -9.023 1 97.31 289 LYS A C 1
ATOM 2270 O O . LYS A 1 289 ? -9.57 -23.016 -8.992 1 97.31 289 LYS A O 1
ATOM 2275 N N . VAL A 1 290 ? -11.148 -24.312 -9.945 1 97.56 290 VAL A N 1
ATOM 2276 C CA . VAL A 1 290 ? -11.477 -23.312 -10.969 1 97.56 290 VAL A CA 1
ATOM 2277 C C . VAL A 1 290 ? -12.773 -22.609 -10.602 1 97.56 290 VAL A C 1
ATOM 2279 O O . VAL A 1 290 ? -13.844 -23.219 -10.602 1 97.56 290 VAL A O 1
ATOM 2282 N N . TYR A 1 291 ? -12.75 -21.391 -10.305 1 97.62 291 TYR A N 1
ATOM 2283 C CA . TYR A 1 291 ? -13.891 -20.656 -9.766 1 97.62 291 TYR A CA 1
ATOM 2284 C C . TYR A 1 291 ? -14.797 -20.156 -10.875 1 97.62 291 TYR A C 1
ATOM 2286 O O . TYR A 1 291 ? -16.016 -20.156 -10.742 1 97.62 291 TYR A O 1
ATOM 2294 N N . LYS A 1 292 ? -14.266 -19.625 -11.914 1 97.19 292 LYS A N 1
ATOM 2295 C CA . LYS A 1 292 ? -14.945 -19.219 -13.141 1 97.19 292 LYS A CA 1
ATOM 2296 C C . LYS A 1 292 ? -14.133 -19.625 -14.367 1 97.19 292 LYS A C 1
ATOM 2298 O O . LYS A 1 292 ? -13.172 -18.938 -14.734 1 97.19 292 LYS A O 1
ATOM 2303 N N . PRO A 1 293 ? -14.547 -20.656 -15.039 1 97 293 PRO A N 1
ATOM 2304 C CA . PRO A 1 293 ? -13.734 -21.188 -16.141 1 97 293 PRO A CA 1
ATOM 2305 C C . PRO A 1 293 ? -13.688 -20.266 -17.344 1 97 293 PRO A C 1
ATOM 2307 O O . PRO A 1 293 ? -14.609 -19.469 -17.562 1 97 293 PRO A O 1
ATOM 2310 N N . ILE A 1 294 ? -12.57 -20.328 -18.031 1 97 294 ILE A N 1
ATOM 2311 C CA . ILE A 1 294 ? -12.43 -19.734 -19.344 1 97 294 ILE A CA 1
ATOM 2312 C C . ILE A 1 294 ? -12.758 -20.766 -20.422 1 97 294 ILE A C 1
ATOM 2314 O O . ILE A 1 294 ? -12.195 -21.875 -20.422 1 97 294 ILE A O 1
ATOM 2318 N N . GLU A 1 295 ? -13.664 -20.359 -21.328 1 96.94 295 GLU A N 1
ATOM 2319 C CA . GLU A 1 295 ? -14.047 -21.281 -22.391 1 96.94 295 GLU A CA 1
ATOM 2320 C C . GLU A 1 295 ? -13.891 -20.641 -23.766 1 96.94 295 GLU A C 1
ATOM 2322 O O . GLU A 1 295 ? -14.109 -19.438 -23.922 1 96.94 295 GLU A O 1
ATOM 2327 N N . VAL A 1 296 ? -13.5 -21.484 -24.656 1 96.31 296 VAL A N 1
ATOM 2328 C CA . VAL A 1 296 ? -13.445 -21.078 -26.047 1 96.31 296 VAL A CA 1
ATOM 2329 C C . VAL A 1 296 ? -14.578 -21.75 -26.828 1 96.31 296 VAL A C 1
ATOM 2331 O O . VAL A 1 296 ? -14.633 -22.969 -26.922 1 96.31 296 VAL A O 1
ATOM 2334 N N . TRP A 1 297 ? -15.492 -20.891 -27.359 1 97.19 297 TRP A N 1
ATOM 2335 C CA . TRP A 1 297 ? -16.625 -21.391 -28.141 1 97.19 297 TRP A CA 1
ATOM 2336 C C . TRP A 1 297 ? -16.375 -21.188 -29.641 1 97.19 297 TRP A C 1
ATOM 2338 O O . TRP A 1 297 ? -16.203 -20.062 -30.094 1 97.19 297 TRP A O 1
ATOM 2348 N N . LYS A 1 298 ? -16.312 -22.219 -30.297 1 96.75 298 LYS A N 1
ATOM 2349 C CA . LYS A 1 298 ? -16.188 -22.172 -31.75 1 96.75 298 LYS A CA 1
ATOM 2350 C C . LYS A 1 298 ? -17.547 -22.328 -32.438 1 96.75 298 LYS A C 1
ATOM 2352 O O . LYS A 1 298 ? -18.219 -23.344 -32.219 1 96.75 298 LYS A O 1
ATOM 2357 N N . CYS A 1 299 ? -17.875 -21.328 -33.188 1 97.5 299 CYS A N 1
ATOM 2358 C CA . CYS A 1 299 ? -19.172 -21.328 -33.875 1 97.5 299 CYS A CA 1
ATOM 2359 C C . CYS A 1 299 ? -19.016 -21.266 -35.375 1 97.5 299 CYS A C 1
ATOM 2361 O O . CYS A 1 299 ? -18.141 -20.562 -35.875 1 97.5 299 CYS A O 1
ATOM 2363 N N . SER A 1 300 ? -19.922 -21.938 -36.031 1 96.38 300 SER A N 1
ATOM 2364 C CA . SER A 1 300 ? -19.844 -22.031 -37.469 1 96.38 300 SER A CA 1
ATOM 2365 C C . SER A 1 300 ? -20.5 -20.828 -38.156 1 96.38 300 SER A C 1
ATOM 2367 O O . SER A 1 300 ? -20.328 -20.609 -39.344 1 96.38 300 SER A O 1
ATOM 2369 N N . SER A 1 301 ? -21.266 -20.141 -37.406 1 95.56 301 SER A N 1
ATOM 2370 C CA . SER A 1 301 ? -21.938 -18.969 -37.969 1 95.56 301 SER A CA 1
ATOM 2371 C C . SER A 1 301 ? -22.281 -17.969 -36.844 1 95.56 301 SER A C 1
ATOM 2373 O O . SER A 1 301 ? -22.203 -18.297 -35.656 1 95.56 301 SER A O 1
ATOM 2375 N N . ILE A 1 302 ? -22.656 -16.797 -37.312 1 96.94 302 ILE A N 1
ATOM 2376 C CA . ILE A 1 302 ? -23.062 -15.758 -36.375 1 96.94 302 ILE A CA 1
ATOM 2377 C C . ILE A 1 302 ? -24.344 -16.172 -35.656 1 96.94 302 ILE A C 1
ATOM 2379 O O . ILE A 1 302 ? -24.484 -15.984 -34.469 1 96.94 302 ILE A O 1
ATOM 2383 N N . GLU A 1 303 ? -25.219 -16.797 -36.438 1 96.56 303 GLU A N 1
ATOM 2384 C CA . GLU A 1 303 ? -26.484 -17.266 -35.875 1 96.56 303 GLU A CA 1
ATOM 2385 C C . GLU A 1 303 ? -26.234 -18.312 -34.781 1 96.56 303 GLU A C 1
ATOM 2387 O O . GLU A 1 303 ? -26.875 -18.297 -33.719 1 96.56 303 GLU A O 1
ATOM 2392 N N . GLU A 1 304 ? -25.297 -19.109 -35.062 1 97.5 304 GLU A N 1
ATOM 2393 C CA . GLU A 1 304 ? -24.969 -20.141 -34.062 1 97.5 304 GLU A CA 1
ATOM 2394 C C . GLU A 1 304 ? -24.375 -19.516 -32.812 1 97.5 304 GLU A C 1
ATOM 2396 O O . GLU A 1 304 ? -24.656 -19.969 -31.688 1 97.5 304 GLU A O 1
ATOM 2401 N N . ALA A 1 305 ? -23.594 -18.578 -33.031 1 98 305 ALA A N 1
ATOM 2402 C CA . ALA A 1 305 ? -22.969 -17.875 -31.891 1 98 305 ALA A CA 1
ATOM 2403 C C . ALA A 1 305 ? -24.031 -17.25 -31 1 98 305 ALA A C 1
ATOM 2405 O O . ALA A 1 305 ? -23.969 -17.375 -29.766 1 98 305 ALA A O 1
ATOM 2406 N N . ILE A 1 306 ? -24.984 -16.578 -31.609 1 97.88 306 ILE A N 1
ATOM 2407 C CA . ILE A 1 306 ? -26.062 -15.922 -30.875 1 97.88 306 ILE A CA 1
ATOM 2408 C C . ILE A 1 306 ? -26.859 -16.969 -30.109 1 97.88 306 ILE A C 1
ATOM 2410 O O . ILE A 1 306 ? -27.188 -16.781 -28.938 1 97.88 306 ILE A O 1
ATOM 2414 N N . LEU A 1 307 ? -27.141 -18.078 -30.766 1 97.75 307 LEU A N 1
ATOM 2415 C CA . LEU A 1 307 ? -27.891 -19.156 -30.125 1 97.75 307 LEU A CA 1
ATOM 2416 C C . LEU A 1 307 ? -27.109 -19.719 -28.938 1 97.75 307 LEU A C 1
ATOM 2418 O O . LEU A 1 307 ? -27.703 -20 -27.891 1 97.75 307 LEU A O 1
ATOM 2422 N N . LYS A 1 308 ? -25.859 -19.922 -29.141 1 97.94 308 LYS A N 1
ATOM 2423 C CA . LYS A 1 308 ? -25.016 -20.453 -28.078 1 97.94 308 LYS A CA 1
ATOM 2424 C C . LYS A 1 308 ? -25 -19.516 -26.859 1 97.94 308 LYS A C 1
ATOM 2426 O O . LYS A 1 308 ? -25.031 -19.984 -25.719 1 97.94 308 LYS A O 1
ATOM 2431 N N . CYS A 1 309 ? -24.906 -18.266 -27.125 1 98 309 CYS A N 1
ATOM 2432 C CA . CYS A 1 309 ? -24.969 -17.266 -26.047 1 98 309 CYS A CA 1
ATOM 2433 C C . CYS A 1 309 ? -26.281 -17.391 -25.281 1 98 309 CYS A C 1
ATOM 2435 O O . CYS A 1 309 ? -26.281 -17.328 -24.047 1 98 309 CYS A O 1
ATOM 2437 N N . ASP A 1 310 ? -27.328 -17.562 -26 1 97.5 310 ASP A N 1
ATOM 2438 C CA . ASP A 1 310 ? -28.641 -17.688 -25.375 1 97.5 310 ASP A CA 1
ATOM 2439 C C . ASP A 1 310 ? -28.734 -18.953 -24.531 1 97.5 310 ASP A C 1
ATOM 2441 O O . ASP A 1 310 ? -29.234 -18.906 -23.391 1 97.5 310 ASP A O 1
ATOM 2445 N N . GLU A 1 311 ? -28.25 -20.047 -25.047 1 97.44 311 GLU A N 1
ATOM 2446 C CA . GLU A 1 311 ? -28.312 -21.344 -24.375 1 97.44 311 GLU A CA 1
ATOM 2447 C C . GLU A 1 311 ? -27.469 -21.359 -23.109 1 97.44 311 GLU A C 1
ATOM 2449 O O . GLU A 1 311 ? -27.734 -22.109 -22.172 1 97.44 311 GLU A O 1
ATOM 2454 N N . ASN A 1 312 ? -26.469 -20.516 -23.109 1 97.44 312 ASN A N 1
ATOM 2455 C CA . ASN A 1 312 ? -25.531 -20.531 -22 1 97.44 312 ASN A CA 1
ATOM 2456 C C . ASN A 1 312 ? -25.547 -19.234 -21.219 1 97.44 312 ASN A C 1
ATOM 2458 O O . ASN A 1 312 ? -24.562 -18.859 -20.594 1 97.44 312 ASN A O 1
ATOM 2462 N N . LYS A 1 313 ? -26.625 -18.5 -21.266 1 95.06 313 LYS A N 1
ATOM 2463 C CA . LYS A 1 313 ? -26.719 -17.156 -20.703 1 95.06 313 LYS A CA 1
ATOM 2464 C C . LYS A 1 313 ? -26.516 -17.172 -19.188 1 95.06 313 LYS A C 1
ATOM 2466 O O . LYS A 1 313 ? -26 -16.219 -18.609 1 95.06 313 LYS A O 1
ATOM 2471 N N . GLU A 1 314 ? -26.812 -18.297 -18.547 1 94.69 314 GLU A N 1
ATOM 2472 C CA . GLU A 1 314 ? -26.766 -18.359 -17.078 1 94.69 314 GLU A CA 1
ATOM 2473 C C . GLU A 1 314 ? -25.469 -19 -16.594 1 94.69 314 GLU A C 1
ATOM 2475 O O . GLU A 1 314 ? -25.188 -19.016 -15.398 1 94.69 314 GLU A O 1
ATOM 2480 N N . ARG A 1 315 ? -24.766 -19.547 -17.547 1 95.62 315 ARG A N 1
ATOM 2481 C CA . ARG A 1 315 ? -23.531 -20.219 -17.156 1 95.62 315 ARG A CA 1
ATOM 2482 C C . ARG A 1 315 ? -22.469 -19.219 -16.75 1 95.62 315 ARG A C 1
ATOM 2484 O O . ARG A 1 315 ? -22.203 -18.25 -17.469 1 95.62 315 ARG A O 1
ATOM 2491 N N . ASP A 1 316 ? -21.875 -19.469 -15.539 1 96.5 316 ASP A N 1
ATOM 2492 C CA . ASP A 1 316 ? -20.844 -18.562 -15.016 1 96.5 316 ASP A CA 1
ATOM 2493 C C . ASP A 1 316 ? -19.469 -18.938 -15.57 1 96.5 316 ASP A C 1
ATOM 2495 O O . ASP A 1 316 ? -18.719 -19.656 -14.922 1 96.5 316 ASP A O 1
ATOM 2499 N N . CYS A 1 317 ? -19.172 -18.469 -16.766 1 96.88 317 CYS A N 1
ATOM 2500 C CA . CYS A 1 317 ? -17.891 -18.719 -17.422 1 96.88 317 CYS A CA 1
ATOM 2501 C C . CYS A 1 317 ? -17.5 -17.547 -18.297 1 96.88 317 CYS A C 1
ATOM 2503 O O . CYS A 1 317 ? -18.359 -16.812 -18.797 1 96.88 317 CYS A O 1
ATOM 2505 N N . TRP A 1 318 ? -16.188 -17.328 -18.359 1 97.5 318 TRP A N 1
ATOM 2506 C CA . TRP A 1 318 ? -15.641 -16.391 -19.328 1 97.5 318 TRP A CA 1
ATOM 2507 C C . TRP A 1 318 ? -15.547 -17.016 -20.719 1 97.5 318 TRP A C 1
ATOM 2509 O O . TRP A 1 318 ? -15.141 -18.172 -20.859 1 97.5 318 TRP A O 1
ATOM 2519 N N . VAL A 1 319 ? -15.844 -16.188 -21.781 1 97.44 319 VAL A N 1
ATOM 2520 C CA . VAL A 1 319 ? -15.977 -16.844 -23.078 1 97.44 319 VAL A CA 1
ATOM 2521 C C . VAL A 1 319 ? -15.164 -16.094 -24.125 1 97.44 319 VAL A C 1
ATOM 2523 O O . VAL A 1 319 ? -15.266 -14.867 -24.25 1 97.44 319 VAL A O 1
ATOM 2526 N N . TYR A 1 320 ? -14.352 -16.828 -24.797 1 96.56 320 TYR A N 1
ATOM 2527 C CA . TYR A 1 320 ? -13.828 -16.422 -26.094 1 96.56 320 TYR A CA 1
ATOM 2528 C C . TYR A 1 320 ? -14.672 -17 -27.219 1 96.56 320 TYR A C 1
ATOM 2530 O O . TYR A 1 320 ? -14.781 -18.219 -27.359 1 96.56 320 TYR A O 1
ATOM 2538 N N . LEU A 1 321 ? -15.203 -16.078 -28.031 1 96.88 321 LEU A N 1
ATOM 2539 C CA . LEU A 1 321 ? -16.062 -16.516 -29.125 1 96.88 321 LEU A CA 1
ATOM 2540 C C . LEU A 1 321 ? -15.328 -16.469 -30.469 1 96.88 321 LEU A C 1
ATOM 2542 O O . LEU A 1 321 ? -14.898 -15.406 -30.906 1 96.88 321 LEU A O 1
ATOM 2546 N N . GLU A 1 322 ? -15.133 -17.641 -30.984 1 96.25 322 GLU A N 1
ATOM 2547 C CA . GLU A 1 322 ? -14.602 -17.766 -32.344 1 96.25 322 GLU A CA 1
ATOM 2548 C C . GLU A 1 322 ? -15.695 -18.094 -33.344 1 96.25 322 GLU A C 1
ATOM 2550 O O . GLU A 1 322 ? -16.312 -19.156 -33.25 1 96.25 322 GLU A O 1
ATOM 2555 N N . ILE A 1 323 ? -15.828 -17.156 -34.344 1 97 323 ILE A N 1
ATOM 2556 C CA . ILE A 1 323 ? -16.969 -17.297 -35.25 1 97 323 ILE A CA 1
ATOM 2557 C C . ILE A 1 323 ? -16.469 -17.406 -36.688 1 97 323 ILE A C 1
ATOM 2559 O O . ILE A 1 323 ? -15.836 -16.469 -37.219 1 97 323 ILE A O 1
ATOM 2563 N N . ASN A 1 324 ? -16.812 -18.531 -37.281 1 95.06 324 ASN A N 1
ATOM 2564 C CA . ASN A 1 324 ? -16.594 -18.625 -38.719 1 95.06 324 ASN A CA 1
ATOM 2565 C C . ASN A 1 324 ? -17.641 -17.844 -39.5 1 95.06 324 ASN A C 1
ATOM 2567 O O . ASN A 1 324 ? -18.844 -18.062 -39.344 1 95.06 324 ASN A O 1
ATOM 2571 N N . THR A 1 325 ? -17.094 -16.891 -40.281 1 92.75 325 THR A N 1
ATOM 2572 C CA . THR A 1 325 ? -18.031 -16.062 -41.031 1 92.75 325 THR A CA 1
ATOM 2573 C C . THR A 1 325 ? -17.375 -15.539 -42.312 1 92.75 325 THR A C 1
ATOM 2575 O O . THR A 1 325 ? -16.141 -15.539 -42.438 1 92.75 325 THR A O 1
ATOM 2578 N N . ASP A 1 326 ? -18.203 -15.258 -43.281 1 89.56 326 ASP A N 1
ATOM 2579 C CA . ASP A 1 326 ? -17.719 -14.719 -44.562 1 89.56 326 ASP A CA 1
ATOM 2580 C C . ASP A 1 326 ? -17.938 -13.211 -44.625 1 89.56 326 ASP A C 1
ATOM 2582 O O . ASP A 1 326 ? -17.656 -12.578 -45.656 1 89.56 326 ASP A O 1
ATOM 2586 N N . ARG A 1 327 ? -18.391 -12.664 -43.469 1 88.56 327 ARG A N 1
ATOM 2587 C CA . ARG A 1 327 ? -18.641 -11.234 -43.406 1 88.56 327 ARG A CA 1
ATOM 2588 C C . ARG A 1 327 ? -18.297 -10.672 -42.031 1 88.56 327 ARG A C 1
ATOM 2590 O O . ARG A 1 327 ? -18.016 -11.43 -41.094 1 88.56 327 ARG A O 1
ATOM 2597 N N . TYR A 1 328 ? -18.344 -9.352 -42.062 1 89.5 328 TYR A N 1
ATOM 2598 C CA . TYR A 1 328 ? -18.156 -8.68 -40.781 1 89.5 328 TYR A CA 1
ATOM 2599 C C . TYR A 1 328 ? -19.375 -8.867 -39.875 1 89.5 328 TYR A C 1
ATOM 2601 O O . TYR A 1 328 ? -20.5 -8.906 -40.375 1 89.5 328 TYR A O 1
ATOM 2609 N N . ILE A 1 329 ? -19.047 -8.953 -38.656 1 94 329 ILE A N 1
ATOM 2610 C CA . ILE A 1 329 ? -20.141 -9.07 -37.688 1 94 329 ILE A CA 1
ATOM 2611 C C . ILE A 1 329 ? -20.703 -7.684 -37.406 1 94 329 ILE A C 1
ATOM 2613 O O . ILE A 1 329 ? -19.969 -6.758 -37.062 1 94 329 ILE A O 1
ATOM 2617 N N . ARG A 1 330 ? -22.016 -7.598 -37.469 1 94.19 330 ARG A N 1
ATOM 2618 C CA . ARG A 1 330 ? -22.672 -6.301 -37.25 1 94.19 330 ARG A CA 1
ATOM 2619 C C . ARG A 1 330 ? -22.672 -5.91 -35.781 1 94.19 330 ARG A C 1
ATOM 2621 O O . ARG A 1 330 ? -22.625 -6.777 -34.906 1 94.19 330 ARG A O 1
ATOM 2628 N N . GLU A 1 331 ? -22.766 -4.582 -35.594 1 93.88 331 GLU A N 1
ATOM 2629 C CA . GLU A 1 331 ? -22.781 -4.051 -34.219 1 93.88 331 GLU A CA 1
ATOM 2630 C C . GLU A 1 331 ? -23.984 -4.566 -33.438 1 93.88 331 GLU A C 1
ATOM 2632 O O . GLU A 1 331 ? -23.875 -4.852 -32.25 1 93.88 331 GLU A O 1
ATOM 2637 N N . ASP A 1 332 ? -25.078 -4.625 -34.094 1 94.31 332 ASP A N 1
ATOM 2638 C CA . ASP A 1 332 ? -26.281 -5.102 -33.406 1 94.31 332 ASP A CA 1
ATOM 2639 C C . ASP A 1 332 ? -26.156 -6.574 -33.031 1 94.31 332 ASP A C 1
ATOM 2641 O O . ASP A 1 332 ? -26.703 -7.012 -32.031 1 94.31 332 ASP A O 1
ATOM 2645 N N . GLU A 1 333 ? -25.469 -7.328 -33.875 1 95.69 333 GLU A N 1
ATOM 2646 C CA . GLU A 1 333 ? -25.219 -8.734 -33.594 1 95.69 333 GLU A CA 1
ATOM 2647 C C . GLU A 1 333 ? -24.266 -8.891 -32.406 1 95.69 333 GLU A C 1
ATOM 2649 O O . GLU A 1 333 ? -24.469 -9.75 -31.531 1 95.69 333 GLU A O 1
ATOM 2654 N N . ILE A 1 334 ? -23.297 -8.047 -32.375 1 96.5 334 ILE A N 1
ATOM 2655 C CA . ILE A 1 334 ? -22.359 -8.039 -31.266 1 96.5 334 ILE A CA 1
ATOM 2656 C C . ILE A 1 334 ? -23.094 -7.684 -29.969 1 96.5 334 ILE A C 1
ATOM 2658 O O . ILE A 1 334 ? -22.922 -8.352 -28.953 1 96.5 334 ILE A O 1
ATOM 2662 N N . LYS A 1 335 ? -23.875 -6.688 -30.062 1 96.5 335 LYS A N 1
ATOM 2663 C CA . LYS A 1 335 ? -24.656 -6.266 -28.906 1 96.5 335 LYS A CA 1
ATOM 2664 C C . LYS A 1 335 ? -25.578 -7.383 -28.438 1 96.5 335 LYS A C 1
ATOM 2666 O O . LYS A 1 335 ? -25.734 -7.609 -27.234 1 96.5 335 LYS A O 1
ATOM 2671 N N . GLN A 1 336 ? -26.188 -8.016 -29.359 1 96.5 336 GLN A N 1
ATOM 2672 C CA . GLN A 1 336 ? -27.094 -9.117 -29.031 1 96.5 336 GLN A CA 1
ATOM 2673 C C . GLN A 1 336 ? -26.344 -10.219 -28.281 1 96.5 336 GLN A C 1
ATOM 2675 O O . GLN A 1 336 ? -26.844 -10.719 -27.266 1 96.5 336 GLN A O 1
ATOM 2680 N N . MET A 1 337 ? -25.25 -10.57 -28.781 1 97.44 337 MET A N 1
ATOM 2681 C CA . MET A 1 337 ? -24.438 -11.586 -28.109 1 97.44 337 MET A CA 1
ATOM 2682 C C . MET A 1 337 ? -24.062 -11.148 -26.703 1 97.44 337 MET A C 1
ATOM 2684 O O . MET A 1 337 ? -24.203 -11.914 -25.75 1 97.44 337 MET A O 1
ATOM 2688 N N . LYS A 1 338 ? -23.641 -9.914 -26.562 1 96.25 338 LYS A N 1
ATOM 2689 C CA . LYS A 1 338 ? -23.172 -9.398 -25.281 1 96.25 338 LYS A CA 1
ATOM 2690 C C . LYS A 1 338 ? -24.328 -9.242 -24.297 1 96.25 338 LYS A C 1
ATOM 2692 O O . LYS A 1 338 ? -24.156 -9.391 -23.094 1 96.25 338 LYS A O 1
ATOM 2697 N N . ASP A 1 339 ? -25.453 -8.906 -24.797 1 96.75 339 ASP A N 1
ATOM 2698 C CA . ASP A 1 339 ? -26.641 -8.805 -23.938 1 96.75 339 ASP A CA 1
ATOM 2699 C C . ASP A 1 339 ? -27.047 -10.18 -23.406 1 96.75 339 ASP A C 1
ATOM 2701 O O . ASP A 1 339 ? -27.516 -10.297 -22.266 1 96.75 339 ASP A O 1
ATOM 2705 N N . LEU A 1 340 ? -26.922 -11.188 -24.234 1 96.69 340 LEU A N 1
ATOM 2706 C CA . LEU A 1 340 ? -27.266 -12.555 -23.859 1 96.69 340 LEU A CA 1
ATOM 2707 C C . LEU A 1 340 ? -26.219 -13.148 -22.938 1 96.69 340 LEU A C 1
ATOM 2709 O O . LEU A 1 340 ? -26.547 -13.766 -21.922 1 96.69 340 LEU A O 1
ATOM 2713 N N . LYS A 1 341 ? -24.984 -12.945 -23.266 1 96.94 341 LYS A N 1
ATOM 2714 C CA . LYS A 1 341 ? -23.859 -13.461 -22.5 1 96.94 341 LYS A CA 1
ATOM 2715 C C . LYS A 1 341 ? -22.922 -12.336 -22.062 1 96.94 341 LYS A C 1
ATOM 2717 O O . LYS A 1 341 ? -22 -11.977 -22.797 1 96.94 341 LYS A O 1
ATOM 2722 N N . LYS A 1 342 ? -23.062 -11.938 -20.875 1 94.31 342 LYS A N 1
ATOM 2723 C CA . LYS A 1 342 ? -22.391 -10.75 -20.359 1 94.31 342 LYS A CA 1
ATOM 2724 C C . LYS A 1 342 ? -20.906 -11.008 -20.156 1 94.31 342 LYS A C 1
ATOM 2726 O O . LYS A 1 342 ? -20.094 -10.078 -20.219 1 94.31 342 LYS A O 1
ATOM 2731 N N . ASP A 1 343 ? -20.453 -12.234 -20.094 1 96.12 343 ASP A N 1
ATOM 2732 C CA . ASP A 1 343 ? -19.094 -12.578 -19.719 1 96.12 343 ASP A CA 1
ATOM 2733 C C . ASP A 1 343 ? -18.266 -12.922 -20.953 1 96.12 343 ASP A C 1
ATOM 2735 O O . ASP A 1 343 ? -17.359 -13.766 -20.891 1 96.12 343 ASP A O 1
ATOM 2739 N N . ILE A 1 344 ? -18.594 -12.344 -22.078 1 96.75 344 ILE A N 1
ATOM 2740 C CA . ILE A 1 344 ? -17.781 -12.516 -23.281 1 96.75 344 ILE A CA 1
ATOM 2741 C C . ILE A 1 344 ? -16.516 -11.664 -23.172 1 96.75 344 ILE A C 1
ATOM 2743 O O . ILE A 1 344 ? -16.594 -10.461 -22.922 1 96.75 344 ILE A O 1
ATOM 2747 N N . LEU A 1 345 ? -15.383 -12.336 -23.359 1 96.44 345 LEU A N 1
ATOM 2748 C CA . LEU A 1 345 ? -14.102 -11.648 -23.297 1 96.44 345 LEU A CA 1
ATOM 2749 C C . LEU A 1 345 ? -13.734 -11.078 -24.656 1 96.44 345 LEU A C 1
ATOM 2751 O O . LEU A 1 345 ? -13.227 -9.953 -24.75 1 96.44 345 LEU A O 1
ATOM 2755 N N . GLU A 1 346 ? -13.961 -11.797 -25.688 1 95.06 346 GLU A N 1
ATOM 2756 C CA . GLU A 1 346 ? -13.586 -11.406 -27.047 1 95.06 346 GLU A CA 1
ATOM 2757 C C . GLU A 1 346 ? -14.43 -12.141 -28.094 1 95.06 346 GLU A C 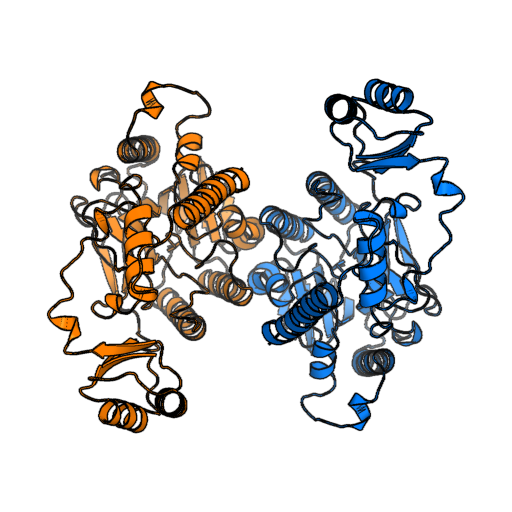1
ATOM 2759 O O . GLU A 1 346 ? -14.781 -13.305 -27.891 1 95.06 346 GLU A O 1
ATOM 2764 N N . ILE A 1 347 ? -14.781 -11.367 -29.109 1 96.25 347 ILE A N 1
ATOM 2765 C CA . ILE A 1 347 ? -15.43 -11.938 -30.281 1 96.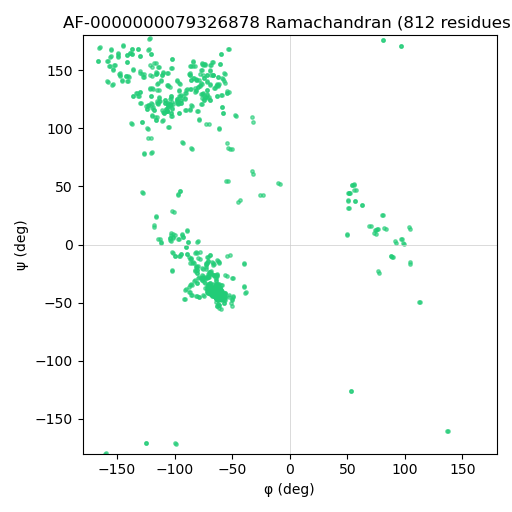25 347 ILE A CA 1
ATOM 2766 C C . ILE A 1 347 ? -14.469 -11.891 -31.484 1 96.25 347 ILE A C 1
ATOM 2768 O O . ILE A 1 347 ? -14.094 -10.812 -31.938 1 96.25 347 ILE A O 1
ATOM 2772 N N . MET A 1 348 ? -14.102 -13.078 -31.906 1 93.69 348 MET A N 1
ATOM 2773 C CA . MET A 1 348 ? -13.102 -13.148 -32.969 1 93.69 348 MET A CA 1
ATOM 2774 C C . MET A 1 348 ? -13.703 -13.758 -34.219 1 93.69 348 MET A C 1
ATOM 2776 O O . MET A 1 348 ? -13.938 -14.961 -34.312 1 93.69 348 MET A O 1
ATOM 2780 N N . PRO A 1 349 ? -13.898 -12.898 -35.312 1 93.06 349 PRO A N 1
ATOM 2781 C CA . PRO A 1 349 ? -14.336 -13.453 -36.594 1 93.06 349 PRO A CA 1
ATOM 2782 C C . PRO A 1 349 ? -13.219 -14.18 -37.344 1 93.06 349 PRO A C 1
ATOM 2784 O O . PRO A 1 349 ? -12.086 -13.703 -37.375 1 93.06 349 PRO A O 1
ATOM 2787 N N . LYS A 1 350 ? -13.484 -15.383 -37.781 1 90.38 350 LYS A N 1
ATOM 2788 C CA . LYS A 1 350 ? -12.586 -16.141 -38.656 1 90.38 350 LYS A CA 1
ATOM 2789 C C . LYS A 1 350 ? -13.102 -16.172 -40.094 1 90.38 350 LYS A C 1
ATOM 2791 O O . LYS A 1 350 ? -14.078 -16.859 -40.375 1 90.38 350 LYS A O 1
ATOM 2796 N N . ILE A 1 351 ? -12.531 -15.328 -41 1 80.56 351 ILE A N 1
ATOM 2797 C CA . ILE A 1 351 ? -13.016 -15.164 -42.344 1 80.56 351 ILE A CA 1
ATOM 2798 C C . ILE A 1 351 ? -12.406 -16.234 -43.25 1 80.56 351 ILE A C 1
ATOM 2800 O O . ILE A 1 351 ? -11.195 -16.453 -43.219 1 80.56 351 ILE A O 1
ATOM 2804 N N . LYS A 1 352 ? -13.164 -17.172 -43.969 1 64.19 352 LYS A N 1
ATOM 2805 C CA . LYS A 1 352 ? -12.789 -18.25 -44.844 1 64.19 352 LYS A CA 1
ATOM 2806 C C . LYS A 1 352 ? -11.812 -17.781 -45.938 1 64.19 352 LYS A C 1
ATOM 2808 O O . LYS A 1 352 ? -10.914 -18.516 -46.344 1 64.19 352 LYS A O 1
ATOM 2813 N N . SER A 1 353 ? -12.125 -16.703 -46.656 1 52.81 353 SER A N 1
ATOM 2814 C CA . SER A 1 353 ? -11.234 -16.375 -47.781 1 52.81 353 SER A CA 1
ATOM 2815 C C . SER A 1 353 ? -9.82 -16.094 -47.281 1 52.81 353 SER A C 1
ATOM 2817 O O . SER A 1 353 ? -8.844 -16.391 -47.969 1 52.81 353 SER A O 1
ATOM 2819 N N . LEU A 1 354 ? -9.742 -15.43 -46.188 1 43.47 354 LEU A N 1
ATOM 2820 C CA . LEU A 1 354 ? -8.414 -15.008 -45.781 1 43.47 354 LEU A CA 1
ATOM 2821 C C . LEU A 1 354 ? -7.656 -16.156 -45.125 1 43.47 354 LEU A C 1
ATOM 2823 O O . LEU A 1 354 ? -6.496 -16.016 -44.75 1 43.47 354 LEU A O 1
ATOM 2827 N N . GLU A 1 355 ? -8.289 -17.156 -44.688 1 41.53 355 GLU A N 1
ATOM 2828 C CA . GLU A 1 355 ? -7.508 -18.234 -44.094 1 41.53 355 GLU A CA 1
ATOM 2829 C C . GLU A 1 355 ? -6.496 -18.797 -45.094 1 41.53 355 GLU A C 1
ATOM 2831 O O . GLU A 1 355 ? -5.438 -19.297 -44.719 1 41.53 355 GLU A O 1
ATOM 2836 N N . GLU A 1 356 ? -6.922 -18.984 -46.406 1 39.25 356 GLU A N 1
ATOM 2837 C CA . GLU A 1 356 ? -5.934 -19.547 -47.344 1 39.25 356 GLU A CA 1
ATOM 2838 C C . GLU A 1 356 ? -4.719 -18.625 -47.469 1 39.25 356 GLU A C 1
ATOM 2840 O O . GLU A 1 356 ? -3.588 -19.109 -47.594 1 39.25 356 GLU A O 1
ATOM 2845 N N . GLU A 1 357 ? -4.934 -17.312 -47.812 1 35.88 357 GLU A N 1
ATOM 2846 C CA . GLU A 1 357 ? -3.748 -16.516 -48.125 1 35.88 357 GLU A CA 1
ATOM 2847 C C . GLU A 1 357 ? -3.074 -16.016 -46.844 1 35.88 357 GLU A C 1
ATOM 2849 O O . GLU A 1 357 ? -2.186 -15.164 -46.875 1 35.88 357 GLU A O 1
ATOM 2854 N N . GLU A 1 358 ? -3.576 -16.188 -45.781 1 36.62 358 GLU A N 1
ATOM 2855 C CA . GLU A 1 358 ? -2.689 -15.766 -44.719 1 36.62 358 GLU A CA 1
ATOM 2856 C C . GLU A 1 358 ? -1.332 -16.453 -44.812 1 36.62 358 GLU A C 1
ATOM 2858 O O . GLU A 1 358 ? -1.199 -17.641 -44.469 1 36.62 358 GLU A O 1
ATOM 2863 N N . ILE A 1 359 ? -0.653 -16.375 -45.906 1 33.28 359 ILE A N 1
ATOM 2864 C CA . ILE A 1 359 ? 0.799 -16.516 -45.938 1 33.28 359 ILE A CA 1
ATOM 2865 C C . ILE A 1 359 ? 1.41 -15.961 -44.656 1 33.28 359 ILE A C 1
ATOM 2867 O O . ILE A 1 359 ? 1.116 -14.836 -44.25 1 33.28 359 ILE A O 1
ATOM 2871 N N . ALA A 1 360 ? 1.892 -16.734 -43.844 1 34.84 360 ALA A N 1
ATOM 2872 C CA . ALA A 1 360 ? 2.869 -16.594 -42.75 1 34.84 360 ALA A CA 1
ATOM 2873 C C . ALA A 1 360 ? 3.795 -15.414 -43.031 1 34.84 360 ALA A C 1
ATOM 2875 O O . ALA A 1 360 ? 4.816 -15.547 -43.688 1 34.84 360 ALA A O 1
ATOM 2876 N N . LEU A 1 361 ? 3.41 -14.32 -43.469 1 34 361 LEU A N 1
ATOM 2877 C CA . LEU A 1 361 ? 4.414 -13.266 -43.375 1 34 361 LEU A CA 1
ATOM 2878 C C . LEU A 1 361 ? 4.961 -13.172 -41.938 1 34 361 LEU A C 1
ATOM 2880 O O . LEU A 1 361 ? 4.203 -12.953 -41 1 34 361 LEU A O 1
ATOM 2884 N N . ASP A 1 362 ? 5.875 -13.992 -41.625 1 34.78 362 ASP A N 1
ATOM 2885 C CA . ASP A 1 362 ? 6.762 -13.992 -40.469 1 34.78 362 ASP A CA 1
ATOM 2886 C C . ASP A 1 362 ? 7.09 -12.57 -40.031 1 34.78 362 ASP A C 1
ATOM 2888 O O . ASP A 1 362 ? 7.938 -11.906 -40.625 1 34.78 362 ASP A O 1
ATOM 2892 N N . LEU A 1 363 ? 6.191 -11.805 -39.625 1 37.25 363 LEU A N 1
ATOM 2893 C CA . LEU A 1 363 ? 6.359 -10.5 -39 1 37.25 363 LEU A CA 1
ATOM 2894 C C . LEU A 1 363 ? 7.551 -10.492 -38.031 1 37.25 363 LEU A C 1
ATOM 2896 O O . LEU A 1 363 ? 8.023 -9.43 -37.625 1 37.25 363 LEU A O 1
ATOM 2900 N N . ASN A 1 364 ? 8.031 -11.68 -37.656 1 41.78 364 ASN A N 1
ATOM 2901 C CA . ASN A 1 364 ? 9.188 -11.742 -36.75 1 41.78 364 ASN A CA 1
ATOM 2902 C C . ASN A 1 364 ? 10.469 -11.328 -37.5 1 41.78 364 ASN A C 1
ATOM 2904 O O . ASN A 1 364 ? 11.469 -11 -36.844 1 41.78 364 ASN A O 1
ATOM 2908 N N . ASP A 1 365 ? 10.523 -11.391 -38.875 1 43.25 365 ASP A N 1
ATOM 2909 C CA . ASP A 1 365 ? 11.758 -11.039 -39.562 1 43.25 365 ASP A CA 1
ATOM 2910 C C . ASP A 1 365 ? 11.664 -9.648 -40.188 1 43.25 365 ASP A C 1
ATOM 2912 O O . ASP A 1 365 ? 12.555 -9.242 -40.938 1 43.25 365 ASP A O 1
ATOM 2916 N N . LYS A 1 366 ? 10.477 -8.953 -39.938 1 49.03 366 LYS A N 1
ATOM 2917 C CA . LYS A 1 366 ? 10.445 -7.633 -40.562 1 49.03 366 LYS A CA 1
ATOM 2918 C C . LYS A 1 366 ? 10.68 -6.527 -39.531 1 49.03 366 LYS A C 1
ATOM 2920 O O . LYS A 1 366 ? 10.391 -6.703 -38.344 1 49.03 366 LYS A O 1
ATOM 2925 N N . SER A 1 367 ? 11.523 -5.566 -39.906 1 56.25 367 SER A N 1
ATOM 2926 C CA . SER A 1 367 ? 11.75 -4.391 -39.062 1 56.25 367 SER A CA 1
ATOM 2927 C C . SER A 1 367 ? 10.438 -3.668 -38.781 1 56.25 367 SER A C 1
ATOM 2929 O O . SER A 1 367 ? 9.445 -3.854 -39.469 1 56.25 367 SER A O 1
ATOM 2931 N N . PHE A 1 368 ? 10.375 -3.102 -37.656 1 58.12 368 PHE A N 1
ATOM 2932 C CA . PHE A 1 368 ? 9.219 -2.285 -37.312 1 58.12 368 PHE A CA 1
ATOM 2933 C C . PHE A 1 368 ? 8.766 -1.461 -38.5 1 58.12 368 PHE A C 1
ATOM 2935 O O . PHE A 1 368 ? 7.562 -1.319 -38.75 1 58.12 368 PHE A O 1
ATOM 2942 N N . GLU A 1 369 ? 9.68 -1.018 -39.25 1 63.62 369 GLU A N 1
ATOM 2943 C CA . GLU A 1 369 ? 9.383 -0.249 -40.438 1 63.62 369 GLU A CA 1
ATOM 2944 C C . GLU A 1 369 ? 8.602 -1.082 -41.469 1 63.62 369 GLU A C 1
ATOM 2946 O O . GLU A 1 369 ? 7.617 -0.607 -42.031 1 63.62 369 GLU A O 1
ATOM 2951 N N . GLU A 1 370 ? 8.953 -2.256 -41.625 1 66.44 370 GLU A N 1
ATOM 2952 C CA . GLU A 1 370 ? 8.32 -3.135 -42.594 1 66.44 370 GLU A CA 1
ATOM 2953 C C . GLU A 1 370 ? 6.918 -3.537 -42.156 1 66.44 370 GLU A C 1
ATOM 2955 O O . GLU A 1 370 ? 5.984 -3.566 -42.969 1 66.44 370 G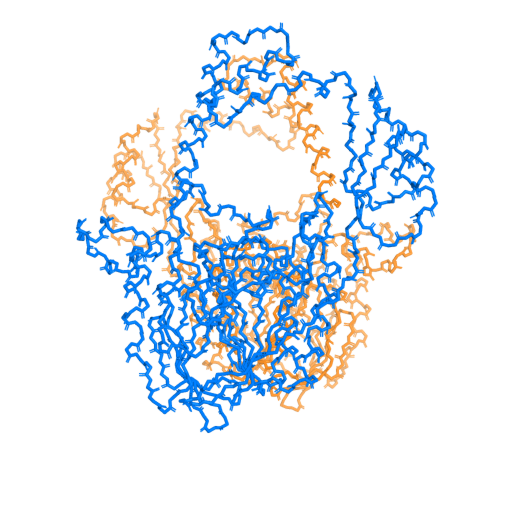LU A O 1
ATOM 2960 N N . ILE A 1 371 ? 6.84 -3.721 -40.875 1 62.62 371 ILE A N 1
ATOM 2961 C CA . ILE A 1 371 ? 5.547 -4.062 -40.281 1 62.62 371 ILE A CA 1
ATOM 2962 C C . ILE A 1 371 ? 4.578 -2.895 -40.469 1 62.62 371 ILE A C 1
ATOM 2964 O O . ILE A 1 371 ? 3.414 -3.09 -40.812 1 62.62 371 ILE A O 1
ATOM 2968 N N . PHE A 1 372 ? 5.105 -1.744 -40.188 1 64.69 372 PHE A N 1
ATOM 2969 C CA . PHE A 1 372 ? 4.297 -0.545 -40.344 1 64.69 372 PHE A CA 1
ATOM 2970 C C . PHE A 1 372 ? 3.9 -0.368 -41.812 1 64.69 372 PHE A C 1
ATOM 2972 O O . PHE A 1 372 ? 2.744 -0.066 -42.125 1 64.69 372 PHE A O 1
ATOM 2979 N N . ARG A 1 373 ? 4.785 -0.496 -42.688 1 67.5 373 ARG A N 1
ATOM 2980 C CA . ARG A 1 373 ? 4.508 -0.341 -44.125 1 67.5 373 ARG A CA 1
ATOM 2981 C C . ARG A 1 373 ? 3.471 -1.354 -44.594 1 67.5 373 ARG A C 1
ATOM 2983 O O . ARG A 1 373 ? 2.564 -1.015 -45.344 1 67.5 373 ARG A O 1
ATOM 2990 N N . ASP A 1 374 ? 3.584 -2.49 -44.094 1 65.56 374 ASP A N 1
ATOM 2991 C CA . ASP A 1 374 ? 2.643 -3.551 -44.438 1 65.56 374 ASP A CA 1
ATOM 2992 C C . ASP A 1 374 ? 1.252 -3.25 -43.875 1 65.56 374 ASP A C 1
ATOM 2994 O O . ASP A 1 374 ? 0.247 -3.453 -44.562 1 65.56 374 ASP A O 1
ATOM 2998 N N . PHE A 1 375 ? 1.238 -2.799 -42.688 1 62.25 375 PHE A N 1
ATOM 2999 C CA . PHE A 1 375 ? -0.006 -2.416 -42.031 1 62.25 375 PHE A CA 1
ATOM 3000 C C . PHE A 1 375 ? -0.664 -1.249 -42.75 1 62.25 375 PHE A C 1
ATOM 3002 O O . PHE A 1 375 ? -1.874 -1.259 -42.969 1 62.25 375 PHE A O 1
ATOM 3009 N N . TYR A 1 376 ? 0.119 -0.26 -43 1 61.12 376 TYR A N 1
ATOM 3010 C CA . TYR A 1 376 ? -0.354 0.903 -43.75 1 61.12 376 TYR A CA 1
ATOM 3011 C C . TYR A 1 376 ? -0.902 0.494 -45.094 1 61.12 376 TYR A C 1
ATOM 3013 O O . TYR A 1 376 ? -1.971 0.955 -45.531 1 61.12 376 TYR A O 1
ATOM 3021 N N . LEU A 1 377 ? -0.2 -0.322 -45.75 1 65.94 377 LEU A N 1
ATOM 3022 C CA . LEU A 1 377 ? -0.623 -0.827 -47.062 1 65.94 377 LEU A CA 1
ATOM 3023 C C . LEU A 1 377 ? -1.914 -1.629 -46.938 1 65.94 377 LEU A C 1
ATOM 3025 O O . LEU A 1 377 ? -2.805 -1.513 -47.781 1 65.94 377 LEU A O 1
ATOM 3029 N N . LYS A 1 378 ? -2.006 -2.355 -45.969 1 61.22 378 LYS A N 1
ATOM 3030 C CA . LYS A 1 378 ? -3.191 -3.18 -45.75 1 61.22 378 LYS A CA 1
ATOM 3031 C C . LYS A 1 378 ? -4.402 -2.318 -45.406 1 61.22 378 LYS A C 1
ATOM 3033 O O . LYS A 1 378 ? -5.512 -2.578 -45.875 1 61.22 378 LYS A O 1
ATOM 3038 N N . GLU A 1 379 ? -4.148 -1.312 -44.688 1 58.44 379 GLU A N 1
ATOM 3039 C CA . GLU A 1 379 ? -5.254 -0.486 -44.219 1 58.44 379 GLU A CA 1
ATOM 3040 C C . GLU A 1 379 ? -5.625 0.581 -45.25 1 58.44 379 GLU A C 1
ATOM 3042 O O . GLU A 1 379 ? -6.801 0.914 -45.406 1 58.44 379 GLU A O 1
ATOM 3047 N N . ARG A 1 380 ? -4.613 1.08 -45.938 1 60.62 380 ARG A N 1
ATOM 3048 C CA . ARG A 1 380 ? -4.867 2.217 -46.812 1 60.62 380 ARG A CA 1
ATOM 3049 C C . ARG A 1 380 ? -4.664 1.834 -48.281 1 60.62 380 ARG A C 1
ATOM 3051 O O . ARG A 1 380 ? -4.801 2.674 -49.156 1 60.62 380 ARG A O 1
ATOM 3058 N N . GLU A 1 381 ? -4.387 0.505 -48.5 1 63.06 381 GLU A N 1
ATOM 3059 C CA . GLU A 1 381 ? -4.176 -0.053 -49.844 1 63.06 381 GLU A CA 1
ATOM 3060 C C . GLU A 1 381 ? -3.178 0.782 -50.625 1 63.06 381 GLU A C 1
ATOM 3062 O O . GLU A 1 381 ? -3.158 0.73 -51.844 1 63.06 381 GLU A O 1
ATOM 3067 N N . THR A 1 382 ? -2.537 1.714 -50.031 1 68.38 382 THR A N 1
ATOM 3068 C CA . THR A 1 382 ? -1.449 2.473 -50.625 1 68.38 382 THR A CA 1
ATOM 3069 C C . THR A 1 382 ? -0.212 2.453 -49.75 1 68.38 382 THR A C 1
ATOM 3071 O O . THR A 1 382 ? -0.322 2.297 -48.531 1 68.38 382 THR A O 1
ATOM 3074 N N . ALA A 1 383 ? 0.974 2.467 -50.344 1 68.88 383 ALA A N 1
ATOM 3075 C CA . ALA A 1 383 ? 2.213 2.541 -49.594 1 68.88 383 ALA A CA 1
ATOM 3076 C C . ALA A 1 383 ? 2.324 3.877 -48.844 1 68.88 383 ALA A C 1
ATOM 3078 O O . ALA A 1 383 ? 1.966 4.922 -49.406 1 68.88 383 ALA A O 1
ATOM 3079 N N . PRO A 1 384 ? 2.729 3.844 -47.562 1 66.56 384 PRO A N 1
ATOM 3080 C CA . PRO A 1 384 ? 2.902 5.133 -46.906 1 66.56 384 PRO A CA 1
ATOM 3081 C C . PRO A 1 384 ? 4 5.984 -47.531 1 66.56 384 PRO A C 1
ATOM 3083 O O . PRO A 1 384 ? 4.961 5.445 -48.094 1 66.56 384 PRO A O 1
ATOM 3086 N N . GLU A 1 385 ? 3.688 7.27 -47.688 1 69.5 385 GLU A N 1
ATOM 3087 C CA . GLU A 1 385 ? 4.746 8.18 -48.125 1 69.5 385 GLU A CA 1
ATOM 3088 C C . GLU A 1 385 ? 5.941 8.125 -47.156 1 69.5 385 GLU A C 1
ATOM 3090 O O . GLU A 1 385 ? 5.777 7.871 -45.969 1 69.5 385 GLU A O 1
ATOM 3095 N N . GLU A 1 386 ? 7.09 8.172 -47.688 1 70.69 386 GLU A N 1
ATOM 3096 C CA . GLU A 1 386 ? 8.328 8.086 -46.906 1 70.69 386 GLU A CA 1
ATOM 3097 C C . GLU A 1 386 ? 8.32 9.055 -45.75 1 70.69 386 GLU A C 1
ATOM 3099 O O . GLU A 1 386 ? 8.82 8.734 -44.656 1 70.69 386 GLU A O 1
ATOM 3104 N N . GLU A 1 387 ? 7.637 10.141 -45.875 1 63.78 387 GLU A N 1
ATOM 3105 C CA . GLU A 1 387 ? 7.566 11.141 -44.812 1 63.78 387 GLU A CA 1
ATOM 3106 C C . GLU A 1 387 ? 6.75 10.633 -43.625 1 63.78 387 GLU A C 1
ATOM 3108 O O . GLU A 1 387 ? 7.102 10.891 -42.469 1 63.78 387 GLU A O 1
ATOM 3113 N N . VAL A 1 388 ? 5.785 9.93 -43.844 1 62.03 388 VAL A N 1
ATOM 3114 C CA . VAL A 1 388 ? 4.938 9.383 -42.781 1 62.03 388 VAL A CA 1
ATOM 3115 C C . VAL A 1 388 ? 5.672 8.25 -42.062 1 62.03 388 VAL A C 1
ATOM 3117 O O . VAL A 1 388 ? 5.609 8.148 -40.844 1 62.03 388 VAL A O 1
ATOM 3120 N N . VAL A 1 389 ? 6.41 7.477 -42.812 1 65.19 389 VAL A N 1
ATOM 3121 C CA . VAL A 1 389 ? 7.211 6.406 -42.25 1 65.19 389 VAL A CA 1
ATOM 3122 C C . VAL A 1 389 ? 8.328 7.004 -41.375 1 65.19 389 VAL A C 1
ATOM 3124 O O . VAL A 1 389 ? 8.578 6.555 -40.25 1 65.19 389 VAL A O 1
ATOM 3127 N N . GLU A 1 390 ? 8.883 8.086 -41.812 1 64.25 390 GLU A N 1
ATOM 3128 C CA . GLU A 1 390 ? 9.945 8.766 -41.094 1 64.25 390 GLU A CA 1
ATOM 3129 C C . GLU A 1 390 ? 9.398 9.438 -39.812 1 64.25 390 GLU A C 1
ATOM 3131 O O . GLU A 1 390 ? 10.047 9.414 -38.781 1 64.25 390 GLU A O 1
ATOM 3136 N N . LEU A 1 391 ? 8.32 10.016 -39.875 1 59.12 391 LEU A N 1
ATOM 3137 C CA . LEU A 1 391 ? 7.691 10.625 -38.719 1 59.12 391 LEU A CA 1
ATOM 3138 C C . LEU A 1 391 ? 7.34 9.57 -37.688 1 59.12 391 LEU A C 1
ATOM 3140 O O . LEU A 1 391 ? 7.582 9.758 -36.5 1 59.12 391 LEU A O 1
ATOM 3144 N N . LEU A 1 392 ? 6.797 8.57 -38.125 1 55.59 392 LEU A N 1
ATOM 3145 C CA . LEU A 1 392 ? 6.477 7.48 -37.219 1 55.59 392 LEU A CA 1
ATOM 3146 C C . LEU A 1 392 ? 7.742 6.895 -36.594 1 55.59 392 LEU A C 1
ATOM 3148 O O . LEU A 1 392 ? 7.801 6.656 -35.406 1 55.59 392 LEU A O 1
ATOM 3152 N N . LEU A 1 393 ? 8.742 6.695 -37.438 1 60.03 393 LEU A N 1
ATOM 3153 C CA . LEU A 1 393 ? 10.016 6.199 -36.938 1 60.03 393 LEU A CA 1
ATOM 3154 C C . LEU A 1 393 ? 10.656 7.211 -36 1 60.03 393 LEU A C 1
ATOM 3156 O O . LEU A 1 393 ? 11.266 6.832 -35 1 60.03 393 LEU A O 1
ATOM 3160 N N . SER A 1 394 ? 10.469 8.453 -36.25 1 58.56 394 SER A N 1
ATOM 3161 C CA . SER A 1 394 ? 10.977 9.484 -35.375 1 58.56 394 SER A CA 1
ATOM 3162 C C . SER A 1 394 ? 10.195 9.508 -34.062 1 58.56 394 SER A C 1
ATOM 3164 O O . SER A 1 394 ? 10.781 9.695 -32.969 1 58.56 394 SER A O 1
ATOM 3166 N N . ILE A 1 395 ? 8.969 9.328 -34.094 1 50.41 395 ILE A N 1
ATOM 3167 C CA . ILE A 1 395 ? 8.164 9.273 -32.875 1 50.41 395 ILE A CA 1
ATOM 3168 C C . ILE A 1 395 ? 8.508 8.016 -32.094 1 50.41 395 ILE A C 1
ATOM 3170 O O . ILE A 1 395 ? 8.641 8.062 -30.859 1 50.41 395 ILE A O 1
ATOM 3174 N N . ILE A 1 396 ? 8.648 6.934 -32.812 1 48.53 396 ILE A N 1
ATOM 3175 C CA . ILE A 1 396 ? 9.047 5.691 -32.156 1 48.53 396 ILE A CA 1
ATOM 3176 C C . ILE A 1 396 ? 10.484 5.809 -31.641 1 48.53 396 ILE A C 1
ATOM 3178 O O . ILE A 1 396 ? 10.805 5.352 -30.547 1 48.53 396 ILE A O 1
ATOM 3182 N N . SER A 1 397 ? 11.336 6.359 -32.438 1 49.94 397 SER A N 1
ATOM 3183 C CA . SER A 1 397 ? 12.695 6.609 -31.969 1 49.94 397 SER A CA 1
ATOM 3184 C C . SER A 1 397 ? 12.703 7.625 -30.828 1 49.94 397 SER A C 1
ATOM 3186 O O . SER A 1 397 ? 13.516 7.523 -29.906 1 49.94 397 SER A O 1
ATOM 3188 N N . GLU A 1 398 ? 11.938 8.656 -30.953 1 44.81 398 GLU A N 1
ATOM 3189 C CA . GLU A 1 398 ? 11.836 9.594 -29.844 1 44.81 398 GLU A CA 1
ATOM 3190 C C . GLU A 1 398 ? 11.062 8.992 -28.672 1 44.81 398 GLU A C 1
ATOM 3192 O O . GLU A 1 398 ? 11.359 9.281 -27.516 1 44.81 398 GLU A O 1
ATOM 3197 N N . GLU A 1 399 ? 10.039 8.289 -28.906 1 40.19 399 GLU A N 1
ATOM 3198 C CA . GLU A 1 399 ? 9.391 7.602 -27.797 1 40.19 399 GLU A CA 1
ATOM 3199 C C . GLU A 1 399 ? 10.258 6.473 -27.266 1 40.19 399 GLU A C 1
ATOM 3201 O O . GLU A 1 399 ? 10.195 6.141 -26.078 1 40.19 399 GLU A O 1
ATOM 3206 N N . GLY A 1 400 ? 11.039 5.785 -28.031 1 38.56 400 GLY A N 1
ATOM 3207 C CA . GLY A 1 400 ? 12.078 4.898 -27.516 1 38.56 400 GLY A CA 1
ATOM 3208 C C . GLY A 1 400 ? 13.141 5.625 -26.719 1 38.56 400 GLY A C 1
ATOM 3209 O O . GLY A 1 400 ? 13.742 5.043 -25.812 1 38.56 400 GLY A O 1
ATOM 3210 N N . GLU A 1 401 ? 13.5 6.816 -27.062 1 35.72 401 GLU A N 1
ATOM 3211 C CA . GLU A 1 401 ? 14.43 7.57 -26.234 1 35.72 401 GLU A CA 1
ATOM 3212 C C . GLU A 1 401 ? 13.734 8.125 -25 1 35.72 401 GLU A C 1
ATOM 3214 O O . GLU A 1 401 ? 14.383 8.43 -24 1 35.72 401 GLU A O 1
ATOM 3219 N N . ILE A 1 402 ? 12.469 8.422 -24.984 1 34.16 402 ILE A N 1
ATOM 3220 C CA . ILE A 1 402 ? 11.852 8.898 -23.75 1 34.16 402 ILE A CA 1
ATOM 3221 C C . ILE A 1 402 ? 11.641 7.723 -22.797 1 34.16 402 ILE A C 1
ATOM 3223 O O . ILE A 1 402 ? 11.57 7.902 -21.578 1 34.16 402 ILE A O 1
ATOM 3227 N N . ASP A 1 403 ? 11.43 6.555 -23.219 1 31.06 403 ASP A N 1
ATOM 3228 C CA . ASP A 1 403 ? 11.344 5.469 -22.25 1 31.06 403 ASP A CA 1
ATOM 3229 C C . ASP A 1 403 ? 12.695 5.242 -21.562 1 31.06 403 ASP A C 1
ATOM 3231 O O . ASP A 1 403 ? 12.758 4.656 -20.484 1 31.06 403 ASP A O 1
ATOM 3235 N N . GLU A 1 404 ? 13.781 5.582 -22.188 1 30.44 404 GLU A N 1
ATOM 3236 C CA . GLU A 1 404 ? 15.031 5.406 -21.469 1 30.44 404 GLU A CA 1
ATOM 3237 C C . GLU A 1 404 ? 15.234 6.508 -20.422 1 30.44 404 GLU A C 1
ATOM 3239 O O . GLU A 1 404 ? 15.984 6.336 -19.469 1 30.44 404 GLU A O 1
ATOM 3244 N N . THR A 1 405 ? 14.742 7.715 -20.609 1 29.14 405 THR A N 1
ATOM 3245 C CA . THR A 1 405 ? 15.047 8.734 -19.609 1 29.14 405 THR A CA 1
ATOM 3246 C C . THR A 1 405 ? 14.102 8.625 -18.422 1 29.14 405 THR A C 1
ATOM 3248 O O . THR A 1 405 ? 14.398 9.133 -17.328 1 29.14 405 THR A O 1
ATOM 3251 N N . ASN A 1 406 ? 12.93 8.211 -18.547 1 25.88 406 ASN A N 1
ATOM 3252 C CA . ASN A 1 406 ? 12.133 8.18 -17.328 1 25.88 406 ASN A CA 1
ATOM 3253 C C . ASN A 1 406 ? 12.461 6.957 -16.469 1 25.88 406 ASN A C 1
ATOM 3255 O O . ASN A 1 406 ? 11.758 6.66 -15.5 1 25.88 406 ASN A O 1
ATOM 3259 N N . GLN A 1 407 ? 13.195 6.004 -17 1 22.62 407 GLN A N 1
ATOM 3260 C CA . GLN A 1 407 ? 13.656 5.055 -16 1 22.62 407 GLN A CA 1
ATOM 3261 C C . GLN A 1 407 ? 14.867 5.594 -15.242 1 22.62 407 GLN A C 1
ATOM 3263 O O . GLN A 1 407 ? 15.469 4.887 -14.43 1 22.62 407 GLN A O 1
ATOM 3268 N N . ALA A 1 408 ? 15.359 6.824 -15.477 1 22.53 408 ALA A N 1
ATOM 3269 C CA . ALA A 1 408 ? 16.328 7.293 -14.492 1 22.53 408 ALA A CA 1
ATOM 3270 C C . ALA A 1 408 ? 15.641 8.062 -13.367 1 22.53 408 ALA A C 1
ATOM 3272 O O . ALA A 1 408 ? 14.758 8.883 -13.625 1 22.53 408 ALA A O 1
ATOM 3273 N N . MET B 1 1 ? -6.953 11.547 29.641 1 97.69 1 MET B N 1
ATOM 3274 C CA . MET B 1 1 ? -6.379 11.07 28.391 1 97.69 1 MET B CA 1
ATOM 3275 C C . MET B 1 1 ? -5.582 12.172 27.703 1 97.69 1 MET B C 1
ATOM 3277 O O . MET B 1 1 ? -6 13.328 27.688 1 97.69 1 MET B O 1
ATOM 3281 N N . ARG B 1 2 ? -4.352 11.828 27.281 1 98.62 2 ARG B N 1
ATOM 3282 C CA . ARG B 1 2 ? -3.523 12.789 26.547 1 98.62 2 ARG B CA 1
ATOM 3283 C C . ARG B 1 2 ? -3.496 12.469 25.062 1 98.62 2 ARG B C 1
ATOM 3285 O O . ARG B 1 2 ? -3.051 11.391 24.656 1 98.62 2 ARG B O 1
ATOM 3292 N N . ILE B 1 3 ? -3.963 13.477 24.234 1 98.69 3 ILE B N 1
ATOM 3293 C CA . ILE B 1 3 ? -4.18 13.281 22.797 1 98.69 3 ILE B CA 1
ATOM 3294 C C . ILE B 1 3 ? -3.211 14.148 22.016 1 98.69 3 ILE B C 1
ATOM 3296 O O . ILE B 1 3 ? -2.938 15.289 22.391 1 98.69 3 ILE B O 1
ATOM 3300 N N . LEU B 1 4 ? -2.65 13.641 20.969 1 98.94 4 LEU B N 1
ATOM 3301 C CA . LEU B 1 4 ? -1.891 14.438 20.016 1 98.94 4 LEU B CA 1
ATOM 3302 C C . LEU B 1 4 ? -2.598 14.492 18.656 1 98.94 4 LEU B C 1
ATOM 3304 O O . LEU B 1 4 ? -2.951 13.453 18.094 1 98.94 4 LEU B O 1
ATOM 3308 N N . HIS B 1 5 ? -2.877 15.711 18.188 1 98.88 5 HIS B N 1
ATOM 3309 C CA . HIS B 1 5 ? -3.574 15.977 16.938 1 98.88 5 HIS B CA 1
ATOM 3310 C C . HIS B 1 5 ? -2.6 16.422 15.852 1 98.88 5 HIS B C 1
ATOM 3312 O O . HIS B 1 5 ? -1.87 17.406 16.016 1 98.88 5 HIS B O 1
ATOM 3318 N N . THR B 1 6 ? -2.52 15.656 14.719 1 98.88 6 THR B N 1
ATOM 3319 C CA . THR B 1 6 ? -1.74 16.016 13.539 1 98.88 6 THR B CA 1
ATOM 3320 C C . THR B 1 6 ? -2.531 15.734 12.266 1 98.88 6 THR B C 1
ATOM 3322 O O . THR B 1 6 ? -3.602 15.117 12.312 1 98.88 6 THR B O 1
ATOM 3325 N N . ALA B 1 7 ? -2.117 16.297 11.141 1 98.5 7 ALA B N 1
ATOM 3326 C CA . ALA B 1 7 ? -2.807 16.109 9.867 1 98.5 7 ALA B CA 1
ATOM 3327 C C . ALA B 1 7 ? -1.936 16.547 8.695 1 98.5 7 ALA B C 1
ATOM 3329 O O . ALA B 1 7 ? -0.857 17.125 8.898 1 98.5 7 ALA B O 1
ATOM 3330 N N . ASP B 1 8 ? -2.385 16.219 7.469 1 98.12 8 ASP B N 1
ATOM 3331 C CA . ASP B 1 8 ? -1.893 16.766 6.215 1 98.12 8 ASP B CA 1
ATOM 3332 C C . ASP B 1 8 ? -0.388 16.562 6.066 1 98.12 8 ASP B C 1
ATOM 3334 O O . ASP B 1 8 ? 0.351 17.484 5.75 1 98.12 8 ASP B O 1
ATOM 3338 N N . TRP B 1 9 ? 0.014 15.305 6.352 1 98.75 9 TRP B N 1
ATOM 3339 C CA . TRP B 1 9 ? 1.419 14.953 6.18 1 98.75 9 TRP B CA 1
ATOM 3340 C C . TRP B 1 9 ? 1.835 15.062 4.719 1 98.75 9 TRP B C 1
ATOM 3342 O O . TRP B 1 9 ? 2.969 15.438 4.414 1 98.75 9 TRP B O 1
ATOM 3352 N N . HIS B 1 10 ? 0.935 14.727 3.85 1 98.31 10 HIS B N 1
ATOM 3353 C CA . HIS B 1 10 ? 1.145 14.781 2.406 1 98.31 10 HIS B CA 1
ATOM 3354 C C . HIS B 1 10 ? 2.422 14.047 2.008 1 98.31 10 HIS B C 1
ATOM 3356 O O . HIS B 1 10 ? 3.23 14.57 1.24 1 98.31 10 HIS B O 1
ATOM 3362 N N . LEU B 1 11 ? 2.625 12.898 2.566 1 98.75 11 LEU B N 1
ATOM 3363 C CA . LEU B 1 11 ? 3.805 12.109 2.227 1 98.75 11 LEU B CA 1
ATOM 3364 C C . LEU B 1 11 ? 3.895 11.883 0.72 1 98.75 11 LEU B C 1
ATOM 3366 O O . LEU B 1 11 ? 2.914 11.484 0.087 1 98.75 11 LEU B O 1
ATOM 3370 N N . GLY B 1 12 ? 5.09 12.156 0.14 1 98.12 12 GLY B N 1
ATOM 3371 C CA . GLY B 1 12 ? 5.301 12.031 -1.293 1 98.12 12 GLY B CA 1
ATOM 3372 C C . GLY B 1 12 ? 5.16 13.344 -2.037 1 98.12 12 GLY B C 1
ATOM 3373 O O . GLY B 1 12 ? 5.297 13.391 -3.262 1 98.12 12 GLY B O 1
ATOM 3374 N N . LYS B 1 13 ? 4.977 14.406 -1.379 1 96.5 13 LYS B N 1
ATOM 3375 C CA . LYS B 1 13 ? 4.719 15.695 -2.016 1 96.5 13 LYS B CA 1
ATOM 3376 C C . LYS B 1 13 ? 5.988 16.266 -2.639 1 96.5 13 LYS B C 1
ATOM 3378 O O . LYS B 1 13 ? 7.074 16.141 -2.072 1 96.5 13 LYS B O 1
ATOM 3383 N N . ASN B 1 14 ? 5.832 16.922 -3.795 1 94.5 14 ASN B N 1
ATOM 3384 C CA . ASN B 1 14 ? 6.883 17.672 -4.473 1 94.5 14 ASN B CA 1
ATOM 3385 C C . ASN B 1 14 ? 6.605 19.172 -4.445 1 94.5 14 ASN B C 1
ATOM 3387 O O . ASN B 1 14 ? 5.449 19.594 -4.375 1 94.5 14 ASN B O 1
ATOM 3391 N N . LEU B 1 15 ? 7.621 19.922 -4.359 1 93.38 15 LEU B N 1
ATOM 3392 C CA . LEU B 1 15 ? 7.602 21.375 -4.52 1 93.38 15 LEU B CA 1
ATOM 3393 C C . LEU B 1 15 ? 8.297 21.781 -5.812 1 93.38 15 LEU B C 1
ATOM 3395 O O . LEU B 1 15 ? 9.531 21.781 -5.887 1 93.38 15 LEU B O 1
ATOM 3399 N N . GLU B 1 16 ? 7.555 22.188 -6.785 1 91.69 16 GLU B N 1
ATOM 3400 C CA . GLU B 1 16 ? 8.102 22.547 -8.086 1 91.69 16 GLU B CA 1
ATOM 3401 C C . GLU B 1 16 ? 9.016 21.453 -8.633 1 91.69 16 GLU B C 1
ATOM 3403 O O . GLU B 1 16 ? 10.148 21.719 -9.031 1 91.69 16 GLU B O 1
ATOM 3408 N N . GLY B 1 17 ? 8.586 20.266 -8.523 1 92.69 17 GLY B N 1
ATOM 3409 C CA . GLY B 1 17 ? 9.297 19.125 -9.086 1 92.69 17 GLY B CA 1
ATOM 3410 C C . GLY B 1 17 ? 10.328 18.547 -8.141 1 92.69 17 GLY B C 1
ATOM 3411 O O . GLY B 1 17 ? 10.898 17.484 -8.414 1 92.69 17 GLY B O 1
ATOM 3412 N N . GLN B 1 18 ? 10.625 19.172 -7.074 1 95.25 18 GLN B N 1
ATOM 3413 C CA . GLN B 1 18 ? 11.586 18.688 -6.098 1 95.25 18 GLN B CA 1
ATOM 3414 C C . GLN B 1 18 ? 10.891 17.953 -4.953 1 95.25 18 GLN B C 1
ATOM 3416 O O . GLN B 1 18 ? 9.961 18.484 -4.348 1 95.25 18 GLN B O 1
ATOM 3421 N N . SER B 1 19 ? 11.406 16.766 -4.613 1 96.81 19 SER B N 1
ATOM 3422 C CA . SER B 1 19 ? 10.773 15.953 -3.58 1 96.81 19 SER B CA 1
ATOM 3423 C C . SER B 1 19 ? 10.992 16.562 -2.195 1 96.81 19 SER B C 1
ATOM 3425 O O . SER B 1 19 ? 12.086 17.031 -1.877 1 96.81 19 SER B O 1
ATOM 3427 N N . ARG B 1 20 ? 9.984 16.516 -1.375 1 97.19 20 ARG B N 1
ATOM 3428 C CA . ARG B 1 20 ? 10.078 16.953 0.01 1 97.19 20 ARG B CA 1
ATOM 3429 C C . ARG B 1 20 ? 10.25 15.773 0.958 1 97.19 20 ARG B C 1
ATOM 3431 O O . ARG B 1 20 ? 10.281 15.953 2.178 1 97.19 20 ARG B O 1
ATOM 3438 N N . MET B 1 21 ? 10.453 14.586 0.477 1 98.06 21 MET B N 1
ATOM 3439 C CA . MET B 1 21 ? 10.352 13.367 1.275 1 98.06 21 MET B CA 1
ATOM 3440 C C . MET B 1 21 ? 11.508 13.266 2.266 1 98.06 21 MET B C 1
ATOM 3442 O O . MET B 1 21 ? 11.359 12.68 3.338 1 98.06 21 MET B O 1
ATOM 3446 N N . ASP B 1 22 ? 12.672 13.883 1.941 1 98.06 22 ASP B N 1
ATOM 3447 C CA . ASP B 1 22 ? 13.758 13.875 2.916 1 98.06 22 ASP B CA 1
ATOM 3448 C C . ASP B 1 22 ? 13.375 14.648 4.172 1 98.06 22 ASP B C 1
ATOM 3450 O O . ASP B 1 22 ? 13.586 14.172 5.293 1 98.06 22 ASP B O 1
ATOM 3454 N N . GLU B 1 23 ? 12.797 15.828 3.998 1 98.5 23 GLU B N 1
ATOM 3455 C CA . GLU B 1 23 ? 12.328 16.625 5.125 1 98.5 23 GLU B CA 1
ATOM 3456 C C . GLU B 1 23 ? 11.148 15.953 5.832 1 98.5 23 GLU B C 1
ATOM 3458 O O . GLU B 1 23 ? 11.031 16.031 7.055 1 98.5 23 GLU B O 1
ATOM 3463 N N . GLN B 1 24 ? 10.297 15.328 5.07 1 98.62 24 GLN B N 1
ATOM 3464 C CA . GLN B 1 24 ? 9.18 14.602 5.664 1 98.62 24 GLN B CA 1
ATOM 3465 C C . GLN B 1 24 ? 9.68 13.477 6.57 1 98.62 24 GLN B C 1
ATOM 3467 O O . GLN B 1 24 ? 9.125 13.25 7.648 1 98.62 24 GLN B O 1
ATOM 3472 N N . GLU B 1 25 ? 10.672 12.766 6.129 1 98.62 25 GLU B N 1
ATOM 3473 C CA . GLU B 1 25 ? 11.258 11.711 6.949 1 98.62 25 GLU B CA 1
ATOM 3474 C C . GLU B 1 25 ? 11.828 12.273 8.25 1 98.62 25 GLU B C 1
ATOM 3476 O O . GLU B 1 25 ? 11.656 11.68 9.312 1 98.62 25 GLU B O 1
ATOM 3481 N N . GLU B 1 26 ? 12.492 13.422 8.164 1 98.62 26 GLU B N 1
ATOM 3482 C CA . GLU B 1 26 ? 13 14.086 9.352 1 98.62 26 GLU B CA 1
ATOM 3483 C C . GLU B 1 26 ? 11.867 14.461 10.305 1 98.62 26 GLU B C 1
ATOM 3485 O O . GLU B 1 26 ? 11.977 14.266 11.516 1 98.62 26 GLU B O 1
ATOM 3490 N N . PHE B 1 27 ? 10.828 15.008 9.781 1 98.69 27 PHE B N 1
ATOM 3491 C CA . PHE B 1 27 ? 9.664 15.352 10.586 1 98.69 27 PHE B CA 1
ATOM 3492 C C . PHE B 1 27 ? 9.125 14.117 11.305 1 98.69 27 PHE B C 1
ATOM 3494 O O . PHE B 1 27 ? 8.859 14.156 12.508 1 98.69 27 PHE B O 1
ATOM 3501 N N . LEU B 1 28 ? 8.922 13.039 10.547 1 98.88 28 LEU B N 1
ATOM 3502 C CA . LEU B 1 28 ? 8.352 11.828 11.125 1 98.88 28 LEU B CA 1
ATOM 3503 C C . LEU B 1 28 ? 9.227 11.297 12.258 1 98.88 28 LEU B C 1
ATOM 3505 O O . LEU B 1 28 ? 8.711 10.836 13.281 1 98.88 28 LEU B O 1
ATOM 3509 N N . ASN B 1 29 ? 10.523 11.344 12.07 1 98.69 29 ASN B N 1
ATOM 3510 C CA . ASN B 1 29 ? 11.438 10.953 13.141 1 98.69 29 ASN B CA 1
ATOM 3511 C C . ASN B 1 29 ? 11.25 11.812 14.383 1 98.69 29 ASN B C 1
ATOM 3513 O O . ASN B 1 29 ? 11.148 11.281 15.492 1 98.69 29 ASN B O 1
ATOM 3517 N N . ASP B 1 30 ? 11.188 13.102 14.195 1 98.69 30 ASP B N 1
ATOM 3518 C CA . ASP B 1 30 ? 10.984 14.016 15.312 1 98.69 30 ASP B CA 1
ATOM 3519 C C . ASP B 1 30 ? 9.609 13.82 15.945 1 98.69 30 ASP B C 1
ATOM 3521 O O . ASP B 1 30 ? 9.453 13.93 17.156 1 98.69 30 ASP B O 1
ATOM 3525 N N . PHE B 1 31 ? 8.633 13.602 15.102 1 98.81 31 PHE B N 1
ATOM 3526 C CA . PHE B 1 31 ? 7.266 13.43 15.578 1 98.81 31 PHE B CA 1
ATOM 3527 C C . PHE B 1 31 ? 7.168 12.25 16.531 1 98.81 31 PHE B C 1
ATOM 3529 O O . PHE B 1 31 ? 6.504 12.336 17.562 1 98.81 31 PHE B O 1
ATOM 3536 N N . VAL B 1 32 ? 7.824 11.141 16.188 1 98.81 32 VAL B N 1
ATOM 3537 C CA . VAL B 1 32 ? 7.855 9.969 17.062 1 98.81 32 VAL B CA 1
ATOM 3538 C C . VAL B 1 32 ? 8.438 10.352 18.406 1 98.81 32 VAL B C 1
ATOM 3540 O O . VAL B 1 32 ? 7.906 9.961 19.453 1 98.81 32 VAL B O 1
ATOM 3543 N N . LYS B 1 33 ? 9.477 11.125 18.406 1 98.62 33 LYS B N 1
ATOM 3544 C CA . LYS B 1 33 ? 10.086 11.586 19.656 1 98.62 33 LYS B CA 1
ATOM 3545 C C . LYS B 1 33 ? 9.117 12.445 20.453 1 98.62 33 LYS B C 1
ATOM 3547 O O . LYS B 1 33 ? 9.008 12.289 21.672 1 98.62 33 LYS B O 1
ATOM 3552 N N . ILE B 1 34 ? 8.445 13.344 19.797 1 98.75 34 ILE B N 1
ATOM 3553 C CA . ILE B 1 34 ? 7.469 14.203 20.453 1 98.75 34 ILE B CA 1
ATOM 3554 C C . ILE B 1 34 ? 6.414 13.344 21.156 1 98.75 34 ILE B C 1
ATOM 3556 O O . ILE B 1 34 ? 6.074 13.594 22.312 1 98.75 34 ILE B O 1
ATOM 3560 N N . VAL B 1 35 ? 5.941 12.32 20.469 1 98.75 35 VAL B N 1
ATOM 3561 C CA . VAL B 1 35 ? 4.906 11.438 21 1 98.75 35 VAL B CA 1
ATOM 3562 C C . VAL B 1 35 ? 5.422 10.703 22.234 1 98.75 35 VAL B C 1
ATOM 3564 O O . VAL B 1 35 ? 4.734 10.648 23.266 1 98.75 35 VAL B O 1
ATOM 3567 N N . GLU B 1 36 ? 6.598 10.188 22.156 1 98.44 36 GLU B N 1
ATOM 3568 C CA . GLU B 1 36 ? 7.191 9.43 23.25 1 98.44 36 GLU B CA 1
ATOM 3569 C C . GLU B 1 36 ? 7.492 10.328 24.453 1 98.44 36 GLU B C 1
ATOM 3571 O O . GLU B 1 36 ? 7.141 10 25.578 1 98.44 36 GLU B O 1
ATOM 3576 N N . GLU B 1 37 ? 8.047 11.469 24.172 1 98.25 37 GLU B N 1
ATOM 3577 C CA . GLU B 1 37 ? 8.477 12.375 25.234 1 98.25 37 GLU B CA 1
ATOM 3578 C C . GLU B 1 37 ? 7.289 12.977 25.969 1 98.25 37 GLU B C 1
A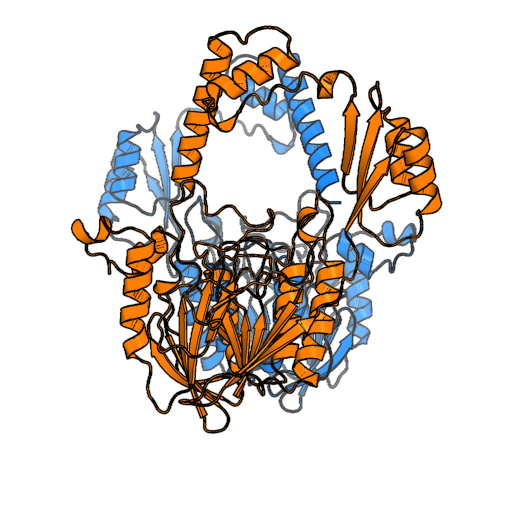TOM 3580 O O . GLU B 1 37 ? 7.395 13.328 27.156 1 98.25 37 GLU B O 1
ATOM 3585 N N . ASN B 1 38 ? 6.195 13.016 25.328 1 98.44 38 ASN B N 1
ATOM 3586 C CA . ASN B 1 38 ? 5.035 13.641 25.953 1 98.44 38 ASN B CA 1
ATOM 3587 C C . ASN B 1 38 ? 4.035 12.602 26.453 1 98.44 38 ASN B C 1
ATOM 3589 O O . ASN B 1 38 ? 2.918 12.945 26.844 1 98.44 38 ASN B O 1
ATOM 3593 N N . ASN B 1 39 ? 4.375 11.328 26.375 1 97.81 39 ASN B N 1
ATOM 3594 C CA . ASN B 1 39 ? 3.555 10.234 26.891 1 97.81 39 ASN B CA 1
ATOM 3595 C C . ASN B 1 39 ? 2.135 10.289 26.328 1 97.81 39 ASN B C 1
ATOM 3597 O O . ASN B 1 39 ? 1.165 10.25 27.094 1 97.81 39 ASN B O 1
ATOM 3601 N N . ILE B 1 40 ? 2.025 10.383 25.078 1 98.62 40 ILE B N 1
ATOM 3602 C CA . ILE B 1 40 ? 0.739 10.484 24.391 1 98.62 40 ILE B CA 1
ATOM 3603 C C . ILE B 1 40 ? -0.01 9.156 24.5 1 98.62 40 ILE B C 1
ATOM 3605 O O . ILE B 1 40 ? 0.584 8.086 24.359 1 98.62 40 ILE B O 1
ATOM 3609 N N . ASP B 1 41 ? -1.34 9.234 24.766 1 98.56 41 ASP B N 1
ATOM 3610 C CA . ASP B 1 41 ? -2.195 8.055 24.828 1 98.56 41 ASP B CA 1
ATOM 3611 C C . ASP B 1 41 ? -2.82 7.746 23.469 1 98.56 41 ASP B C 1
ATOM 3613 O O . ASP B 1 41 ? -2.838 6.594 23.047 1 98.56 41 ASP B O 1
ATOM 3617 N N . LEU B 1 42 ? -3.357 8.742 22.828 1 98.81 42 LEU B N 1
ATOM 3618 C CA . LEU B 1 42 ? -4.094 8.641 21.562 1 98.81 42 LEU B CA 1
ATOM 3619 C C . LEU B 1 42 ? -3.564 9.641 20.547 1 98.81 42 LEU B C 1
ATOM 3621 O O . LEU B 1 42 ? -3.492 10.836 20.828 1 98.81 42 LEU B O 1
ATOM 3625 N N . ILE B 1 43 ? -3.125 9.156 19.438 1 98.94 43 ILE B N 1
ATOM 3626 C CA . ILE B 1 43 ? -2.732 10 18.312 1 98.94 43 ILE B CA 1
ATOM 3627 C C . ILE B 1 43 ? -3.877 10.086 17.312 1 98.94 43 ILE B C 1
ATOM 3629 O O . ILE B 1 43 ? -4.418 9.055 16.891 1 98.94 43 ILE B O 1
ATOM 3633 N N . MET B 1 44 ? -4.32 11.25 16.953 1 98.94 44 MET B N 1
ATOM 3634 C CA . MET B 1 44 ? -5.344 11.477 15.945 1 98.94 44 MET B CA 1
ATOM 3635 C C . MET B 1 44 ? -4.738 12.086 14.688 1 98.94 44 MET B C 1
ATOM 3637 O O . MET B 1 44 ? -4.234 13.211 14.711 1 98.94 44 MET B O 1
ATOM 3641 N N . ILE B 1 45 ? -4.738 11.367 13.594 1 98.94 45 ILE B N 1
ATOM 3642 C CA . ILE B 1 45 ? -4.262 11.836 12.297 1 98.94 45 ILE B CA 1
ATOM 3643 C C . ILE B 1 45 ? -5.453 12.18 11.406 1 98.94 45 ILE B C 1
ATOM 3645 O O . ILE B 1 45 ? -6.133 11.281 10.898 1 98.94 45 ILE B O 1
ATOM 3649 N N . ALA B 1 46 ? -5.656 13.445 11.125 1 98.75 46 ALA B N 1
ATOM 3650 C CA . ALA B 1 46 ? -6.91 13.922 10.562 1 98.75 46 ALA B CA 1
ATOM 3651 C C . ALA B 1 46 ? -6.809 14.062 9.039 1 98.75 46 ALA B C 1
ATOM 3653 O O . ALA B 1 46 ? -7.199 15.086 8.477 1 98.75 46 ALA B O 1
ATOM 3654 N N . GLY B 1 47 ? -6.23 13.117 8.391 1 98.06 47 GLY B N 1
ATOM 3655 C CA . GLY B 1 47 ? -6.371 12.945 6.957 1 98.06 47 GLY B CA 1
ATOM 3656 C C . GLY B 1 47 ? -5.227 13.57 6.172 1 98.06 47 GLY B C 1
ATOM 3657 O O . GLY B 1 47 ? -4.352 14.219 6.746 1 98.06 47 GLY B O 1
ATOM 3658 N N . ASP B 1 48 ? -5.254 13.234 4.836 1 97.62 48 ASP B N 1
ATOM 3659 C CA . ASP B 1 48 ? -4.23 13.625 3.877 1 97.62 48 ASP B CA 1
ATOM 3660 C C . ASP B 1 48 ? -2.846 13.164 4.332 1 97.62 48 ASP B C 1
ATOM 3662 O O . ASP B 1 48 ? -1.91 13.961 4.402 1 97.62 48 ASP B O 1
ATOM 3666 N N . VAL B 1 49 ? -2.826 11.906 4.633 1 98.69 49 VAL B N 1
ATOM 3667 C CA . VAL B 1 49 ? -1.564 11.25 4.961 1 98.69 49 VAL B CA 1
ATOM 3668 C C . VAL B 1 49 ? -0.622 11.312 3.76 1 98.69 49 VAL B C 1
ATOM 3670 O O . VAL B 1 49 ? 0.55 11.672 3.902 1 98.69 49 VAL B O 1
ATOM 3673 N N . TYR B 1 50 ? -1.188 10.969 2.633 1 98.25 50 TYR B N 1
ATOM 3674 C CA . TYR B 1 50 ? -0.425 11 1.39 1 98.25 50 TYR B CA 1
ATOM 3675 C C . TYR B 1 50 ? -0.773 12.227 0.562 1 98.25 50 TYR B C 1
ATOM 3677 O O . TYR B 1 50 ? -1.826 12.836 0.759 1 98.25 50 TYR B O 1
ATOM 3685 N N . ASP B 1 51 ? 0.153 12.539 -0.331 1 97.19 51 ASP B N 1
ATOM 3686 C CA . ASP B 1 51 ? -0.098 13.672 -1.214 1 97.19 51 ASP B CA 1
ATOM 3687 C C . ASP B 1 51 ? -1.005 13.273 -2.375 1 97.19 51 ASP B C 1
ATOM 3689 O O . ASP B 1 51 ? -1.63 14.133 -3.004 1 97.19 51 ASP B O 1
ATOM 3693 N N . SER B 1 52 ? -1.022 11.992 -2.645 1 94.5 52 SER B N 1
ATOM 3694 C CA . SER B 1 52 ? -1.825 11.508 -3.76 1 94.5 52 SER B CA 1
ATOM 3695 C C . SER B 1 52 ? -2.498 10.18 -3.418 1 94.5 52 SER B C 1
ATOM 3697 O O . SER B 1 52 ? -2.098 9.5 -2.473 1 94.5 52 SER B O 1
ATOM 3699 N N . SER B 1 53 ? -3.521 9.859 -4.246 1 94.25 53 SER B N 1
ATOM 3700 C CA . SER B 1 53 ? -4.266 8.625 -4.043 1 94.25 53 SER B CA 1
ATOM 3701 C C . SER B 1 53 ? -3.404 7.402 -4.344 1 94.25 53 SER B C 1
ATOM 3703 O O . SER B 1 53 ? -3.721 6.289 -3.918 1 94.25 53 SER B O 1
ATOM 3705 N N . ASN B 1 54 ? -2.404 7.551 -5.145 1 93.81 54 ASN B N 1
ATOM 3706 C CA . ASN B 1 54 ? -1.394 6.539 -5.441 1 93.81 54 ASN B CA 1
ATOM 3707 C C . ASN B 1 54 ? 0.004 7.016 -5.059 1 93.81 54 ASN B C 1
ATOM 3709 O O . ASN B 1 54 ? 0.794 7.398 -5.922 1 93.81 54 ASN B O 1
ATOM 3713 N N . PRO B 1 55 ? 0.302 6.934 -3.779 1 96.69 55 PRO B N 1
ATOM 3714 C CA . PRO B 1 55 ? 1.579 7.477 -3.311 1 96.69 55 PRO B CA 1
ATOM 3715 C C . PRO B 1 55 ? 2.779 6.672 -3.803 1 96.69 55 PRO B C 1
ATOM 3717 O O . PRO B 1 55 ? 2.637 5.496 -4.152 1 96.69 55 PRO B O 1
ATOM 3720 N N . PRO B 1 56 ? 3.984 7.336 -3.895 1 95.56 56 PRO B N 1
ATOM 3721 C CA . PRO B 1 56 ? 5.203 6.566 -4.16 1 95.56 56 PRO B CA 1
ATOM 3722 C C . PRO B 1 56 ? 5.488 5.527 -3.078 1 95.56 56 PRO B C 1
ATOM 3724 O O . PRO B 1 56 ? 5.062 5.688 -1.933 1 95.56 56 PRO B O 1
ATOM 3727 N N . ALA B 1 57 ? 6.207 4.512 -3.434 1 94.5 57 ALA B N 1
ATOM 3728 C CA . ALA B 1 57 ? 6.508 3.4 -2.535 1 94.5 57 ALA B CA 1
ATOM 3729 C C . ALA B 1 57 ? 7.223 3.889 -1.278 1 94.5 57 ALA B C 1
ATOM 3731 O O . ALA B 1 57 ? 6.934 3.424 -0.173 1 94.5 57 ALA B O 1
ATOM 3732 N N . ARG B 1 58 ? 8.125 4.785 -1.444 1 96.38 58 ARG B N 1
ATOM 3733 C CA . ARG B 1 58 ? 8.875 5.312 -0.307 1 96.38 58 ARG B CA 1
ATOM 3734 C C . ARG B 1 58 ? 7.941 5.98 0.698 1 96.38 58 ARG B C 1
ATOM 3736 O O . ARG B 1 58 ? 8.156 5.887 1.908 1 96.38 58 ARG B O 1
ATOM 3743 N N . ALA B 1 59 ? 6.949 6.695 0.223 1 98.19 59 ALA B N 1
ATOM 3744 C CA . ALA B 1 59 ? 5.969 7.332 1.099 1 98.19 59 ALA B CA 1
ATOM 3745 C C . ALA B 1 59 ? 5.215 6.297 1.924 1 98.19 59 ALA B C 1
ATOM 3747 O O . ALA B 1 59 ? 4.996 6.488 3.123 1 98.19 59 ALA B O 1
ATOM 3748 N N . GLU B 1 60 ? 4.828 5.23 1.285 1 97.31 60 GLU B N 1
ATOM 3749 C CA . GLU B 1 60 ? 4.137 4.156 1.998 1 97.31 60 GLU B CA 1
ATOM 3750 C C . GLU B 1 60 ? 5.031 3.545 3.07 1 97.31 60 GLU B C 1
ATOM 3752 O O . GLU B 1 60 ? 4.586 3.291 4.191 1 97.31 60 GLU B O 1
ATOM 3757 N N . LYS B 1 61 ? 6.242 3.316 2.695 1 96.62 61 LYS B N 1
ATOM 3758 C CA . LYS B 1 61 ? 7.199 2.77 3.654 1 96.62 61 LYS B CA 1
ATOM 3759 C C . LYS B 1 61 ? 7.352 3.688 4.863 1 96.62 61 LYS B C 1
ATOM 3761 O O . LYS B 1 61 ? 7.332 3.225 6.008 1 96.62 61 LYS B O 1
ATOM 3766 N N . MET B 1 62 ? 7.516 4.988 4.59 1 98.06 62 MET B N 1
ATOM 3767 C CA . MET B 1 62 ? 7.617 5.973 5.664 1 98.06 62 MET B CA 1
ATOM 3768 C C . MET B 1 62 ? 6.398 5.906 6.578 1 98.06 62 MET B C 1
ATOM 3770 O O . MET B 1 62 ? 6.531 5.961 7.805 1 98.06 62 MET B O 1
ATOM 3774 N N . PHE B 1 63 ? 5.262 5.766 6 1 98.69 63 PHE B N 1
ATOM 3775 C CA . PHE B 1 63 ? 4 5.75 6.734 1 98.69 63 PHE B CA 1
ATOM 3776 C C . PHE B 1 63 ? 3.945 4.559 7.684 1 98.69 63 PHE B C 1
ATOM 3778 O O . PHE B 1 63 ? 3.766 4.73 8.891 1 98.69 63 PHE B O 1
ATOM 3785 N N . TYR B 1 64 ? 4.184 3.371 7.188 1 98.19 64 TYR B N 1
ATOM 3786 C CA . TYR B 1 64 ? 4.051 2.16 7.992 1 98.19 64 TYR B CA 1
ATOM 3787 C C . TYR B 1 64 ? 5.152 2.072 9.039 1 98.19 64 TYR B C 1
ATOM 3789 O O . TYR B 1 64 ? 4.918 1.634 10.164 1 98.19 64 TYR B O 1
ATOM 3797 N N . ASP B 1 65 ? 6.387 2.508 8.656 1 97.56 65 ASP B N 1
ATOM 3798 C CA . ASP B 1 65 ? 7.473 2.574 9.633 1 97.56 65 ASP B CA 1
ATOM 3799 C C . ASP B 1 65 ? 7.098 3.469 10.812 1 97.56 65 ASP B C 1
ATOM 3801 O O . ASP B 1 65 ? 7.285 3.088 11.969 1 97.56 65 ASP B O 1
ATOM 3805 N N . THR B 1 66 ? 6.578 4.574 10.477 1 98.75 66 THR B N 1
ATOM 3806 C CA . THR B 1 66 ? 6.215 5.551 11.5 1 98.75 66 THR B CA 1
ATOM 3807 C C . THR B 1 66 ? 5.082 5.023 12.375 1 98.75 66 THR B C 1
ATOM 3809 O O . THR B 1 66 ? 5.129 5.145 13.602 1 98.75 66 THR B O 1
ATOM 3812 N N . LEU B 1 67 ? 4.051 4.418 11.773 1 98.56 67 LEU B N 1
ATOM 3813 C CA . LEU B 1 67 ? 2.932 3.875 12.531 1 98.56 67 LEU B CA 1
ATOM 3814 C C . LEU B 1 67 ? 3.414 2.84 13.547 1 98.56 67 LEU B C 1
ATOM 3816 O O . LEU B 1 67 ? 2.961 2.83 14.695 1 98.56 67 LEU B O 1
ATOM 3820 N N . LYS B 1 68 ? 4.301 1.979 13.094 1 98.25 68 LYS B N 1
ATOM 3821 C CA . LYS B 1 68 ? 4.844 0.966 13.992 1 98.25 68 LYS B CA 1
ATOM 3822 C C . LYS B 1 68 ? 5.543 1.609 15.18 1 98.25 68 LYS B C 1
ATOM 3824 O O . LYS B 1 68 ? 5.301 1.231 16.328 1 98.25 68 LYS B O 1
ATOM 3829 N N . ARG B 1 69 ? 6.32 2.578 14.891 1 98.44 69 ARG B N 1
ATOM 3830 C CA . ARG B 1 69 ? 7.062 3.25 15.945 1 98.44 69 ARG B CA 1
ATOM 3831 C C . ARG B 1 69 ? 6.125 4.004 16.875 1 98.44 69 ARG B C 1
ATOM 3833 O O . ARG B 1 69 ? 6.301 3.979 18.109 1 98.44 69 ARG B O 1
ATOM 3840 N N . LEU B 1 70 ? 5.141 4.66 16.328 1 98.75 70 LEU B N 1
ATOM 3841 C CA . LEU B 1 70 ? 4.184 5.43 17.125 1 98.75 70 LEU B CA 1
ATOM 3842 C C . LEU B 1 70 ? 3.389 4.516 18.047 1 98.75 70 LEU B C 1
ATOM 3844 O O . LEU B 1 70 ? 2.967 4.938 19.125 1 98.75 70 LEU B O 1
ATOM 3848 N N . SER B 1 71 ? 3.158 3.312 17.656 1 97.94 71 SER B N 1
ATOM 3849 C CA . SER B 1 71 ? 2.297 2.385 18.391 1 97.94 71 SER B CA 1
ATOM 3850 C C . SER B 1 71 ? 2.879 2.047 19.75 1 97.94 71 SER B C 1
ATOM 3852 O O . SER B 1 71 ? 2.143 1.698 20.688 1 97.94 71 SER B O 1
ATOM 3854 N N . GLY B 1 72 ? 4.242 2.104 19.859 1 96.56 72 GLY B N 1
ATOM 3855 C CA . GLY B 1 72 ? 4.871 1.659 21.094 1 96.56 72 GLY B CA 1
ATOM 3856 C C . GLY B 1 72 ? 4.516 0.232 21.469 1 96.56 72 GLY B C 1
ATOM 3857 O O . GLY B 1 72 ? 4.215 -0.057 22.625 1 96.56 72 GLY B O 1
ATOM 3858 N N . ASN B 1 73 ? 4.426 -0.583 20.422 1 92.31 73 ASN B N 1
ATOM 3859 C CA . ASN B 1 73 ? 4.078 -1.992 20.562 1 92.31 73 ASN B CA 1
ATOM 3860 C C . ASN B 1 73 ? 2.676 -2.168 21.141 1 92.31 73 ASN B C 1
ATOM 3862 O O . ASN B 1 73 ? 2.449 -3.045 21.984 1 92.31 73 ASN B O 1
ATOM 3866 N N . GLY B 1 74 ? 1.805 -1.28 20.812 1 95.19 74 GLY B N 1
ATOM 3867 C CA . GLY B 1 74 ? 0.399 -1.416 21.156 1 95.19 74 GLY B CA 1
ATOM 3868 C C . GLY B 1 74 ? 0.007 -0.617 22.375 1 95.19 74 GLY B C 1
ATOM 3869 O O . GLY B 1 74 ? -1.161 -0.609 22.781 1 95.19 74 GLY B O 1
ATOM 3870 N N . GLU B 1 75 ? 0.949 0.08 22.938 1 97.19 75 GLU B N 1
ATOM 3871 C CA . GLU B 1 75 ? 0.68 0.861 24.141 1 97.19 75 GLU B CA 1
ATOM 3872 C C . GLU B 1 75 ? -0.133 2.111 23.812 1 97.19 75 GLU B C 1
ATOM 3874 O O . GLU B 1 75 ? -0.9 2.594 24.656 1 97.19 75 GLU B O 1
ATOM 3879 N N . ARG B 1 76 ? 0.079 2.635 22.688 1 98.38 76 ARG B N 1
ATOM 3880 C CA . ARG B 1 76 ? -0.629 3.832 22.25 1 98.38 76 ARG B CA 1
ATOM 3881 C C . ARG B 1 76 ? -1.68 3.494 21.188 1 98.38 76 ARG B C 1
ATOM 3883 O O . ARG B 1 76 ? -1.512 2.545 20.422 1 98.38 76 ARG B O 1
ATOM 3890 N N . LEU B 1 77 ? -2.758 4.234 21.188 1 98.69 77 LEU B N 1
ATOM 3891 C CA . LEU B 1 77 ? -3.725 4.133 20.109 1 98.69 77 LEU B CA 1
ATOM 3892 C C . LEU B 1 77 ? -3.467 5.203 19.047 1 98.69 77 LEU B C 1
ATOM 3894 O O . LEU B 1 77 ? -3.119 6.336 19.375 1 98.69 77 LEU B O 1
ATOM 3898 N N . THR B 1 78 ? -3.562 4.836 17.844 1 98.88 78 THR B N 1
ATOM 3899 C CA . THR B 1 78 ? -3.547 5.777 16.719 1 98.88 78 THR B CA 1
ATOM 3900 C C . THR B 1 78 ? -4.844 5.684 15.922 1 98.88 78 THR B C 1
ATOM 3902 O O . THR B 1 78 ? -5.246 4.598 15.508 1 98.88 78 THR B O 1
ATOM 3905 N N . LEU B 1 79 ? -5.57 6.734 15.805 1 98.94 79 LEU B N 1
ATOM 3906 C CA . LEU B 1 79 ? -6.754 6.848 14.961 1 98.94 79 LEU B CA 1
ATOM 3907 C C . LEU B 1 79 ? -6.461 7.68 13.719 1 98.94 79 LEU B C 1
ATOM 3909 O O . LEU B 1 79 ? -6.086 8.852 13.82 1 98.94 79 LEU B O 1
ATOM 3913 N N . ILE B 1 80 ? -6.633 7.062 12.562 1 98.88 80 ILE B N 1
ATOM 3914 C CA . ILE B 1 80 ? -6.332 7.727 11.297 1 98.88 80 ILE B CA 1
ATOM 3915 C C . ILE B 1 80 ? -7.586 7.766 10.43 1 98.88 80 ILE B C 1
ATOM 3917 O O . ILE B 1 80 ? -8.281 6.758 10.289 1 98.88 80 ILE B O 1
ATOM 3921 N N . ILE B 1 81 ? -7.891 8.875 9.836 1 98.62 81 ILE B N 1
ATOM 3922 C CA . ILE B 1 81 ? -8.961 8.969 8.852 1 98.62 81 ILE B CA 1
ATOM 3923 C C . ILE B 1 81 ? -8.398 9.445 7.512 1 98.62 81 ILE B C 1
ATOM 3925 O O . ILE B 1 81 ? -7.277 9.961 7.457 1 98.62 81 ILE B O 1
ATOM 3929 N N . SER B 1 82 ? -9.156 9.281 6.41 1 97.81 82 SER B N 1
ATOM 3930 C CA . SER B 1 82 ? -8.711 9.711 5.082 1 97.81 82 SER B CA 1
ATOM 3931 C C . SER B 1 82 ? -9.047 11.172 4.832 1 97.81 82 SER B C 1
ATOM 3933 O O . SER B 1 82 ? -10.055 11.68 5.32 1 97.81 82 SER B O 1
ATOM 3935 N N . GLY B 1 83 ? -8.141 11.859 4.18 1 96.38 83 GLY B N 1
ATOM 3936 C CA . GLY B 1 83 ? -8.438 13.164 3.596 1 96.38 83 GLY B CA 1
ATOM 3937 C C . GLY B 1 83 ? -8.742 13.094 2.111 1 96.38 83 GLY B C 1
ATOM 3938 O O . GLY B 1 83 ? -8.961 12.008 1.564 1 96.38 83 GLY B O 1
ATOM 3939 N N . ASN B 1 84 ? -8.859 14.195 1.439 1 92.94 84 ASN B N 1
ATOM 3940 C CA . ASN B 1 84 ? -9.289 14.227 0.048 1 92.94 84 ASN B CA 1
ATOM 3941 C C . ASN B 1 84 ? -8.18 13.773 -0.897 1 92.94 84 ASN B C 1
ATOM 3943 O O . ASN B 1 84 ? -8.445 13.43 -2.049 1 92.94 84 ASN B O 1
ATOM 3947 N N . HIS B 1 85 ? -6.902 13.82 -0.466 1 94.94 85 HIS B N 1
ATOM 3948 C CA . HIS B 1 85 ? -5.801 13.312 -1.272 1 94.94 85 HIS B CA 1
ATOM 3949 C C . HIS B 1 85 ? -5.66 11.797 -1.13 1 94.94 85 HIS B C 1
ATOM 3951 O O . HIS B 1 85 ? -5.125 11.133 -2.02 1 94.94 85 HIS B O 1
ATOM 3957 N N . ASP B 1 86 ? -6.148 11.297 -0.093 1 96.56 86 ASP B N 1
ATOM 3958 C CA . ASP B 1 86 ? -5.977 9.883 0.217 1 96.56 86 ASP B CA 1
ATOM 3959 C C . ASP B 1 86 ? -6.977 9.023 -0.557 1 96.56 86 ASP B C 1
ATOM 3961 O O . ASP B 1 86 ? -8.117 9.438 -0.78 1 96.56 86 ASP B O 1
ATOM 3965 N N . ASN B 1 87 ? -6.52 7.871 -1.003 1 95.62 87 ASN B N 1
ATOM 3966 C CA . ASN B 1 87 ? -7.453 6.805 -1.35 1 95.62 87 ASN B CA 1
ATOM 3967 C C . ASN B 1 87 ? -7.934 6.059 -0.11 1 95.62 87 ASN B C 1
ATOM 3969 O O . ASN B 1 87 ? -7.141 5.41 0.576 1 95.62 87 ASN B O 1
ATOM 3973 N N . PRO B 1 88 ? -9.227 6.168 0.156 1 96.31 88 PRO B N 1
ATOM 3974 C CA . PRO B 1 88 ? -9.711 5.598 1.417 1 96.31 88 PRO B CA 1
ATOM 3975 C C . PRO B 1 88 ? -9.438 4.102 1.53 1 96.31 88 PRO B C 1
ATOM 3977 O O . PRO B 1 88 ? -9.031 3.621 2.592 1 96.31 88 PRO B O 1
ATOM 3980 N N . ASP B 1 89 ? -9.641 3.363 0.497 1 95.19 89 ASP B N 1
ATOM 3981 C CA . ASP B 1 89 ? -9.445 1.917 0.516 1 95.19 89 ASP B CA 1
ATOM 3982 C C . ASP B 1 89 ? -7.969 1.564 0.708 1 95.19 89 ASP B C 1
ATOM 3984 O O . ASP B 1 89 ? -7.641 0.642 1.455 1 95.19 89 ASP B O 1
ATOM 3988 N N . ARG B 1 90 ? -7.125 2.256 0.022 1 96 90 ARG B N 1
ATOM 3989 C CA . ARG B 1 90 ? -5.691 2.021 0.141 1 96 90 ARG B CA 1
ATOM 3990 C C . ARG B 1 90 ? -5.191 2.369 1.54 1 96 90 ARG B C 1
ATOM 3992 O O . ARG B 1 90 ? -4.387 1.639 2.117 1 96 90 ARG B O 1
ATOM 3999 N N . LEU B 1 91 ? -5.672 3.426 2.049 1 96.94 91 LEU B N 1
ATOM 4000 C CA . LEU B 1 91 ? -5.238 3.887 3.363 1 96.94 91 LEU B CA 1
ATOM 4001 C C . LEU B 1 91 ? -5.535 2.842 4.434 1 96.94 91 LEU B C 1
ATOM 4003 O O . LEU B 1 91 ? -4.734 2.643 5.352 1 96.94 91 LEU B O 1
ATOM 4007 N N . VAL B 1 92 ? -6.691 2.166 4.32 1 96.62 92 VAL B N 1
ATOM 4008 C CA . VAL B 1 92 ? -7.117 1.283 5.398 1 96.62 92 VAL B CA 1
ATOM 4009 C C . VAL B 1 92 ? -6.727 -0.157 5.074 1 96.62 92 VAL B C 1
ATOM 4011 O O . VAL B 1 92 ? -7.047 -1.079 5.828 1 96.62 92 VAL B O 1
ATOM 4014 N N . ALA B 1 93 ? -6.008 -0.403 3.992 1 95.81 93 ALA B N 1
ATOM 4015 C CA . ALA B 1 93 ? -5.742 -1.742 3.473 1 95.81 93 ALA B CA 1
ATOM 4016 C C . ALA B 1 93 ? -4.984 -2.588 4.492 1 95.81 93 ALA B C 1
ATOM 4018 O O . ALA B 1 93 ? -5.254 -3.781 4.641 1 95.81 93 ALA B O 1
ATOM 4019 N N . ALA B 1 94 ? -4.066 -1.986 5.227 1 96.06 94 ALA B N 1
ATOM 4020 C CA . ALA B 1 94 ? -3.227 -2.734 6.16 1 96.06 94 ALA B CA 1
ATOM 4021 C C . ALA B 1 94 ? -3.883 -2.83 7.535 1 96.06 94 ALA B C 1
ATOM 4023 O O . ALA B 1 94 ? -3.242 -3.236 8.508 1 96.06 94 ALA B O 1
ATOM 4024 N N . GLY B 1 95 ? -5.156 -2.473 7.629 1 95.94 95 GLY B N 1
ATOM 4025 C CA . GLY B 1 95 ? -5.91 -2.467 8.875 1 95.94 95 GLY B CA 1
ATOM 4026 C C . GLY B 1 95 ? -5.793 -3.766 9.648 1 95.94 95 GLY B C 1
ATOM 4027 O O . GLY B 1 95 ? -5.516 -3.756 10.852 1 95.94 95 GLY B O 1
ATOM 4028 N N . PRO B 1 96 ? -5.957 -4.875 8.984 1 94.81 96 PRO B N 1
ATOM 4029 C CA . PRO B 1 96 ? -5.914 -6.164 9.688 1 94.81 96 PRO B CA 1
ATOM 4030 C C . PRO B 1 96 ? -4.582 -6.398 10.398 1 94.81 96 PRO B C 1
ATOM 4032 O O . PRO B 1 96 ? -4.559 -6.961 11.5 1 94.81 96 PRO B O 1
ATOM 4035 N N . LEU B 1 97 ? -3.477 -5.922 9.82 1 96.38 97 LEU B N 1
ATOM 4036 C CA . LEU B 1 97 ? -2.166 -6.047 10.445 1 96.38 97 LEU B CA 1
ATOM 4037 C C . LEU B 1 97 ? -1.967 -4.969 11.508 1 96.38 97 LEU B C 1
ATOM 4039 O O . LEU B 1 97 ? -1.362 -5.227 12.547 1 96.38 97 LEU B O 1
ATOM 4043 N N . ALA B 1 98 ? -2.537 -3.818 11.281 1 97.62 98 ALA B N 1
ATOM 4044 C CA . ALA B 1 98 ? -2.316 -2.631 12.102 1 97.62 98 ALA B CA 1
ATOM 4045 C C . ALA B 1 98 ? -3.074 -2.729 13.422 1 97.62 98 ALA B C 1
ATOM 4047 O O . ALA B 1 98 ? -2.639 -2.176 14.438 1 97.62 98 ALA B O 1
ATOM 4048 N N . ARG B 1 99 ? -4.172 -3.488 13.438 1 97.31 99 ARG B N 1
ATOM 4049 C CA . ARG B 1 99 ? -5.07 -3.576 14.578 1 97.31 99 ARG B CA 1
ATOM 4050 C C . ARG B 1 99 ? -4.32 -4.02 15.836 1 97.31 99 ARG B C 1
ATOM 4052 O O . ARG B 1 99 ? -4.48 -3.426 16.906 1 97.31 99 ARG B O 1
ATOM 4059 N N . ASP B 1 100 ? -3.475 -4.961 15.711 1 96.44 100 ASP B N 1
ATOM 4060 C CA . ASP B 1 100 ? -2.771 -5.535 16.859 1 96.44 100 ASP B CA 1
ATOM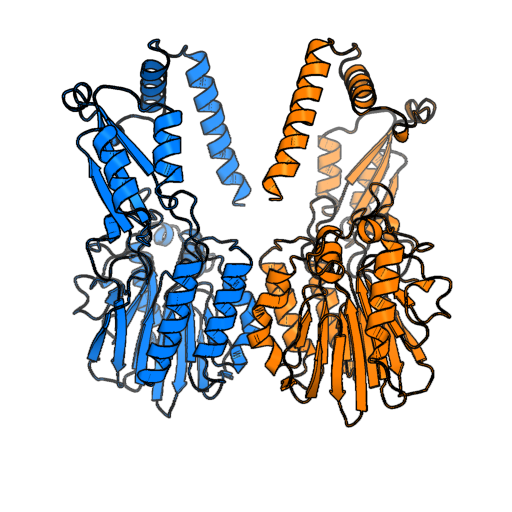 4061 C C . ASP B 1 100 ? -1.742 -4.555 17.406 1 96.44 100 ASP B C 1
ATOM 4063 O O . ASP B 1 100 ? -1.218 -4.758 18.516 1 96.44 100 ASP B O 1
ATOM 4067 N N . HIS B 1 101 ? -1.514 -3.512 16.672 1 97.75 101 HIS B N 1
ATOM 4068 C CA . HIS B 1 101 ? -0.581 -2.48 17.109 1 97.75 101 HIS B CA 1
ATOM 4069 C C . HIS B 1 101 ? -1.322 -1.256 17.641 1 97.75 101 HIS B C 1
ATOM 4071 O O . HIS B 1 101 ? -0.716 -0.203 17.859 1 97.75 101 HIS B O 1
ATOM 4077 N N . GLY B 1 102 ? -2.627 -1.346 17.797 1 98.44 102 GLY B N 1
ATOM 4078 C CA . GLY B 1 102 ? -3.408 -0.243 18.344 1 98.44 102 GLY B CA 1
ATOM 4079 C C . GLY B 1 102 ? -3.723 0.824 17.312 1 98.44 102 GLY B C 1
ATOM 4080 O O . GLY B 1 102 ? -3.904 1.993 17.656 1 98.44 102 GLY B O 1
ATOM 4081 N N . ILE B 1 103 ? -3.75 0.437 16.094 1 98.75 103 ILE B N 1
ATOM 4082 C CA . ILE B 1 103 ? -3.965 1.404 15.023 1 98.75 103 ILE B CA 1
ATOM 4083 C C . ILE B 1 103 ? -5.363 1.218 14.438 1 98.75 103 ILE B C 1
ATOM 4085 O O . ILE B 1 103 ? -5.719 0.118 14.008 1 98.75 103 ILE B O 1
ATOM 4089 N N . ILE B 1 104 ? -6.156 2.23 14.469 1 98.75 104 ILE B N 1
ATOM 4090 C CA . ILE B 1 104 ? -7.516 2.26 13.938 1 98.75 104 ILE B CA 1
ATOM 4091 C C . ILE B 1 104 ? -7.559 3.107 12.672 1 98.75 104 ILE B C 1
ATOM 4093 O O . ILE B 1 104 ? -7.152 4.273 12.68 1 98.75 104 ILE B O 1
ATOM 4097 N N . MET B 1 105 ? -8.039 2.541 11.594 1 98.25 105 MET B N 1
ATOM 4098 C CA . MET B 1 105 ? -8.078 3.236 10.312 1 98.25 105 MET B CA 1
ATOM 4099 C C . MET B 1 105 ? -9.508 3.35 9.797 1 98.25 105 MET B C 1
ATOM 4101 O O . MET B 1 105 ? -10.227 2.352 9.727 1 98.25 105 MET B O 1
ATOM 4105 N N . VAL B 1 106 ? -9.898 4.535 9.469 1 98.31 106 VAL B N 1
ATOM 4106 C CA . VAL B 1 106 ? -11.25 4.805 8.984 1 98.31 106 VAL B CA 1
ATOM 4107 C C . VAL B 1 106 ? -11.188 5.496 7.625 1 98.31 106 VAL B C 1
ATOM 4109 O O . VAL B 1 106 ? -10.742 6.645 7.527 1 98.31 106 VAL B O 1
ATOM 4112 N N . GLY B 1 107 ? -11.703 4.852 6.602 1 97.12 107 GLY B N 1
ATOM 4113 C CA . GLY B 1 107 ? -11.555 5.352 5.246 1 97.12 107 GLY B CA 1
ATOM 4114 C C . GLY B 1 107 ? -12.68 6.277 4.82 1 97.12 107 GLY B C 1
ATOM 4115 O O . GLY B 1 107 ? -12.453 7.223 4.059 1 97.12 107 GLY B O 1
ATOM 4116 N N . THR B 1 108 ? -13.898 5.977 5.219 1 95.38 108 THR B N 1
ATOM 4117 C CA . THR B 1 108 ? -15.078 6.75 4.844 1 95.38 108 THR B CA 1
ATOM 4118 C C . THR B 1 108 ? -16.016 6.902 6.035 1 95.38 108 THR B C 1
ATOM 4120 O O . THR B 1 108 ? -15.891 6.188 7.031 1 95.38 108 THR B O 1
ATOM 4123 N N . PRO B 1 109 ? -16.938 7.809 5.91 1 94.44 109 PRO B N 1
ATOM 4124 C CA . PRO B 1 109 ? -17.922 7.957 6.992 1 94.44 109 PRO B CA 1
ATOM 4125 C C . PRO B 1 109 ? -18.766 6.707 7.188 1 94.44 109 PRO B C 1
ATOM 4127 O O . PRO B 1 109 ? -19.422 6.555 8.227 1 94.44 109 PRO B O 1
ATOM 4130 N N . LYS B 1 110 ? -18.766 5.781 6.285 1 94.19 110 LYS B N 1
ATOM 4131 C CA . LYS B 1 110 ? -19.562 4.559 6.363 1 94.19 110 LYS B CA 1
ATOM 4132 C C . LYS B 1 110 ? -18.766 3.414 6.965 1 94.19 110 LYS B C 1
ATOM 4134 O O . LYS B 1 110 ? -19.297 2.344 7.25 1 94.19 110 LYS B O 1
ATOM 4139 N N . THR B 1 111 ? -17.516 3.656 7.145 1 95 111 THR B N 1
ATOM 4140 C CA . THR B 1 111 ? -16.672 2.609 7.688 1 95 111 THR B CA 1
ATOM 4141 C C . THR B 1 111 ? -17.109 2.229 9.102 1 95 111 THR B C 1
ATOM 4143 O O . THR B 1 111 ? -17.312 3.1 9.953 1 95 111 THR B O 1
ATOM 4146 N N . VAL B 1 112 ? -17.312 0.966 9.32 1 97.19 112 VAL B N 1
ATOM 4147 C CA . VAL B 1 112 ? -17.562 0.453 10.664 1 97.19 112 VAL B CA 1
ATOM 4148 C C . VAL B 1 112 ? -16.328 -0.286 11.172 1 97.19 112 VAL B C 1
ATOM 4150 O O . VAL B 1 112 ? -15.922 -1.303 10.602 1 97.19 112 VAL B O 1
ATOM 4153 N N . VAL B 1 113 ? -15.742 0.208 12.156 1 97.88 113 VAL B N 1
ATOM 4154 C CA . VAL B 1 113 ? -14.547 -0.374 12.758 1 97.88 113 VAL B CA 1
ATOM 4155 C C . VAL B 1 113 ? -14.93 -1.586 13.609 1 97.88 113 VAL B C 1
ATOM 4157 O O . VAL B 1 113 ? -15.859 -1.514 14.422 1 97.88 113 VAL B O 1
ATOM 4160 N N . PRO B 1 114 ? -14.289 -2.725 13.445 1 96.62 114 PRO B N 1
ATOM 4161 C CA . PRO B 1 114 ? -14.609 -3.881 14.281 1 96.62 114 PRO B CA 1
ATOM 4162 C C . PRO B 1 114 ? -14.305 -3.643 15.758 1 96.62 114 PRO B C 1
ATOM 4164 O O . PRO B 1 114 ? -13.242 -3.105 16.094 1 96.62 114 PRO B O 1
ATOM 4167 N N . CYS B 1 115 ? -15.219 -4.082 16.547 1 98.38 115 CYS B N 1
ATOM 4168 C CA . CYS B 1 115 ? -14.977 -4.016 17.984 1 98.38 115 CYS B CA 1
ATOM 4169 C C . CYS B 1 115 ? -13.969 -5.074 18.422 1 98.38 115 CYS B C 1
ATOM 4171 O O . CYS B 1 115 ? -13.805 -6.09 17.734 1 98.38 115 CYS B O 1
ATOM 4173 N N . GLY B 1 116 ? -13.289 -4.773 19.547 1 98 116 GLY B N 1
ATOM 4174 C CA . GLY B 1 116 ? -12.32 -5.719 20.078 1 98 116 GLY B CA 1
ATOM 4175 C C . GLY B 1 116 ? -11.039 -5.062 20.547 1 98 116 GLY B C 1
ATOM 4176 O O . GLY B 1 116 ? -11.023 -3.869 20.859 1 98 116 GLY B O 1
ATOM 4177 N N . GLU B 1 117 ? -10.047 -5.906 20.641 1 97.81 117 GLU B N 1
ATOM 4178 C CA . GLU B 1 117 ? -8.758 -5.438 21.141 1 97.81 117 GLU B CA 1
ATOM 4179 C C . GLU B 1 117 ? -7.977 -4.711 20.062 1 97.81 117 GLU B C 1
ATOM 4181 O O . GLU B 1 117 ? -7.934 -5.156 18.906 1 97.81 117 GLU B O 1
ATOM 4186 N N . TYR B 1 118 ? -7.438 -3.68 20.359 1 98.19 118 TYR B N 1
ATOM 4187 C CA . TYR B 1 118 ? -6.488 -2.896 19.578 1 98.19 118 TYR B CA 1
ATOM 4188 C C . TYR B 1 118 ? -5.234 -2.59 20.391 1 98.19 118 TYR B C 1
ATOM 4190 O O . TYR B 1 118 ? -5.227 -1.662 21.203 1 98.19 118 TYR B O 1
ATOM 4198 N N . GLY B 1 119 ? -4.184 -3.285 20.047 1 97.12 119 GLY B N 1
ATOM 4199 C CA . GLY B 1 119 ? -3.062 -3.244 20.969 1 97.12 119 GLY B CA 1
ATOM 4200 C C . GLY B 1 119 ? -3.449 -3.602 22.391 1 97.12 119 GLY B C 1
ATOM 4201 O O . GLY B 1 119 ? -4.059 -4.645 22.641 1 97.12 119 GLY B O 1
ATOM 4202 N N . ASN B 1 120 ? -3.129 -2.758 23.328 1 97.75 120 ASN B N 1
ATOM 4203 C CA . ASN B 1 120 ? -3.42 -3.002 24.734 1 97.75 120 ASN B CA 1
ATOM 4204 C C . ASN B 1 120 ? -4.746 -2.369 25.156 1 97.75 120 ASN B C 1
ATOM 4206 O O . ASN B 1 120 ? -5.066 -2.311 26.344 1 97.75 120 ASN B O 1
ATOM 4210 N N . HIS B 1 121 ? -5.465 -1.89 24.172 1 98.44 121 HIS B N 1
ATOM 4211 C CA . HIS B 1 121 ? -6.715 -1.188 24.438 1 98.44 121 HIS B CA 1
ATOM 4212 C C . HIS B 1 121 ? -7.875 -1.815 23.672 1 98.44 121 HIS B C 1
ATOM 4214 O O . HIS B 1 121 ? -7.75 -2.926 23.156 1 98.44 121 HIS B O 1
ATOM 4220 N N . LYS B 1 122 ? -9.086 -1.09 23.703 1 98.44 122 LYS B N 1
ATOM 4221 C CA . LYS B 1 122 ? -10.242 -1.764 23.109 1 98.44 122 LYS B CA 1
ATOM 4222 C C . LYS B 1 122 ? -11.172 -0.765 22.422 1 98.44 122 LYS B C 1
ATOM 4224 O O . LYS B 1 122 ? -11.344 0.357 22.906 1 98.44 122 LYS B O 1
ATOM 4229 N N . VAL B 1 123 ? -11.672 -1.176 21.344 1 98.75 123 VAL B N 1
ATOM 4230 C CA . VAL B 1 123 ? -12.883 -0.577 20.781 1 98.75 123 VAL B CA 1
ATOM 4231 C C . VAL B 1 123 ? -14.109 -1.327 21.297 1 98.75 123 VAL B C 1
ATOM 4233 O O . VAL B 1 123 ? -14.297 -2.508 20.984 1 98.75 123 VAL B O 1
ATOM 4236 N N . ILE B 1 124 ? -14.938 -0.659 22.047 1 98.56 124 ILE B N 1
ATOM 4237 C CA . ILE B 1 124 ? -15.984 -1.377 22.75 1 98.56 124 ILE B CA 1
ATOM 4238 C C . ILE B 1 124 ? -17.312 -1.194 22.031 1 98.56 124 ILE B C 1
ATOM 4240 O O . ILE B 1 124 ? -18.25 -1.975 22.234 1 98.56 124 ILE B O 1
ATOM 4244 N N . LYS B 1 125 ? -17.453 -0.203 21.281 1 98.56 125 LYS B N 1
ATOM 4245 C CA . LYS B 1 125 ? -18.625 0.061 20.453 1 98.56 125 LYS B CA 1
ATOM 4246 C C . LYS B 1 125 ? -18.234 0.78 19.156 1 98.56 125 LYS B C 1
ATOM 4248 O O . LYS B 1 125 ? -17.281 1.569 19.141 1 98.56 125 LYS B O 1
ATOM 4253 N N . SER B 1 126 ? -18.953 0.459 18.094 1 98.62 126 SER B N 1
ATOM 4254 C CA . SER B 1 126 ? -18.656 1.062 16.797 1 98.62 126 SER B CA 1
ATOM 4255 C C . SER B 1 126 ? -19.891 1.095 15.906 1 98.62 126 SER B C 1
ATOM 4257 O O . SER B 1 126 ? -20.781 0.26 16.047 1 98.62 126 SER B O 1
ATOM 4259 N N . GLY B 1 127 ? -19.953 2.014 15.07 1 97.88 127 GLY B N 1
ATOM 4260 C CA . GLY B 1 127 ? -20.938 2.191 14.008 1 97.88 127 GLY B CA 1
ATOM 4261 C C . GLY B 1 127 ? -20.453 3.135 12.914 1 97.88 127 GLY B C 1
ATOM 4262 O O . GLY B 1 127 ? -19.328 3.617 12.953 1 97.88 127 GLY B O 1
ATOM 4263 N N . GLU B 1 128 ? -21.344 3.311 11.93 1 96.5 128 GLU B N 1
ATOM 4264 C CA . GLU B 1 128 ? -21 4.285 10.898 1 96.5 128 GLU B CA 1
ATOM 4265 C C . GLU B 1 128 ? -20.766 5.668 11.5 1 96.5 128 GLU B C 1
ATOM 4267 O O . GLU B 1 128 ? -21.656 6.207 12.18 1 96.5 128 GLU B O 1
ATOM 4272 N N . GLY B 1 129 ? -19.594 6.145 11.344 1 97.38 129 GLY B N 1
ATOM 4273 C CA . GLY B 1 129 ? -19.312 7.527 11.703 1 97.38 129 GLY B CA 1
ATOM 4274 C C . GLY B 1 129 ? -18.828 7.688 13.133 1 97.38 129 GLY B C 1
ATOM 4275 O O . GLY B 1 129 ? -18.609 8.805 13.602 1 97.38 129 GLY B O 1
ATOM 4276 N N . PHE B 1 130 ? -18.656 6.539 13.898 1 98.56 130 PHE B N 1
ATOM 4277 C CA . PHE B 1 130 ? -18.172 6.738 15.258 1 98.56 130 PHE B CA 1
ATOM 4278 C C . PHE B 1 130 ? -17.531 5.461 15.797 1 98.56 130 PHE B C 1
ATOM 4280 O O . PHE B 1 130 ? -17.812 4.367 15.297 1 98.56 130 PHE B O 1
ATOM 4287 N N . ILE B 1 131 ? -16.656 5.621 16.812 1 98.81 131 ILE B N 1
ATOM 4288 C CA . ILE B 1 131 ? -16.125 4.527 17.609 1 98.81 131 ILE B CA 1
ATOM 4289 C C . ILE B 1 131 ? -16.141 4.91 19.078 1 98.81 131 ILE B C 1
ATOM 4291 O O . ILE B 1 131 ? -16.109 6.098 19.422 1 98.81 131 ILE B O 1
ATOM 4295 N N . GLU B 1 132 ? -16.266 3.963 19.953 1 98.88 132 GLU B N 1
ATOM 4296 C CA . GLU B 1 132 ? -16.047 4.102 21.391 1 98.88 132 GLU B CA 1
ATOM 4297 C C . GLU B 1 132 ? -14.859 3.25 21.844 1 98.88 132 GLU B C 1
ATOM 4299 O O . GLU B 1 132 ? -14.836 2.039 21.609 1 98.88 132 GLU B O 1
ATOM 4304 N N . ILE B 1 133 ? -13.898 3.885 22.422 1 98.88 133 ILE B N 1
ATOM 4305 C CA . ILE B 1 133 ? -12.703 3.172 22.859 1 98.88 133 ILE B CA 1
ATOM 4306 C C . ILE B 1 133 ? -12.609 3.184 24.375 1 98.88 133 ILE B C 1
ATOM 4308 O O . ILE B 1 133 ? -13.203 4.043 25.031 1 98.88 133 ILE B O 1
ATOM 4312 N N . GLU B 1 134 ? -11.984 2.197 24.906 1 98.5 134 GLU B N 1
ATOM 4313 C CA . GLU B 1 134 ? -11.625 2.111 26.328 1 98.5 134 GLU B CA 1
ATOM 4314 C C . GLU B 1 134 ? -10.109 2.027 26.5 1 98.5 134 GLU B C 1
ATOM 4316 O O . GLU B 1 134 ? -9.461 1.134 25.953 1 98.5 134 GLU B O 1
ATOM 4321 N N . MET B 1 135 ? -9.594 3.02 27.172 1 96.5 135 MET B N 1
ATOM 4322 C CA . MET B 1 135 ? -8.156 3.115 27.453 1 96.5 135 MET B CA 1
ATOM 4323 C C . MET B 1 135 ? -7.906 3.541 28.891 1 96.5 135 MET B C 1
ATOM 4325 O O . MET B 1 135 ? -8.43 4.559 29.344 1 96.5 135 MET B O 1
ATOM 4329 N N . ASN B 1 136 ? -7.09 2.785 29.609 1 92.75 136 ASN B N 1
ATOM 4330 C CA . ASN B 1 136 ? -6.738 3.123 31 1 92.75 136 ASN B CA 1
ATOM 4331 C C . ASN B 1 136 ? -7.98 3.408 31.828 1 92.75 136 ASN B C 1
ATOM 4333 O O . ASN B 1 136 ? -8.055 4.43 32.531 1 92.75 136 ASN B O 1
ATOM 4337 N N . ASN B 1 137 ? -8.953 2.719 31.609 1 92.06 137 ASN B N 1
ATOM 4338 C CA . ASN B 1 137 ? -10.195 2.756 32.375 1 92.06 137 ASN B CA 1
ATOM 4339 C C . ASN B 1 137 ? -11.016 4 32.031 1 92.06 137 ASN B C 1
ATOM 4341 O O . ASN B 1 137 ? -11.891 4.395 32.812 1 92.06 137 ASN B O 1
ATOM 4345 N N . GLU B 1 138 ? -10.688 4.668 31.031 1 97.06 138 GLU B N 1
ATOM 4346 C CA . GLU B 1 138 ? -11.484 5.773 30.516 1 97.06 138 GLU B CA 1
ATOM 4347 C C . GLU B 1 138 ? -12.125 5.406 29.172 1 97.06 138 GLU B C 1
ATOM 4349 O O . GLU B 1 138 ? -11.57 4.605 28.422 1 97.06 138 GLU B O 1
ATOM 4354 N N . LYS B 1 139 ? -13.281 5.969 28.969 1 98.44 139 LYS B N 1
ATOM 4355 C CA . LYS B 1 139 ? -13.977 5.75 27.703 1 98.44 139 LYS B CA 1
ATOM 4356 C C . LYS B 1 139 ? -14.031 7.031 26.875 1 98.44 139 LYS B C 1
ATOM 4358 O O . LYS B 1 139 ? -14.219 8.117 27.422 1 98.44 139 LYS B O 1
ATOM 4363 N N . ALA B 1 140 ? -13.867 6.883 25.641 1 98.81 140 ALA B N 1
ATOM 4364 C CA . ALA B 1 140 ? -13.984 8.008 24.719 1 98.81 140 ALA B CA 1
ATOM 4365 C C . ALA B 1 140 ? -14.859 7.648 23.516 1 98.81 140 ALA B C 1
ATOM 4367 O O . ALA B 1 140 ? -14.719 6.562 22.953 1 98.81 140 ALA B O 1
ATOM 4368 N N . VAL B 1 141 ? -15.805 8.508 23.234 1 98.88 141 VAL B N 1
ATOM 4369 C CA . VAL B 1 141 ? -16.547 8.422 22 1 98.88 141 VAL B CA 1
ATOM 4370 C C . VAL B 1 141 ? -15.977 9.398 20.969 1 98.88 141 VAL B C 1
ATOM 4372 O O . VAL B 1 141 ? -15.875 10.594 21.234 1 98.88 141 VAL B O 1
ATOM 4375 N N . ILE B 1 142 ? -15.57 8.875 19.875 1 98.94 142 ILE B N 1
ATOM 4376 C CA . ILE B 1 142 ? -14.969 9.695 18.828 1 98.94 142 ILE B CA 1
ATOM 4377 C C . ILE B 1 142 ? -15.812 9.617 17.562 1 98.94 142 ILE B C 1
ATOM 4379 O O . ILE B 1 142 ? -15.969 8.539 16.984 1 98.94 142 ILE B O 1
ATOM 4383 N N . LEU B 1 143 ? -16.375 10.727 17.156 1 98.81 143 LEU B N 1
ATOM 4384 C CA . LEU B 1 143 ? -17.016 10.797 15.852 1 98.81 143 LEU B CA 1
ATOM 4385 C C . LEU B 1 143 ? -15.969 10.836 14.742 1 98.81 143 LEU B C 1
ATOM 4387 O O . LEU B 1 143 ? -15.008 11.602 14.812 1 98.81 143 LEU B O 1
ATOM 4391 N N . THR B 1 144 ? -16.078 9.945 13.773 1 98.56 144 THR B N 1
ATOM 4392 C CA . THR B 1 144 ? -15.102 9.797 12.695 1 98.56 144 THR B CA 1
ATOM 4393 C C . THR B 1 144 ? -15.734 10.125 11.352 1 98.56 144 THR B C 1
ATOM 4395 O O . THR B 1 144 ? -16.484 9.312 10.797 1 98.56 144 THR B O 1
ATOM 4398 N N . VAL B 1 145 ? -15.383 11.258 10.789 1 96.38 145 VAL B N 1
ATOM 4399 C CA . VAL B 1 145 ? -15.953 11.688 9.516 1 96.38 145 VAL B CA 1
ATOM 4400 C C . VAL B 1 145 ? -14.828 12.008 8.531 1 96.38 145 VAL B C 1
ATOM 4402 O O . VAL B 1 145 ? -14.508 13.172 8.297 1 96.38 145 VAL B O 1
ATOM 4405 N N . PRO B 1 146 ? -14.258 10.938 7.957 1 96.88 146 PRO B N 1
ATOM 4406 C CA . PRO B 1 146 ? -13.273 11.172 6.895 1 96.88 146 PRO B CA 1
ATOM 4407 C C . PRO B 1 146 ? -13.812 12.055 5.773 1 96.88 146 PRO B C 1
ATOM 4409 O O . PRO B 1 146 ? -15.016 12.336 5.73 1 96.88 146 PRO B O 1
ATOM 4412 N N . TYR B 1 147 ? -12.938 12.516 4.91 1 91.62 147 TYR B N 1
ATOM 4413 C CA . TYR B 1 147 ? -13.344 13.453 3.863 1 91.62 147 TYR B CA 1
ATOM 4414 C C . TYR B 1 147 ? -14.617 12.969 3.168 1 91.62 147 TYR B C 1
ATOM 4416 O O . TYR B 1 147 ? -14.586 11.969 2.439 1 91.62 147 TYR B O 1
ATOM 4424 N N . PRO B 1 148 ? -15.609 13.633 3.377 1 79.94 148 PRO B N 1
ATOM 4425 C CA . PRO B 1 148 ? -16.906 13.281 2.779 1 79.94 148 PRO B CA 1
ATOM 4426 C C . PRO B 1 148 ? -17.156 14 1.458 1 79.94 148 PRO B C 1
ATOM 4428 O O . PRO B 1 148 ? -17.766 15.07 1.442 1 79.94 148 PRO B O 1
ATOM 4431 N N . SER B 1 149 ? -16.672 13.367 0.413 1 73.06 149 SER B N 1
ATOM 4432 C CA . SER B 1 149 ? -17.031 13.945 -0.88 1 73.06 149 SER B CA 1
ATOM 4433 C C . SER B 1 149 ? -18.531 13.969 -1.081 1 73.06 149 SER B C 1
ATOM 4435 O O . SER B 1 149 ? -19.281 13.398 -0.282 1 73.06 149 SER B O 1
ATOM 4437 N N . GLU B 1 150 ? -18.969 14.75 -2.033 1 64.19 150 GLU B N 1
ATOM 4438 C CA . GLU B 1 150 ? -20.406 14.781 -2.303 1 64.19 150 GLU B CA 1
ATOM 4439 C C . GLU B 1 150 ? -20.953 13.375 -2.523 1 64.19 150 GLU B C 1
ATOM 4441 O O . GLU B 1 150 ? -22.016 13.031 -2 1 64.19 150 GLU B O 1
ATOM 4446 N N . LYS B 1 151 ? -20.219 12.688 -3.277 1 65.5 151 LYS B N 1
ATOM 4447 C CA . LYS B 1 151 ? -20.641 11.32 -3.57 1 65.5 151 LYS B CA 1
ATOM 4448 C C . LYS B 1 151 ? -20.719 10.484 -2.297 1 65.5 151 LYS B C 1
ATOM 4450 O O . LYS B 1 151 ? -21.703 9.781 -2.062 1 65.5 151 LYS B O 1
ATOM 4455 N N . ARG B 1 152 ? -19.781 10.625 -1.492 1 69.94 152 ARG B N 1
ATOM 4456 C CA . ARG B 1 152 ? -19.719 9.844 -0.26 1 69.94 152 ARG B CA 1
ATOM 4457 C C . ARG B 1 152 ? -20.797 10.281 0.722 1 69.94 152 ARG B C 1
ATOM 4459 O O . ARG B 1 152 ? -21.359 9.461 1.448 1 69.94 152 ARG B O 1
ATOM 4466 N N . LEU B 1 153 ? -21.062 11.547 0.758 1 68.56 153 LEU B N 1
ATOM 4467 C CA . LEU B 1 153 ? -22.094 12.07 1.655 1 68.56 153 LEU B CA 1
ATOM 4468 C C . LEU B 1 153 ? -23.469 11.562 1.26 1 68.56 153 LEU B C 1
ATOM 4470 O O . LEU B 1 153 ? -24.297 11.258 2.123 1 68.56 153 LEU B O 1
ATOM 4474 N N . ASN B 1 154 ? -23.656 11.492 -0.078 1 65.69 154 ASN B N 1
ATOM 4475 C CA . ASN B 1 154 ? -24.922 10.961 -0.559 1 65.69 154 ASN B CA 1
ATOM 4476 C C . ASN B 1 154 ? -25.125 9.516 -0.117 1 65.69 154 ASN B C 1
ATOM 4478 O O . ASN B 1 154 ? -26.25 9.125 0.225 1 65.69 154 ASN B O 1
ATOM 4482 N N . GLU B 1 155 ? -24.125 8.852 -0.049 1 65.25 155 GLU B N 1
ATOM 4483 C CA . GLU B 1 155 ? -24.188 7.449 0.349 1 65.25 155 GLU B CA 1
ATOM 4484 C C . GLU B 1 155 ? -24.516 7.312 1.835 1 65.25 155 GLU B C 1
ATOM 4486 O O . GLU B 1 155 ? -25.188 6.363 2.248 1 65.25 155 GLU B O 1
ATOM 4491 N N . VAL B 1 156 ? -23.984 8.188 2.584 1 62.84 156 VAL B N 1
ATOM 4492 C CA . VAL B 1 156 ? -24.125 8.102 4.035 1 62.84 156 VAL B CA 1
ATOM 4493 C C . VAL B 1 156 ? -25.5 8.602 4.457 1 62.84 156 VAL B C 1
ATOM 4495 O O . VAL B 1 156 ? -26.141 8.016 5.34 1 62.84 156 VAL B O 1
ATOM 4498 N N . ILE B 1 157 ? -25.875 9.695 3.891 1 56.16 157 ILE B N 1
ATOM 4499 C CA . ILE B 1 157 ? -27.109 10.352 4.32 1 56.16 157 ILE B CA 1
ATOM 4500 C C . ILE B 1 157 ? -28.312 9.68 3.668 1 56.16 157 ILE B C 1
ATOM 4502 O O . ILE B 1 157 ? -29.344 9.492 4.305 1 56.16 157 ILE B O 1
ATOM 4506 N N . TYR B 1 158 ? -28.078 9.43 2.275 1 52.47 158 TYR B N 1
ATOM 4507 C CA . TYR B 1 158 ? -29.25 8.945 1.569 1 52.47 158 TYR B CA 1
ATOM 4508 C C . TYR B 1 158 ? -29.25 7.422 1.483 1 52.47 158 TYR B C 1
ATOM 4510 O O . TYR B 1 158 ? -30.156 6.824 0.904 1 52.47 158 TYR B O 1
ATOM 4518 N N . ASN B 1 159 ? -28.969 6.758 2.564 1 49.25 159 ASN B N 1
ATOM 4519 C CA . ASN B 1 159 ? -29.109 5.316 2.406 1 49.25 159 ASN B CA 1
ATOM 4520 C C . ASN B 1 159 ? -29.75 4.961 1.064 1 49.25 159 ASN B C 1
ATOM 4522 O O . ASN B 1 159 ? -30.734 4.215 1.015 1 49.25 159 ASN B O 1
ATOM 4526 N N . GLY B 1 160 ? -29.344 5.391 -0.045 1 44.06 160 GLY B N 1
ATOM 4527 C CA . GLY B 1 160 ? -29.906 5.062 -1.35 1 44.06 160 GLY B CA 1
ATOM 4528 C C . GLY B 1 160 ? -31.203 5.781 -1.645 1 44.06 160 GLY B C 1
ATOM 4529 O O . GLY B 1 160 ? -31.812 5.574 -2.697 1 44.06 160 GLY B O 1
ATOM 4530 N N . MET B 1 161 ? -31.953 6.238 -0.657 1 43.53 161 MET B N 1
ATOM 4531 C CA . MET B 1 161 ? -33.312 6.707 -0.973 1 43.53 161 MET B CA 1
ATOM 4532 C C . MET B 1 161 ? -33.281 8.102 -1.583 1 43.53 161 MET B C 1
ATOM 4534 O O . MET B 1 161 ? -32.531 8.969 -1.116 1 43.53 161 MET B O 1
ATOM 4538 N N . ASP B 1 162 ? -33.531 8.227 -2.836 1 44.94 162 ASP B N 1
ATOM 4539 C CA . ASP B 1 162 ? -33.719 9.367 -3.725 1 44.94 162 ASP B CA 1
ATOM 4540 C C . ASP B 1 162 ? -34.625 10.414 -3.078 1 44.94 162 ASP B C 1
ATOM 4542 O O . ASP B 1 162 ? -35.812 10.516 -3.418 1 44.94 162 ASP B O 1
ATOM 4546 N N . ASP B 1 163 ? -34.562 10.641 -1.846 1 45.91 163 ASP B N 1
ATOM 4547 C CA . ASP B 1 163 ? -35.5 11.664 -1.41 1 45.91 163 ASP B CA 1
ATOM 4548 C C . ASP B 1 163 ? -35.094 13.047 -1.908 1 45.91 163 ASP B C 1
ATOM 4550 O O . ASP B 1 163 ? -34 13.531 -1.581 1 45.91 163 ASP B O 1
ATOM 4554 N N . GLU B 1 164 ? -35.719 13.547 -2.875 1 51.66 164 GLU B N 1
ATOM 4555 C CA . GLU B 1 164 ? -35.625 14.82 -3.568 1 51.66 164 GLU B CA 1
ATOM 4556 C C . GLU B 1 164 ? -35.344 15.961 -2.586 1 51.66 164 GLU B C 1
ATOM 4558 O O . GLU B 1 164 ? -34.594 16.875 -2.889 1 51.66 164 GLU B O 1
ATOM 4563 N N . ASP B 1 165 ? -35.938 15.961 -1.498 1 50.88 165 ASP B N 1
ATOM 4564 C CA . ASP B 1 165 ? -35.812 17.078 -0.558 1 50.88 165 ASP B CA 1
ATOM 4565 C C . ASP B 1 165 ? -34.438 17.109 0.067 1 50.88 165 ASP B C 1
ATOM 4567 O O . ASP B 1 165 ? -33.844 18.172 0.266 1 50.88 165 ASP B O 1
ATOM 4571 N N . GLU B 1 166 ? -33.906 16 0.437 1 54.28 166 GLU B N 1
ATOM 4572 C CA . GLU B 1 166 ? -32.594 15.961 1.083 1 54.28 166 GLU B CA 1
ATOM 4573 C C . GLU B 1 166 ? -31.469 16.25 0.086 1 54.28 166 GLU B C 1
ATOM 4575 O O . GLU B 1 166 ? -30.438 16.797 0.455 1 54.28 166 GLU B O 1
ATOM 4580 N N . LYS B 1 167 ? -31.781 15.914 -1.098 1 53.78 167 LYS B N 1
ATOM 4581 C CA . LYS B 1 167 ? -30.844 16.25 -2.164 1 53.78 167 LYS B CA 1
ATOM 4582 C C . LYS B 1 167 ? -30.734 17.766 -2.344 1 53.78 167 LYS B C 1
ATOM 4584 O O . LYS B 1 167 ? -29.703 18.266 -2.811 1 53.78 167 LYS B O 1
ATOM 4589 N N . ALA B 1 168 ? -31.766 18.438 -1.746 1 54.47 168 ALA B N 1
ATOM 4590 C CA . ALA B 1 168 ? -31.828 19.891 -1.919 1 54.47 168 ALA B CA 1
ATOM 4591 C C . ALA B 1 168 ? -30.984 20.609 -0.869 1 54.47 168 ALA B C 1
ATOM 4593 O O . ALA B 1 168 ? -30.656 21.781 -1.021 1 54.47 168 ALA B O 1
ATOM 4594 N N . LYS B 1 169 ? -30.578 19.844 0.147 1 67.75 169 LYS B N 1
ATOM 4595 C CA . LYS B 1 169 ? -29.812 20.484 1.21 1 67.75 169 LYS B CA 1
ATOM 4596 C C . LYS B 1 169 ? -28.375 20.766 0.772 1 67.75 169 LYS B C 1
ATOM 4598 O O . LYS B 1 169 ? -27.812 20.016 -0.021 1 67.75 169 LYS B O 1
ATOM 4603 N N . SER B 1 170 ? -27.891 21.875 1.297 1 77.44 170 SER B N 1
ATOM 4604 C CA . SER B 1 170 ? -26.516 22.234 1.009 1 77.44 170 SER B CA 1
ATOM 4605 C C . SER B 1 170 ? -25.547 21.25 1.651 1 77.44 170 SER B C 1
ATOM 4607 O O . SER B 1 170 ? -25.922 20.469 2.525 1 77.44 170 SER B O 1
ATOM 4609 N N . TYR B 1 171 ? -24.484 21.125 1.246 1 83 171 TYR B N 1
ATOM 4610 C CA . TYR B 1 171 ? -23.406 20.312 1.812 1 83 171 TYR B CA 1
ATOM 4611 C C . TYR B 1 171 ? -23.25 20.578 3.305 1 83 171 TYR B C 1
ATOM 4613 O O . TYR B 1 171 ? -23.172 19.656 4.102 1 83 171 TYR B O 1
ATOM 4621 N N . SER B 1 172 ? -23.266 21.812 3.658 1 85.69 172 SER B N 1
ATOM 4622 C CA . SER B 1 172 ? -23.125 22.203 5.055 1 85.69 172 SER B CA 1
ATOM 4623 C C . SER B 1 172 ? -24.25 21.672 5.91 1 85.69 172 SER B C 1
ATOM 4625 O O . SER B 1 172 ? -24.031 21.172 7.02 1 85.69 172 SER B O 1
ATOM 4627 N N . ASP B 1 173 ? -25.422 21.734 5.371 1 87.31 173 ASP B N 1
ATOM 4628 C CA . ASP B 1 173 ? -26.578 21.234 6.094 1 87.31 173 ASP B CA 1
ATOM 4629 C C . ASP B 1 173 ? -26.484 19.719 6.297 1 87.31 173 ASP B C 1
ATOM 4631 O O . ASP B 1 173 ? -26.875 19.203 7.352 1 87.31 173 ASP B O 1
ATOM 4635 N N . ARG B 1 174 ? -26.031 19.109 5.328 1 87.69 174 ARG B N 1
ATOM 4636 C CA . ARG B 1 174 ? -25.891 17.656 5.402 1 87.69 174 ARG B CA 1
ATOM 4637 C C . ARG B 1 174 ? -24.844 17.25 6.434 1 87.69 174 ARG B C 1
ATOM 4639 O O . ARG B 1 174 ? -25.062 16.312 7.203 1 87.69 174 ARG B O 1
ATOM 4646 N N . ILE B 1 175 ? -23.797 17.938 6.449 1 91.31 175 ILE B N 1
ATOM 4647 C CA . ILE B 1 175 ? -22.75 17.656 7.418 1 91.31 175 ILE B CA 1
ATOM 4648 C C . ILE B 1 175 ? -23.25 17.953 8.828 1 91.31 175 ILE B C 1
ATOM 4650 O O . ILE B 1 175 ? -23 17.188 9.758 1 91.31 175 ILE B O 1
ATOM 4654 N N . PHE B 1 176 ? -23.984 19.047 8.969 1 91.81 176 PHE B N 1
ATOM 4655 C CA . PHE B 1 176 ? -24.594 19.375 10.25 1 91.81 176 PHE B CA 1
ATOM 4656 C C . PHE B 1 176 ? -25.484 18.25 10.727 1 91.81 176 PHE B C 1
ATOM 4658 O O . PHE B 1 176 ? -25.406 17.812 11.883 1 91.81 176 PHE B O 1
ATOM 4665 N N . SER B 1 177 ? -26.312 17.797 9.797 1 92 177 SER B N 1
ATOM 4666 C CA . SER B 1 177 ? -27.234 16.719 10.125 1 92 177 SER B CA 1
ATOM 4667 C C . SER B 1 177 ? -26.469 15.453 10.523 1 92 177 SER B C 1
ATOM 4669 O O . SER B 1 177 ? -26.891 14.734 11.438 1 92 177 SER B O 1
ATOM 4671 N N . LEU B 1 178 ? -25.438 15.195 9.844 1 93.12 178 LEU B N 1
ATOM 4672 C CA . LEU B 1 178 ? -24.625 14.023 10.133 1 93.12 178 LEU B CA 1
ATOM 4673 C C . LEU B 1 178 ? -24.047 14.102 11.539 1 93.12 178 LEU B C 1
ATOM 4675 O O . LEU B 1 178 ? -24.234 13.18 12.344 1 93.12 178 LEU B O 1
ATOM 4679 N N . PHE B 1 179 ? -23.422 15.172 11.859 1 95.94 179 PHE B N 1
ATOM 4680 C CA . PHE B 1 179 ? -22.828 15.336 13.18 1 95.94 179 PHE B CA 1
ATOM 4681 C C . PHE B 1 179 ? -23.906 15.344 14.266 1 95.94 179 PHE B C 1
ATOM 4683 O O . PHE B 1 179 ? -23.688 14.836 15.359 1 95.94 179 PHE B O 1
ATOM 4690 N N . ASP B 1 180 ? -25 15.938 13.938 1 95.69 180 ASP B N 1
ATOM 4691 C CA . ASP B 1 180 ? -26.109 15.992 14.891 1 95.69 180 ASP B CA 1
ATOM 4692 C C . ASP B 1 180 ? -26.625 14.594 15.227 1 95.69 180 ASP B C 1
ATOM 4694 O O . ASP B 1 180 ? -26.953 14.312 16.375 1 95.69 180 ASP B O 1
ATOM 4698 N N . ALA B 1 181 ? -26.703 13.805 14.242 1 95.81 181 ALA B N 1
ATOM 4699 C CA . ALA B 1 181 ? -27.125 12.422 14.461 1 95.81 181 ALA B CA 1
ATOM 4700 C C . ALA B 1 181 ? -26.062 11.648 15.25 1 95.81 181 ALA B C 1
ATOM 4702 O O . ALA B 1 181 ? -26.406 10.906 16.172 1 95.81 181 ALA B O 1
ATOM 4703 N N . LEU B 1 182 ? -24.844 11.852 14.969 1 97.44 182 LEU B N 1
ATOM 4704 C CA . LEU B 1 182 ? -23.75 11.078 15.547 1 97.44 182 LEU B CA 1
ATOM 4705 C C . LEU B 1 182 ? -23.531 11.469 17 1 97.44 182 LEU B C 1
ATOM 4707 O O . LEU B 1 182 ? -23.109 10.641 17.812 1 97.44 182 LEU B O 1
ATOM 4711 N N . LYS B 1 183 ? -23.828 12.719 17.375 1 97.38 183 LYS B N 1
ATOM 4712 C CA . LYS B 1 183 ? -23.531 13.203 18.734 1 97.38 183 LYS B CA 1
ATOM 4713 C C . LYS B 1 183 ? -24.391 12.492 19.766 1 97.38 183 LYS B C 1
ATOM 4715 O O . LYS B 1 183 ? -24.125 12.57 20.969 1 97.38 183 LYS B O 1
ATOM 4720 N N . SER B 1 184 ? -25.438 11.828 19.281 1 97.81 184 SER B N 1
ATOM 4721 C CA . SER B 1 184 ? -26.297 11.07 20.172 1 97.81 184 SER B CA 1
ATOM 4722 C C . SER B 1 184 ? -25.516 9.953 20.875 1 97.81 184 SER B C 1
ATOM 4724 O O . SER B 1 184 ? -25.969 9.422 21.891 1 97.81 184 SER B O 1
ATOM 4726 N N . ASN B 1 185 ? -24.344 9.633 20.375 1 98.25 185 ASN B N 1
ATOM 4727 C CA . ASN B 1 185 ? -23.516 8.586 20.984 1 98.25 185 ASN B CA 1
ATOM 4728 C C . ASN B 1 185 ? -22.703 9.117 22.156 1 98.25 185 ASN B C 1
ATOM 4730 O O . ASN B 1 185 ? -22.156 8.344 22.938 1 98.25 185 ASN B O 1
ATOM 4734 N N . TYR B 1 186 ? -22.594 10.43 22.266 1 98.5 186 TYR B N 1
ATOM 4735 C CA . TYR B 1 186 ? -21.875 11.039 23.375 1 98.5 186 TYR B CA 1
ATOM 4736 C C . TYR B 1 186 ? -22.594 10.789 24.703 1 98.5 186 TYR B C 1
ATOM 4738 O O . TYR B 1 186 ? -23.828 10.727 24.734 1 98.5 186 TYR B O 1
ATOM 4746 N N . ARG B 1 187 ? -21.812 10.641 25.703 1 98.19 187 ARG B N 1
ATOM 4747 C CA . ARG B 1 187 ? -22.359 10.508 27.047 1 98.19 187 ARG B CA 1
ATOM 4748 C C . ARG B 1 187 ? -21.547 11.336 28.047 1 98.19 187 ARG B C 1
ATOM 4750 O O . ARG B 1 187 ? -20.453 11.812 27.719 1 98.19 187 ARG B O 1
ATOM 4757 N N . GLU B 1 188 ? -22.109 11.484 29.281 1 96.5 188 GLU B N 1
ATOM 4758 C CA . GLU B 1 188 ? -21.453 12.266 30.328 1 96.5 188 GLU B CA 1
ATOM 4759 C C . GLU B 1 188 ? -20.219 11.555 30.859 1 96.5 188 GLU B C 1
ATOM 4761 O O . GLU B 1 188 ? -19.25 12.195 31.281 1 96.5 188 GLU B O 1
ATOM 4766 N N . ASP B 1 189 ? -20.234 10.273 30.781 1 97.38 189 ASP B N 1
ATOM 4767 C CA . ASP B 1 189 ? -19.141 9.5 31.344 1 97.38 189 ASP B CA 1
ATOM 4768 C C . ASP B 1 189 ? -18.062 9.211 30.312 1 97.38 189 ASP B C 1
ATOM 4770 O O . ASP B 1 189 ? -17.141 8.445 30.562 1 97.38 189 ASP B O 1
ATOM 4774 N N . THR B 1 190 ? -18.234 9.812 29.156 1 98.5 190 THR B N 1
ATOM 4775 C CA . THR B 1 190 ? -17.25 9.586 28.109 1 98.5 190 THR B CA 1
ATOM 4776 C C . THR B 1 190 ? -16.531 10.883 27.75 1 98.5 190 THR B C 1
ATOM 4778 O O . THR B 1 190 ? -17.078 11.969 27.922 1 98.5 190 THR B O 1
ATOM 4781 N N . ILE B 1 191 ? -15.273 10.711 27.406 1 98.62 191 ILE B N 1
ATOM 4782 C CA . ILE B 1 191 ? -14.586 11.781 26.688 1 98.62 191 ILE B CA 1
ATOM 4783 C C . ILE B 1 191 ? -15.164 11.898 25.281 1 98.62 191 ILE B C 1
ATOM 4785 O O . ILE B 1 191 ? -15.227 10.906 24.547 1 98.62 191 ILE B O 1
ATOM 4789 N N . ASN B 1 192 ? -15.648 13.086 24.875 1 98.81 192 ASN B N 1
ATOM 4790 C CA . ASN B 1 192 ? -16.344 13.281 23.609 1 98.81 192 ASN B CA 1
ATOM 4791 C C . ASN B 1 192 ? -15.469 14.023 22.594 1 98.81 192 ASN B C 1
ATOM 4793 O O . ASN B 1 192 ? -15.148 15.203 22.797 1 98.81 192 ASN B O 1
ATOM 4797 N N . LEU B 1 193 ? -15.125 13.336 21.516 1 98.88 193 LEU B N 1
ATOM 4798 C CA . LEU B 1 193 ? -14.203 13.875 20.516 1 98.88 193 LEU B CA 1
ATOM 4799 C C . LEU B 1 193 ? -14.781 13.742 19.125 1 98.88 193 LEU B C 1
ATOM 4801 O O . LEU B 1 193 ? -15.742 13 18.906 1 98.88 193 LEU B O 1
ATOM 4805 N N . ALA B 1 194 ? -14.234 14.492 18.172 1 98.81 194 ALA B N 1
ATOM 4806 C CA . ALA B 1 194 ? -14.508 14.328 16.75 1 98.81 194 ALA B CA 1
ATOM 4807 C C . ALA B 1 194 ? -13.242 14.508 15.922 1 98.81 194 ALA B C 1
ATOM 4809 O O . ALA B 1 194 ? -12.352 15.281 16.297 1 98.81 194 ALA B O 1
ATOM 4810 N N . ILE B 1 195 ? -13.109 13.805 14.898 1 98.81 195 ILE B N 1
ATOM 4811 C CA . ILE B 1 195 ? -12.031 13.93 13.922 1 98.81 195 ILE B CA 1
ATOM 4812 C C . ILE B 1 195 ? -12.617 13.992 12.516 1 98.81 195 ILE B C 1
ATOM 4814 O O . ILE B 1 195 ? -13.508 13.211 12.172 1 98.81 195 ILE B O 1
ATOM 4818 N N . SER B 1 196 ? -12.203 14.945 11.711 1 97.69 196 SER B N 1
ATOM 4819 C CA . SER B 1 196 ? -12.734 15.086 10.367 1 97.69 196 SER B CA 1
ATOM 4820 C C . SER B 1 196 ? -11.75 15.812 9.453 1 97.69 196 SER B C 1
ATOM 4822 O O . SER B 1 196 ? -10.758 16.375 9.922 1 97.69 196 SER B O 1
ATOM 4824 N N . HIS B 1 197 ? -11.961 15.648 8.195 1 96.69 197 HIS B N 1
ATOM 4825 C CA . HIS B 1 197 ? -11.195 16.328 7.156 1 96.69 197 HIS B CA 1
ATOM 4826 C C . HIS B 1 197 ? -12.109 17.172 6.262 1 96.69 197 HIS B C 1
ATOM 4828 O O . HIS B 1 197 ? -12.688 16.641 5.305 1 96.69 197 HIS B O 1
ATOM 4834 N N . LEU B 1 198 ? -12.258 18.422 6.633 1 92.12 198 LEU B N 1
ATOM 4835 C CA . LEU B 1 198 ? -13.203 19.328 5.98 1 92.12 198 LEU B CA 1
ATOM 4836 C C . LEU B 1 198 ? -12.695 20.766 6.023 1 92.12 198 LEU B C 1
ATOM 4838 O O . LEU B 1 198 ? -11.805 21.094 6.812 1 92.12 198 LEU B O 1
ATOM 4842 N N . PHE B 1 199 ? -13.32 21.531 5.207 1 89.62 199 PHE B N 1
ATOM 4843 C CA . PHE B 1 199 ? -13.016 22.953 5.203 1 89.62 199 PHE B CA 1
ATOM 4844 C C . PHE B 1 199 ? -14.141 23.75 5.855 1 89.62 199 PHE B C 1
ATOM 4846 O O . PHE B 1 199 ? -15.281 23.75 5.375 1 89.62 199 PHE B O 1
ATOM 4853 N N . ALA B 1 200 ? -13.859 24.406 6.887 1 90.25 200 ALA B N 1
ATOM 4854 C CA . ALA B 1 200 ? -14.844 25.219 7.613 1 90.25 200 ALA B CA 1
ATOM 4855 C C . ALA B 1 200 ? -14.758 26.688 7.215 1 90.25 200 ALA B C 1
ATOM 4857 O O . ALA B 1 200 ? -13.664 27.219 7.055 1 90.25 200 ALA B O 1
ATOM 4858 N N . MET B 1 201 ? -15.891 27.25 7.117 1 85.38 201 MET B N 1
ATOM 4859 C CA . MET B 1 201 ? -15.984 28.672 6.777 1 85.38 201 MET B CA 1
ATOM 4860 C C . MET B 1 201 ? -15.227 29.531 7.785 1 85.38 201 MET B C 1
ATOM 4862 O O . MET B 1 201 ? -15.289 29.266 8.992 1 85.38 201 MET B O 1
ATOM 4866 N N . GLY B 1 202 ? -14.602 30.578 7.227 1 84.38 202 GLY B N 1
ATOM 4867 C CA . GLY B 1 202 ? -13.875 31.5 8.086 1 84.38 202 GLY B CA 1
ATOM 4868 C C . GLY B 1 202 ? -12.43 31.094 8.305 1 84.38 202 GLY B C 1
ATOM 4869 O O . GLY B 1 202 ? -11.648 31.859 8.883 1 84.38 202 GLY B O 1
ATOM 4870 N N . SER B 1 203 ? -12.078 29.922 7.91 1 85.69 203 SER B N 1
ATOM 4871 C CA . SER B 1 203 ? -10.688 29.484 7.988 1 85.69 203 SER B CA 1
ATOM 4872 C C . SER B 1 203 ? -9.891 29.953 6.785 1 85.69 203 SER B C 1
ATOM 4874 O O . SER B 1 203 ? -10.453 30.25 5.727 1 85.69 203 SER B O 1
ATOM 4876 N N . GLU B 1 204 ? -8.617 30.094 7.016 1 80.81 204 GLU B N 1
ATOM 4877 C CA . GLU B 1 204 ? -7.723 30.594 5.977 1 80.81 204 GLU B CA 1
ATOM 4878 C C . GLU B 1 204 ? -6.855 29.484 5.398 1 80.81 204 GLU B C 1
ATOM 4880 O O . GLU B 1 204 ? -6.125 28.812 6.133 1 80.81 204 GLU B O 1
ATOM 4885 N N . GLU B 1 205 ? -6.988 29.312 4.117 1 82 205 GLU B N 1
ATOM 4886 C CA . GLU B 1 205 ? -6.121 28.359 3.422 1 82 205 GLU B CA 1
ATOM 4887 C C . GLU B 1 205 ? -4.781 29 3.062 1 82 205 GLU B C 1
ATOM 4889 O O . GLU B 1 205 ? -4.676 30.219 2.984 1 82 205 GLU B O 1
ATOM 4894 N N . SER B 1 206 ? -3.773 28.125 2.871 1 79.25 206 SER B N 1
ATOM 4895 C CA . SER B 1 206 ? -2.416 28.609 2.654 1 79.25 206 SER B CA 1
ATOM 4896 C C . SER B 1 206 ? -2.035 28.547 1.179 1 79.25 206 SER B C 1
ATOM 4898 O O . SER B 1 206 ? -0.978 29.047 0.785 1 79.25 206 SER B O 1
ATOM 4900 N N . GLY B 1 207 ? -2.828 28 0.315 1 73.31 207 GLY B N 1
ATOM 4901 C CA . GLY B 1 207 ? -2.531 27.953 -1.107 1 73.31 207 GLY B CA 1
ATOM 4902 C C . GLY B 1 207 ? -2.07 26.578 -1.568 1 73.31 207 GLY B C 1
ATOM 4903 O O . GLY B 1 207 ? -2.055 26.297 -2.768 1 73.31 207 GLY B O 1
ATOM 4904 N N . SER B 1 208 ? -1.7 25.766 -0.703 1 74.25 208 SER B N 1
ATOM 4905 C CA . SER B 1 208 ? -1.186 24.453 -1.083 1 74.25 208 SER B CA 1
ATOM 4906 C C . SER B 1 208 ? -2.281 23.391 -1.034 1 74.2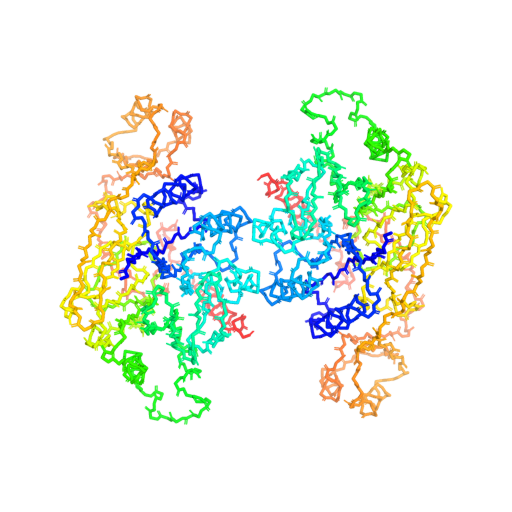5 208 SER B C 1
ATOM 4908 O O . SER B 1 208 ? -2.092 22.281 -1.515 1 74.25 208 SER B O 1
ATOM 4910 N N . GLU B 1 209 ? -3.387 23.812 -0.474 1 81.06 209 GLU B N 1
ATOM 4911 C CA . GLU B 1 209 ? -4.5 22.859 -0.362 1 81.06 209 GLU B CA 1
ATOM 4912 C C . GLU B 1 209 ? -5.219 22.703 -1.697 1 81.06 209 GLU B C 1
ATOM 4914 O O . GLU B 1 209 ? -5.238 23.625 -2.518 1 81.06 209 GLU B O 1
ATOM 4919 N N . ARG B 1 210 ? -5.547 21.453 -2.053 1 68.56 210 ARG B N 1
ATOM 4920 C CA . ARG B 1 210 ? -6.445 21.266 -3.191 1 68.56 210 ARG B CA 1
ATOM 4921 C C . ARG B 1 210 ? -7.773 21.984 -2.955 1 68.56 210 ARG B C 1
ATOM 4923 O O . ARG B 1 210 ? -8.406 21.797 -1.917 1 68.56 210 ARG B O 1
ATOM 4930 N N . SER B 1 211 ? -7.883 23.031 -3.869 1 56.28 211 SER B N 1
ATOM 4931 C CA . SER B 1 211 ? -9.078 23.859 -3.705 1 56.28 211 SER B CA 1
ATOM 4932 C C . SER B 1 211 ? -10.344 23.016 -3.709 1 56.28 211 SER B C 1
ATOM 4934 O O . SER B 1 211 ? -10.586 22.25 -4.652 1 56.28 211 SER B O 1
ATOM 4936 N N . VAL B 1 212 ? -10.742 22.438 -2.646 1 53.72 212 VAL B N 1
ATOM 4937 C CA . VAL B 1 212 ? -12.062 21.828 -2.596 1 53.72 212 VAL B CA 1
ATOM 4938 C C . VAL B 1 212 ? -13.117 22.844 -3.055 1 53.72 212 VAL B C 1
ATOM 4940 O O . VAL B 1 212 ? -14.25 22.469 -3.377 1 53.72 212 VAL B O 1
ATOM 4943 N N . GLN B 1 213 ? -12.688 24.141 -3.229 1 47.03 213 GLN B N 1
ATOM 4944 C CA . GLN B 1 213 ? -13.578 25.297 -3.371 1 47.03 213 GLN B CA 1
ATOM 4945 C C . GLN B 1 213 ? -14.07 25.422 -4.805 1 47.03 213 GLN B C 1
ATOM 4947 O O . GLN B 1 213 ? -14.867 26.312 -5.113 1 47.03 213 GLN B O 1
ATOM 4952 N N . LEU B 1 214 ? -13.508 24.578 -5.707 1 41.53 214 LEU B N 1
ATOM 4953 C CA . LEU B 1 214 ? -14.102 25.016 -6.965 1 41.53 214 LEU B CA 1
ATOM 4954 C C . LEU B 1 214 ? -15.617 24.844 -6.934 1 41.53 214 LEU B C 1
ATOM 4956 O O . LEU B 1 214 ? -16.109 23.734 -6.734 1 41.53 214 LEU B O 1
ATOM 4960 N N . GLY B 1 215 ? -16.219 26 -6.676 1 47.16 215 GLY B N 1
ATOM 4961 C CA . GLY B 1 215 ? -17.641 26.344 -6.742 1 47.16 215 GLY B CA 1
ATOM 4962 C C . GLY B 1 215 ? -18.297 26.438 -5.379 1 47.16 215 GLY B C 1
ATOM 4963 O O . GLY B 1 215 ? -19.516 26.594 -5.285 1 47.16 215 GLY B O 1
ATOM 4964 N N . GLY B 1 216 ? -17.406 26.484 -4.312 1 52.53 216 GLY B N 1
ATOM 4965 C CA . GLY B 1 216 ? -17.984 26.797 -3.01 1 52.53 216 GLY B CA 1
ATOM 4966 C C . GLY B 1 216 ? -18.75 25.641 -2.416 1 52.53 216 GLY B C 1
ATOM 4967 O O . GLY B 1 216 ? -19.359 25.766 -1.349 1 52.53 216 GLY B O 1
ATOM 4968 N N . THR B 1 217 ? -18.641 24.531 -3.02 1 60.16 217 THR B N 1
ATOM 4969 C CA . THR B 1 217 ? -19.641 23.484 -2.803 1 60.16 217 THR B CA 1
ATOM 4970 C C . THR B 1 217 ? -19.281 22.641 -1.592 1 60.16 217 THR B C 1
ATOM 4972 O O . THR B 1 217 ? -20.156 22.109 -0.908 1 60.16 217 THR B O 1
ATOM 4975 N N . TYR B 1 218 ? -17.969 22.75 -0.985 1 77.06 218 TYR B N 1
ATOM 4976 C CA . TYR B 1 218 ? -17.703 21.812 0.101 1 77.06 218 TYR B CA 1
ATOM 4977 C C . TYR B 1 218 ? -17.203 22.547 1.343 1 77.06 218 TYR B C 1
ATOM 4979 O O . TYR B 1 218 ? -16.172 22.188 1.92 1 77.06 218 TYR B O 1
ATOM 4987 N N . ILE B 1 219 ? -17.891 23.625 1.648 1 81 219 ILE B N 1
ATOM 4988 C CA . ILE B 1 219 ? -17.578 24.438 2.824 1 81 219 ILE B CA 1
ATOM 4989 C C . ILE B 1 219 ? -18.641 24.203 3.902 1 81 219 ILE B C 1
ATOM 4991 O O . ILE B 1 219 ? -19.828 24.141 3.605 1 81 219 ILE B O 1
ATOM 4995 N N . VAL B 1 220 ? -18.125 24.078 5.125 1 87.69 220 VAL B N 1
ATOM 4996 C CA . VAL B 1 220 ? -19.062 23.875 6.227 1 87.69 220 VAL B CA 1
ATOM 4997 C C . VAL B 1 220 ? -18.953 25.047 7.203 1 87.69 220 VAL B C 1
ATOM 4999 O O . VAL B 1 220 ? -17.953 25.766 7.223 1 87.69 220 VAL B O 1
ATOM 5002 N N . ASP B 1 221 ? -20.047 25.234 7.934 1 87.44 221 ASP B N 1
ATOM 5003 C CA . ASP B 1 221 ? -20.047 26.219 9.008 1 87.44 221 ASP B CA 1
ATOM 5004 C C . ASP B 1 221 ? -19.516 25.609 10.312 1 87.44 221 ASP B C 1
ATOM 5006 O O . ASP B 1 221 ? -19.75 24.422 10.586 1 87.44 221 ASP B O 1
ATOM 5010 N N . GLY B 1 222 ? -18.859 26.469 11.094 1 89.5 222 GLY B N 1
ATOM 5011 C CA . GLY B 1 222 ? -18.359 26 12.375 1 89.5 222 GLY B CA 1
ATOM 5012 C C . GLY B 1 222 ? -19.438 25.406 13.258 1 89.5 222 GLY B C 1
ATOM 5013 O O . GLY B 1 222 ? -19.156 24.578 14.133 1 89.5 222 GLY B O 1
ATOM 5014 N N . SER B 1 223 ? -20.656 25.844 13.055 1 90.88 223 SER B N 1
ATOM 5015 C CA . SER B 1 223 ? -21.781 25.375 13.859 1 90.88 223 SER B CA 1
ATOM 5016 C C . SER B 1 223 ? -22.109 23.906 13.57 1 90.88 223 SER B C 1
ATOM 5018 O O . SER B 1 223 ? -22.859 23.281 14.305 1 90.88 223 SER B O 1
ATOM 5020 N N . CYS B 1 224 ? -21.469 23.375 12.531 1 91.62 224 CYS B N 1
ATOM 5021 C CA . CYS B 1 224 ? -21.719 21.984 12.172 1 91.62 224 CYS B CA 1
ATOM 5022 C C . CYS B 1 224 ? -21.125 21.047 13.211 1 91.62 224 CYS B C 1
ATOM 5024 O O . CYS B 1 224 ? -21.578 19.906 13.352 1 91.62 224 CYS B O 1
ATOM 5026 N N . PHE B 1 225 ? -20.125 21.484 13.906 1 95.75 225 PHE B N 1
ATOM 5027 C CA . PHE B 1 225 ? -19.484 20.625 14.891 1 95.75 225 PHE B CA 1
ATOM 5028 C C . PHE B 1 225 ? -20.266 20.625 16.203 1 95.75 225 PHE B C 1
ATOM 5030 O O . PHE B 1 225 ? -20.688 21.672 16.688 1 95.75 225 PHE B O 1
ATOM 5037 N N . PRO B 1 226 ? -20.484 19.5 16.766 1 96.12 226 PRO B N 1
ATOM 5038 C CA . PRO B 1 226 ? -21.297 19.422 17.984 1 96.12 226 PRO B CA 1
ATOM 5039 C C . PRO B 1 226 ? -20.688 20.172 19.156 1 96.12 226 PRO B C 1
ATOM 5041 O O . PRO B 1 226 ? -19.484 20.031 19.422 1 96.12 226 PRO B O 1
ATOM 5044 N N . LYS B 1 227 ? -21.484 20.859 19.875 1 94.88 227 LYS B N 1
ATOM 5045 C CA . LYS B 1 227 ? -21.031 21.609 21.062 1 94.88 227 LYS B CA 1
ATOM 5046 C C . LYS B 1 227 ? -20.625 20.656 22.188 1 94.88 227 LYS B C 1
ATOM 5048 O O . LYS B 1 227 ? -19.844 21.016 23.062 1 94.88 227 LYS B O 1
ATOM 5053 N N . GLU B 1 228 ? -21.203 19.453 22.125 1 96.12 228 GLU B N 1
ATOM 5054 C CA . GLU B 1 228 ? -20.953 18.438 23.125 1 96.12 228 GLU B CA 1
ATOM 5055 C C . GLU B 1 228 ? -19.547 17.859 22.984 1 96.12 228 GLU B C 1
ATOM 5057 O O . GLU B 1 228 ? -19.047 17.172 23.875 1 96.12 228 GLU B O 1
ATOM 5062 N N . ALA B 1 229 ? -18.922 18.094 21.844 1 97.94 229 ALA B N 1
ATOM 5063 C CA . ALA B 1 229 ? -17.547 17.641 21.656 1 97.94 229 ALA B CA 1
ATOM 5064 C C . ALA B 1 229 ? -16.578 18.484 22.5 1 97.94 229 ALA B C 1
ATOM 5066 O O . ALA B 1 229 ? -16.672 19.719 22.5 1 97.94 229 ALA B O 1
ATOM 5067 N N . GLN B 1 230 ? -15.719 17.828 23.172 1 98.38 230 GLN B N 1
ATOM 5068 C CA . GLN B 1 230 ? -14.711 18.531 23.953 1 98.38 230 GLN B CA 1
ATOM 5069 C C . GLN B 1 230 ? -13.562 19.016 23.078 1 98.38 230 GLN B C 1
ATOM 5071 O O . GLN B 1 230 ? -12.906 20.016 23.375 1 98.38 230 GLN B O 1
ATOM 5076 N N . TYR B 1 231 ? -13.305 18.312 22 1 98.62 231 TYR B N 1
ATOM 5077 C CA . TYR B 1 231 ? -12.273 18.672 21.016 1 98.62 231 TYR B CA 1
ATOM 5078 C C . TYR B 1 231 ? -12.617 18.109 19.641 1 98.62 231 TYR B C 1
ATOM 5080 O O . TYR B 1 231 ? -13.102 16.984 19.516 1 98.62 231 TYR B O 1
ATOM 5088 N N . VAL B 1 232 ? -12.414 18.906 18.625 1 98.69 232 VAL B N 1
ATOM 5089 C CA . VAL B 1 232 ? -12.609 18.516 17.234 1 98.69 232 VAL B CA 1
ATOM 5090 C C . VAL B 1 232 ? -11.305 18.656 16.469 1 98.69 232 VAL B C 1
ATOM 5092 O O . VAL B 1 232 ? -10.836 19.781 16.234 1 98.69 232 VAL B O 1
ATOM 5095 N N . ALA B 1 233 ? -10.703 17.531 16.078 1 98.81 233 ALA B N 1
ATOM 5096 C CA . ALA B 1 233 ? -9.461 17.484 15.305 1 98.81 233 ALA B CA 1
ATOM 5097 C C . ALA B 1 233 ? -9.742 17.578 13.805 1 98.81 233 ALA B C 1
ATOM 5099 O O . ALA B 1 233 ? -10.328 16.656 13.227 1 98.81 233 ALA B O 1
ATOM 5100 N N . LEU B 1 234 ? -9.266 18.641 13.195 1 97.94 234 LEU B N 1
ATOM 5101 C CA . LEU B 1 234 ? -9.562 18.859 11.781 1 97.94 234 LEU B CA 1
ATOM 5102 C C . LEU B 1 234 ? -8.297 18.797 10.938 1 97.94 234 LEU B C 1
ATOM 5104 O O . LEU B 1 234 ? -7.207 19.109 11.43 1 97.94 234 LEU B O 1
ATOM 5108 N N . GLY B 1 235 ? -8.414 18.328 9.719 1 96.94 235 GLY B N 1
ATOM 5109 C CA . GLY B 1 235 ? -7.402 18.438 8.68 1 96.94 235 GLY B CA 1
ATOM 5110 C C . GLY B 1 235 ? -7.895 19.156 7.438 1 96.94 235 GLY B C 1
ATOM 5111 O O . GLY B 1 235 ? -9.047 19.578 7.383 1 96.94 235 GLY B O 1
ATOM 5112 N N . HIS B 1 236 ? -7.023 19.359 6.418 1 94.5 236 HIS B N 1
ATOM 5113 C CA . HIS B 1 236 ? -7.305 19.969 5.125 1 94.5 236 HIS B CA 1
ATOM 5114 C C . HIS B 1 236 ? -6.602 21.312 4.992 1 94.5 236 HIS B C 1
ATOM 5116 O O . HIS B 1 236 ? -5.953 21.578 3.975 1 94.5 236 HIS B O 1
ATOM 5122 N N . VAL B 1 237 ? -6.785 22.141 6.043 1 94.62 237 VAL B N 1
ATOM 5123 C CA . VAL B 1 237 ? -6.141 23.453 6.023 1 94.62 237 VAL B CA 1
ATOM 5124 C C . VAL B 1 237 ? -4.723 23.328 6.574 1 94.62 237 VAL B C 1
ATOM 5126 O O . VAL B 1 237 ? -4.512 22.781 7.656 1 94.62 237 VAL B O 1
ATOM 5129 N N . HIS B 1 238 ? -3.754 23.922 5.887 1 96.44 238 HIS B N 1
ATOM 5130 C CA . HIS B 1 238 ? -2.35 23.688 6.207 1 96.44 238 HIS B CA 1
ATOM 5131 C C . HIS B 1 238 ? -1.849 24.688 7.246 1 96.44 238 HIS B C 1
ATOM 5133 O O . HIS B 1 238 ? -0.742 24.547 7.773 1 96.44 238 HIS B O 1
ATOM 5139 N N . LYS B 1 239 ? -2.607 25.688 7.598 1 95.69 239 LYS B N 1
ATOM 5140 C CA . LYS B 1 239 ? -2.266 26.672 8.625 1 95.69 239 LYS B CA 1
ATOM 5141 C C . LYS B 1 239 ? -2.926 26.312 9.953 1 95.69 239 LYS B C 1
ATOM 5143 O O . LYS B 1 239 ? -4.152 26.203 10.039 1 95.69 239 LYS B O 1
ATOM 5148 N N . PRO B 1 240 ? -2.078 26.172 10.953 1 97.12 240 PRO B N 1
ATOM 5149 C CA . PRO B 1 240 ? -2.711 25.984 12.258 1 97.12 240 PRO B CA 1
ATOM 5150 C C . PRO B 1 240 ? -3.633 27.141 12.641 1 97.12 240 PRO B C 1
ATOM 5152 O O . PRO B 1 240 ? -3.236 28.312 12.555 1 97.12 240 PRO B O 1
ATOM 5155 N N . GLN B 1 241 ? -4.859 26.812 13.016 1 95.69 241 GLN B N 1
ATOM 5156 C CA . GLN B 1 241 ? -5.797 27.891 13.344 1 95.69 241 GLN B CA 1
ATOM 5157 C C . GLN B 1 241 ? -7.031 27.328 14.055 1 95.69 241 GLN B C 1
ATOM 5159 O O . GLN B 1 241 ? -7.32 26.141 13.961 1 95.69 241 GLN B O 1
ATOM 5164 N N . ILE B 1 242 ? -7.68 28.219 14.773 1 96.31 242 ILE B N 1
ATOM 5165 C CA . ILE B 1 242 ? -8.93 27.906 15.461 1 96.31 242 ILE B CA 1
ATOM 5166 C C . ILE B 1 242 ? -10.109 28.219 14.547 1 96.31 242 ILE B C 1
ATOM 5168 O O . ILE B 1 242 ? -10.141 29.266 13.883 1 96.31 242 ILE B O 1
ATOM 5172 N N . VAL B 1 243 ? -11.008 27.281 14.422 1 95.38 243 VAL B N 1
ATOM 5173 C CA . VAL B 1 243 ? -12.219 27.531 13.648 1 95.38 243 VAL B CA 1
ATOM 5174 C C . VAL B 1 243 ? -13.117 28.516 14.406 1 95.38 243 VAL B C 1
ATOM 5176 O O . VAL B 1 243 ? -13.492 28.266 15.555 1 95.38 243 VAL B O 1
ATOM 5179 N N . PRO B 1 244 ? -13.5 29.547 13.781 1 91.56 244 PRO B N 1
ATOM 5180 C CA . PRO B 1 244 ? -14.344 30.531 14.461 1 91.56 244 PRO B CA 1
ATOM 5181 C C . PRO B 1 244 ? -15.688 29.953 14.898 1 91.56 244 PRO B C 1
ATOM 5183 O O . PRO B 1 244 ? -16.234 29.094 14.211 1 91.56 244 PRO B O 1
ATOM 5186 N N . GLY B 1 245 ? -16.172 30.391 16.016 1 89.38 245 GLY B N 1
ATOM 5187 C CA . GLY B 1 245 ? -17.5 30.016 16.484 1 89.38 245 GLY B CA 1
ATOM 5188 C C . GLY B 1 245 ? -17.547 28.672 17.172 1 89.38 245 GLY B C 1
ATOM 5189 O O . GLY B 1 245 ? -18.625 28.109 17.375 1 89.38 245 GLY B O 1
ATOM 5190 N N . THR B 1 246 ? -16.375 28.141 17.531 1 93.38 246 THR B N 1
ATOM 5191 C CA . THR B 1 246 ? -16.359 26.812 18.109 1 93.38 246 THR B CA 1
ATOM 5192 C C . THR B 1 246 ? -15.812 26.828 19.531 1 93.38 246 THR B C 1
ATOM 5194 O O . THR B 1 246 ? -15.383 25.797 20.047 1 93.38 246 THR B O 1
ATOM 5197 N N . ASN B 1 247 ? -15.727 28.047 20.172 1 92.25 247 ASN B N 1
ATOM 5198 C CA . ASN B 1 247 ? -15.164 28.219 21.5 1 92.25 247 ASN B CA 1
ATOM 5199 C C . ASN B 1 247 ? -13.789 27.578 21.625 1 92.25 247 ASN B C 1
ATOM 5201 O O . ASN B 1 247 ? -13.492 26.906 22.609 1 92.25 247 ASN B O 1
ATOM 5205 N N . LYS B 1 248 ? -13.023 27.547 20.516 1 93.12 248 LYS B N 1
ATOM 5206 C CA . LYS B 1 248 ? -11.625 27.125 20.422 1 93.12 248 LYS B CA 1
ATOM 5207 C C . LYS B 1 248 ? -11.5 25.609 20.469 1 93.12 248 LYS B C 1
ATOM 5209 O O . LYS B 1 248 ? -10.398 25.078 20.609 1 93.12 248 LYS B O 1
ATOM 5214 N N . LYS B 1 249 ? -12.641 24.938 20.312 1 95.56 249 LYS B N 1
ATOM 5215 C CA . LYS B 1 249 ? -12.633 23.484 20.438 1 95.56 249 LYS B CA 1
ATOM 5216 C C . LYS B 1 249 ? -12.25 22.828 19.125 1 95.56 249 LYS B C 1
ATOM 5218 O O . LYS B 1 249 ? -11.703 21.719 19.109 1 95.56 249 LYS B O 1
ATOM 5223 N N . ALA B 1 250 ? -12.641 23.391 18 1 97.38 250 ALA B N 1
ATOM 5224 C CA . ALA B 1 250 ? -12.297 22.859 16.688 1 97.38 250 ALA B CA 1
ATOM 5225 C C . ALA B 1 250 ? -11.062 23.562 16.125 1 97.38 250 ALA B C 1
ATOM 5227 O O . ALA B 1 250 ? -11 24.781 16.078 1 97.38 250 ALA B O 1
ATOM 5228 N N . ARG B 1 251 ? -10.086 22.781 15.711 1 97.81 251 ARG B N 1
ATOM 5229 C CA . ARG B 1 251 ? -8.828 23.359 15.25 1 97.81 251 ARG B CA 1
ATOM 5230 C C . ARG B 1 251 ? -8.266 22.578 14.062 1 97.81 251 ARG B C 1
ATOM 5232 O O . ARG B 1 251 ? -8.438 21.359 13.984 1 97.81 251 ARG B O 1
ATOM 5239 N N . TYR B 1 252 ? -7.68 23.328 13.227 1 97.56 252 TYR B N 1
ATOM 5240 C CA . TYR B 1 252 ? -6.742 22.766 12.266 1 97.56 252 TYR B CA 1
ATOM 5241 C C . TYR B 1 252 ? -5.32 22.766 12.82 1 97.56 252 TYR B C 1
ATOM 5243 O O . TYR B 1 252 ? -4.836 23.797 13.297 1 97.56 252 TYR B O 1
ATOM 5251 N N . CYS B 1 253 ? -4.688 21.625 12.836 1 97.56 253 CYS B N 1
ATOM 5252 C CA . CYS B 1 253 ? -3.299 21.609 13.273 1 97.56 253 CYS B CA 1
ATOM 5253 C C . CYS B 1 253 ? -2.363 22.031 12.141 1 97.56 253 CYS B C 1
ATOM 5255 O O . CYS B 1 253 ? -1.21 22.391 12.391 1 97.56 253 CYS B O 1
ATOM 5257 N N . GLY B 1 254 ? -2.883 21.953 10.844 1 96.94 254 GLY B N 1
ATOM 5258 C CA . GLY B 1 254 ? -2.066 22.312 9.688 1 96.94 254 GLY B CA 1
ATOM 5259 C C . GLY B 1 254 ? -1.141 21.203 9.25 1 96.94 254 GLY B C 1
ATOM 5260 O O . GLY B 1 254 ? -1.12 20.125 9.852 1 96.94 254 GLY B O 1
ATOM 5261 N N . SER B 1 255 ? -0.413 21.453 8.125 1 97.88 255 SER B N 1
ATOM 5262 C CA . SER B 1 255 ? 0.626 20.531 7.676 1 97.88 255 SER B CA 1
ATOM 5263 C C . SER B 1 255 ? 1.883 20.656 8.531 1 97.88 255 SER B C 1
ATOM 5265 O O . SER B 1 255 ? 2.127 21.703 9.133 1 97.88 255 SER B O 1
ATOM 5267 N N . PRO B 1 256 ? 2.68 19.625 8.602 1 98.25 256 PRO B N 1
ATOM 5268 C CA . PRO B 1 256 ? 3.818 19.641 9.523 1 98.25 256 PRO B CA 1
ATOM 5269 C C . PRO B 1 256 ? 5.02 20.406 8.969 1 98.25 256 PRO B C 1
ATOM 5271 O O . PRO B 1 256 ? 5.898 20.828 9.727 1 98.25 256 PRO B O 1
ATOM 5274 N N . ILE B 1 257 ? 5.129 20.516 7.645 1 97.75 257 ILE B N 1
ATOM 5275 C CA . ILE B 1 257 ? 6.207 21.281 7.023 1 97.75 257 ILE B CA 1
ATOM 5276 C C . ILE B 1 257 ? 5.633 22.203 5.957 1 97.75 257 ILE B C 1
ATOM 5278 O O . ILE B 1 257 ? 4.445 22.125 5.625 1 97.75 257 ILE B O 1
ATOM 5282 N N . HIS B 1 258 ? 6.453 23.141 5.477 1 96.56 258 HIS B N 1
ATOM 5283 C CA . HIS B 1 258 ? 6.008 24.078 4.449 1 96.56 258 HIS B CA 1
ATOM 5284 C C . HIS B 1 258 ? 5.914 23.391 3.088 1 96.56 258 HIS B C 1
ATOM 5286 O O . HIS B 1 258 ? 6.887 22.797 2.619 1 96.56 258 HIS B O 1
ATOM 5292 N N . TYR B 1 259 ? 4.734 23.484 2.494 1 95.25 259 TYR B N 1
ATOM 5293 C CA . TYR B 1 259 ? 4.535 22.859 1.19 1 95.25 259 TYR B CA 1
ATOM 5294 C C . TYR B 1 259 ? 4.34 23.922 0.105 1 95.25 259 TYR B C 1
ATOM 5296 O O . TYR B 1 259 ? 4.102 23.578 -1.058 1 95.25 259 TYR B O 1
ATOM 5304 N N . ASN B 1 260 ? 4.418 25.141 0.447 1 91.06 260 ASN B N 1
ATOM 5305 C CA . ASN B 1 260 ? 4.254 26.281 -0.451 1 91.06 260 ASN B CA 1
ATOM 5306 C C . ASN B 1 260 ? 4.941 27.531 0.097 1 91.06 260 ASN B C 1
ATOM 5308 O O . ASN B 1 260 ? 5.094 27.672 1.312 1 91.06 260 ASN B O 1
ATOM 5312 N N . LYS B 1 261 ? 5.344 28.438 -0.772 1 91.56 261 LYS B N 1
ATOM 5313 C CA . LYS B 1 261 ? 6.031 29.656 -0.349 1 91.56 261 LYS B CA 1
ATOM 5314 C C . LYS B 1 261 ? 5.125 30.531 0.509 1 91.56 261 LYS B C 1
ATOM 5316 O O . LYS B 1 261 ? 5.602 31.297 1.346 1 91.56 261 LYS B O 1
ATOM 5321 N N . LYS B 1 262 ? 3.836 30.438 0.348 1 90.06 262 LYS B N 1
ATOM 5322 C CA . LYS B 1 262 ? 2.891 31.234 1.114 1 90.06 262 LYS B CA 1
ATOM 5323 C C . LYS B 1 262 ? 2.818 30.781 2.566 1 90.06 262 LYS B C 1
ATOM 5325 O O . LYS B 1 262 ? 2.289 31.484 3.424 1 90.06 262 LYS B O 1
ATOM 5330 N N . GLU B 1 263 ? 3.359 29.594 2.861 1 93.81 263 GLU B N 1
ATOM 5331 C CA . GLU B 1 263 ? 3.271 29.016 4.199 1 93.81 263 GLU B CA 1
ATOM 5332 C C . GLU B 1 263 ? 4.457 29.438 5.062 1 93.81 263 GLU B C 1
ATOM 5334 O O . GLU B 1 263 ? 4.504 29.141 6.258 1 93.81 263 GLU B O 1
ATOM 5339 N N . ILE B 1 264 ? 5.355 30.188 4.496 1 92.69 264 ILE B N 1
ATOM 5340 C CA . ILE B 1 264 ? 6.594 30.516 5.199 1 92.69 264 ILE B CA 1
ATOM 5341 C C . ILE B 1 264 ? 6.312 31.516 6.312 1 92.69 264 ILE B C 1
ATOM 5343 O O . ILE B 1 264 ? 7.125 31.688 7.223 1 92.69 264 ILE B O 1
ATOM 5347 N N . ASN B 1 265 ? 5.137 32.188 6.285 1 90.88 265 ASN B N 1
ATOM 5348 C CA . ASN B 1 265 ? 4.844 33.281 7.176 1 90.88 265 ASN B CA 1
ATOM 5349 C C . ASN B 1 265 ? 4.215 32.812 8.484 1 90.88 265 ASN B C 1
ATOM 5351 O O . ASN B 1 265 ? 3.812 33.625 9.312 1 90.88 265 ASN B O 1
ATOM 5355 N N . PHE B 1 266 ? 4.047 31.547 8.688 1 91.44 266 PHE B N 1
ATOM 5356 C CA . PHE B 1 266 ? 3.523 31.062 9.961 1 91.44 266 PHE B CA 1
ATOM 5357 C C . PHE B 1 266 ? 4.23 29.766 10.375 1 91.44 266 PHE B C 1
ATOM 5359 O O . PHE B 1 266 ? 4.844 29.094 9.539 1 91.44 266 PHE B O 1
ATOM 5366 N N . SER B 1 267 ? 4.172 29.547 11.656 1 95.31 267 SER B N 1
ATOM 5367 C CA . SER B 1 267 ? 4.824 28.375 12.227 1 95.31 267 SER B CA 1
ATOM 5368 C C . SER B 1 267 ? 3.941 27.141 12.117 1 95.31 267 SER B C 1
ATOM 5370 O O . SER B 1 267 ? 2.717 27.234 12.234 1 95.31 267 SER B O 1
ATOM 5372 N N . LYS B 1 268 ? 4.613 26.078 11.875 1 97.5 268 LYS B N 1
ATOM 5373 C CA . LYS B 1 268 ? 3.918 24.797 11.875 1 97.5 268 LYS B CA 1
ATOM 5374 C C . LYS B 1 268 ? 3.846 24.203 13.273 1 97.5 268 LYS B C 1
ATOM 5376 O O . LYS B 1 268 ? 4.75 24.406 14.086 1 97.5 268 LYS B O 1
ATOM 5381 N N . LYS B 1 269 ? 2.732 23.516 13.523 1 97.38 269 LYS B N 1
ATOM 5382 C CA . LYS B 1 269 ? 2.504 23.031 14.883 1 97.38 269 LYS B CA 1
ATOM 5383 C C . LYS B 1 269 ? 1.714 21.734 14.883 1 97.38 269 LYS B C 1
ATOM 5385 O O . LYS B 1 269 ? 1.176 21.328 13.852 1 97.38 269 LYS B O 1
ATOM 5390 N N . CYS B 1 270 ? 1.748 21.016 15.961 1 97.94 270 CYS B N 1
ATOM 5391 C CA . CYS B 1 270 ? 0.737 20.047 16.359 1 97.94 270 CYS B CA 1
ATOM 5392 C C . CYS B 1 270 ? 0.175 20.375 17.734 1 97.94 270 CYS B C 1
ATOM 5394 O O . CYS B 1 270 ? 0.661 21.297 18.406 1 97.94 270 CYS B O 1
ATOM 5396 N N . PHE B 1 271 ? -0.93 19.734 18.125 1 98.62 271 PHE B N 1
ATOM 5397 C CA . PHE B 1 271 ? -1.597 20.078 19.375 1 98.62 271 PHE B CA 1
ATOM 5398 C C . PHE B 1 271 ? -1.62 18.875 20.328 1 98.62 271 PHE B C 1
ATOM 5400 O O . PHE B 1 271 ? -1.881 17.75 19.906 1 98.62 271 PHE B O 1
ATOM 5407 N N . ILE B 1 272 ? -1.299 19.109 21.516 1 98.88 272 ILE B N 1
ATOM 5408 C CA . ILE B 1 272 ? -1.5 18.156 22.594 1 98.88 272 ILE B CA 1
ATOM 5409 C C . ILE B 1 272 ? -2.713 18.562 23.438 1 98.88 272 ILE B C 1
ATOM 5411 O O . ILE B 1 272 ? -2.811 19.703 23.875 1 98.88 272 ILE B O 1
ATOM 5415 N N . VAL B 1 273 ? -3.619 17.641 23.641 1 98.75 273 VAL B N 1
ATOM 5416 C CA . VAL B 1 273 ? -4.883 17.922 24.328 1 98.75 273 VAL B CA 1
ATOM 5417 C C . VAL B 1 273 ? -5.027 17 25.531 1 98.75 273 VAL B C 1
ATOM 5419 O O . VAL B 1 273 ? -5.043 15.773 25.391 1 98.75 273 VAL B O 1
ATOM 5422 N N . ASP B 1 274 ? -5.125 17.594 26.703 1 98.62 274 ASP B N 1
ATOM 5423 C CA . ASP B 1 274 ? -5.488 16.844 27.891 1 98.62 274 ASP B CA 1
ATOM 5424 C C . ASP B 1 274 ? -6.988 16.922 28.156 1 98.62 274 ASP B C 1
ATOM 5426 O O . ASP B 1 274 ? -7.555 18.016 28.266 1 98.62 274 ASP B O 1
ATOM 5430 N N . VAL B 1 275 ? -7.605 15.727 28.25 1 98.06 275 VAL B N 1
ATOM 5431 C CA . VAL B 1 275 ? -9.062 15.758 28.328 1 98.06 275 VAL B CA 1
ATOM 5432 C C . VAL B 1 275 ? -9.547 14.703 29.328 1 98.06 275 VAL B C 1
ATOM 5434 O O . VAL B 1 275 ? -8.961 13.617 29.422 1 98.06 275 VAL B O 1
ATOM 5437 N N . LYS B 1 276 ? -10.508 15.016 30.062 1 97.5 276 LYS B N 1
ATOM 5438 C CA . LYS B 1 276 ? -11.258 14.141 30.969 1 97.5 276 LYS B CA 1
ATOM 5439 C C . LYS B 1 276 ? -12.758 14.281 30.75 1 97.5 276 LYS B C 1
ATOM 5441 O O . LYS B 1 276 ? -13.234 15.359 30.391 1 97.5 276 LYS B O 1
ATOM 5446 N N . ALA B 1 277 ? -13.422 13.18 31 1 97.44 277 ALA B N 1
ATOM 5447 C CA . ALA B 1 277 ? -14.875 13.219 30.797 1 97.44 277 ALA B CA 1
ATOM 5448 C C . ALA B 1 277 ? -15.492 14.367 31.594 1 97.44 277 ALA B C 1
ATOM 5450 O O . ALA B 1 277 ? -15.117 14.625 32.719 1 97.44 277 ALA B O 1
ATOM 5451 N N . SER B 1 278 ? -16.359 15.156 30.922 1 95.31 278 SER B N 1
ATOM 5452 C CA . SER B 1 278 ? -17.203 16.203 31.484 1 95.31 278 SER B CA 1
ATOM 5453 C C . SER B 1 278 ? -16.375 17.391 31.953 1 95.31 278 SER B C 1
ATOM 5455 O O . SER B 1 278 ? -16.812 18.172 32.812 1 95.31 278 SER B O 1
ATOM 5457 N N . GLU B 1 279 ? -15.141 17.5 31.531 1 96.19 279 GLU B N 1
ATOM 5458 C CA . GLU B 1 279 ? -14.273 18.641 31.812 1 96.19 279 GLU B CA 1
ATOM 5459 C C . GLU B 1 279 ? -13.82 19.328 30.516 1 96.19 279 GLU B C 1
ATOM 5461 O O . GLU B 1 279 ? -13.805 18.703 29.453 1 96.19 279 GLU B O 1
ATOM 5466 N N . GLU B 1 280 ? -13.562 20.562 30.688 1 95.56 280 GLU B N 1
ATOM 5467 C CA . GLU B 1 280 ? -12.961 21.25 29.562 1 95.56 280 GLU B CA 1
ATOM 5468 C C . GLU B 1 280 ? -11.555 20.734 29.266 1 95.56 280 GLU B C 1
ATOM 5470 O O . GLU B 1 280 ? -10.812 20.391 30.188 1 95.56 280 GLU B O 1
ATOM 5475 N N . CYS B 1 281 ? -11.242 20.734 28.016 1 96.69 281 CYS B N 1
ATOM 5476 C CA . CYS B 1 281 ? -9.922 20.219 27.672 1 96.69 281 CYS B CA 1
ATOM 5477 C C . CYS B 1 281 ? -8.867 21.312 27.766 1 96.69 281 CYS B C 1
ATOM 5479 O O . CYS B 1 281 ? -9.195 22.5 27.75 1 96.69 281 CYS B O 1
ATOM 5481 N N . ASN B 1 282 ? -7.633 20.938 28.016 1 97.75 282 ASN B N 1
ATOM 5482 C CA . ASN B 1 282 ? -6.457 21.797 27.938 1 97.75 282 ASN B CA 1
ATOM 5483 C C . ASN B 1 282 ? -5.648 21.547 26.672 1 97.75 282 ASN B C 1
ATOM 5485 O O . ASN B 1 282 ? -5.25 20.406 26.406 1 97.75 282 ASN B O 1
ATOM 5489 N N . ILE B 1 283 ? -5.426 22.609 25.953 1 98 283 ILE B N 1
ATOM 5490 C CA . ILE B 1 283 ? -4.758 22.453 24.656 1 98 283 ILE B CA 1
ATOM 5491 C C . ILE B 1 283 ? -3.385 23.125 24.703 1 98 283 ILE B C 1
ATOM 5493 O O . ILE B 1 283 ? -3.271 24.297 25.062 1 98 283 ILE B O 1
ATOM 5497 N N . GLU B 1 284 ? -2.379 22.375 24.359 1 97.94 284 GLU B N 1
ATOM 5498 C CA . GLU B 1 284 ? -1.006 22.859 24.266 1 97.94 284 GLU B CA 1
ATOM 5499 C C . GLU B 1 284 ? -0.515 22.828 22.812 1 97.94 284 GLU B C 1
ATOM 5501 O O . GLU B 1 284 ? -0.738 21.844 22.109 1 97.94 284 GLU B O 1
ATOM 5506 N N . GLU B 1 285 ? 0.073 23.906 22.438 1 97.5 285 GLU B N 1
ATOM 5507 C CA . GLU B 1 285 ? 0.664 23.984 21.094 1 97.5 285 GLU B CA 1
ATOM 5508 C C . GLU B 1 285 ? 2.115 23.516 21.109 1 97.5 285 GLU B C 1
ATOM 5510 O O . GLU B 1 285 ? 2.877 23.859 22.016 1 97.5 285 GLU B O 1
ATOM 5515 N N . VAL B 1 286 ? 2.451 22.688 20.188 1 98.12 286 VAL B N 1
ATOM 5516 C CA . VAL B 1 286 ? 3.822 22.219 20.016 1 98.12 286 VAL B CA 1
ATOM 5517 C C . VAL B 1 286 ? 4.387 22.703 18.688 1 98.12 286 VAL B C 1
ATOM 5519 O O . VAL B 1 286 ? 3.871 22.359 17.625 1 98.12 286 VAL B O 1
ATOM 5522 N N . ASP B 1 287 ? 5.453 23.422 18.75 1 97.31 287 ASP B N 1
ATOM 5523 C CA . ASP B 1 287 ? 6.09 23.938 17.531 1 97.31 287 ASP B CA 1
ATOM 5524 C C . ASP B 1 287 ? 6.875 22.844 16.828 1 97.31 287 ASP B C 1
ATOM 5526 O O . ASP B 1 287 ? 7.555 22.047 17.469 1 97.31 287 ASP B O 1
ATOM 5530 N N . LEU B 1 288 ? 6.746 22.859 15.57 1 98.31 288 LEU B N 1
ATOM 5531 C CA . LEU B 1 288 ? 7.504 21.906 14.758 1 98.31 288 LEU B CA 1
ATOM 5532 C C . LEU B 1 288 ? 8.695 22.594 14.094 1 98.31 288 LEU B C 1
ATOM 5534 O O . LEU B 1 288 ? 8.633 23.797 13.781 1 98.31 288 LEU B O 1
ATOM 5538 N N . LYS B 1 289 ? 9.719 21.859 13.844 1 97.38 289 LYS B N 1
ATOM 5539 C CA . LYS B 1 289 ? 10.953 22.375 13.258 1 97.38 289 LYS B CA 1
ATOM 5540 C C . LYS B 1 289 ? 10.797 22.625 11.758 1 97.38 289 LYS B C 1
ATOM 5542 O O . LYS B 1 289 ? 9.992 21.953 11.102 1 97.38 289 LYS B O 1
ATOM 5547 N N . VAL B 1 290 ? 11.531 23.562 11.352 1 97.56 290 VAL B N 1
ATOM 5548 C CA . VAL B 1 290 ? 11.727 23.734 9.922 1 97.56 290 VAL B CA 1
ATOM 5549 C C . VAL B 1 290 ? 13.023 23.047 9.484 1 97.56 290 VAL B C 1
ATOM 5551 O O . VAL B 1 290 ? 14.109 23.484 9.859 1 97.56 290 VAL B O 1
ATOM 5554 N N . TYR B 1 291 ? 12.977 22.062 8.75 1 97.56 291 TYR B N 1
ATOM 5555 C CA . TYR B 1 291 ? 14.125 21.219 8.43 1 97.56 291 TYR B CA 1
ATOM 5556 C C . TYR B 1 291 ? 14.906 21.781 7.25 1 97.56 291 TYR B C 1
ATOM 5558 O O . TYR B 1 291 ? 16.141 21.734 7.234 1 97.56 291 TYR B O 1
ATOM 5566 N N . LYS B 1 292 ? 14.273 22.219 6.23 1 97.12 292 LYS B N 1
ATOM 5567 C CA . LYS B 1 292 ? 14.828 22.938 5.082 1 97.12 292 LYS B CA 1
ATOM 5568 C C . LYS B 1 292 ? 13.93 24.094 4.684 1 97.12 292 LYS B C 1
ATOM 5570 O O . LYS B 1 292 ? 12.906 23.906 4.016 1 97.12 292 LYS B O 1
ATOM 5575 N N . PRO B 1 293 ? 14.328 25.281 5.016 1 96.94 293 PRO B N 1
ATOM 5576 C CA . PRO B 1 293 ? 13.438 26.438 4.812 1 96.94 293 PRO B CA 1
ATOM 5577 C C . PRO B 1 293 ? 13.242 26.766 3.334 1 96.94 293 PRO B C 1
ATOM 5579 O O . PRO B 1 293 ? 14.109 26.469 2.508 1 96.94 293 PRO B O 1
ATOM 5582 N N . ILE B 1 294 ? 12.078 27.312 3.062 1 97 294 ILE B N 1
ATOM 5583 C CA . ILE B 1 294 ? 11.797 27.938 1.776 1 97 294 ILE B CA 1
ATOM 5584 C C . ILE B 1 294 ? 12.062 29.438 1.865 1 97 294 ILE B C 1
ATOM 5586 O O . ILE B 1 294 ? 11.547 30.109 2.76 1 97 294 ILE B O 1
ATOM 5590 N N . GLU B 1 295 ? 12.867 29.906 0.897 1 96.94 295 GLU B N 1
ATOM 5591 C CA . GLU B 1 295 ? 13.195 31.344 0.901 1 96.94 295 GLU B CA 1
ATOM 5592 C C . GLU B 1 295 ? 12.891 31.969 -0.451 1 96.94 295 GLU B C 1
ATOM 5594 O O . GLU B 1 295 ? 13.047 31.344 -1.494 1 96.94 295 GLU B O 1
ATOM 5599 N N . VAL B 1 296 ? 12.453 33.188 -0.319 1 96.31 296 VAL B N 1
ATOM 5600 C CA . VAL B 1 296 ? 12.258 34 -1.515 1 96.31 296 VAL B CA 1
ATOM 5601 C C . VAL B 1 296 ? 13.344 35.062 -1.598 1 96.31 296 VAL B C 1
ATOM 5603 O O . VAL B 1 296 ? 13.453 35.906 -0.719 1 96.31 296 VAL B O 1
ATOM 5606 N N . TRP B 1 297 ? 14.18 34.969 -2.67 1 97.19 297 TRP B N 1
ATOM 5607 C CA . TRP B 1 297 ? 15.25 35.938 -2.883 1 97.19 297 TRP B CA 1
ATOM 5608 C C . TRP B 1 297 ? 14.867 36.938 -3.957 1 97.19 297 TRP B C 1
ATOM 5610 O O . TRP B 1 297 ? 14.617 36.562 -5.105 1 97.19 297 TRP B O 1
ATOM 5620 N N . LYS B 1 298 ? 14.781 38.094 -3.57 1 96.75 298 LYS B N 1
ATOM 5621 C CA . LYS B 1 298 ? 14.531 39.188 -4.52 1 96.75 298 LYS B CA 1
ATOM 5622 C C . LYS B 1 298 ? 15.828 39.875 -4.938 1 96.75 298 LYS B C 1
ATOM 5624 O O . LYS B 1 298 ? 16.562 40.375 -4.098 1 96.75 298 LYS B O 1
ATOM 5629 N N . CYS B 1 299 ? 16.047 39.844 -6.234 1 97.44 299 CYS B N 1
ATOM 5630 C CA . CYS B 1 299 ? 17.281 40.406 -6.77 1 97.44 299 CYS B CA 1
ATOM 5631 C C . CYS B 1 299 ? 16.984 41.5 -7.758 1 97.44 299 CYS B C 1
ATOM 5633 O O . CYS B 1 299 ? 16.047 41.406 -8.547 1 97.44 299 CYS B O 1
ATOM 5635 N N . SER B 1 300 ? 17.875 42.469 -7.738 1 96.31 300 SER B N 1
ATOM 5636 C CA . SER B 1 300 ? 17.656 43.656 -8.578 1 96.31 300 SER B CA 1
ATOM 5637 C C . SER B 1 300 ? 18.203 43.438 -9.984 1 96.31 300 SER B C 1
ATOM 5639 O O . SER B 1 300 ? 17.922 44.188 -10.898 1 96.31 300 SER B O 1
ATOM 5641 N N . SER B 1 301 ? 19 42.469 -10.109 1 95.56 301 SER B N 1
ATOM 5642 C CA . SER B 1 301 ? 19.578 42.156 -11.414 1 95.56 301 SER B CA 1
ATOM 5643 C C . SER B 1 301 ? 19.984 40.688 -11.508 1 95.56 301 SER B C 1
ATOM 5645 O O . SER B 1 301 ? 20.031 39.969 -10.5 1 95.56 301 SER B O 1
ATOM 5647 N N . ILE B 1 302 ? 20.266 40.312 -12.734 1 96.94 302 ILE B N 1
ATOM 5648 C CA . ILE B 1 302 ? 20.719 38.938 -12.984 1 96.94 302 ILE B CA 1
ATOM 5649 C C . ILE B 1 302 ? 22.078 38.719 -12.328 1 96.94 302 ILE B C 1
ATOM 5651 O O . ILE B 1 302 ? 22.312 37.656 -11.727 1 96.94 302 ILE B O 1
ATOM 5655 N N . GLU B 1 303 ? 22.906 39.75 -12.414 1 96.56 303 GLU B N 1
ATOM 5656 C CA . GLU B 1 303 ? 24.219 39.656 -11.797 1 96.56 303 GLU B CA 1
ATOM 5657 C C . GLU B 1 303 ? 24.125 39.469 -10.289 1 96.56 303 GLU B C 1
ATOM 5659 O O . GLU B 1 303 ? 24.859 38.688 -9.703 1 96.56 303 GLU B O 1
ATOM 5664 N N . GLU B 1 304 ? 23.203 40.156 -9.75 1 97.44 304 GLU B N 1
ATOM 5665 C CA . GLU B 1 304 ? 23 40.031 -8.312 1 97.44 304 GLU B CA 1
ATOM 5666 C C . GLU B 1 304 ? 22.484 38.625 -7.941 1 97.44 304 GLU B C 1
ATOM 5668 O O . GLU B 1 304 ? 22.891 38.094 -6.91 1 97.44 304 GLU B O 1
ATOM 5673 N N . ALA B 1 305 ? 21.641 38.156 -8.75 1 98 305 ALA B N 1
ATOM 5674 C CA . ALA B 1 305 ? 21.109 36.844 -8.516 1 98 305 ALA B CA 1
ATOM 5675 C C . ALA B 1 305 ? 22.203 35.781 -8.531 1 98 305 ALA B C 1
ATOM 5677 O O . ALA B 1 305 ? 22.266 34.906 -7.652 1 98 305 ALA B O 1
ATOM 5678 N N . ILE B 1 306 ? 23.062 35.875 -9.523 1 97.88 306 ILE B N 1
ATOM 5679 C CA . ILE B 1 306 ? 24.172 34.938 -9.648 1 97.88 306 ILE B CA 1
ATOM 5680 C C . ILE B 1 306 ? 25.094 35.031 -8.43 1 97.88 306 ILE B C 1
ATOM 5682 O O . ILE B 1 306 ? 25.5 34.031 -7.859 1 97.88 306 ILE B O 1
ATOM 5686 N N . LEU B 1 307 ? 25.359 36.281 -8.023 1 97.75 307 LEU B N 1
ATOM 5687 C CA . LEU B 1 307 ? 26.203 36.5 -6.852 1 97.75 307 LEU B CA 1
ATOM 5688 C C . LEU B 1 307 ? 25.562 35.906 -5.598 1 97.75 307 LEU B C 1
ATOM 5690 O O . LEU B 1 307 ? 26.25 35.312 -4.77 1 97.75 307 LEU B O 1
ATOM 5694 N N . LYS B 1 308 ? 24.297 36.125 -5.457 1 97.94 308 LYS B N 1
ATOM 5695 C CA . LYS B 1 308 ? 23.578 35.625 -4.297 1 97.94 308 LYS B CA 1
ATOM 5696 C C . LYS B 1 308 ? 23.625 34.094 -4.25 1 97.94 308 LYS B C 1
ATOM 5698 O O . LYS B 1 308 ? 23.781 33.5 -3.176 1 97.94 308 LYS B O 1
ATOM 5703 N N . CYS B 1 309 ? 23.469 33.5 -5.375 1 98 309 CYS B N 1
ATOM 5704 C CA . CYS B 1 309 ? 23.578 32.031 -5.469 1 98 309 CYS B CA 1
ATOM 5705 C C . CYS B 1 309 ? 24.953 31.562 -5.012 1 98 309 CYS B C 1
ATOM 5707 O O . CYS B 1 309 ? 25.062 30.594 -4.277 1 98 309 CYS B O 1
ATOM 5709 N N . ASP B 1 310 ? 25.938 32.281 -5.41 1 97.5 310 ASP B N 1
ATOM 5710 C CA . ASP B 1 310 ? 27.297 31.922 -5.047 1 97.5 310 ASP B CA 1
ATOM 5711 C C . ASP B 1 310 ? 27.531 32.094 -3.547 1 97.5 310 ASP B C 1
ATOM 5713 O O . ASP B 1 310 ? 28.125 31.203 -2.906 1 97.5 310 ASP B O 1
ATOM 5717 N N . GLU B 1 311 ? 27.047 33.156 -2.99 1 97.38 311 GLU B N 1
ATOM 5718 C CA . GLU B 1 311 ? 27.234 33.469 -1.574 1 97.38 311 GLU B CA 1
ATOM 5719 C C . GLU B 1 311 ? 26.5 32.469 -0.69 1 97.38 311 GLU B C 1
ATOM 5721 O O . GLU B 1 311 ? 26.891 32.25 0.454 1 97.38 311 GLU B O 1
ATOM 5726 N N . ASN B 1 312 ? 25.469 31.906 -1.245 1 97.44 312 ASN B N 1
ATOM 5727 C CA . ASN B 1 312 ? 24.625 31.016 -0.443 1 97.44 312 ASN B CA 1
ATOM 5728 C C . ASN B 1 312 ? 24.656 29.594 -0.963 1 97.44 312 ASN B C 1
ATOM 5730 O O . ASN B 1 312 ? 23.719 28.828 -0.766 1 97.44 312 ASN B O 1
ATOM 5734 N N . LYS B 1 313 ? 25.703 29.203 -1.655 1 95.06 313 LYS B N 1
ATOM 5735 C CA . LYS B 1 313 ? 25.781 27.922 -2.342 1 95.06 313 LYS B CA 1
ATOM 5736 C C . LYS B 1 313 ? 25.719 26.766 -1.35 1 95.06 313 LYS B C 1
ATOM 5738 O O . LYS B 1 313 ? 25.219 25.688 -1.679 1 95.06 313 LYS B O 1
ATOM 5743 N N . GLU B 1 314 ? 26.125 26.984 -0.103 1 94.69 314 GLU B N 1
ATOM 5744 C CA . GLU B 1 314 ? 26.203 25.906 0.871 1 94.69 314 GLU B CA 1
ATOM 5745 C C . GLU B 1 314 ? 24.984 25.891 1.795 1 94.69 314 GLU B C 1
ATOM 5747 O O . GLU B 1 314 ? 24.812 24.969 2.59 1 94.69 314 GLU B O 1
ATOM 5752 N N . ARG B 1 315 ? 24.234 26.938 1.67 1 95.62 315 ARG B N 1
ATOM 5753 C CA . ARG B 1 315 ? 23.078 27.016 2.543 1 95.62 315 ARG B CA 1
ATOM 5754 C C . ARG B 1 315 ? 22 26.016 2.127 1 95.62 315 ARG B C 1
ATOM 5756 O O . ARG B 1 315 ? 21.641 25.938 0.952 1 95.62 315 ARG B O 1
ATOM 5763 N N . ASP B 1 316 ? 21.531 25.219 3.133 1 96.5 316 ASP B N 1
ATOM 5764 C CA . ASP B 1 316 ? 20.516 24.203 2.867 1 96.5 316 ASP B CA 1
ATOM 5765 C C . ASP B 1 316 ? 19.109 24.797 2.922 1 96.5 316 ASP B C 1
ATOM 5767 O O . ASP B 1 316 ? 18.438 24.734 3.955 1 96.5 316 ASP B O 1
ATOM 5771 N N . CYS B 1 317 ? 18.688 25.406 1.843 1 96.88 317 CYS B N 1
ATOM 5772 C CA . CYS B 1 317 ? 17.359 26.016 1.732 1 96.88 317 CYS B CA 1
ATOM 5773 C C . CYS B 1 317 ? 16.844 25.922 0.306 1 96.88 317 CYS B C 1
ATOM 5775 O O . CYS B 1 317 ? 17.625 25.875 -0.647 1 96.88 317 CYS B O 1
ATOM 5777 N N . TRP B 1 318 ? 15.523 25.797 0.224 1 97.44 318 TRP B N 1
ATOM 5778 C CA . TRP B 1 318 ? 14.852 25.906 -1.066 1 97.44 318 TRP B CA 1
ATOM 5779 C C . TRP B 1 318 ? 14.656 27.375 -1.452 1 97.44 318 TRP B C 1
ATOM 5781 O O . TRP B 1 318 ? 14.305 28.203 -0.613 1 97.44 318 TRP B O 1
ATOM 5791 N N . VAL B 1 319 ? 14.836 27.688 -2.801 1 97.44 319 VAL B N 1
ATOM 5792 C CA . VAL B 1 319 ? 14.883 29.109 -3.121 1 97.44 319 VAL B CA 1
ATOM 5793 C C . VAL B 1 319 ? 13.953 29.406 -4.289 1 97.44 319 VAL B C 1
ATOM 5795 O O . VAL B 1 319 ? 13.992 28.719 -5.316 1 97.44 319 VAL B O 1
ATOM 5798 N N . TYR B 1 320 ? 13.109 30.359 -4.066 1 96.56 320 TYR B N 1
ATOM 5799 C CA . TYR B 1 320 ? 12.453 31.078 -5.156 1 96.56 320 TYR B CA 1
ATOM 5800 C C . TYR B 1 320 ? 13.219 32.344 -5.5 1 96.56 320 TYR B C 1
ATOM 5802 O O . TYR B 1 320 ? 13.359 33.25 -4.66 1 96.56 320 TYR B O 1
ATOM 5810 N N . LEU B 1 321 ? 13.633 32.406 -6.773 1 96.81 321 LEU B N 1
ATOM 5811 C CA . LEU B 1 321 ? 14.414 33.562 -7.207 1 96.81 321 LEU B CA 1
ATOM 5812 C C . LEU B 1 321 ? 13.555 34.531 -8.016 1 96.81 321 LEU B C 1
ATOM 5814 O O . LEU B 1 321 ? 13.039 34.156 -9.078 1 96.81 321 LEU B O 1
ATOM 5818 N N . GLU B 1 322 ? 13.375 35.656 -7.426 1 96.31 322 GLU B N 1
ATOM 5819 C CA . GLU B 1 322 ? 12.727 36.75 -8.148 1 96.31 322 GLU B CA 1
ATOM 5820 C C . GLU B 1 322 ? 13.742 37.781 -8.625 1 96.31 322 GLU B C 1
ATOM 5822 O O . GLU B 1 322 ? 14.406 38.438 -7.812 1 96.31 322 GLU B O 1
ATOM 5827 N N . ILE B 1 323 ? 13.742 38 -9.992 1 97 323 ILE B N 1
ATOM 5828 C CA . ILE B 1 323 ? 14.797 38.812 -10.555 1 97 323 ILE B CA 1
ATOM 5829 C C . ILE B 1 323 ? 14.188 39.969 -11.344 1 97 323 ILE B C 1
ATOM 5831 O O . ILE B 1 323 ? 13.477 39.75 -12.328 1 97 323 ILE B O 1
ATOM 5835 N N . ASN B 1 324 ? 14.531 41.156 -10.883 1 95.06 324 ASN B N 1
ATOM 5836 C CA . ASN B 1 324 ? 14.18 42.312 -11.695 1 95.06 324 ASN B CA 1
ATOM 5837 C C . ASN B 1 324 ? 15.117 42.469 -12.883 1 95.06 324 ASN B C 1
ATOM 5839 O O . ASN B 1 324 ? 16.344 42.531 -12.719 1 95.06 324 ASN B O 1
ATOM 5843 N N . THR B 1 325 ? 14.484 42.438 -14.062 1 92.69 325 THR B N 1
ATOM 5844 C CA . THR B 1 325 ? 15.305 42.531 -15.258 1 92.69 325 THR B CA 1
ATOM 5845 C C . THR B 1 325 ? 14.516 43.156 -16.406 1 92.69 325 THR B C 1
ATOM 5847 O O . THR B 1 325 ? 13.289 43.188 -16.375 1 92.69 325 THR B O 1
ATOM 5850 N N . ASP B 1 326 ? 15.234 43.75 -17.312 1 89.62 326 ASP B N 1
ATOM 5851 C CA . ASP B 1 326 ? 14.625 44.375 -18.5 1 89.62 326 ASP B CA 1
ATOM 5852 C C . ASP B 1 326 ? 14.773 43.469 -19.719 1 89.62 326 ASP B C 1
ATOM 5854 O O . ASP B 1 326 ? 14.391 43.844 -20.828 1 89.62 326 ASP B O 1
ATOM 5858 N N . ARG B 1 327 ? 15.289 42.281 -19.453 1 88.75 327 ARG B N 1
ATOM 5859 C CA . ARG B 1 327 ? 15.484 41.312 -20.547 1 88.75 327 ARG B CA 1
ATOM 5860 C C . ARG B 1 327 ? 15.242 39.875 -20.078 1 88.75 327 ARG B C 1
ATOM 5862 O O . ARG B 1 327 ? 15.078 39.656 -18.875 1 88.75 327 ARG B O 1
ATOM 5869 N N . TYR B 1 328 ? 15.242 39.062 -21.109 1 89.62 328 TYR B N 1
ATOM 5870 C CA . TYR B 1 328 ? 15.141 37.656 -20.797 1 89.62 328 TYR B CA 1
ATOM 5871 C C . TYR B 1 328 ? 16.438 37.125 -20.188 1 89.62 328 TYR B C 1
ATOM 5873 O O . TYR B 1 328 ? 17.531 37.562 -20.562 1 89.62 328 TYR B O 1
ATOM 5881 N N . ILE B 1 329 ? 16.234 36.219 -19.312 1 94.06 329 ILE B N 1
ATOM 5882 C CA . ILE B 1 329 ? 17.406 35.594 -18.719 1 94.06 329 ILE B CA 1
ATOM 5883 C C . ILE B 1 329 ? 17.938 34.5 -19.641 1 94.06 329 ILE B C 1
ATOM 5885 O O . ILE B 1 329 ? 17.188 33.625 -20.078 1 94.06 329 ILE B O 1
ATOM 5889 N N . ARG B 1 330 ? 19.234 34.531 -19.875 1 94.25 330 ARG B N 1
ATOM 5890 C CA . ARG B 1 330 ? 19.828 33.594 -20.797 1 94.25 330 ARG B CA 1
ATOM 5891 C C . ARG B 1 330 ? 19.953 32.219 -20.172 1 94.25 330 ARG B C 1
ATOM 5893 O O . ARG B 1 330 ? 20.016 32.094 -18.938 1 94.25 330 ARG B O 1
ATOM 5900 N N . GLU B 1 331 ? 20.016 31.203 -21.078 1 93.94 331 GLU B N 1
ATOM 5901 C CA . GLU B 1 331 ? 20.125 29.828 -20.625 1 93.94 331 GLU B CA 1
ATOM 5902 C C . GLU B 1 331 ? 21.406 29.594 -19.844 1 93.94 331 GLU B C 1
ATOM 5904 O O . GLU B 1 331 ? 21.422 28.844 -18.859 1 93.94 331 GLU B O 1
ATOM 5909 N N . ASP B 1 332 ? 22.438 30.188 -20.297 1 94.38 332 ASP B N 1
ATOM 5910 C CA . ASP B 1 332 ? 23.719 30.016 -19.625 1 94.38 332 ASP B CA 1
ATOM 5911 C C . ASP B 1 332 ? 23.688 30.656 -18.234 1 94.38 332 ASP B C 1
ATOM 5913 O O . ASP B 1 332 ? 24.344 30.188 -17.312 1 94.38 332 ASP B O 1
ATOM 5917 N N . GLU B 1 333 ? 22.969 31.766 -18.125 1 95.75 333 GLU B N 1
ATOM 5918 C CA . GLU B 1 333 ? 22.812 32.406 -16.828 1 95.75 333 GLU B CA 1
ATOM 5919 C C . GLU B 1 333 ? 21.984 31.562 -15.875 1 95.75 333 GLU B C 1
ATOM 5921 O O . GLU B 1 333 ? 22.297 31.469 -14.688 1 95.75 333 GLU B O 1
ATOM 5926 N N . ILE B 1 334 ? 20.969 30.984 -16.438 1 96.56 334 ILE B N 1
ATOM 5927 C CA . ILE B 1 334 ? 20.141 30.078 -15.648 1 96.56 334 ILE B CA 1
ATOM 5928 C C . ILE B 1 334 ? 20.969 28.891 -15.172 1 96.56 334 ILE B C 1
ATOM 5930 O O . ILE B 1 334 ? 20.922 28.516 -14 1 96.56 334 ILE B O 1
ATOM 5934 N N . LYS B 1 335 ? 21.688 28.328 -16.062 1 96.5 335 LYS B N 1
ATOM 5935 C CA . LYS B 1 335 ? 22.547 27.203 -15.719 1 96.5 335 LYS B CA 1
ATOM 5936 C C . LYS B 1 335 ? 23.562 27.594 -14.641 1 96.5 335 LYS B C 1
ATOM 5938 O O . LYS B 1 335 ? 23.828 26.812 -13.719 1 96.5 335 LYS B O 1
ATOM 5943 N N . GLN B 1 336 ? 24.109 28.75 -14.789 1 96.5 336 GLN B N 1
ATOM 5944 C CA . GLN B 1 336 ? 25.078 29.234 -13.812 1 96.5 336 GLN B CA 1
ATOM 5945 C C . GLN B 1 336 ? 24.469 29.328 -12.422 1 96.5 336 GLN B C 1
ATOM 5947 O O . GLN B 1 336 ? 25.062 28.891 -11.438 1 96.5 336 GLN B O 1
ATOM 5952 N N . MET B 1 337 ? 23.328 29.875 -12.367 1 97.44 337 MET B N 1
ATOM 5953 C CA . MET B 1 337 ? 22.625 29.984 -11.094 1 97.44 337 MET B CA 1
ATOM 5954 C C . MET B 1 337 ? 22.359 28.609 -10.508 1 97.44 337 MET B C 1
ATOM 5956 O O . MET B 1 337 ? 22.625 28.359 -9.328 1 97.44 337 MET B O 1
ATOM 5960 N N . LYS B 1 338 ? 21.906 27.688 -11.336 1 96.25 338 LYS B N 1
ATOM 5961 C CA . LYS B 1 338 ? 21.531 26.359 -10.875 1 96.25 338 LYS B CA 1
ATOM 5962 C C . LYS B 1 338 ? 22.766 25.547 -10.484 1 96.25 338 LYS B C 1
ATOM 5964 O O . LYS B 1 338 ? 22.688 24.703 -9.594 1 96.25 338 LYS B O 1
ATOM 5969 N N . ASP B 1 339 ? 23.828 25.75 -11.156 1 96.69 339 ASP B N 1
ATOM 5970 C CA . ASP B 1 339 ? 25.078 25.094 -10.797 1 96.69 339 ASP B CA 1
ATOM 5971 C C . ASP B 1 339 ? 25.578 25.562 -9.438 1 96.69 339 ASP B C 1
ATOM 5973 O O . ASP B 1 339 ? 26.156 24.781 -8.672 1 96.69 339 ASP B O 1
ATOM 5977 N N . LEU B 1 340 ? 25.422 26.844 -9.18 1 96.69 340 LEU B N 1
ATOM 5978 C CA . LEU B 1 340 ? 25.859 27.438 -7.922 1 96.69 340 LEU B CA 1
ATOM 5979 C C . LEU B 1 340 ? 24.922 27.078 -6.785 1 96.69 340 LEU B C 1
ATOM 5981 O O . LEU B 1 340 ? 25.359 26.703 -5.695 1 96.69 340 LEU B O 1
ATOM 5985 N N . LYS B 1 341 ? 23.656 27.141 -7.043 1 96.88 341 LYS B N 1
ATOM 5986 C CA . LYS B 1 341 ? 22.625 26.828 -6.059 1 96.88 341 LYS B CA 1
ATOM 5987 C C . LYS B 1 341 ? 21.688 25.75 -6.566 1 96.88 341 LYS B C 1
ATOM 5989 O O . LYS B 1 341 ? 20.688 26.031 -7.219 1 96.88 341 LYS B O 1
ATOM 5994 N N . LYS B 1 342 ? 21.906 24.578 -6.133 1 94.25 342 LYS B N 1
ATOM 5995 C CA . LYS B 1 342 ? 21.234 23.391 -6.66 1 94.25 342 LYS B CA 1
ATOM 5996 C C . LYS B 1 342 ? 19.781 23.344 -6.207 1 94.25 342 LYS B C 1
ATOM 5998 O O . LYS B 1 342 ? 18.938 22.766 -6.891 1 94.25 342 LYS B O 1
ATOM 6003 N N . ASP B 1 343 ? 19.406 24.047 -5.18 1 96.06 343 ASP B N 1
ATOM 6004 C CA . ASP B 1 343 ? 18.078 23.922 -4.562 1 96.06 343 ASP B CA 1
ATOM 6005 C C . ASP B 1 343 ? 17.156 25.047 -5.004 1 96.06 343 ASP B C 1
ATOM 6007 O O . ASP B 1 343 ? 16.312 25.516 -4.23 1 96.06 343 ASP B O 1
ATOM 6011 N N . ILE B 1 344 ? 17.391 25.578 -6.184 1 96.69 344 ILE B N 1
ATOM 6012 C CA . ILE B 1 344 ? 16.484 26.578 -6.734 1 96.69 344 ILE B CA 1
ATOM 6013 C C . ILE B 1 344 ? 15.195 25.906 -7.211 1 96.69 344 ILE B C 1
ATOM 6015 O O . ILE B 1 344 ? 15.234 24.953 -7.988 1 96.69 344 ILE B O 1
ATOM 6019 N N . LEU B 1 345 ? 14.07 26.422 -6.703 1 96.38 345 LEU B N 1
ATOM 6020 C CA . LEU B 1 345 ? 12.766 25.891 -7.082 1 96.38 345 LEU B CA 1
ATOM 6021 C C . LEU B 1 345 ? 12.25 26.562 -8.352 1 96.38 345 LEU B C 1
ATOM 6023 O O . LEU B 1 345 ? 11.695 25.906 -9.227 1 96.38 345 LEU B O 1
ATOM 6027 N N . GLU B 1 346 ? 12.43 27.828 -8.477 1 95.06 346 GLU B N 1
ATOM 6028 C CA . GLU B 1 346 ? 11.922 28.609 -9.594 1 95.06 346 GLU B CA 1
ATOM 6029 C C . GLU B 1 346 ? 12.695 29.906 -9.766 1 95.06 346 GLU B C 1
ATOM 6031 O O . GLU B 1 346 ? 13.125 30.516 -8.781 1 95.06 346 GLU B O 1
ATOM 6036 N N . ILE B 1 347 ? 12.914 30.219 -11.047 1 96.19 347 ILE B N 1
ATOM 6037 C CA . ILE B 1 347 ? 13.484 31.516 -11.406 1 96.19 347 ILE B CA 1
ATOM 6038 C C . ILE B 1 347 ? 12.422 32.344 -12.117 1 96.19 347 ILE B C 1
ATOM 6040 O O . ILE B 1 347 ? 11.961 32 -13.203 1 96.19 347 ILE B O 1
ATOM 6044 N N . MET B 1 348 ? 12.078 33.438 -11.438 1 93.75 348 MET B N 1
ATOM 6045 C CA . MET B 1 348 ? 10.992 34.25 -11.969 1 93.75 348 MET B CA 1
ATOM 6046 C C . MET B 1 348 ? 11.508 35.656 -12.352 1 93.75 348 MET B C 1
ATOM 6048 O O . MET B 1 348 ? 11.781 36.469 -11.484 1 93.75 348 MET B O 1
ATOM 6052 N N . PRO B 1 349 ? 11.562 35.938 -13.703 1 93.12 349 PRO B N 1
ATOM 6053 C CA . PRO B 1 349 ? 11.914 37.281 -14.125 1 93.12 349 PRO B CA 1
ATOM 6054 C C . PRO B 1 349 ? 10.773 38.281 -13.938 1 93.12 349 PRO B C 1
ATOM 6056 O O . PRO B 1 349 ? 9.617 37.969 -14.234 1 93.12 349 PRO B O 1
ATOM 6059 N N . LYS B 1 350 ? 11.039 39.406 -13.32 1 90.5 350 LYS B N 1
ATOM 6060 C CA . LYS B 1 350 ? 10.102 40.5 -13.211 1 90.5 350 LYS B CA 1
ATOM 6061 C C . LYS B 1 350 ? 10.492 41.656 -14.148 1 90.5 350 LYS B C 1
ATOM 6063 O O . LYS B 1 350 ? 11.461 42.375 -13.891 1 90.5 350 LYS B O 1
ATOM 6068 N N . ILE B 1 351 ? 9.812 41.781 -15.32 1 80.81 351 ILE B N 1
ATOM 6069 C CA . ILE B 1 351 ? 10.164 42.75 -16.359 1 80.81 351 ILE B CA 1
ATOM 6070 C C . ILE B 1 351 ? 9.516 44.094 -16.047 1 80.81 351 ILE B C 1
ATOM 6072 O O . ILE B 1 351 ? 8.312 44.156 -15.766 1 80.81 351 ILE B O 1
ATOM 6076 N N . LYS B 1 352 ? 10.242 45.25 -15.836 1 64.12 352 LYS B N 1
ATOM 6077 C CA . LYS B 1 352 ? 9.82 46.625 -15.531 1 64.12 352 LYS B CA 1
ATOM 6078 C C . LYS B 1 352 ? 8.742 47.094 -16.5 1 64.12 352 LYS B C 1
ATOM 6080 O O . LYS B 1 352 ? 7.832 47.844 -16.109 1 64.12 352 LYS B O 1
ATOM 6085 N N . SER B 1 353 ? 8.961 47 -17.828 1 53.03 353 SER B N 1
ATOM 6086 C CA . SER B 1 353 ? 7.957 47.594 -18.703 1 53.03 353 SER B CA 1
ATOM 6087 C C . SER B 1 353 ? 6.586 46.969 -18.5 1 53.03 353 SER B C 1
ATOM 6089 O O . SER B 1 353 ? 5.562 47.625 -18.594 1 53.03 353 SER B O 1
ATOM 6091 N N . LEU B 1 354 ? 6.586 45.719 -18.312 1 43.34 354 LEU B N 1
ATOM 6092 C CA . LEU B 1 354 ? 5.289 45.062 -18.281 1 43.34 354 LEU B CA 1
ATOM 6093 C C . LEU B 1 354 ? 4.633 45.25 -16.906 1 43.34 354 LEU B C 1
ATOM 6095 O O . LEU B 1 354 ? 3.502 44.781 -16.703 1 43.34 354 LEU B O 1
ATOM 6099 N N . GLU B 1 355 ? 5.32 45.562 -15.922 1 41.25 355 GLU B N 1
ATOM 6100 C CA . GLU B 1 355 ? 4.641 45.719 -14.641 1 41.25 355 GLU B CA 1
ATOM 6101 C C . GLU B 1 355 ? 3.566 46.812 -14.734 1 41.25 355 GLU B C 1
ATOM 6103 O O . GLU B 1 355 ? 2.57 46.75 -14.008 1 41.25 355 GLU B O 1
ATOM 6108 N N . GLU B 1 356 ? 3.896 47.969 -15.43 1 39.28 356 GLU B N 1
ATOM 6109 C CA . GLU B 1 356 ? 2.846 49 -15.461 1 39.28 356 GLU B CA 1
ATOM 6110 C C . GLU B 1 356 ? 1.578 48.438 -16.125 1 39.28 356 GLU B C 1
ATOM 6112 O O . GLU B 1 356 ? 0.467 48.781 -15.711 1 39.28 356 GLU B O 1
ATOM 6117 N N . GLU B 1 357 ? 1.688 47.906 -17.406 1 35.72 357 GLU B N 1
ATOM 6118 C CA . GLU B 1 357 ? 0.439 47.562 -18.078 1 35.72 357 GLU B CA 1
ATOM 6119 C C . GLU B 1 357 ? -0.125 46.25 -17.578 1 35.72 357 GLU B C 1
ATOM 6121 O O . GLU B 1 357 ? -1.054 45.688 -18.172 1 35.72 357 GLU B O 1
ATOM 6126 N N . GLU B 1 358 ? 0.479 45.562 -16.828 1 36.47 358 GLU B N 1
ATOM 6127 C CA . GLU B 1 358 ? -0.317 44.406 -16.375 1 36.47 358 GLU B CA 1
ATOM 6128 C C . GLU B 1 358 ? -1.652 44.875 -15.789 1 36.47 358 GLU B C 1
ATOM 6130 O O . GLU B 1 358 ? -1.711 45.375 -14.664 1 36.47 358 GLU B O 1
ATOM 6135 N N . ILE B 1 359 ? -2.428 45.625 -16.484 1 32.88 359 ILE B N 1
ATOM 6136 C CA . ILE B 1 359 ? -3.871 45.656 -16.266 1 32.88 359 ILE B CA 1
ATOM 6137 C C . ILE B 1 359 ? -4.375 44.312 -15.812 1 32.88 359 ILE B C 1
ATOM 6139 O O . ILE B 1 359 ? -4.09 43.281 -16.438 1 32.88 359 ILE B O 1
ATOM 6143 N N . ALA B 1 360 ? -4.695 44.156 -14.625 1 34.16 360 ALA B N 1
ATOM 6144 C CA . ALA B 1 360 ? -5.574 43.188 -13.977 1 34.16 360 ALA B CA 1
ATOM 6145 C C . ALA B 1 360 ? -6.59 42.625 -14.969 1 34.16 360 ALA B C 1
ATOM 6147 O O . ALA B 1 360 ? -7.621 43.25 -15.227 1 34.16 360 ALA B O 1
ATOM 6148 N N . LEU B 1 361 ? -6.324 42.281 -16.141 1 33.97 361 LEU B N 1
ATOM 6149 C CA . LEU B 1 361 ? -7.363 41.5 -16.797 1 33.97 361 LEU B CA 1
ATOM 6150 C C . LEU B 1 361 ? -7.82 40.344 -15.922 1 33.97 361 LEU B C 1
ATOM 6152 O O . LEU B 1 361 ? -7.012 39.5 -15.531 1 33.97 361 LEU B O 1
ATOM 6156 N N . ASP B 1 362 ? -8.688 40.625 -15.023 1 34.97 362 ASP B N 1
ATOM 6157 C CA . ASP B 1 362 ? -9.5 39.719 -14.227 1 34.97 362 ASP B CA 1
ATOM 6158 C C . ASP B 1 362 ? -9.844 38.438 -15 1 34.97 362 ASP B C 1
ATOM 6160 O O . ASP B 1 362 ? -10.758 38.469 -15.836 1 34.97 362 ASP B O 1
ATOM 6164 N N . LEU B 1 363 ? -8.945 37.688 -15.398 1 37.62 363 LEU B N 1
ATOM 6165 C CA . LEU B 1 363 ? -9.117 36.375 -16 1 37.62 363 LEU B CA 1
ATOM 6166 C C . LEU B 1 363 ? -10.219 35.594 -15.289 1 37.62 363 LEU B C 1
ATOM 6168 O O . LEU B 1 363 ? -10.688 34.562 -15.805 1 37.62 363 LEU B O 1
ATOM 6172 N N . ASN B 1 364 ? -10.609 36 -14.086 1 41.72 364 ASN B N 1
ATOM 6173 C CA . ASN B 1 364 ? -11.688 35.344 -13.375 1 41.72 364 ASN B CA 1
ATOM 6174 C C . ASN B 1 364 ? -13.031 35.562 -14.047 1 41.72 364 ASN B C 1
ATOM 6176 O O . ASN B 1 364 ? -13.984 34.812 -13.812 1 41.72 364 ASN B O 1
ATOM 6180 N N . ASP B 1 365 ? -13.211 36.656 -14.891 1 43.34 365 ASP B N 1
ATOM 6181 C CA . ASP B 1 365 ? -14.516 36.938 -15.492 1 43.34 365 ASP B CA 1
ATOM 6182 C C . ASP B 1 365 ? -14.523 36.531 -16.969 1 43.34 365 ASP B C 1
ATOM 6184 O O . ASP B 1 365 ? -15.492 36.812 -17.688 1 43.34 365 ASP B O 1
ATOM 6188 N N . LYS B 1 366 ? -13.344 35.906 -17.422 1 48.91 366 LYS B N 1
ATOM 6189 C CA . LYS B 1 366 ? -13.422 35.562 -18.844 1 48.91 366 LYS B CA 1
ATOM 6190 C C . LYS B 1 366 ? -13.609 34.062 -19.031 1 48.91 366 LYS B C 1
ATOM 6192 O O . LYS B 1 366 ? -13.211 33.281 -18.172 1 48.91 366 LYS B O 1
ATOM 6197 N N . SER B 1 367 ? -14.492 33.688 -19.938 1 56.16 367 SER B N 1
ATOM 6198 C CA . SER B 1 367 ? -14.688 32.312 -20.312 1 56.16 367 SER B CA 1
ATOM 6199 C C . SER B 1 367 ? -13.391 31.672 -20.797 1 56.16 367 SER B C 1
ATOM 6201 O O . SER B 1 367 ? -12.453 32.375 -21.188 1 56.16 367 SER B O 1
ATOM 6203 N N . PHE B 1 368 ? -13.258 30.453 -20.531 1 57.94 368 PHE B N 1
ATOM 6204 C CA . PHE B 1 368 ? -12.109 29.719 -21.047 1 57.94 368 PHE B CA 1
ATOM 6205 C C . PHE B 1 368 ? -11.789 30.141 -22.484 1 57.94 368 PHE B C 1
ATOM 6207 O O . PHE B 1 368 ? -10.617 30.281 -22.844 1 57.94 368 PHE B O 1
ATOM 6214 N N . GLU B 1 369 ? -12.781 30.406 -23.203 1 63.72 369 GLU B N 1
ATOM 6215 C CA . GLU B 1 369 ? -12.617 30.875 -24.578 1 63.72 369 GLU B CA 1
ATOM 6216 C C . GLU B 1 369 ? -11.891 32.219 -24.641 1 63.72 369 GLU B C 1
ATOM 6218 O O . GLU B 1 369 ? -10.977 32.406 -25.453 1 63.72 369 GLU B O 1
ATOM 6223 N N . GLU B 1 370 ? -12.211 33.062 -23.797 1 66.56 370 GLU B N 1
ATOM 6224 C CA . GLU B 1 370 ? -11.625 34.406 -23.781 1 66.56 370 GLU B CA 1
ATOM 6225 C C . GLU B 1 370 ? -10.18 34.344 -23.312 1 66.56 370 GLU B C 1
ATOM 6227 O O . GLU B 1 370 ? -9.32 35.031 -23.875 1 66.56 370 GLU B O 1
ATOM 6232 N N . ILE B 1 371 ? -9.977 33.5 -22.375 1 62.88 371 ILE B N 1
ATOM 6233 C CA . ILE B 1 371 ? -8.625 33.312 -21.859 1 62.88 371 ILE B CA 1
ATOM 6234 C C . ILE B 1 371 ? -7.723 32.75 -22.953 1 62.88 371 ILE B C 1
ATOM 6236 O O . ILE B 1 371 ? -6.586 33.188 -23.125 1 62.88 371 ILE B O 1
ATOM 6240 N N . PHE B 1 372 ? -8.281 31.781 -23.625 1 64.88 372 PHE B N 1
ATOM 6241 C CA . PHE B 1 372 ? -7.543 31.203 -24.734 1 64.88 372 PHE B CA 1
ATOM 6242 C C . PHE B 1 372 ? -7.277 32.25 -25.812 1 64.88 372 PHE B C 1
ATOM 6244 O O . PHE B 1 372 ? -6.164 32.344 -26.344 1 64.88 372 PHE B O 1
ATOM 6251 N N . ARG B 1 373 ? -8.227 32.969 -26.188 1 67.56 373 ARG B N 1
ATOM 6252 C CA . ARG B 1 373 ? -8.086 33.969 -27.219 1 67.56 373 ARG B CA 1
ATOM 6253 C C . ARG B 1 373 ? -7.051 35.031 -26.812 1 67.56 373 ARG B C 1
ATOM 6255 O O . ARG B 1 373 ? -6.23 35.438 -27.641 1 67.56 373 ARG B O 1
ATOM 6262 N N . ASP B 1 374 ? -7.066 35.344 -25.609 1 65.56 374 ASP B N 1
ATOM 6263 C CA . ASP B 1 374 ? -6.113 36.344 -25.094 1 65.56 374 ASP B CA 1
ATOM 6264 C C . ASP B 1 374 ? -4.691 35.781 -25.094 1 65.56 374 ASP B C 1
ATOM 6266 O O . ASP B 1 374 ? -3.744 36.469 -25.453 1 65.56 374 ASP B O 1
ATOM 6270 N N . PHE B 1 375 ? -4.594 34.562 -24.703 1 62.47 375 PHE B N 1
ATOM 6271 C CA . PHE B 1 375 ? -3.314 33.844 -24.703 1 62.47 375 PHE B CA 1
ATOM 6272 C C . PHE B 1 375 ? -2.771 33.719 -26.109 1 62.47 375 PHE B C 1
ATOM 6274 O O . PHE B 1 375 ? -1.586 33.938 -26.359 1 62.47 375 PHE B O 1
ATOM 6281 N N . TYR B 1 376 ? -3.615 33.25 -26.969 1 61.12 376 TYR B N 1
ATOM 6282 C CA . TYR B 1 376 ? -3.258 33.125 -28.375 1 61.12 376 TYR B CA 1
ATOM 6283 C C . TYR B 1 376 ? -2.811 34.438 -28.953 1 61.12 376 TYR B C 1
ATOM 6285 O O . TYR B 1 376 ? -1.801 34.531 -29.672 1 61.12 376 TYR B O 1
ATOM 6293 N N . LEU B 1 377 ? -3.52 35.438 -28.672 1 65.62 377 LEU B N 1
ATOM 6294 C CA . LEU B 1 377 ? -3.188 36.781 -29.125 1 65.62 377 LEU B CA 1
ATOM 6295 C C . LEU B 1 377 ? -1.857 37.25 -28.531 1 65.62 377 LEU B C 1
ATOM 6297 O O . LEU B 1 377 ? -1.048 37.844 -29.234 1 65.62 377 LEU B O 1
ATOM 6301 N N . LYS B 1 378 ? -1.664 36.938 -27.375 1 61.19 378 LYS B N 1
ATOM 6302 C CA . LYS B 1 378 ? -0.43 37.344 -26.703 1 61.19 378 LYS B CA 1
ATOM 6303 C C . LYS B 1 378 ? 0.768 36.562 -27.25 1 61.19 378 LYS B C 1
ATOM 6305 O O . LYS B 1 378 ? 1.842 37.156 -27.453 1 61.19 378 LYS B O 1
ATOM 6310 N N . GLU B 1 379 ? 0.549 35.375 -27.578 1 58.78 379 GLU B N 1
ATOM 6311 C CA . GLU B 1 379 ? 1.653 34.531 -28.016 1 58.78 379 GLU B CA 1
ATOM 6312 C C . GLU B 1 379 ? 1.886 34.688 -29.516 1 58.78 379 GLU B C 1
ATOM 6314 O O . GLU B 1 379 ? 3.027 34.625 -29.984 1 58.78 379 GLU B O 1
ATOM 6319 N N . ARG B 1 380 ? 0.805 34.844 -30.234 1 60.66 380 ARG B N 1
ATOM 6320 C CA . ARG B 1 380 ? 0.933 34.812 -31.688 1 60.66 380 ARG B CA 1
ATOM 6321 C C . ARG B 1 380 ? 0.621 36.188 -32.281 1 60.66 380 ARG B C 1
ATOM 6323 O O . ARG B 1 380 ? 0.639 36.344 -33.5 1 60.66 380 ARG B O 1
ATOM 6330 N N . GLU B 1 381 ? 0.376 37.219 -31.391 1 63.03 381 GLU B N 1
ATOM 6331 C CA . GLU B 1 381 ? 0.076 38.594 -31.766 1 63.03 381 GLU B CA 1
ATOM 6332 C C . GLU B 1 381 ? -1.026 38.625 -32.812 1 63.03 381 GLU B C 1
ATOM 6334 O O . GLU B 1 381 ? -1.151 39.625 -33.562 1 63.03 381 GLU B O 1
ATOM 6339 N N . THR B 1 382 ? -1.66 37.562 -33.094 1 68 382 THR B N 1
ATOM 6340 C CA . THR B 1 382 ? -2.826 37.5 -33.969 1 68 382 THR B CA 1
ATOM 6341 C C . THR B 1 382 ? -3.98 36.781 -33.312 1 68 382 THR B C 1
ATOM 6343 O O . THR B 1 382 ? -3.76 35.938 -32.438 1 68 382 THR B O 1
ATOM 6346 N N . ALA B 1 383 ? -5.234 37.188 -33.594 1 67.94 383 ALA B N 1
ATOM 6347 C CA . ALA B 1 383 ? -6.402 36.5 -33.062 1 67.94 383 ALA B CA 1
ATOM 6348 C C . ALA B 1 383 ? -6.492 35.094 -33.625 1 67.94 383 ALA B C 1
ATOM 6350 O O . ALA B 1 383 ? -6.215 34.844 -34.812 1 67.94 383 ALA B O 1
ATOM 6351 N N . PRO B 1 384 ? -6.773 34.094 -32.75 1 66.69 384 PRO B N 1
ATOM 6352 C CA . PRO B 1 384 ? -6.938 32.75 -33.312 1 66.69 384 PRO B CA 1
ATOM 6353 C C . PRO B 1 384 ? -8.117 32.656 -34.281 1 66.69 384 PRO B C 1
ATOM 6355 O O . PRO B 1 384 ? -9.102 33.375 -34.156 1 66.69 384 PRO B O 1
ATOM 6358 N N . GLU B 1 385 ? -7.867 31.969 -35.406 1 69.38 385 GLU B N 1
ATOM 6359 C CA . GLU B 1 385 ? -8.992 31.672 -36.281 1 69.38 385 GLU B CA 1
ATOM 6360 C C . GLU B 1 385 ? -10.094 30.922 -35.562 1 69.38 385 GLU B C 1
ATOM 6362 O O . GLU B 1 385 ? -9.82 30.172 -34.625 1 69.38 385 GLU B O 1
ATOM 6367 N N . GLU B 1 386 ? -11.289 31.266 -35.812 1 70.94 386 GLU B N 1
ATOM 6368 C CA . GLU B 1 386 ? -12.453 30.672 -35.156 1 70.94 386 GLU B CA 1
ATOM 6369 C C . GLU B 1 386 ? -12.383 29.156 -35.188 1 70.94 386 GLU B C 1
ATOM 6371 O O . GLU B 1 386 ? -12.781 28.5 -34.219 1 70.94 386 GLU B O 1
ATOM 6376 N N . GLU B 1 387 ? -11.766 28.594 -36.156 1 63.84 387 GLU B N 1
ATOM 6377 C CA . GLU B 1 387 ? -11.648 27.156 -36.281 1 63.84 387 GLU B CA 1
ATOM 6378 C C . GLU B 1 387 ? -10.719 26.578 -35.219 1 63.84 387 GLU B C 1
ATOM 6380 O O . GLU B 1 387 ? -10.977 25.516 -34.656 1 63.84 387 GLU B O 1
ATOM 6385 N N . VAL B 1 388 ? -9.75 27.234 -34.906 1 61.66 388 VAL B N 1
ATOM 6386 C CA . VAL B 1 388 ? -8.789 26.797 -33.875 1 61.66 388 VAL B CA 1
ATOM 6387 C C . VAL B 1 388 ? -9.414 26.906 -32.5 1 61.66 388 VAL B C 1
ATOM 6389 O O . VAL B 1 388 ? -9.234 26.031 -31.656 1 61.66 388 VAL B O 1
ATOM 6392 N N . VAL B 1 389 ? -10.18 27.969 -32.281 1 65.12 389 VAL B N 1
ATOM 6393 C CA . VAL B 1 389 ? -10.883 28.156 -31.031 1 65.12 389 VAL B CA 1
ATOM 6394 C C . VAL B 1 389 ? -11.953 27.078 -30.859 1 65.12 389 VAL B C 1
ATOM 6396 O O . VAL B 1 389 ? -12.078 26.469 -29.797 1 65.12 389 VAL B O 1
ATOM 6399 N N . GLU B 1 390 ? -12.586 26.703 -31.938 1 64.25 390 GLU B N 1
ATOM 6400 C CA . GLU B 1 390 ? -13.602 25.656 -31.906 1 64.25 390 GLU B CA 1
ATOM 6401 C C . GLU B 1 390 ? -12.984 24.281 -31.688 1 64.25 390 GLU B C 1
ATOM 6403 O O . GLU B 1 390 ? -13.531 23.453 -30.953 1 64.25 390 GLU B O 1
ATOM 6408 N N . LEU B 1 391 ? -11.93 24 -32.281 1 58.91 391 LEU B N 1
ATOM 6409 C CA . LEU B 1 391 ? -11.234 22.734 -32.062 1 58.91 391 LEU B CA 1
ATOM 6410 C C . LEU B 1 391 ? -10.742 22.609 -30.641 1 58.91 391 LEU B C 1
ATOM 6412 O O . LEU B 1 391 ? -10.891 21.547 -30.016 1 58.91 391 LEU B O 1
ATOM 6416 N N . LEU B 1 392 ? -10.211 23.609 -30.188 1 55.47 392 LEU B N 1
ATOM 6417 C CA . LEU B 1 392 ? -9.766 23.609 -28.797 1 55.47 392 LEU B CA 1
ATOM 6418 C C . LEU B 1 392 ? -10.945 23.438 -27.844 1 55.47 392 LEU B C 1
ATOM 6420 O O . LEU B 1 392 ? -10.883 22.656 -26.891 1 55.47 392 LEU B O 1
ATOM 6424 N N . LEU B 1 393 ? -12.008 24.203 -28.125 1 59.97 393 LEU B N 1
ATOM 6425 C CA . LEU B 1 393 ? -13.211 24.062 -27.312 1 59.97 393 LEU B CA 1
ATOM 6426 C C . LEU B 1 393 ? -13.805 22.672 -27.453 1 59.97 393 LEU B C 1
ATOM 6428 O O . LEU B 1 393 ? -14.32 22.109 -26.469 1 59.97 393 LEU B O 1
ATOM 6432 N N . SER B 1 394 ? -13.695 22.109 -28.578 1 58.44 394 SER B N 1
ATOM 6433 C CA . SER B 1 394 ? -14.164 20.734 -28.781 1 58.44 394 SER B CA 1
ATOM 6434 C C . SER B 1 394 ? -13.273 19.734 -28.0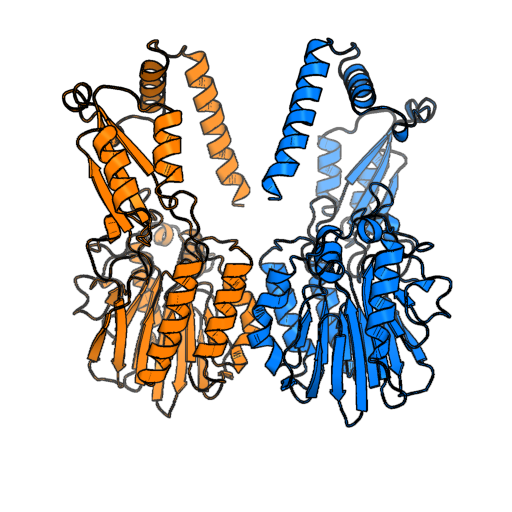47 1 58.44 394 SER B C 1
ATOM 6436 O O . SER B 1 394 ? -13.773 18.766 -27.469 1 58.44 394 SER B O 1
ATOM 6438 N N . ILE B 1 395 ? -12.055 19.906 -28.031 1 50.5 395 ILE B N 1
ATOM 6439 C CA . ILE B 1 395 ? -11.141 19.047 -27.297 1 50.5 395 ILE B CA 1
ATOM 6440 C C . ILE B 1 395 ? -11.367 19.203 -25.797 1 50.5 395 ILE B C 1
ATOM 6442 O O . ILE B 1 395 ? -11.391 18.219 -25.047 1 50.5 395 ILE B O 1
ATOM 6446 N N . ILE B 1 396 ? -11.508 20.438 -25.391 1 48.44 396 ILE B N 1
ATOM 6447 C CA . ILE B 1 396 ? -11.789 20.703 -23.984 1 48.44 396 ILE B CA 1
ATOM 6448 C C . ILE B 1 396 ? -13.188 20.188 -23.625 1 48.44 396 ILE B C 1
ATOM 6450 O O . ILE B 1 396 ? -13.391 19.609 -22.562 1 48.44 396 ILE B O 1
ATOM 6454 N N . SER B 1 397 ? -14.133 20.438 -24.469 1 50.31 397 SER B N 1
ATOM 6455 C CA . SER B 1 397 ? -15.453 19.859 -24.25 1 50.31 397 SER B CA 1
ATOM 6456 C C . SER B 1 397 ? -15.406 18.328 -24.312 1 50.31 397 SER B C 1
ATOM 6458 O O . SER B 1 397 ? -16.141 17.656 -23.594 1 50.31 397 SER B O 1
ATOM 6460 N N . GLU B 1 398 ? -14.695 17.812 -25.234 1 45.03 398 GLU B N 1
ATOM 6461 C CA . GLU B 1 398 ? -14.539 16.359 -25.281 1 45.03 398 GLU B CA 1
ATOM 6462 C C . GLU B 1 398 ? -13.641 15.867 -24.141 1 45.03 398 GLU B C 1
ATOM 6464 O O . GLU B 1 398 ? -13.852 14.773 -23.609 1 45.03 398 GLU B O 1
ATOM 6469 N N . GLU B 1 399 ? -12.609 16.531 -23.828 1 40.44 399 GLU B N 1
ATOM 6470 C CA . GLU B 1 399 ? -11.828 16.141 -22.656 1 40.44 399 GLU B CA 1
ATOM 6471 C C . GLU B 1 399 ? -12.594 16.406 -21.359 1 40.44 399 GLU B C 1
ATOM 6473 O O . GLU B 1 399 ? -12.414 15.703 -20.375 1 40.44 399 GLU B O 1
ATOM 6478 N N . GLY B 1 400 ? -13.398 17.406 -21.25 1 38.75 400 GLY B N 1
ATOM 6479 C CA . GLY B 1 400 ? -14.344 17.547 -20.156 1 38.75 400 GLY B CA 1
ATOM 6480 C C . GLY B 1 400 ? -15.352 16.406 -20.094 1 38.75 400 GLY B C 1
ATOM 6481 O O . GLY B 1 400 ? -15.852 16.078 -19.016 1 38.75 400 GLY B O 1
ATOM 6482 N N . GLU B 1 401 ? -15.812 15.898 -21.188 1 35.75 401 GLU B N 1
ATOM 6483 C CA . GLU B 1 401 ? -16.688 14.734 -21.141 1 35.75 401 GLU B CA 1
ATOM 6484 C C . GLU B 1 401 ? -15.891 13.461 -20.844 1 35.75 401 GLU B C 1
ATOM 6486 O O . GLU B 1 401 ? -16.453 12.469 -20.375 1 35.75 401 GLU B O 1
ATOM 6491 N N . ILE B 1 402 ? -14.641 13.312 -21.188 1 34.28 402 ILE B N 1
ATOM 6492 C CA . ILE B 1 402 ? -13.93 12.094 -20.812 1 34.28 402 ILE B CA 1
ATOM 6493 C C . ILE B 1 402 ? -13.57 12.133 -19.328 1 34.28 402 ILE B C 1
ATOM 6495 O O . ILE B 1 402 ? -13.383 11.086 -18.703 1 34.28 402 ILE B O 1
ATOM 6499 N N . ASP B 1 403 ? -13.375 13.227 -18.719 1 31.67 403 ASP B N 1
ATOM 6500 C CA . ASP B 1 403 ? -13.141 13.195 -17.281 1 31.67 403 ASP B CA 1
ATOM 6501 C C . ASP B 1 403 ? -14.406 12.766 -16.531 1 31.67 403 ASP B C 1
ATOM 6503 O O . ASP B 1 403 ? -14.328 12.32 -15.383 1 31.67 403 ASP B O 1
ATOM 6507 N N . GLU B 1 404 ? -15.562 12.969 -17.062 1 30.89 404 GLU B N 1
ATOM 6508 C CA . GLU B 1 404 ? -16.719 12.469 -16.344 1 30.89 404 GLU B CA 1
ATOM 6509 C C . GLU B 1 404 ? -16.875 10.961 -16.516 1 30.89 404 GLU B C 1
ATOM 6511 O O . GLU B 1 404 ? -17.516 10.297 -15.695 1 30.89 404 GLU B O 1
ATOM 6516 N N . THR B 1 405 ? -16.453 10.352 -17.594 1 29.91 405 THR B N 1
ATOM 6517 C CA . THR B 1 405 ? -16.703 8.922 -17.734 1 29.91 405 THR B CA 1
ATOM 6518 C C . THR B 1 405 ? -15.633 8.117 -16.984 1 29.91 405 THR B C 1
ATOM 6520 O O . THR B 1 405 ? -15.852 6.949 -16.656 1 29.91 405 THR B O 1
ATOM 6523 N N . ASN B 1 406 ? -14.453 8.555 -16.875 1 26.64 406 ASN B N 1
ATOM 6524 C CA . ASN B 1 406 ? -13.531 7.68 -16.156 1 26.64 406 ASN B CA 1
ATOM 6525 C C . ASN B 1 406 ? -13.727 7.773 -14.641 1 26.64 406 ASN B C 1
ATOM 6527 O O . ASN B 1 406 ? -12.938 7.223 -13.875 1 26.64 406 ASN B O 1
ATOM 6531 N N . GLN B 1 407 ? -14.469 8.758 -14.156 1 22.97 407 GLN B N 1
ATOM 6532 C CA . GLN B 1 407 ? -14.781 8.586 -12.742 1 22.97 407 GLN B CA 1
ATOM 6533 C C . GLN B 1 407 ? -15.938 7.609 -12.547 1 22.97 407 GLN B C 1
ATOM 6535 O O . GLN B 1 407 ? -16.422 7.418 -11.43 1 22.97 407 GLN B O 1
ATOM 6540 N N . ALA B 1 408 ? -16.531 6.977 -13.586 1 22.77 408 ALA B N 1
ATOM 6541 C CA . ALA B 1 408 ? -17.422 5.887 -13.219 1 22.77 408 ALA B CA 1
ATOM 6542 C C . ALA B 1 408 ? -16.672 4.559 -13.133 1 22.77 408 ALA B C 1
ATOM 6544 O O . ALA B 1 408 ? -15.836 4.258 -13.984 1 22.77 408 ALA B O 1
#